Protein AF-A0A445DBX1-F1 (afdb_monomer)

Foldseek 3Di:
DQQFPWDADPDDDPPPPPDPDPDDDQAAQCVQVDPVDLPCPGRQWHADPPPRQTATGACASNRTEEAGDLPGCNLVSLNHAYYAPEAYAHPQAADHLSVLSNQNYAYDHHEYPEAARHADEHHLSVLSNLNYQEDHPHYDYDDDDDPDPRHHYEYEQVSVVSNLVRNLQHAYDAQARHAHLEEHDLSNLSNLNHAEDEHHQRLYADEDNPSVLVNANHQYDYHEQNARYEDEDDLSVLNNLNHQYDHHENYAYEEEDDLSPLNNLNHAEDAHEHYAYADEDEPVSVLSNVNHAEDHHHQYAYEYFYPDPDDDDPDDDDFGERQLLSVQNYQEDHPYQYAYATEYEPLSQLSNQNHQYDAPAYNYQYAYDDDPPVPPRDGRLNHAEDACHNRQDQEDDPCVLSNLNHAEYHHDNYAYAEDDPSVLQNLNHQYDAHEQYAHEEEDDLSVLSNLQHQEDAHENYAHEEEDRLCVLVSAAHHAYDHHYQYAYEEEDHLNNDANRNHAYDAHYNYAYEEADHLSCLNNLNHAEDHHENYAYAEEDPLSCLSRQRHAYDAHHQYAYEEEDDHDPNRANQRYQYDAPANYAYAYEDDPRNLVSPPCLLDDDLVVLPDDPPQPPPDPDRDRVQQDWDWDDDLNDIDTDGGDPDSSQAREDAHALYAYEEADDLCNLSSLSHAYDHPELYAYEEADHLSVLNNQNHQYDHHDNYAYEEEDHLSVLSHARHPYAAHEQYQYADEQNCHHCSVVDALRRHHNHPHYAYPRDPHHDDDDDDDDDDDDDDDDDDDDDDPVVVVVVVVVCCCVVVVVVVQVVLQPDAAEDEDELSLDAEEDPLVNLSSQNYAYDYHAQNQRYDEEDDLSVLSNLNHQYYHHHNRAHEEADHLSPLQNQNHAEDAHEQYAYADEDEQVSNLSNQNHAYDAHANYQYEYDYPDPPDPLLRGHLYQEDHHANYQYEEADDPSVLSNLNHAEDHHEAYQYADEDDPSVQQNLNHAYDAHYHQNHQYEHDPPPLPPPDQRSGQHQADAHDNYAYLEDRPCVLRRLNHAYDHHEAYNYAEDDPSVLQNLNHAYDAHHYQHHEEEDDPSVVNNVNHNYYHPHNYHYDDDDDPCVVVVVVVDDD

pLDDT: mean 79.72, std 18.02, range [25.7, 98.0]

Structure (mmCIF, N/CA/C/O backbone):
data_AF-A0A445DBX1-F1
#
_entry.id   AF-A0A445DBX1-F1
#
loop_
_atom_site.group_PDB
_atom_site.id
_atom_site.type_symbol
_atom_site.label_atom_id
_atom_site.label_alt_id
_atom_site.label_comp_id
_atom_site.label_asym_id
_atom_site.label_entity_id
_atom_site.label_seq_id
_atom_site.pdbx_PDB_ins_code
_atom_site.Cartn_x
_atom_site.Cartn_y
_atom_site.Cartn_z
_atom_site.occupancy
_atom_site.B_iso_or_equiv
_atom_site.auth_seq_id
_atom_site.auth_comp_id
_atom_site.auth_asym_id
_atom_site.auth_atom_id
_atom_site.pdbx_PDB_model_num
ATOM 1 N N . MET A 1 1 ? -32.720 -32.924 37.235 1.00 33.47 1 MET A N 1
ATOM 2 C CA . MET A 1 1 ? -31.983 -33.712 36.215 1.00 33.47 1 MET A CA 1
ATOM 3 C C . MET A 1 1 ? -32.407 -33.440 34.764 1.00 33.47 1 MET A C 1
ATOM 5 O O . MET A 1 1 ? -31.651 -33.809 33.881 1.00 33.47 1 MET A O 1
ATOM 9 N N . SER A 1 2 ? -33.531 -32.758 34.488 1.00 41.75 2 SER A N 1
ATOM 10 C CA . SER A 1 2 ? -33.935 -32.323 33.131 1.00 41.75 2 SER A CA 1
ATOM 11 C C . SER A 1 2 ? -33.960 -30.793 32.962 1.00 41.75 2 SER A C 1
ATOM 13 O O . SER A 1 2 ? -34.752 -30.270 32.183 1.00 41.75 2 SER A O 1
ATOM 15 N N . LEU A 1 3 ? -33.152 -30.058 33.735 1.00 47.12 3 LEU A N 1
ATOM 16 C CA . LEU A 1 3 ? -33.132 -28.587 33.687 1.00 47.12 3 LEU A CA 1
ATOM 17 C C . LEU A 1 3 ? -32.533 -28.055 32.376 1.00 47.12 3 LEU A C 1
ATOM 19 O O . LEU A 1 3 ? -32.775 -26.912 32.017 1.00 47.12 3 LEU A O 1
ATOM 23 N N . MET A 1 4 ? -31.801 -28.890 31.641 1.00 47.66 4 MET A N 1
ATOM 24 C CA . MET A 1 4 ? -31.214 -28.596 30.338 1.00 47.66 4 MET A CA 1
ATOM 25 C C . MET A 1 4 ? -30.615 -29.918 29.820 1.00 47.66 4 MET A C 1
ATOM 27 O O . MET A 1 4 ? -29.887 -30.573 30.565 1.00 47.66 4 MET A O 1
ATOM 31 N N . GLN A 1 5 ? -30.904 -30.364 28.592 1.00 45.59 5 GLN A N 1
ATOM 32 C CA . GLN A 1 5 ? -30.206 -31.514 27.981 1.00 45.59 5 GLN A CA 1
ATOM 33 C C . GLN A 1 5 ? -28.769 -31.12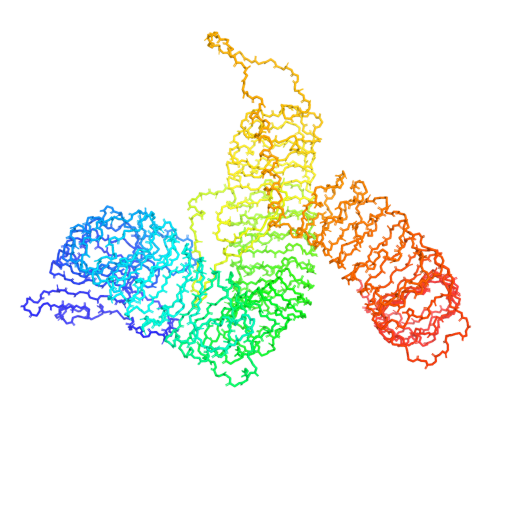5 27.567 1.00 45.59 5 GLN A C 1
ATOM 35 O O . GLN A 1 5 ? -28.387 -31.265 26.409 1.00 45.59 5 GLN A O 1
ATOM 40 N N . LEU A 1 6 ? -27.972 -30.584 28.490 1.00 48.78 6 LEU A N 1
ATOM 41 C CA . LEU A 1 6 ? -26.615 -30.120 28.208 1.00 48.78 6 LEU A CA 1
ATOM 42 C C . LEU A 1 6 ? -25.620 -31.253 28.472 1.00 48.78 6 LEU A C 1
ATOM 44 O O . LEU A 1 6 ? -25.678 -31.932 29.499 1.00 48.78 6 LEU A O 1
ATOM 48 N N . ARG A 1 7 ? -24.730 -31.496 27.507 1.00 49.50 7 ARG A N 1
ATOM 49 C CA . ARG A 1 7 ? -23.639 -32.475 27.620 1.00 49.50 7 ARG A CA 1
ATOM 50 C C . ARG A 1 7 ? -22.379 -31.759 28.110 1.00 49.50 7 ARG A C 1
ATOM 52 O O . ARG A 1 7 ? -22.194 -30.581 27.828 1.00 49.50 7 ARG A O 1
ATOM 59 N N . TYR A 1 8 ? -21.493 -32.477 28.799 1.00 47.84 8 TYR A N 1
ATOM 60 C CA . TYR A 1 8 ? -20.139 -31.983 29.064 1.00 47.84 8 TYR A CA 1
ATOM 61 C C . TYR A 1 8 ? -19.283 -32.082 27.800 1.00 47.84 8 TYR A C 1
ATOM 63 O O . TYR A 1 8 ? -19.244 -33.134 27.152 1.00 47.84 8 TYR A O 1
ATOM 71 N N . LEU A 1 9 ? -18.547 -31.018 27.481 1.00 41.56 9 LEU A N 1
ATOM 72 C CA . LEU A 1 9 ? -17.467 -31.073 26.500 1.00 41.56 9 LEU A CA 1
ATOM 73 C C . LEU A 1 9 ? -16.303 -31.898 27.068 1.00 41.56 9 LEU A C 1
ATOM 75 O O . LEU A 1 9 ? -15.655 -31.511 28.035 1.00 41.56 9 LEU A O 1
ATOM 79 N N . LYS A 1 10 ? -16.000 -33.035 26.438 1.00 38.88 10 LYS A N 1
ATOM 80 C CA . LYS A 1 10 ? -14.716 -33.725 26.601 1.00 38.88 10 LYS A CA 1
ATOM 81 C C . LYS A 1 10 ? -13.782 -33.165 25.517 1.00 38.88 10 LYS A C 1
ATOM 83 O O . LYS A 1 10 ? -13.808 -33.666 24.399 1.00 38.88 10 LYS A O 1
ATOM 88 N N . LYS A 1 11 ? -13.035 -32.091 25.798 1.00 38.22 11 LYS A N 1
ATOM 89 C CA . LYS A 1 11 ? -12.023 -31.534 24.873 1.00 38.22 11 LYS A CA 1
ATOM 90 C C . LYS A 1 11 ? -10.624 -31.549 25.499 1.00 38.22 11 LYS A C 1
ATOM 92 O O . LYS A 1 11 ? -10.479 -31.413 26.711 1.00 38.22 11 LYS A O 1
ATOM 97 N N . ASP A 1 12 ? -9.645 -31.807 24.636 1.00 33.34 12 ASP A N 1
ATOM 98 C CA . ASP A 1 12 ? -8.253 -32.175 24.905 1.00 33.34 12 ASP A CA 1
ATOM 99 C C . ASP A 1 12 ? -7.429 -31.156 25.711 1.00 33.34 12 ASP A C 1
ATOM 101 O O . ASP A 1 12 ? -7.715 -29.962 25.761 1.00 33.34 12 ASP A O 1
ATOM 105 N N . LYS A 1 13 ? -6.358 -31.672 26.325 1.00 31.50 13 LYS A N 1
ATOM 106 C CA . LYS A 1 13 ? -5.437 -31.041 27.289 1.00 31.50 13 LYS A CA 1
ATOM 107 C C . LYS A 1 13 ? -4.630 -29.819 26.798 1.00 31.50 13 LYS A C 1
ATOM 109 O O . LYS A 1 13 ? -3.770 -29.353 27.539 1.00 31.50 13 LYS A O 1
ATOM 114 N N . ASP A 1 14 ? -4.889 -29.261 25.619 1.00 31.50 14 ASP A N 1
ATOM 115 C CA . ASP A 1 14 ? -3.991 -28.266 25.004 1.00 31.50 14 ASP A CA 1
ATOM 116 C C . ASP A 1 14 ? -4.297 -26.789 25.338 1.00 31.50 14 ASP A C 1
ATOM 118 O O . ASP A 1 14 ? -3.571 -25.898 24.900 1.00 31.50 14 ASP A O 1
ATOM 122 N N . ASN A 1 15 ? -5.293 -26.497 26.185 1.00 32.97 15 ASN A N 1
ATOM 123 C CA . ASN A 1 15 ? -5.684 -25.118 26.538 1.00 32.97 15 ASN A CA 1
ATOM 124 C C . ASN A 1 15 ? -5.073 -24.551 27.840 1.00 32.97 15 ASN A C 1
ATOM 126 O O . ASN A 1 15 ? -5.499 -23.502 28.319 1.00 32.97 15 ASN A O 1
ATOM 130 N N . GLU A 1 16 ? -4.028 -25.165 28.407 1.00 30.66 16 GLU A N 1
ATOM 131 C CA . GLU A 1 16 ? -3.372 -24.654 29.631 1.00 30.66 16 GLU A CA 1
ATOM 132 C C . GLU A 1 16 ? -2.572 -23.335 29.458 1.00 30.66 16 GLU A C 1
ATOM 134 O O . GLU A 1 16 ? -1.945 -22.862 30.408 1.00 30.66 16 GLU A O 1
ATOM 139 N N . LYS A 1 17 ? -2.595 -22.686 28.284 1.00 31.48 17 LYS A N 1
ATOM 140 C CA . LYS A 1 17 ? -1.764 -21.501 27.980 1.00 31.48 17 LYS A CA 1
ATOM 141 C C . LYS A 1 17 ? -2.436 -20.123 28.093 1.00 31.48 17 LYS A C 1
ATOM 143 O O . LYS A 1 17 ? -1.842 -19.143 27.658 1.00 31.48 17 LYS A O 1
ATOM 148 N N . MET A 1 18 ? -3.594 -19.984 28.741 1.00 31.55 18 MET A N 1
ATOM 149 C CA . MET A 1 18 ? -4.164 -18.661 29.069 1.00 31.55 18 MET A CA 1
ATOM 150 C C . MET A 1 18 ? -4.197 -18.415 30.583 1.00 31.55 18 MET A C 1
ATOM 152 O O . MET A 1 18 ? -5.245 -18.477 31.219 1.00 31.55 18 MET A O 1
ATOM 156 N N . LYS A 1 19 ? -3.023 -18.157 31.179 1.00 29.98 19 LYS A N 1
ATOM 157 C CA . LYS A 1 19 ? -2.844 -17.977 32.636 1.00 29.98 19 LYS A CA 1
ATOM 158 C C . LYS A 1 19 ? -2.609 -16.536 33.111 1.00 29.98 19 LYS A C 1
ATOM 160 O O . LYS A 1 19 ? -2.280 -16.333 34.275 1.00 29.98 19 LYS A O 1
ATOM 165 N N . HIS A 1 20 ? -2.821 -15.525 32.271 1.00 29.98 20 HIS A N 1
ATOM 166 C CA . HIS A 1 20 ? -2.589 -14.127 32.649 1.00 29.98 20 HIS A CA 1
ATOM 167 C C . HIS A 1 20 ? -3.792 -13.250 32.309 1.00 29.98 20 HIS A C 1
ATOM 169 O O . HIS A 1 20 ? -3.802 -12.680 31.231 1.00 29.98 20 HIS A O 1
ATOM 175 N N . GLN A 1 21 ? -4.802 -13.180 33.197 1.00 29.38 21 GLN A N 1
ATOM 176 C CA . GLN A 1 21 ? -5.802 -12.083 33.269 1.00 29.38 21 GLN A CA 1
ATOM 177 C C . GLN A 1 21 ? -6.864 -12.262 34.388 1.00 29.38 21 GLN A C 1
ATOM 179 O O . GLN A 1 21 ? -8.023 -11.911 34.213 1.00 29.38 21 GLN A O 1
ATOM 184 N N . GLY A 1 22 ? -6.515 -12.828 35.552 1.00 30.91 22 GLY A N 1
ATOM 185 C CA . GLY A 1 22 ? -7.427 -12.835 36.716 1.00 30.91 22 GLY A CA 1
ATOM 186 C C . GLY A 1 22 ? -8.794 -13.520 36.512 1.00 30.91 22 GLY A C 1
ATOM 187 O O . GLY A 1 22 ? -9.758 -13.150 37.175 1.00 30.91 22 GLY A O 1
ATOM 188 N N . ARG A 1 23 ? -8.898 -14.491 35.593 1.00 40.16 23 ARG A N 1
ATOM 189 C CA . ARG A 1 23 ? -10.156 -15.183 35.263 1.00 40.16 23 ARG A CA 1
ATOM 190 C C . ARG A 1 23 ? -10.586 -16.162 36.363 1.00 40.16 23 ARG A C 1
ATOM 192 O O . ARG A 1 23 ? -9.748 -16.867 36.927 1.00 40.16 23 ARG A O 1
ATOM 199 N N . GLN A 1 24 ? -11.896 -16.220 36.623 1.00 46.66 24 GLN A N 1
ATOM 200 C CA . GLN A 1 24 ? -12.538 -17.307 37.371 1.00 46.66 24 GLN A CA 1
ATOM 201 C C . GLN A 1 24 ? -12.177 -18.657 36.731 1.00 46.66 24 GLN A C 1
ATOM 203 O O . GLN A 1 24 ? -12.069 -18.770 35.513 1.00 46.66 24 GLN A O 1
ATOM 208 N N . CYS A 1 25 ? -11.953 -19.684 37.550 1.00 49.09 25 CYS A N 1
ATOM 209 C CA . CYS A 1 25 ? -11.677 -21.030 37.054 1.00 49.09 25 CYS A CA 1
ATOM 210 C C . CYS A 1 25 ? -12.914 -21.586 36.329 1.00 49.09 25 CYS A C 1
ATOM 212 O O . CYS A 1 25 ? -13.970 -21.692 36.945 1.00 49.09 25 CYS A O 1
ATOM 214 N N . ASN A 1 26 ? -12.778 -21.999 35.067 1.00 65.62 26 ASN A N 1
ATOM 215 C CA . ASN A 1 26 ? -13.840 -22.712 34.351 1.00 65.62 26 ASN A CA 1
ATOM 216 C C . ASN A 1 26 ? -13.989 -24.118 34.948 1.00 65.62 26 ASN A C 1
ATOM 218 O O . ASN A 1 26 ? -13.058 -24.924 34.861 1.00 65.62 26 ASN A O 1
ATOM 222 N N . TYR A 1 27 ? -15.142 -24.429 35.542 1.00 75.50 27 TYR A N 1
ATOM 223 C CA . TYR A 1 27 ? -15.449 -25.770 36.040 1.00 75.50 27 TYR A CA 1
ATOM 224 C C . TYR A 1 27 ? -16.955 -26.059 35.975 1.00 75.50 27 TYR A C 1
ATOM 226 O O . TYR A 1 27 ? -17.774 -25.152 36.105 1.00 75.50 27 TYR A O 1
ATOM 234 N N . PRO A 1 28 ? -17.346 -27.327 35.807 1.00 78.81 28 PRO A N 1
ATOM 235 C CA . PRO A 1 28 ? -18.748 -27.706 35.703 1.00 78.81 28 PRO A CA 1
ATOM 236 C C . PRO A 1 28 ? -19.473 -27.688 37.061 1.00 78.81 28 PRO A C 1
ATOM 238 O O . PRO A 1 28 ? -19.501 -28.698 37.769 1.00 78.81 28 PRO A O 1
ATOM 241 N N . LYS A 1 29 ? -20.122 -26.564 37.401 1.00 83.50 29 LYS A N 1
ATOM 242 C CA . LYS A 1 29 ? -20.910 -26.384 38.646 1.00 83.50 29 LYS A CA 1
ATOM 243 C C . LYS A 1 29 ? -22.002 -27.446 38.836 1.00 83.50 29 LYS A C 1
ATOM 245 O O . LYS A 1 29 ? -22.247 -27.914 39.946 1.00 83.50 29 LYS A O 1
ATOM 250 N N . THR A 1 30 ? -22.601 -27.910 37.739 1.00 82.19 30 THR A N 1
ATOM 251 C CA . THR A 1 30 ? -23.659 -28.936 37.738 1.00 82.19 30 THR A CA 1
ATOM 252 C C . THR A 1 30 ? -23.209 -30.309 38.255 1.00 82.19 30 THR A C 1
ATOM 254 O O . THR A 1 30 ? -24.064 -31.146 38.539 1.00 82.19 30 THR A O 1
ATOM 257 N N . LEU A 1 31 ? -21.902 -30.561 38.434 1.00 82.31 31 LEU A N 1
ATOM 258 C CA . LEU A 1 31 ? -21.411 -31.799 39.060 1.00 82.31 31 LEU A CA 1
ATOM 259 C C . LEU A 1 31 ? -21.833 -31.941 40.529 1.00 82.31 31 LEU A C 1
ATOM 261 O O . LEU A 1 31 ? -21.939 -33.064 41.020 1.00 82.31 31 LEU A O 1
ATOM 265 N N . SER A 1 32 ? -22.080 -30.830 41.227 1.00 82.62 32 SER A N 1
ATOM 266 C CA . SER A 1 32 ? -22.549 -30.844 42.619 1.00 82.62 32 SER A CA 1
ATOM 267 C C . SER A 1 32 ? -24.040 -31.200 42.750 1.00 82.62 32 SER A C 1
ATOM 269 O O . SER A 1 32 ? -24.515 -31.488 43.850 1.00 82.62 32 SER A O 1
ATOM 271 N N . TRP A 1 33 ? -24.790 -31.222 41.639 1.00 86.38 33 TRP A N 1
ATOM 272 C CA . TRP A 1 33 ? -26.246 -31.360 41.644 1.00 86.38 33 TRP A CA 1
ATOM 273 C C . TRP A 1 33 ? -26.656 -32.825 41.810 1.00 86.38 33 TRP A C 1
ATOM 275 O O . TRP A 1 33 ? -26.862 -33.565 40.844 1.00 86.38 33 TRP A O 1
ATOM 285 N N . ASN A 1 34 ? -26.783 -33.255 43.062 1.00 78.75 34 ASN A N 1
ATOM 286 C CA . ASN A 1 34 ? -27.197 -34.604 43.424 1.00 78.75 34 ASN A CA 1
ATOM 287 C C . ASN A 1 34 ? -28.660 -34.612 43.888 1.00 78.75 34 ASN A C 1
ATOM 289 O O . ASN A 1 34 ? -29.040 -33.870 44.783 1.00 78.75 34 ASN A O 1
ATOM 293 N N . LEU A 1 35 ? -29.476 -35.513 43.332 1.00 78.38 35 LEU A N 1
ATOM 294 C CA . LEU A 1 35 ? -30.881 -35.705 43.732 1.00 78.38 35 LEU A CA 1
ATOM 295 C C . LEU A 1 35 ? -31.061 -36.076 45.216 1.00 78.38 35 LEU A C 1
ATOM 297 O O . LEU A 1 35 ? -32.167 -35.989 45.738 1.00 78.38 35 LEU A O 1
ATOM 301 N N . SER A 1 36 ? -29.991 -36.532 45.866 1.00 82.88 36 SER A N 1
ATOM 302 C CA . SER A 1 36 ? -29.975 -36.956 47.270 1.00 82.88 36 SER A CA 1
ATOM 303 C C . SER A 1 36 ? -29.671 -35.809 48.241 1.00 82.88 36 SER A C 1
ATOM 305 O O . SER A 1 36 ? -29.704 -36.024 49.450 1.00 82.88 36 SER A O 1
ATOM 307 N N . THR A 1 37 ? -29.315 -34.626 47.734 1.00 84.56 37 THR A N 1
ATOM 308 C CA . THR A 1 37 ? -28.958 -33.448 48.531 1.00 84.56 37 THR A CA 1
ATOM 309 C C . THR A 1 37 ? -29.946 -32.317 48.283 1.00 84.56 37 THR A C 1
ATOM 311 O O . THR A 1 37 ? -30.559 -32.234 47.219 1.00 84.56 37 THR A O 1
ATOM 314 N N . ASP A 1 38 ? -30.111 -31.450 49.282 1.00 87.00 38 ASP A N 1
ATOM 315 C CA . ASP A 1 38 ? -30.900 -30.229 49.137 1.00 87.00 38 ASP A CA 1
ATOM 316 C C . ASP A 1 38 ? -30.333 -29.375 47.990 1.00 87.00 38 ASP A C 1
ATOM 318 O O . ASP A 1 38 ? -29.126 -29.122 47.936 1.00 87.00 38 ASP A O 1
ATOM 322 N N . CYS A 1 39 ? -31.201 -28.948 47.069 1.00 87.06 39 CYS A N 1
ATOM 323 C CA . CYS A 1 39 ? -30.808 -28.144 45.916 1.00 87.06 39 CYS A CA 1
ATOM 324 C C . CYS A 1 39 ? -30.260 -26.769 46.301 1.00 87.06 39 CYS A C 1
ATOM 326 O O . CYS A 1 39 ? -29.479 -26.204 45.547 1.00 87.06 39 CYS A O 1
ATOM 328 N N . CYS A 1 40 ? -30.588 -26.263 47.490 1.00 89.12 40 CYS A N 1
ATOM 329 C CA . CYS A 1 40 ? -30.039 -25.008 47.998 1.00 89.12 40 CYS A CA 1
ATOM 330 C C . CYS A 1 40 ? -28.564 -25.121 48.422 1.00 89.12 40 CYS A C 1
ATOM 332 O O . CYS A 1 40 ? -27.931 -24.115 48.722 1.00 89.12 40 CYS A O 1
ATOM 334 N N . LEU A 1 41 ? -28.010 -26.340 48.442 1.00 88.88 41 LEU A N 1
ATOM 335 C CA . LEU A 1 41 ? -26.587 -26.611 48.661 1.00 88.88 41 LEU A CA 1
ATOM 336 C C . LEU A 1 41 ? -25.829 -26.877 47.352 1.00 88.88 41 LEU A C 1
ATOM 338 O O . LEU A 1 41 ? -24.654 -27.238 47.391 1.00 88.88 41 LEU A O 1
ATOM 342 N N . TRP A 1 42 ? -26.500 -26.792 46.203 1.00 91.75 42 TRP A N 1
ATOM 343 C CA . TRP A 1 42 ? -25.880 -27.027 44.906 1.00 91.75 42 TRP A CA 1
ATOM 344 C C . TRP A 1 42 ? -25.068 -25.810 44.454 1.00 91.75 42 TRP A C 1
ATOM 346 O O . TRP A 1 42 ? -25.513 -24.670 44.585 1.00 91.75 42 TRP A O 1
ATOM 356 N N . ASP A 1 43 ? -23.903 -26.048 43.850 1.00 88.50 43 ASP A N 1
ATOM 357 C CA . ASP A 1 43 ? -23.081 -24.970 43.300 1.00 88.50 43 ASP A CA 1
ATOM 358 C C . ASP A 1 43 ? -23.860 -24.214 42.220 1.00 88.50 43 ASP A C 1
ATOM 360 O O . ASP A 1 43 ? -24.463 -24.812 41.320 1.00 88.50 43 ASP A O 1
ATOM 364 N N . GLY A 1 44 ? -23.824 -22.885 42.307 1.00 89.12 44 GLY A N 1
ATOM 365 C CA . GLY A 1 44 ? -24.543 -22.000 41.396 1.00 89.12 44 GLY A CA 1
ATOM 366 C C . GLY A 1 44 ? -26.043 -21.882 41.674 1.00 89.12 44 GLY A C 1
ATOM 367 O O . GLY A 1 44 ? -26.722 -21.234 40.887 1.00 89.12 44 GLY A O 1
ATOM 368 N N . ILE A 1 45 ? -26.576 -22.476 42.747 1.00 93.38 45 ILE A N 1
ATOM 369 C CA . ILE A 1 45 ? -27.967 -22.287 43.178 1.00 93.38 45 ILE A CA 1
ATOM 370 C C . ILE A 1 45 ? -28.002 -21.463 44.460 1.00 93.38 45 ILE A C 1
ATOM 372 O O . ILE A 1 45 ? -27.299 -21.753 45.422 1.00 93.38 45 ILE A O 1
ATOM 376 N N . GLU A 1 46 ? -28.878 -20.467 44.488 1.00 95.00 46 GLU A N 1
ATOM 377 C CA . GLU A 1 46 ? -29.199 -19.709 45.692 1.00 95.00 46 GLU A CA 1
ATOM 378 C C . GLU A 1 46 ? -30.716 -19.712 45.900 1.00 95.00 46 GLU A C 1
ATOM 380 O O . GLU A 1 46 ? -31.506 -19.476 44.975 1.00 95.00 46 GLU A O 1
ATOM 385 N N . CYS A 1 47 ? -31.113 -20.010 47.135 1.00 95.44 47 CYS A N 1
ATOM 386 C CA . CYS A 1 47 ? -32.500 -20.085 47.565 1.00 95.44 47 CYS A CA 1
ATOM 387 C C . CYS A 1 47 ? -32.835 -18.963 48.544 1.00 95.44 47 CYS A C 1
ATOM 389 O O . CYS A 1 47 ? -31.992 -18.517 49.315 1.00 95.44 47 CYS A O 1
ATOM 391 N N . ASP A 1 48 ? -34.099 -18.560 48.554 1.00 93.94 48 ASP A N 1
ATOM 392 C CA . ASP A 1 48 ? -34.649 -17.668 49.565 1.00 93.94 48 ASP A CA 1
ATOM 393 C C . ASP A 1 48 ? -34.615 -18.339 50.949 1.00 93.94 48 ASP A C 1
ATOM 395 O O . ASP A 1 48 ? -35.150 -19.434 51.130 1.00 93.94 48 ASP A O 1
ATOM 399 N N . GLU A 1 49 ? -34.001 -17.671 51.930 1.00 89.88 49 GLU A N 1
ATOM 400 C CA . GLU A 1 49 ? -33.747 -18.228 53.269 1.00 89.88 49 GLU A CA 1
ATOM 401 C C . GLU A 1 49 ? -35.026 -18.599 54.043 1.00 89.88 49 GLU A C 1
ATOM 403 O O . GLU A 1 49 ? -34.981 -19.435 54.946 1.00 89.88 49 GLU A O 1
ATOM 408 N N . LEU A 1 50 ? -36.170 -17.985 53.713 1.00 92.56 50 LEU A N 1
ATOM 409 C CA . LEU A 1 50 ? -37.437 -18.175 54.426 1.00 92.56 50 LEU A CA 1
ATOM 410 C C . LEU A 1 50 ? -38.339 -19.216 53.757 1.00 92.56 50 LEU A C 1
ATOM 412 O O . LEU A 1 50 ? -39.009 -19.989 54.440 1.00 92.56 50 LEU A O 1
ATOM 416 N N . THR A 1 51 ? -38.399 -19.206 52.427 1.00 93.75 51 THR A N 1
ATOM 417 C CA . THR A 1 51 ? -39.317 -20.040 51.637 1.00 93.75 51 THR A CA 1
ATOM 418 C C . THR A 1 51 ? -38.650 -21.274 51.041 1.00 93.75 51 THR A C 1
ATOM 420 O O . THR A 1 51 ? -39.350 -22.211 50.663 1.00 93.75 51 THR A O 1
ATOM 423 N N . GLY A 1 52 ? -37.317 -21.290 50.942 1.00 89.94 52 GLY A N 1
ATOM 424 C CA . GLY A 1 52 ? -36.554 -22.350 50.281 1.00 89.94 52 GLY A CA 1
ATOM 425 C C . GLY A 1 52 ? -36.714 -22.375 48.757 1.00 89.94 52 GLY A C 1
ATOM 426 O O . GLY A 1 52 ? -36.251 -23.307 48.105 1.00 89.94 52 GLY A O 1
ATOM 427 N N . HIS A 1 53 ? -37.381 -21.383 48.157 1.00 93.56 53 HIS A N 1
ATOM 428 C CA . HIS A 1 53 ? -37.511 -21.290 46.705 1.00 93.56 53 HIS A CA 1
ATOM 429 C C . HIS A 1 53 ? -36.196 -20.853 46.059 1.00 93.56 53 HIS A C 1
ATOM 431 O O . HIS A 1 53 ? -35.539 -19.942 46.550 1.00 93.56 53 HIS A O 1
ATOM 437 N N . VAL A 1 54 ? -35.853 -21.437 44.909 1.00 94.38 54 VAL A N 1
ATOM 438 C CA . VAL A 1 54 ? -34.696 -21.006 44.110 1.00 94.38 54 VAL A CA 1
ATOM 439 C C . VAL A 1 54 ? -34.937 -19.597 43.562 1.00 94.38 54 VAL A C 1
ATOM 441 O O . VAL A 1 54 ? -35.909 -19.368 42.836 1.00 94.38 54 VAL A O 1
ATOM 444 N N . ILE A 1 55 ? -34.039 -18.669 43.888 1.00 96.31 55 ILE A N 1
ATOM 445 C CA . ILE A 1 55 ? -34.102 -17.259 43.477 1.00 96.31 55 ILE A CA 1
ATOM 446 C C . ILE A 1 55 ? -32.953 -16.856 42.554 1.00 96.31 55 ILE A C 1
ATOM 448 O O . ILE A 1 55 ? -33.094 -15.884 41.815 1.00 96.31 55 ILE A O 1
ATOM 452 N N . SER A 1 56 ? -31.846 -17.593 42.527 1.00 96.62 56 SER A N 1
ATOM 453 C CA . SER A 1 56 ? -30.731 -17.297 41.630 1.00 96.62 56 SER A CA 1
ATOM 454 C C . SER A 1 56 ? -30.076 -18.578 41.120 1.00 96.62 56 SER A C 1
ATOM 456 O O . SER A 1 56 ? -29.922 -19.557 41.854 1.00 96.62 56 SER A O 1
ATOM 458 N N . ILE A 1 57 ? -29.761 -18.573 39.824 1.00 95.25 57 ILE A N 1
ATOM 459 C CA . ILE A 1 57 ? -29.031 -19.628 39.124 1.00 95.25 57 ILE A CA 1
ATOM 460 C C . ILE A 1 57 ? -27.835 -18.978 38.429 1.00 95.25 57 ILE A C 1
ATOM 462 O O . ILE A 1 57 ? -28.011 -18.238 37.462 1.00 95.25 57 ILE A O 1
ATOM 466 N N . ASP A 1 58 ? -26.631 -19.289 38.896 1.00 92.62 58 ASP A N 1
ATOM 467 C CA . ASP A 1 58 ? -25.363 -18.900 38.285 1.00 92.62 58 ASP A CA 1
ATOM 468 C C . ASP A 1 58 ? -24.636 -20.124 37.716 1.00 92.62 58 ASP A C 1
ATOM 470 O O . ASP A 1 58 ? -23.872 -20.817 38.394 1.00 92.62 58 ASP A O 1
ATOM 474 N N . LEU A 1 59 ? -24.817 -20.339 36.418 1.00 90.06 59 LEU A N 1
ATOM 475 C CA . LEU A 1 59 ? -24.101 -21.335 35.630 1.00 90.06 59 LEU A CA 1
ATOM 476 C C . LEU A 1 59 ? -23.047 -20.702 34.718 1.00 90.06 59 LEU A C 1
ATOM 478 O O . LEU A 1 59 ? -22.629 -21.335 33.749 1.00 90.06 59 LEU A O 1
ATOM 482 N N . SER A 1 60 ? -22.574 -19.490 35.016 1.00 87.31 60 SER A N 1
ATOM 483 C CA . SER A 1 60 ? -21.480 -18.873 34.260 1.00 87.31 60 SER A CA 1
ATOM 484 C C . SER A 1 60 ? -20.229 -19.766 34.218 1.00 87.31 60 SER A C 1
ATOM 486 O O . SER A 1 60 ? -19.958 -20.498 35.183 1.00 87.31 60 SER A O 1
ATOM 488 N N . SER A 1 61 ? -19.506 -19.753 33.091 1.00 84.75 61 SER A N 1
ATOM 489 C CA . SER A 1 61 ? -18.241 -20.483 32.861 1.00 84.75 61 SER A CA 1
ATOM 490 C C . SER A 1 61 ? -18.284 -21.973 33.248 1.00 84.75 61 SER A C 1
ATOM 492 O O . SER A 1 61 ? -17.284 -22.560 33.674 1.00 84.75 61 SER A O 1
ATOM 494 N N . SER A 1 62 ? -19.454 -22.607 33.100 1.00 82.94 62 SER A N 1
ATOM 495 C CA . SER A 1 62 ? -19.722 -23.973 33.576 1.00 82.94 62 SER A CA 1
ATOM 496 C C . SER A 1 62 ? -19.457 -25.070 32.541 1.00 82.94 62 SER A C 1
ATOM 498 O O . SER A 1 62 ? -19.802 -26.230 32.775 1.00 82.94 62 SER A O 1
ATOM 500 N N . GLN A 1 63 ? -18.830 -24.727 31.408 1.00 79.75 63 GLN A N 1
ATOM 501 C CA . GLN A 1 63 ? -18.490 -25.655 30.316 1.00 79.75 63 GLN A CA 1
ATOM 502 C C . GLN A 1 63 ? -19.715 -26.397 29.747 1.00 79.75 63 GLN A C 1
ATOM 504 O O . GLN A 1 63 ? -19.618 -27.554 29.323 1.00 79.75 63 GLN A O 1
ATOM 509 N N . LEU A 1 64 ? -20.883 -25.752 29.772 1.00 79.69 64 LEU A N 1
ATOM 510 C CA . LEU A 1 64 ? -22.116 -26.329 29.256 1.00 79.69 64 LEU A CA 1
ATOM 511 C C . LEU A 1 64 ? -22.108 -26.343 27.721 1.00 79.69 64 LEU A C 1
ATOM 513 O O . LEU A 1 64 ? -21.709 -25.352 27.111 1.00 79.69 64 LEU A O 1
ATOM 517 N N . TYR A 1 65 ? -22.567 -27.454 27.126 1.00 81.88 65 TYR A N 1
ATOM 518 C CA . TYR A 1 65 ? -22.698 -27.622 25.675 1.00 81.88 65 TYR A CA 1
ATOM 519 C C . TYR A 1 65 ? -24.087 -28.112 25.237 1.00 81.88 65 TYR A C 1
ATOM 521 O O . TYR A 1 65 ? -24.575 -29.128 25.751 1.00 81.88 65 TYR A O 1
ATOM 529 N N . GLY A 1 66 ? -24.695 -27.447 24.247 1.00 79.06 66 GLY A N 1
ATOM 530 C CA . GLY A 1 66 ? -25.959 -27.848 23.600 1.00 79.06 66 GLY A CA 1
ATOM 531 C C . GLY A 1 66 ? -27.037 -26.756 23.601 1.00 79.06 66 GLY A C 1
ATOM 532 O O . GLY A 1 66 ? -26.757 -25.606 23.884 1.00 79.06 66 GLY A O 1
ATOM 533 N N . SER A 1 67 ? -28.293 -27.081 23.293 1.00 79.44 67 SER A N 1
ATOM 534 C CA . SER A 1 67 ? -29.371 -26.077 23.219 1.00 79.44 67 SER A CA 1
ATOM 535 C C . SER A 1 67 ? -30.150 -25.916 24.527 1.00 79.44 67 SER A C 1
ATOM 537 O O . SER A 1 67 ? -30.385 -26.894 25.243 1.00 79.44 67 SER A O 1
ATOM 539 N N . MET A 1 68 ? -30.666 -24.712 24.788 1.00 81.31 68 MET A N 1
ATOM 540 C CA . MET A 1 68 ? -31.669 -24.505 25.837 1.00 81.31 68 MET A CA 1
ATOM 541 C C . MET A 1 68 ? -33.024 -25.086 25.395 1.00 81.31 68 MET A C 1
ATOM 543 O O . MET A 1 68 ? -33.671 -24.555 24.497 1.00 81.31 68 MET A O 1
ATOM 547 N N . ASP A 1 69 ? -33.455 -26.187 26.017 1.00 81.25 69 ASP A N 1
ATOM 548 C CA . ASP A 1 69 ? -34.729 -26.850 25.702 1.00 81.25 69 ASP A CA 1
ATOM 549 C C . ASP A 1 69 ? -35.928 -25.956 26.091 1.00 81.25 69 ASP A C 1
ATOM 551 O O . ASP A 1 69 ? -36.088 -25.672 27.282 1.00 81.25 69 ASP A O 1
ATOM 555 N N . PRO A 1 70 ? -36.806 -25.547 25.149 1.00 83.38 70 PRO A N 1
ATOM 556 C CA . PRO A 1 70 ? -38.007 -24.760 25.446 1.00 83.38 70 PRO A CA 1
ATOM 557 C C . PRO A 1 70 ? -38.980 -25.434 26.425 1.00 83.38 70 PRO A C 1
ATOM 559 O O . PRO A 1 70 ? -39.784 -24.755 27.058 1.00 83.38 70 PRO A O 1
ATOM 562 N N . ASN A 1 71 ? -38.930 -26.760 26.567 1.00 83.56 71 ASN A N 1
ATOM 563 C CA . ASN A 1 71 ? -39.757 -27.518 27.508 1.00 83.56 71 ASN A CA 1
ATOM 564 C C . ASN A 1 71 ? -39.051 -27.797 28.842 1.00 83.56 71 ASN A C 1
ATOM 566 O O . ASN A 1 71 ? -39.565 -28.560 29.662 1.00 83.56 71 ASN A O 1
ATOM 570 N N . SER A 1 72 ? -37.895 -27.174 29.077 1.00 83.88 72 SER A N 1
ATOM 571 C CA . SER A 1 72 ? -37.158 -27.306 30.328 1.00 83.88 72 SER A CA 1
ATOM 572 C C . SER A 1 72 ? -37.994 -26.898 31.546 1.00 83.88 72 SER A C 1
ATOM 574 O O . SER A 1 72 ? -38.747 -25.920 31.532 1.00 83.88 72 SER A O 1
ATOM 576 N N . THR A 1 73 ? -37.773 -27.606 32.657 1.00 85.12 73 THR A N 1
ATOM 577 C CA . THR A 1 73 ? -38.309 -27.249 33.977 1.00 85.12 73 THR A CA 1
ATOM 578 C C . THR A 1 73 ? -37.733 -25.937 34.523 1.00 85.12 73 THR A C 1
ATOM 580 O O . THR A 1 73 ? -38.264 -25.424 35.502 1.00 85.12 73 THR A O 1
ATOM 583 N N . LEU A 1 74 ? -36.690 -25.368 33.899 1.00 88.31 74 LEU A N 1
ATOM 584 C CA . LEU A 1 74 ? -36.146 -24.043 34.232 1.00 88.31 74 LEU A CA 1
ATOM 585 C C . LEU A 1 74 ? -37.249 -22.983 34.225 1.00 88.31 74 LEU A C 1
ATOM 587 O O . LEU A 1 74 ? -37.387 -22.223 35.177 1.00 88.31 74 LEU A O 1
ATOM 591 N N . PHE A 1 75 ? -38.096 -22.999 33.193 1.00 89.88 75 PHE A N 1
ATOM 592 C CA . PHE A 1 75 ? -39.187 -22.036 33.027 1.00 89.88 75 PHE A CA 1
ATOM 593 C C . PHE A 1 75 ? -40.342 -22.240 34.023 1.00 89.88 75 PHE A C 1
ATOM 595 O O . PHE A 1 75 ? -41.292 -21.467 34.029 1.00 89.88 75 PHE A O 1
ATOM 602 N N . SER A 1 76 ? -40.279 -23.272 34.878 1.00 89.25 76 SER A N 1
ATOM 603 C CA . SER A 1 76 ? -41.226 -23.478 35.986 1.00 89.25 76 SER A CA 1
ATOM 604 C C . SER A 1 76 ? -40.782 -22.797 37.288 1.00 89.25 76 SER A C 1
ATOM 606 O O . SER A 1 76 ? -41.558 -22.742 38.241 1.00 89.25 76 SER A O 1
ATOM 608 N N . LEU A 1 77 ? -39.556 -22.262 37.348 1.00 91.19 77 LEU A N 1
ATOM 609 C CA . LEU A 1 77 ? -39.019 -21.554 38.513 1.00 91.19 77 LEU A CA 1
ATOM 610 C C . LEU A 1 77 ? -39.507 -20.098 38.541 1.00 91.19 77 LEU A C 1
ATOM 612 O O . LEU A 1 77 ? -38.746 -19.155 38.362 1.00 91.19 77 LEU A O 1
ATOM 616 N N . VAL A 1 78 ? -40.804 -19.905 38.777 1.00 90.25 78 VAL A N 1
ATOM 617 C CA . VAL A 1 78 ? -41.466 -18.586 38.705 1.00 90.25 78 VAL A CA 1
ATOM 618 C C . VAL A 1 78 ? -40.972 -17.560 39.738 1.00 90.25 78 VAL A C 1
ATOM 620 O O . VAL A 1 78 ? -41.238 -16.370 39.585 1.00 90.25 78 VAL A O 1
ATOM 623 N N . HIS A 1 79 ? -40.255 -18.002 40.776 1.00 94.69 79 HIS A N 1
ATOM 624 C CA . HIS A 1 79 ? -39.645 -17.147 41.803 1.00 94.69 79 HIS A CA 1
ATOM 625 C C . HIS A 1 79 ? -38.210 -16.711 41.469 1.00 94.69 79 HIS A C 1
ATOM 627 O O . HIS A 1 79 ? -37.615 -15.960 42.241 1.00 94.69 79 HIS A O 1
ATOM 633 N N . LEU A 1 80 ? -37.662 -17.161 40.334 1.00 96.38 80 LEU A N 1
ATOM 634 C CA . LEU A 1 80 ? -36.294 -16.865 39.933 1.00 96.38 80 LEU A CA 1
ATOM 635 C C . LEU A 1 80 ? -36.108 -15.363 39.672 1.00 96.38 80 LEU A C 1
ATOM 637 O O . LEU A 1 80 ? -36.850 -14.753 38.904 1.00 96.38 80 LEU A O 1
ATOM 641 N N . GLN A 1 81 ? -35.092 -14.784 40.306 1.00 97.12 81 GLN A N 1
ATOM 642 C CA . GLN A 1 81 ? -34.717 -13.372 40.226 1.00 97.12 81 GLN A CA 1
ATOM 643 C C . GLN A 1 81 ? -33.419 -13.159 39.439 1.00 97.12 81 GLN A C 1
ATOM 645 O O . GLN A 1 81 ? -33.249 -12.104 38.833 1.00 97.12 81 GLN A O 1
ATOM 650 N N . SER A 1 82 ? -32.513 -14.136 39.403 1.00 97.62 82 SER A N 1
ATOM 651 C CA . SER A 1 82 ? -31.260 -14.044 38.648 1.00 97.62 82 SER A CA 1
ATOM 652 C C . SER A 1 82 ? -31.000 -15.313 37.846 1.00 97.62 82 SER A C 1
ATOM 654 O O . SER A 1 82 ? -31.133 -16.420 38.368 1.00 97.62 82 SER A O 1
ATOM 656 N N . LEU A 1 83 ? -30.632 -15.147 36.578 1.00 95.94 83 LEU A N 1
ATOM 657 C CA . LEU A 1 83 ? -30.206 -16.224 35.694 1.00 95.94 83 LEU A CA 1
ATOM 658 C C . LEU A 1 83 ? -28.945 -15.794 34.941 1.00 95.94 83 LEU A C 1
ATOM 660 O O . LEU A 1 83 ? -29.011 -14.945 34.047 1.00 95.94 83 LEU A O 1
ATOM 664 N N . ASP A 1 84 ? -27.815 -16.405 35.288 1.00 92.44 84 ASP A N 1
ATOM 665 C CA . ASP A 1 84 ? -26.539 -16.232 34.602 1.00 92.44 84 ASP A CA 1
ATOM 666 C C . ASP A 1 84 ? -26.129 -17.533 33.906 1.00 92.44 84 ASP A C 1
ATOM 668 O O . ASP A 1 84 ? -25.906 -18.568 34.535 1.00 92.44 84 ASP A O 1
ATOM 672 N N . LEU A 1 85 ? -26.059 -17.475 32.582 1.00 90.56 85 LEU A N 1
ATOM 673 C CA . LEU A 1 85 ? -25.643 -18.561 31.700 1.00 90.56 85 LEU A CA 1
ATOM 674 C C . LEU A 1 85 ? -24.393 -18.188 30.901 1.00 90.56 85 LEU A C 1
ATOM 676 O O . LEU A 1 85 ? -24.059 -18.872 29.932 1.00 90.56 85 LEU A O 1
ATOM 680 N N . SER A 1 86 ? -23.720 -17.100 31.270 1.00 87.62 86 SER A N 1
ATOM 681 C CA . SER A 1 86 ? -22.641 -16.536 30.472 1.00 87.62 86 SER A CA 1
ATOM 682 C C . SER A 1 86 ? -21.437 -17.464 30.327 1.00 87.62 86 SER A C 1
ATOM 684 O O . SER A 1 86 ? -21.231 -18.387 31.111 1.00 87.62 86 SER A O 1
ATOM 686 N N . ASP A 1 87 ? -20.632 -17.244 29.290 1.00 82.44 87 ASP A N 1
ATOM 687 C CA . ASP A 1 87 ? -19.394 -18.004 29.065 1.00 82.44 87 ASP A CA 1
ATOM 688 C C . ASP A 1 87 ? -19.605 -19.539 28.936 1.00 82.44 87 ASP A C 1
ATOM 690 O O . ASP A 1 87 ? -18.789 -20.351 29.368 1.00 82.44 87 ASP A O 1
ATOM 694 N N . ASN A 1 88 ? -20.727 -19.953 28.329 1.00 80.75 88 ASN A N 1
ATOM 695 C CA . ASN A 1 88 ? -21.024 -21.344 27.949 1.00 80.75 88 ASN A CA 1
ATOM 696 C C . ASN A 1 88 ? -21.325 -21.482 26.448 1.00 80.75 88 ASN A C 1
ATOM 698 O O . ASN A 1 88 ? -21.754 -20.512 25.824 1.00 80.75 88 ASN A O 1
ATOM 702 N N . ASP A 1 89 ? -21.173 -22.694 25.900 1.00 81.31 89 ASP A N 1
ATOM 703 C CA . ASP A 1 89 ? -21.369 -23.020 24.480 1.00 81.31 89 ASP A CA 1
ATOM 704 C C . ASP A 1 89 ? -22.768 -23.596 24.199 1.00 81.31 89 ASP A C 1
ATOM 706 O O . ASP A 1 89 ? -23.016 -24.800 24.220 1.00 81.31 89 ASP A O 1
ATOM 710 N N . PHE A 1 90 ? -23.717 -22.724 23.882 1.00 82.94 90 PHE A N 1
ATOM 711 C CA . PHE A 1 90 ? -25.070 -23.105 23.498 1.00 82.94 90 PHE A CA 1
ATOM 712 C C . PHE A 1 90 ? -25.254 -23.535 22.028 1.00 82.94 90 PHE A C 1
ATOM 714 O O . PHE A 1 90 ? -26.391 -23.576 21.542 1.00 82.94 90 PHE A O 1
ATOM 721 N N . ASN A 1 91 ? -24.164 -23.880 21.323 1.00 79.00 91 ASN A N 1
ATOM 722 C CA . ASN A 1 91 ? -24.152 -24.455 19.973 1.00 79.00 91 ASN A CA 1
ATOM 723 C C . ASN A 1 91 ? -25.054 -23.703 18.973 1.00 79.00 91 ASN A C 1
ATOM 725 O O . ASN A 1 91 ? -25.874 -24.309 18.276 1.00 79.00 91 ASN A O 1
ATOM 729 N N . HIS A 1 92 ? -24.942 -22.373 18.959 1.00 80.81 92 HIS A N 1
ATOM 730 C CA . HIS A 1 92 ? -25.737 -21.461 18.132 1.00 80.81 92 HIS A CA 1
ATOM 731 C C . HIS A 1 92 ? -27.253 -21.692 18.253 1.00 80.81 92 HIS A C 1
ATOM 733 O O . HIS A 1 92 ? -27.975 -21.611 17.261 1.00 80.81 92 HIS A O 1
ATOM 739 N N . SER A 1 93 ? -27.766 -22.020 19.439 1.00 85.19 93 SER A N 1
ATOM 740 C CA . SER A 1 93 ? -29.209 -22.222 19.635 1.00 85.19 93 SER A CA 1
ATOM 741 C C . SER A 1 93 ? -29.973 -20.901 19.770 1.00 85.19 93 SER A C 1
ATOM 743 O O . SER A 1 93 ? -29.386 -19.843 19.973 1.00 85.19 93 SER A O 1
ATOM 745 N N . GLN A 1 94 ? -31.300 -20.945 19.638 1.00 88.56 94 GLN A N 1
ATOM 746 C CA . GLN A 1 94 ? -32.156 -19.775 19.859 1.00 88.56 94 GLN A CA 1
ATOM 747 C C . GLN A 1 94 ? -32.524 -19.635 21.337 1.00 88.56 94 GLN A C 1
ATOM 749 O O . GLN A 1 94 ? -32.723 -20.633 22.031 1.00 88.56 94 GLN A O 1
ATOM 754 N N . ILE A 1 95 ? -32.691 -18.394 21.800 1.00 91.50 95 ILE A N 1
ATOM 755 C CA . ILE A 1 95 ? -33.239 -18.108 23.131 1.00 91.50 95 ILE A CA 1
ATOM 756 C C . ILE A 1 95 ? -34.741 -18.464 23.129 1.00 91.50 95 ILE A C 1
ATOM 758 O O . ILE A 1 95 ? -35.498 -17.885 22.345 1.00 91.50 95 ILE A O 1
ATOM 762 N N . PRO A 1 96 ? -35.222 -19.384 23.988 1.00 92.75 96 PRO A N 1
ATOM 763 C CA . PRO A 1 96 ? -36.628 -19.782 23.991 1.00 92.75 96 PRO A CA 1
ATOM 764 C C . PRO A 1 96 ? -37.573 -18.659 24.431 1.00 92.75 96 PRO A C 1
ATOM 766 O O . PRO A 1 96 ? -37.334 -17.982 25.430 1.00 92.75 96 PRO A O 1
ATOM 769 N N . ALA A 1 97 ? -38.726 -18.533 23.765 1.00 94.00 97 ALA A N 1
ATOM 770 C CA . ALA A 1 97 ? -39.757 -17.544 24.110 1.00 94.00 97 ALA A CA 1
ATOM 771 C C . ALA A 1 97 ? -40.286 -17.663 25.554 1.00 94.00 97 ALA A C 1
ATOM 773 O O . ALA A 1 97 ? -40.690 -16.665 26.148 1.00 94.00 97 ALA A O 1
ATOM 774 N N . ARG A 1 98 ? -40.227 -18.864 26.145 1.00 93.81 98 ARG A N 1
ATOM 775 C CA . ARG A 1 98 ? -40.609 -19.108 27.546 1.00 93.81 98 ARG A CA 1
ATOM 776 C C . ARG A 1 98 ? -39.707 -18.426 28.568 1.00 93.81 98 ARG A C 1
ATOM 778 O O . ARG A 1 98 ? -40.054 -18.404 29.741 1.00 93.81 98 ARG A O 1
ATOM 785 N N . ILE A 1 99 ? -38.598 -17.805 28.154 1.00 92.81 99 ILE A N 1
ATOM 786 C CA . ILE A 1 99 ? -37.832 -16.922 29.041 1.00 92.81 99 ILE A CA 1
ATOM 787 C C . ILE A 1 99 ? -38.727 -15.829 29.654 1.00 92.81 99 ILE A C 1
ATOM 789 O O . ILE A 1 99 ? -38.515 -15.447 30.799 1.00 92.81 99 ILE A O 1
ATOM 793 N N . GLY A 1 100 ? -39.776 -15.395 28.939 1.00 92.44 100 GLY A N 1
ATOM 794 C CA . GLY A 1 100 ? -40.769 -14.446 29.448 1.00 92.44 100 GLY A CA 1
ATOM 795 C C . GLY A 1 100 ? -41.703 -14.990 30.536 1.00 92.44 100 GLY A C 1
ATOM 796 O O . GLY A 1 100 ? -42.386 -14.192 31.172 1.00 92.44 100 GLY A O 1
ATOM 797 N N . ASP A 1 101 ? -41.729 -16.306 30.786 1.00 93.88 101 ASP A N 1
ATOM 798 C CA . ASP A 1 101 ? -42.521 -16.918 31.867 1.00 93.88 101 ASP A CA 1
ATOM 799 C C . ASP A 1 101 ? -41.894 -16.625 33.253 1.00 93.88 101 ASP A C 1
ATOM 801 O O . ASP A 1 101 ? -42.578 -16.655 34.281 1.00 93.88 101 ASP A O 1
ATOM 805 N N . LEU A 1 102 ? -40.600 -16.273 33.296 1.00 94.19 102 LEU A N 1
ATOM 806 C CA . LEU A 1 102 ? -39.837 -15.952 34.510 1.00 94.19 102 LEU A CA 1
ATOM 807 C C . LEU A 1 102 ? -40.114 -14.519 35.006 1.00 94.19 102 LEU A C 1
ATOM 809 O O . LEU A 1 102 ? -39.216 -13.696 35.139 1.00 94.19 102 LEU A O 1
ATOM 813 N N . SER A 1 103 ? -41.375 -14.197 35.291 1.00 91.00 103 SER A N 1
ATOM 814 C CA . SER A 1 103 ? -41.844 -12.827 35.591 1.00 91.00 103 SER A CA 1
ATOM 815 C C . SER A 1 103 ? -41.144 -12.089 36.756 1.00 91.00 103 SER A C 1
ATOM 817 O O . SER A 1 103 ? -41.207 -10.858 36.829 1.00 91.00 103 SER A O 1
ATOM 819 N N . GLN A 1 104 ? -40.478 -12.801 37.674 1.00 94.75 104 GLN A N 1
ATOM 820 C CA . GLN A 1 104 ? -39.734 -12.213 38.803 1.00 94.75 104 GLN A CA 1
ATOM 821 C C . GLN A 1 104 ? -38.267 -11.891 38.484 1.00 94.75 104 GLN A C 1
ATOM 823 O O . GLN A 1 104 ? -37.565 -11.347 39.340 1.00 94.75 104 GLN A O 1
ATOM 828 N N . LEU A 1 105 ? -37.810 -12.186 37.263 1.00 96.81 105 LEU A N 1
ATOM 829 C CA . LEU A 1 105 ? -36.416 -12.026 36.876 1.00 96.81 105 LEU A CA 1
ATOM 830 C C . LEU A 1 105 ? -35.990 -10.551 36.911 1.00 96.81 105 LEU A C 1
ATOM 832 O O . LEU A 1 105 ? -36.628 -9.672 36.327 1.00 96.81 105 LEU A O 1
ATOM 836 N N . ARG A 1 106 ? -34.878 -10.302 37.600 1.00 96.75 106 ARG A N 1
ATOM 837 C CA . ARG A 1 106 ? -34.195 -9.012 37.754 1.00 96.75 106 ARG A CA 1
ATOM 838 C C . ARG A 1 106 ? -32.888 -8.971 36.974 1.00 96.75 106 ARG A C 1
ATOM 840 O O . ARG A 1 106 ? -32.539 -7.919 36.448 1.00 96.75 106 ARG A O 1
ATOM 847 N N . HIS A 1 107 ? -32.185 -10.093 36.866 1.00 97.31 107 HIS A N 1
ATOM 848 C CA . HIS A 1 107 ? -30.911 -10.181 36.158 1.00 97.31 107 HIS A CA 1
ATOM 849 C C . HIS A 1 107 ? -30.937 -11.340 35.165 1.00 97.31 107 HIS A C 1
ATOM 851 O O . HIS A 1 107 ? -31.176 -12.483 35.548 1.00 97.31 107 HIS A O 1
ATOM 857 N N . LEU A 1 108 ? -30.689 -11.031 33.893 1.00 96.50 108 LEU A N 1
ATOM 858 C CA . LEU A 1 108 ? -30.518 -12.018 32.833 1.00 96.50 108 LEU A CA 1
ATOM 859 C C . LEU A 1 108 ? -29.184 -11.775 32.134 1.00 96.50 108 LEU A C 1
ATOM 861 O O . LEU A 1 108 ? -28.985 -10.719 31.528 1.00 96.50 108 LEU A O 1
ATOM 865 N N . ASN A 1 109 ? -28.294 -12.758 32.208 1.00 92.69 109 ASN A N 1
ATOM 866 C CA . ASN A 1 109 ? -27.004 -12.737 31.537 1.00 92.69 109 ASN A CA 1
ATOM 867 C C . ASN A 1 109 ? -26.841 -14.004 30.695 1.00 92.69 109 ASN A C 1
ATOM 869 O O . ASN A 1 109 ? -26.769 -15.110 31.223 1.00 92.69 109 ASN A O 1
ATOM 873 N N . VAL A 1 110 ? -26.785 -13.836 29.378 1.00 90.75 110 VAL A N 1
ATOM 874 C CA . VAL A 1 110 ? -26.505 -14.920 28.417 1.00 90.75 110 VAL A CA 1
ATOM 875 C C . VAL A 1 110 ? -25.290 -14.583 27.551 1.00 90.75 110 VAL A C 1
ATOM 877 O O . VAL A 1 110 ? -25.140 -15.109 26.452 1.00 90.75 110 VAL A O 1
ATOM 880 N N . SER A 1 111 ? -24.443 -13.670 28.034 1.00 84.75 111 SER A N 1
ATOM 881 C CA . SER A 1 111 ? -23.300 -13.159 27.281 1.00 84.75 111 SER A CA 1
ATOM 882 C C . SER A 1 111 ? -22.183 -14.188 27.105 1.00 84.75 111 SER A C 1
ATOM 884 O O . SER A 1 111 ? -22.033 -15.115 27.898 1.00 84.75 111 SER A O 1
ATOM 886 N N . HIS A 1 112 ? -21.352 -14.025 26.081 1.00 77.06 112 HIS A N 1
ATOM 887 C CA . HIS A 1 112 ? -20.201 -14.900 25.858 1.00 77.06 112 HIS A CA 1
ATOM 888 C C . HIS A 1 112 ? -18.971 -14.080 25.451 1.00 77.06 112 HIS A C 1
ATOM 890 O O . HIS A 1 112 ? -19.096 -13.102 24.719 1.00 77.06 112 HIS A O 1
ATOM 896 N N . PHE A 1 113 ? -17.789 -14.456 25.955 1.00 58.19 113 PHE A N 1
ATOM 897 C CA . PHE A 1 113 ? -16.519 -13.774 25.655 1.00 58.19 113 PHE A CA 1
ATOM 898 C C . PHE A 1 113 ? -15.783 -14.366 24.432 1.00 58.19 113 PHE A C 1
ATOM 900 O O . PHE A 1 113 ? -14.789 -13.790 23.998 1.00 58.19 113 PHE A O 1
ATOM 907 N N . GLY A 1 114 ? -16.253 -15.498 23.892 1.00 58.72 114 GLY A N 1
ATOM 908 C CA . GLY A 1 114 ? -15.781 -16.166 22.666 1.00 58.72 114 GLY A CA 1
ATOM 909 C C . GLY A 1 114 ? -16.759 -16.042 21.480 1.00 58.72 114 GLY A C 1
ATOM 910 O O . GLY A 1 114 ? -17.487 -15.064 21.406 1.00 58.72 114 GLY A O 1
ATOM 911 N N . GLU A 1 115 ? -16.838 -17.042 20.593 1.00 57.19 115 GLU A N 1
ATOM 912 C CA . GLU A 1 115 ? -17.830 -17.108 19.494 1.00 57.19 115 GLU A CA 1
ATOM 913 C C . GLU A 1 115 ? -19.296 -17.050 19.968 1.00 57.19 115 GLU A C 1
ATOM 915 O O . GLU A 1 115 ? -19.630 -17.526 21.050 1.00 57.19 115 GLU A O 1
ATOM 920 N N . THR A 1 116 ? -20.200 -16.504 19.142 1.00 59.28 116 THR A N 1
ATOM 921 C CA . THR A 1 116 ? -21.638 -16.382 19.451 1.00 59.28 116 THR A CA 1
ATOM 922 C C . THR A 1 116 ? -22.256 -17.739 19.773 1.00 59.28 116 THR A C 1
ATOM 924 O O . THR A 1 116 ? -22.378 -18.587 18.892 1.00 59.28 116 THR A O 1
ATOM 927 N N . THR A 1 117 ? -22.715 -17.951 21.002 1.00 71.94 117 THR A N 1
ATOM 928 C CA . THR A 1 117 ? -23.260 -19.258 21.402 1.00 71.94 117 THR A CA 1
ATOM 929 C C . THR A 1 117 ? -24.781 -19.343 21.280 1.00 71.94 117 THR A C 1
ATOM 931 O O . THR A 1 117 ? -25.327 -20.438 21.129 1.00 71.94 117 THR A O 1
ATOM 934 N N . PHE A 1 118 ? -25.452 -18.189 21.224 1.00 83.31 118 PHE A N 1
ATOM 935 C CA . PHE A 1 118 ? -26.851 -18.043 20.826 1.00 83.31 118 PHE A CA 1
ATOM 936 C C . PHE A 1 118 ? -26.965 -17.341 19.462 1.00 83.31 118 PHE A C 1
ATOM 938 O O . PHE A 1 118 ? -26.189 -16.436 19.160 1.00 83.31 118 PHE A O 1
ATOM 945 N N . SER A 1 119 ? -27.940 -17.755 18.650 1.00 84.31 119 SER A N 1
ATOM 946 C CA . SER A 1 119 ? -28.207 -17.250 17.295 1.00 84.31 119 SER A CA 1
ATOM 947 C C . SER A 1 119 ? -29.684 -16.905 17.086 1.00 84.31 119 SER A C 1
ATOM 949 O O . SER A 1 119 ? -30.556 -17.346 17.840 1.00 84.31 119 SER A O 1
ATOM 951 N N . GLY A 1 120 ? -29.990 -16.167 16.016 1.00 86.00 120 GLY A N 1
ATOM 952 C CA . GLY A 1 120 ? -31.367 -15.903 15.593 1.00 86.00 120 GLY A CA 1
ATOM 953 C C . GLY A 1 120 ? -32.054 -14.781 16.373 1.00 86.00 120 GLY A C 1
ATOM 954 O O . GLY A 1 120 ? -31.411 -13.961 17.015 1.00 86.00 120 GLY A O 1
ATOM 955 N N . GLU A 1 121 ? -33.381 -14.698 16.277 1.00 90.69 121 GLU A N 1
ATOM 956 C CA . GLU A 1 121 ? -34.143 -13.584 16.851 1.00 90.69 121 GLU A CA 1
ATOM 957 C C . GLU A 1 121 ? -34.308 -13.717 18.376 1.00 90.69 121 GLU A C 1
ATOM 959 O O . GLU A 1 121 ? -34.784 -14.738 18.875 1.00 90.69 121 GLU A O 1
ATOM 964 N N . VAL A 1 122 ? -33.984 -12.654 19.119 1.00 93.94 122 VAL A N 1
ATOM 965 C CA . VAL A 1 122 ? -34.315 -12.528 20.544 1.00 93.94 122 VAL A CA 1
ATOM 966 C C . VAL A 1 122 ? -35.843 -12.482 20.690 1.00 93.94 122 VAL A C 1
ATOM 968 O O . VAL A 1 122 ? -36.484 -11.588 20.125 1.00 93.94 122 VAL A O 1
ATOM 971 N N . PRO A 1 123 ? -36.456 -13.397 21.464 1.00 95.12 123 PRO A N 1
ATOM 972 C CA . PRO A 1 123 ? -37.907 -13.510 21.537 1.00 95.12 123 PRO A CA 1
ATOM 973 C C . PRO A 1 123 ? -38.551 -12.248 22.117 1.00 95.12 123 PRO A C 1
ATOM 975 O O . PRO A 1 123 ? -38.113 -11.714 23.138 1.00 95.12 123 PRO A O 1
ATOM 978 N N . THR A 1 124 ? -39.666 -11.809 21.524 1.00 94.69 124 THR A N 1
ATOM 979 C CA . THR A 1 124 ? -40.419 -10.620 21.971 1.00 94.69 124 THR A CA 1
ATOM 980 C C . THR A 1 124 ? -40.859 -10.707 23.435 1.00 94.69 124 THR A C 1
ATOM 982 O O . THR A 1 124 ? -40.985 -9.686 24.111 1.00 94.69 124 THR A O 1
ATOM 985 N N . GLN A 1 125 ? -41.061 -11.927 23.939 1.00 95.75 125 GLN A N 1
ATOM 986 C CA . GLN A 1 125 ? -41.468 -12.244 25.310 1.00 95.75 125 GLN A CA 1
ATOM 987 C C . GLN A 1 125 ? -40.447 -11.794 26.362 1.00 95.75 125 GLN A C 1
ATOM 989 O O . GLN A 1 125 ? -40.811 -11.669 27.526 1.00 95.75 125 GLN A O 1
ATOM 994 N N . ILE A 1 126 ? -39.206 -11.472 25.980 1.00 94.75 126 ILE A N 1
ATOM 995 C CA . ILE A 1 126 ? -38.243 -10.849 26.898 1.00 94.75 126 ILE A CA 1
ATOM 996 C C . ILE A 1 126 ? -38.772 -9.520 27.469 1.00 94.75 126 ILE A C 1
ATOM 998 O O . ILE A 1 126 ? -38.456 -9.155 28.596 1.00 94.75 126 ILE A O 1
ATOM 1002 N N . SER A 1 127 ? -39.653 -8.833 26.731 1.00 93.38 127 SER A N 1
ATOM 1003 C CA . SER A 1 127 ? -40.334 -7.613 27.186 1.00 93.38 127 SER A CA 1
ATOM 1004 C C . SER A 1 127 ? -41.415 -7.849 28.253 1.00 93.38 127 SER A C 1
ATOM 1006 O O . SER A 1 127 ? -41.938 -6.881 28.803 1.00 93.38 127 SER A O 1
ATOM 1008 N N . HIS A 1 128 ? -41.758 -9.105 28.568 1.00 93.81 128 HIS A N 1
ATOM 1009 C CA . HIS A 1 128 ? -42.649 -9.449 29.684 1.00 93.81 128 HIS A CA 1
ATOM 1010 C C . HIS A 1 128 ? -41.929 -9.421 31.042 1.00 93.81 128 HIS A C 1
ATOM 1012 O O . HIS A 1 128 ? -42.581 -9.448 32.085 1.00 93.81 128 HIS A O 1
ATOM 1018 N N . LEU A 1 129 ? -40.593 -9.348 31.048 1.00 93.88 129 LEU A N 1
ATOM 1019 C CA . LEU A 1 129 ? -39.770 -9.284 32.254 1.00 93.88 129 LEU A CA 1
ATOM 1020 C C . LEU A 1 129 ? -39.777 -7.861 32.838 1.00 93.88 129 LEU A C 1
ATOM 1022 O O . LEU A 1 129 ? -38.794 -7.123 32.781 1.00 93.88 129 LEU A O 1
ATOM 1026 N N . THR A 1 130 ? -40.909 -7.439 33.399 1.00 92.94 130 THR A N 1
ATOM 1027 C CA . THR A 1 130 ? -41.115 -6.054 33.869 1.00 92.94 130 THR A CA 1
ATOM 1028 C C . THR A 1 130 ? -40.269 -5.681 35.092 1.00 92.94 130 THR A C 1
ATOM 1030 O O . THR A 1 130 ? -40.077 -4.500 35.372 1.00 92.94 130 THR A O 1
ATOM 1033 N N . ASN A 1 131 ? -39.755 -6.671 35.831 1.00 94.56 131 ASN A N 1
ATOM 1034 C CA . ASN A 1 131 ? -38.909 -6.477 37.018 1.00 94.56 131 ASN A CA 1
ATOM 1035 C C . ASN A 1 131 ? -37.406 -6.394 36.702 1.00 94.56 131 ASN A C 1
ATOM 1037 O O . ASN A 1 131 ? -36.594 -6.290 37.624 1.00 94.56 131 ASN A O 1
ATOM 1041 N N . LEU A 1 132 ? -37.038 -6.444 35.420 1.00 96.31 132 LEU A N 1
ATOM 1042 C CA . LEU A 1 132 ? -35.651 -6.525 34.986 1.00 96.31 132 LEU A CA 1
ATOM 1043 C C . LEU A 1 132 ? -34.860 -5.262 35.363 1.00 96.31 132 LEU A C 1
ATOM 1045 O O . LEU A 1 132 ? -35.258 -4.138 35.056 1.00 96.31 132 LEU A O 1
ATOM 1049 N N . LEU A 1 133 ? -33.716 -5.474 36.011 1.00 97.00 133 LEU A N 1
ATOM 1050 C CA . LEU A 1 133 ? -32.712 -4.472 36.369 1.00 97.00 133 LEU A CA 1
ATOM 1051 C C . LEU A 1 133 ? -31.466 -4.595 35.483 1.00 97.00 133 LEU A C 1
ATOM 1053 O O . LEU A 1 133 ? -30.838 -3.590 35.173 1.00 97.00 133 LEU A O 1
ATOM 1057 N N . SER A 1 134 ? -31.115 -5.802 35.034 1.00 97.19 134 SER A N 1
ATOM 1058 C CA . SER A 1 134 ? -29.962 -6.039 34.161 1.00 97.19 134 SER A CA 1
ATOM 1059 C C . SER A 1 134 ? -30.300 -7.002 33.035 1.00 97.19 134 SER A C 1
ATOM 1061 O O . SER A 1 134 ? -30.759 -8.117 33.290 1.00 97.19 134 SER A O 1
ATOM 1063 N N . LEU A 1 135 ? -29.999 -6.584 31.807 1.00 96.56 135 LEU A N 1
ATOM 1064 C CA . LEU A 1 135 ? -30.019 -7.421 30.617 1.00 96.56 135 LEU A CA 1
ATOM 1065 C C . LEU A 1 135 ? -28.654 -7.379 29.926 1.00 96.56 135 LEU A C 1
ATOM 1067 O O . LEU A 1 135 ? -28.245 -6.329 29.423 1.00 96.56 135 LEU A O 1
ATOM 1071 N N . ASP A 1 136 ? -27.977 -8.523 29.880 1.00 92.50 136 ASP A N 1
ATOM 1072 C CA . ASP A 1 136 ? -26.706 -8.691 29.180 1.00 92.50 136 ASP A CA 1
ATOM 1073 C C . ASP A 1 136 ? -26.821 -9.792 28.120 1.00 92.50 136 ASP A C 1
ATOM 1075 O O . ASP A 1 136 ? -26.871 -10.986 28.430 1.00 92.50 136 ASP A O 1
ATOM 1079 N N . LEU A 1 137 ? -26.898 -9.359 26.861 1.00 91.44 137 LEU A N 1
ATOM 1080 C CA . LEU A 1 137 ? -26.924 -10.217 25.675 1.00 91.44 137 LEU A CA 1
ATOM 1081 C C . LEU A 1 137 ? -25.633 -10.079 24.859 1.00 91.44 137 LEU A C 1
ATOM 1083 O O . LEU A 1 137 ? -25.627 -10.437 23.685 1.00 91.44 137 LEU A O 1
ATOM 1087 N N . ARG A 1 138 ? -24.565 -9.502 25.435 1.00 85.50 138 ARG A N 1
ATOM 1088 C CA . ARG A 1 138 ? -23.324 -9.257 24.692 1.00 85.50 138 ARG A CA 1
ATOM 1089 C C . ARG A 1 138 ? -22.812 -10.557 24.094 1.00 85.50 138 ARG A C 1
ATOM 1091 O O . ARG A 1 138 ? -22.544 -11.508 24.825 1.00 85.50 138 ARG A O 1
ATOM 1098 N N . SER A 1 139 ? -22.596 -10.556 22.792 1.00 72.06 139 SER A N 1
ATOM 1099 C CA . SER A 1 139 ? -21.787 -11.585 22.168 1.00 72.06 139 SER A CA 1
ATOM 1100 C C . SER A 1 139 ? -20.402 -11.030 21.903 1.00 72.06 139 SER A C 1
ATOM 1102 O O . SER A 1 139 ? -20.240 -9.832 21.694 1.00 72.06 139 SER A O 1
ATOM 1104 N N . TYR A 1 140 ? -19.395 -11.886 21.925 1.00 59.03 140 TYR A N 1
ATOM 1105 C CA . TYR A 1 140 ? -18.140 -11.599 21.256 1.00 59.03 140 TYR A CA 1
ATOM 1106 C C . TYR A 1 140 ? -18.122 -12.411 19.957 1.00 59.03 140 TYR A C 1
ATOM 1108 O O . TYR A 1 140 ? -18.910 -13.347 19.779 1.00 59.03 140 TYR A O 1
ATOM 1116 N N . ILE A 1 141 ? -17.294 -12.007 19.008 1.00 53.81 141 ILE A N 1
ATOM 1117 C CA . ILE A 1 141 ? -17.030 -12.783 17.803 1.00 53.81 141 ILE A CA 1
ATOM 1118 C C . ILE A 1 141 ? -15.527 -13.024 17.844 1.00 53.81 141 ILE A C 1
ATOM 1120 O O . ILE A 1 141 ? -14.744 -12.087 17.731 1.00 53.81 141 ILE A O 1
ATOM 1124 N N . VAL A 1 142 ? -15.124 -14.266 18.121 1.00 41.16 142 VAL A N 1
ATOM 1125 C CA . VAL A 1 142 ? -13.743 -14.698 17.892 1.00 41.16 142 VAL A CA 1
ATOM 1126 C C . VAL A 1 142 ? -13.736 -15.311 16.509 1.00 41.16 142 VAL A C 1
ATOM 1128 O O . VAL A 1 142 ? -14.400 -16.312 16.272 1.00 41.16 142 VAL A O 1
ATOM 1131 N N . GLU A 1 143 ? -13.024 -14.685 15.589 1.00 43.59 143 GLU A N 1
ATOM 1132 C CA . GLU A 1 143 ? -12.878 -15.170 14.226 1.00 43.59 143 GLU A CA 1
ATOM 1133 C C . GLU A 1 143 ? -12.123 -16.501 14.210 1.00 43.59 143 GLU A C 1
ATOM 1135 O O . GLU A 1 143 ? -10.893 -16.542 14.272 1.00 43.59 143 GLU A O 1
ATOM 1140 N N . SER A 1 144 ? -12.852 -17.617 14.130 1.00 31.05 144 SER A N 1
ATOM 1141 C CA . SER A 1 144 ? -12.264 -18.912 13.800 1.00 31.05 144 SER A CA 1
ATOM 1142 C C . SER A 1 144 ? -12.777 -19.446 12.453 1.00 31.05 144 SER A C 1
ATOM 1144 O O . SER A 1 144 ? -13.928 -19.820 12.261 1.00 31.05 144 SER A O 1
ATOM 1146 N N . LEU A 1 145 ? -11.861 -19.378 11.482 1.00 33.31 145 LEU A N 1
ATOM 1147 C CA . LEU A 1 145 ? -11.483 -20.310 10.407 1.00 33.31 145 LEU A CA 1
ATOM 1148 C C . LEU A 1 145 ? -12.478 -21.134 9.571 1.00 33.31 145 LEU A C 1
ATOM 1150 O O . LEU A 1 145 ? -12.012 -21.662 8.562 1.00 33.31 145 LEU A O 1
ATOM 1154 N N . ASP A 1 146 ? -13.780 -21.218 9.837 1.00 30.11 146 ASP A N 1
ATOM 1155 C CA . ASP A 1 146 ? -14.658 -22.072 9.022 1.00 30.11 146 ASP A CA 1
ATOM 1156 C C . ASP A 1 146 ? -15.859 -21.335 8.415 1.00 30.11 146 ASP A C 1
ATOM 1158 O O . ASP A 1 146 ? -16.601 -20.614 9.070 1.00 30.11 146 ASP A O 1
ATOM 1162 N N . ASN A 1 147 ? -16.036 -21.550 7.107 1.00 34.56 147 ASN A N 1
ATOM 1163 C CA . ASN A 1 147 ? -17.058 -21.010 6.200 1.00 34.56 147 ASN A CA 1
ATOM 1164 C C . ASN A 1 147 ? -18.511 -21.426 6.547 1.00 34.56 147 ASN A C 1
ATOM 1166 O O . ASN A 1 147 ? -19.267 -21.835 5.661 1.00 34.56 147 ASN A O 1
ATOM 1170 N N . LEU A 1 148 ? -18.923 -21.375 7.812 1.00 36.09 148 LEU A N 1
ATOM 1171 C CA . LEU A 1 148 ? -20.278 -21.719 8.232 1.00 36.09 148 LEU A CA 1
ATOM 1172 C C . LEU A 1 148 ? -21.109 -20.453 8.457 1.00 36.09 148 LEU A C 1
ATOM 1174 O O . LEU A 1 148 ? -20.761 -19.583 9.244 1.00 36.09 148 LEU A O 1
ATOM 1178 N N . LEU A 1 149 ? -22.233 -20.391 7.738 1.00 41.12 149 LEU A N 1
ATOM 1179 C CA . LEU A 1 149 ? -23.335 -19.434 7.858 1.00 41.12 149 LEU A CA 1
ATOM 1180 C C . LEU A 1 149 ? -23.935 -19.459 9.278 1.00 41.12 149 LEU A C 1
ATOM 1182 O O . LEU A 1 149 ? -25.001 -20.040 9.497 1.00 41.12 149 LEU A O 1
ATOM 1186 N N . ILE A 1 150 ? -23.252 -18.880 10.260 1.00 50.12 150 ILE A N 1
ATOM 1187 C CA . ILE A 1 150 ? -23.796 -18.720 11.608 1.00 50.12 150 ILE A CA 1
ATOM 1188 C C . ILE A 1 150 ? -24.654 -17.450 11.601 1.00 50.12 150 ILE A C 1
ATOM 1190 O O . ILE A 1 150 ? -24.150 -16.347 11.425 1.00 50.12 150 ILE A O 1
ATOM 1194 N N . ASN A 1 151 ? -25.972 -17.595 11.765 1.00 58.12 151 ASN A N 1
ATOM 1195 C CA . ASN A 1 151 ? -26.863 -16.445 11.939 1.00 58.12 151 ASN A CA 1
ATOM 1196 C C . ASN A 1 151 ? -26.527 -15.747 13.270 1.00 58.12 151 ASN A C 1
ATOM 1198 O O . ASN A 1 151 ? -26.626 -16.371 14.319 1.00 58.12 151 ASN A O 1
ATOM 1202 N N . HIS A 1 152 ? -26.177 -14.465 13.272 1.00 72.62 152 HIS A N 1
ATOM 1203 C CA . HIS A 1 152 ? -25.946 -13.732 14.524 1.00 72.62 152 HIS A CA 1
ATOM 1204 C C . HIS A 1 152 ? -27.241 -13.541 15.339 1.00 72.62 152 HIS A C 1
ATOM 1206 O O . HIS A 1 152 ? -28.352 -13.761 14.841 1.00 72.62 152 HIS A O 1
ATOM 1212 N N . LEU A 1 153 ? -27.107 -13.169 16.617 1.00 86.69 153 LEU A N 1
ATOM 1213 C CA . LEU A 1 153 ? -28.246 -12.843 17.478 1.00 86.69 153 LEU A CA 1
ATOM 1214 C C . LEU A 1 153 ? -28.848 -11.496 17.045 1.00 86.69 153 LEU A C 1
ATOM 1216 O O . LEU A 1 153 ? -28.141 -10.494 16.961 1.00 86.69 153 LEU A O 1
ATOM 1220 N N . GLN A 1 154 ? -30.154 -11.468 16.784 1.00 89.75 154 GLN A N 1
ATOM 1221 C CA . GLN A 1 154 ? -30.869 -10.314 16.235 1.00 89.75 154 GLN A CA 1
ATOM 1222 C C . GLN A 1 154 ? -31.930 -9.807 17.212 1.00 89.75 154 GLN A C 1
ATOM 1224 O O . GLN A 1 154 ? -32.778 -10.575 17.667 1.00 89.75 154 GLN A O 1
ATOM 1229 N N . LEU A 1 155 ? -31.953 -8.504 17.493 1.00 93.19 155 LEU A N 1
ATOM 1230 C CA . LEU A 1 155 ? -32.980 -7.876 18.325 1.00 93.19 155 LEU A CA 1
ATOM 1231 C C . LEU A 1 155 ? -33.799 -6.884 17.499 1.00 93.19 155 LEU A C 1
ATOM 1233 O O . LEU A 1 155 ? -33.346 -5.786 17.181 1.00 93.19 155 LEU A O 1
ATOM 1237 N N . LYS A 1 156 ? -35.063 -7.224 17.219 1.00 94.19 156 LYS A N 1
ATOM 1238 C CA . LYS A 1 156 ? -35.976 -6.292 16.546 1.00 94.19 156 LYS A CA 1
ATOM 1239 C C . LYS A 1 156 ? -36.153 -5.013 17.360 1.00 94.19 156 LYS A C 1
ATOM 1241 O O . LYS A 1 156 ? -36.454 -5.055 18.555 1.00 94.19 156 LYS A O 1
ATOM 1246 N N . VAL A 1 157 ? -36.117 -3.867 16.681 1.00 93.12 157 VAL A N 1
ATOM 1247 C CA . VAL A 1 157 ? -36.353 -2.559 17.316 1.00 93.12 157 VAL A CA 1
ATOM 1248 C C . VAL A 1 157 ? -37.728 -2.465 17.995 1.00 93.12 157 VAL A C 1
ATOM 1250 O O . VAL A 1 157 ? -37.873 -1.777 19.004 1.00 93.12 157 VAL A O 1
ATOM 1253 N N . SER A 1 158 ? -38.747 -3.176 17.496 1.00 94.38 158 SER A N 1
ATOM 1254 C CA . SER A 1 158 ? -40.058 -3.269 18.157 1.00 94.38 158 SER A CA 1
ATOM 1255 C C . SER A 1 158 ? -39.958 -3.939 19.527 1.00 94.38 158 SER A C 1
ATOM 1257 O O . SER A 1 158 ? -40.542 -3.443 20.485 1.00 94.38 158 SER A O 1
ATOM 1259 N N . THR A 1 159 ? -39.169 -5.012 19.638 1.00 95.31 159 THR A N 1
ATOM 1260 C CA . THR A 1 159 ? -38.906 -5.709 20.902 1.00 95.31 159 THR A CA 1
ATOM 1261 C C . THR A 1 159 ? -38.155 -4.808 21.872 1.00 95.31 159 THR A C 1
ATOM 1263 O O . THR A 1 159 ? -38.541 -4.708 23.034 1.00 95.31 159 THR A O 1
ATOM 1266 N N . LEU A 1 160 ? -37.133 -4.093 21.389 1.00 95.06 160 LEU A N 1
ATOM 1267 C CA . LEU A 1 160 ? -36.398 -3.114 22.192 1.00 95.06 160 LEU A CA 1
ATOM 1268 C C . LEU A 1 160 ? -37.328 -2.006 22.717 1.00 95.06 160 LEU A C 1
ATOM 1270 O O . LEU A 1 160 ? -37.282 -1.680 23.900 1.00 95.06 160 LEU A O 1
ATOM 1274 N N . LYS A 1 161 ? -38.220 -1.465 21.875 1.00 94.69 161 LYS A N 1
ATOM 1275 C CA . LYS A 1 161 ? -39.227 -0.473 22.294 1.00 94.69 161 LYS A CA 1
ATOM 1276 C C . LYS A 1 161 ? -40.147 -1.019 23.386 1.00 94.69 161 LYS A C 1
ATOM 1278 O O . LYS A 1 161 ? -40.357 -0.329 24.381 1.00 94.69 161 LYS A O 1
ATOM 1283 N N . SER A 1 162 ? -40.662 -2.238 23.229 1.00 94.62 162 SER A N 1
ATOM 1284 C CA . SER A 1 162 ? -41.507 -2.881 24.243 1.00 94.62 162 SER A CA 1
ATOM 1285 C C . SER A 1 162 ? -40.756 -3.115 25.555 1.00 94.62 162 SER A C 1
ATOM 1287 O O . SER A 1 162 ? -41.303 -2.845 26.619 1.00 94.62 162 SER A O 1
ATOM 1289 N N . LEU A 1 163 ? -39.491 -3.543 25.499 1.00 94.31 163 LEU A N 1
ATOM 1290 C CA . LEU A 1 163 ? -38.649 -3.706 26.687 1.00 94.31 163 LEU A CA 1
ATOM 1291 C C . LEU A 1 163 ? -38.450 -2.371 27.422 1.00 94.31 163 LEU A C 1
ATOM 1293 O O . LEU A 1 163 ? -38.647 -2.299 28.630 1.00 94.31 163 LEU A O 1
ATOM 1297 N N . ILE A 1 164 ? -38.126 -1.302 26.688 1.00 93.56 164 ILE A N 1
ATOM 1298 C CA . ILE A 1 164 ? -37.949 0.049 27.243 1.00 93.56 164 ILE A CA 1
ATOM 1299 C C . ILE A 1 164 ? -39.239 0.557 27.908 1.00 93.56 164 ILE A C 1
ATOM 1301 O O . ILE A 1 164 ? -39.185 1.216 28.943 1.00 93.56 164 ILE A O 1
ATOM 1305 N N . GLN A 1 165 ? -40.400 0.270 27.314 1.00 92.69 165 GLN A N 1
ATOM 1306 C CA . GLN A 1 165 ? -41.700 0.680 27.852 1.00 92.69 165 GLN A CA 1
ATOM 1307 C C . GLN A 1 165 ? -42.089 -0.096 29.115 1.00 92.69 165 GLN A C 1
ATOM 1309 O O . GLN A 1 165 ? -42.660 0.489 30.034 1.00 92.69 165 GLN A O 1
ATOM 1314 N N . ASN A 1 166 ? -41.781 -1.391 29.164 1.00 92.44 166 ASN A N 1
ATOM 1315 C CA . ASN A 1 166 ? -42.256 -2.286 30.215 1.00 92.44 166 ASN A CA 1
ATOM 1316 C C . ASN A 1 166 ? -41.301 -2.386 31.416 1.00 92.44 166 ASN A C 1
ATOM 1318 O O . ASN A 1 166 ? -41.763 -2.560 32.543 1.00 92.44 166 ASN A O 1
ATOM 1322 N N . SER A 1 167 ? -39.990 -2.258 31.200 1.00 91.94 167 SER A N 1
ATOM 1323 C CA . SER A 1 167 ? -38.949 -2.460 32.220 1.00 91.94 167 SER A CA 1
ATOM 1324 C C . SER A 1 167 ? -38.264 -1.136 32.576 1.00 91.94 167 SER A C 1
ATOM 1326 O O . SER A 1 167 ? -37.060 -0.965 32.411 1.00 91.94 167 SER A O 1
ATOM 1328 N N . THR A 1 168 ? -39.029 -0.162 33.076 1.00 89.38 168 THR A N 1
ATOM 1329 C CA . THR A 1 168 ? -38.553 1.222 33.302 1.00 89.38 168 THR A CA 1
ATOM 1330 C C . THR A 1 168 ? -37.469 1.368 34.376 1.00 89.38 168 THR A C 1
ATOM 1332 O O . THR A 1 168 ? -36.792 2.393 34.440 1.00 89.38 168 THR A O 1
ATOM 1335 N N . ARG A 1 169 ? -37.282 0.338 35.211 1.00 93.44 169 ARG A N 1
ATOM 1336 C CA . ARG A 1 169 ? -36.281 0.283 36.289 1.00 93.44 169 ARG A CA 1
ATOM 1337 C C . ARG A 1 169 ? -34.925 -0.267 35.845 1.00 93.44 169 ARG A C 1
ATOM 1339 O O . ARG A 1 169 ? -34.070 -0.482 36.697 1.00 93.44 169 ARG A O 1
ATOM 1346 N N . LEU A 1 170 ? -34.739 -0.515 34.551 1.00 96.44 170 LEU A N 1
ATOM 1347 C CA . LEU A 1 170 ? -33.519 -1.113 34.027 1.00 96.44 170 LEU A CA 1
ATOM 1348 C C . LEU A 1 170 ? -32.287 -0.256 34.369 1.00 96.44 170 LEU A C 1
ATOM 1350 O O . LEU A 1 170 ? -32.238 0.940 34.082 1.00 96.44 170 LEU A O 1
ATOM 1354 N N . GLU A 1 171 ? -31.290 -0.887 34.979 1.00 96.62 171 GLU A N 1
ATOM 1355 C CA . GLU A 1 171 ? -30.012 -0.295 35.380 1.00 96.62 171 GLU A CA 1
ATOM 1356 C C . GLU A 1 171 ? -28.900 -0.645 34.384 1.00 96.62 171 GLU A C 1
ATOM 1358 O O . GLU A 1 171 ? -27.986 0.147 34.160 1.00 96.62 171 GLU A O 1
ATOM 1363 N N . GLN A 1 172 ? -28.960 -1.821 33.757 1.00 95.88 172 GLN A N 1
ATOM 1364 C CA . GLN A 1 172 ? -27.959 -2.261 32.787 1.00 95.88 172 GLN A CA 1
ATOM 1365 C C . GLN A 1 172 ? -28.629 -2.820 31.535 1.00 95.88 172 GLN A C 1
ATOM 1367 O O . GLN A 1 172 ? -29.434 -3.748 31.609 1.00 95.88 172 GLN A O 1
ATOM 1372 N N . LEU A 1 173 ? -28.255 -2.273 30.382 1.00 95.88 173 LEU A N 1
ATOM 1373 C CA . LEU A 1 173 ? -28.645 -2.770 29.068 1.00 95.88 173 LEU A CA 1
ATOM 1374 C C . LEU A 1 173 ? -27.396 -2.894 28.198 1.00 95.88 173 LEU A C 1
ATOM 1376 O O . LEU A 1 173 ? -26.816 -1.887 27.780 1.00 95.88 173 LEU A O 1
ATOM 1380 N N . ARG A 1 174 ? -26.955 -4.132 27.964 1.00 92.38 174 ARG A N 1
ATOM 1381 C CA . ARG A 1 174 ? -25.707 -4.429 27.253 1.00 92.38 174 ARG A CA 1
ATOM 1382 C C . ARG A 1 174 ? -25.984 -5.376 26.093 1.00 92.38 174 ARG A C 1
ATOM 1384 O O . ARG A 1 174 ? -26.336 -6.532 26.303 1.00 92.38 174 ARG A O 1
ATOM 1391 N N . LEU A 1 175 ? -25.821 -4.860 24.881 1.00 92.19 175 LEU A N 1
ATOM 1392 C CA . LEU A 1 175 ? -26.234 -5.493 23.629 1.00 92.19 175 LEU A CA 1
ATOM 1393 C C . LEU A 1 175 ? -25.109 -5.514 22.582 1.00 92.19 175 LEU A C 1
ATOM 1395 O O . LEU A 1 175 ? -25.393 -5.611 21.399 1.00 92.19 175 LEU A O 1
ATOM 1399 N N . ASN A 1 176 ? -23.841 -5.396 22.987 1.00 85.62 176 ASN A N 1
ATOM 1400 C CA . ASN A 1 176 ? -22.724 -5.382 22.034 1.00 85.62 176 ASN A CA 1
ATOM 1401 C C . ASN A 1 176 ? -22.759 -6.607 21.110 1.00 85.62 176 ASN A C 1
ATOM 1403 O O . ASN A 1 176 ? -22.965 -7.721 21.602 1.00 85.62 176 ASN A O 1
ATOM 1407 N N . PHE A 1 177 ? -22.514 -6.383 19.816 1.00 82.25 177 PHE A N 1
ATOM 1408 C CA . PHE A 1 177 ? -22.539 -7.394 18.755 1.00 82.25 177 PHE A CA 1
ATOM 1409 C C . PHE A 1 177 ? -23.896 -8.105 18.589 1.00 82.25 177 PHE A C 1
ATOM 1411 O O . PHE A 1 177 ? -23.958 -9.233 18.101 1.00 82.25 177 PHE A O 1
ATOM 1418 N N . VAL A 1 178 ? -24.995 -7.466 19.008 1.00 87.50 178 VAL A N 1
ATOM 1419 C CA . VAL A 1 178 ? -26.364 -7.906 18.703 1.00 87.50 178 VAL A CA 1
ATOM 1420 C C . VAL A 1 178 ? -26.894 -7.062 17.550 1.00 87.50 178 VAL A C 1
ATOM 1422 O O . VAL A 1 178 ? -27.049 -5.848 17.682 1.00 87.50 178 VAL A O 1
ATOM 1425 N N . THR A 1 179 ? -27.221 -7.701 16.430 1.00 87.94 179 THR A N 1
ATOM 1426 C CA . THR A 1 179 ? -27.727 -7.020 15.234 1.00 87.94 179 THR A CA 1
ATOM 1427 C C . THR A 1 179 ? -29.105 -6.408 15.510 1.00 87.94 179 THR A C 1
ATOM 1429 O O . THR A 1 179 ? -30.073 -7.121 15.799 1.00 87.94 179 THR A O 1
ATOM 1432 N N . ILE A 1 180 ? -29.207 -5.079 15.420 1.00 90.44 180 ILE A N 1
ATOM 1433 C CA . ILE A 1 180 ? -30.471 -4.331 15.531 1.00 90.44 180 ILE A CA 1
ATOM 1434 C C . ILE A 1 180 ? -30.839 -3.688 14.189 1.00 90.44 180 ILE A C 1
ATOM 1436 O O . ILE A 1 180 ? -32.026 -3.644 13.852 1.00 90.44 180 ILE A O 1
ATOM 1440 N N . SER A 1 181 ? -29.841 -3.180 13.454 1.00 88.69 181 SER A N 1
ATOM 1441 C CA . SER A 1 181 ? -29.976 -2.588 12.111 1.00 88.69 181 SER A CA 1
ATOM 1442 C C . SER A 1 181 ? -31.118 -1.563 12.020 1.00 88.69 181 SER A C 1
ATOM 1444 O O . SER A 1 181 ? -31.996 -1.646 11.160 1.00 88.69 181 SER A O 1
ATOM 1446 N N . SER A 1 182 ? -31.170 -0.620 12.968 1.00 90.50 182 SER A N 1
ATOM 1447 C CA . SER A 1 182 ? -32.237 0.387 13.084 1.00 90.50 182 SER A CA 1
ATOM 1448 C C . SER A 1 182 ? -31.725 1.672 13.732 1.00 90.50 182 SER A C 1
ATOM 1450 O O . SER A 1 182 ? -30.760 1.659 14.494 1.00 90.50 182 SER A O 1
ATOM 1452 N N . SER A 1 183 ? -32.454 2.775 13.534 1.00 92.12 183 SER A N 1
ATOM 1453 C CA . SER A 1 183 ? -32.306 3.960 14.377 1.00 92.12 183 SER A CA 1
ATOM 1454 C C . SER A 1 183 ? -32.775 3.712 15.811 1.00 92.12 183 S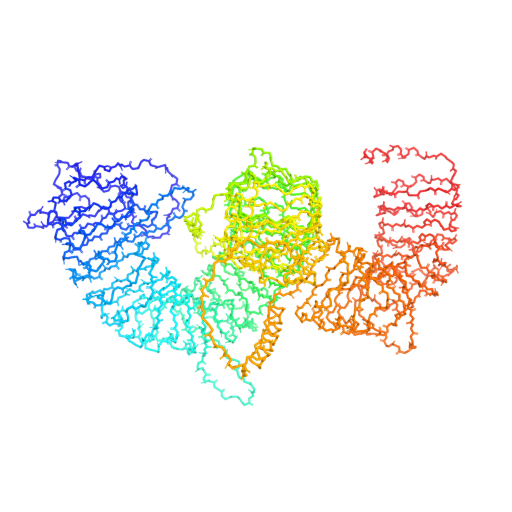ER A C 1
ATOM 1456 O O . SER A 1 183 ? -33.707 2.935 16.066 1.00 92.12 183 SER A O 1
ATOM 1458 N N . LEU A 1 184 ? -32.111 4.376 16.760 1.00 90.81 184 LEU A N 1
ATOM 1459 C CA . LEU A 1 184 ? -32.410 4.249 18.182 1.00 90.81 184 LEU A CA 1
ATOM 1460 C C . LEU A 1 184 ? -33.696 5.001 18.551 1.00 90.81 184 LEU A C 1
ATOM 1462 O O . LEU A 1 184 ? -33.879 6.162 18.178 1.00 90.81 184 LEU A O 1
ATOM 1466 N N . PRO A 1 185 ? -34.591 4.392 19.346 1.00 90.69 185 PRO A N 1
ATOM 1467 C CA . PRO A 1 185 ? -35.796 5.070 19.788 1.00 90.69 185 PRO A CA 1
ATOM 1468 C C . PRO A 1 185 ? -35.477 6.129 20.854 1.00 90.69 185 PRO A C 1
ATOM 1470 O O . PRO A 1 185 ? -34.883 5.823 21.887 1.00 90.69 185 PRO A O 1
ATOM 1473 N N . HIS A 1 186 ? -35.981 7.356 20.675 1.00 88.12 186 HIS A N 1
ATOM 1474 C CA . HIS A 1 186 ? -35.862 8.417 21.687 1.00 88.12 186 HIS A CA 1
ATOM 1475 C C . HIS A 1 186 ? -36.448 8.028 23.053 1.00 88.12 186 HIS A C 1
ATOM 1477 O O . HIS A 1 186 ? -36.025 8.569 24.064 1.00 88.12 186 HIS A O 1
ATOM 1483 N N . THR A 1 187 ? -37.373 7.061 23.114 1.00 89.88 187 THR A N 1
ATOM 1484 C CA . THR A 1 187 ? -37.948 6.556 24.373 1.00 89.88 187 THR A CA 1
ATOM 1485 C C . THR A 1 187 ? -36.930 5.879 25.289 1.00 89.88 187 THR A C 1
ATOM 1487 O O . THR A 1 187 ? -37.249 5.652 26.451 1.00 89.88 187 THR A O 1
ATOM 1490 N N . LEU A 1 188 ? -35.718 5.559 24.813 1.00 91.31 188 LEU A N 1
ATOM 1491 C CA . LEU A 1 188 ? -34.637 5.011 25.644 1.00 91.31 188 LEU A CA 1
ATOM 1492 C C . LEU A 1 188 ? -34.304 5.921 26.841 1.00 91.31 188 LEU A C 1
ATOM 1494 O O . LEU A 1 188 ? -33.892 5.444 27.893 1.00 91.31 188 LEU A O 1
ATOM 1498 N N . THR A 1 189 ? -34.565 7.223 26.711 1.00 90.56 189 THR A N 1
ATOM 1499 C CA . THR A 1 189 ? -34.361 8.227 27.764 1.00 90.56 189 THR A CA 1
ATOM 1500 C C . THR A 1 189 ? -35.343 8.096 28.931 1.00 90.56 189 THR A C 1
ATOM 1502 O O . THR A 1 189 ? -35.137 8.721 29.968 1.00 90.56 189 THR A O 1
ATOM 1505 N N . ASN A 1 190 ? -36.386 7.269 28.801 1.00 90.31 190 ASN A N 1
ATOM 1506 C CA . ASN A 1 190 ? -37.316 6.966 29.890 1.00 90.31 190 ASN A CA 1
ATOM 1507 C C . ASN A 1 190 ? -36.692 6.055 30.961 1.00 90.31 190 ASN A C 1
ATOM 1509 O O . ASN A 1 190 ? -37.226 5.965 32.065 1.00 90.31 190 ASN A O 1
ATOM 1513 N N . LEU A 1 191 ? -35.582 5.376 30.656 1.00 93.12 191 LEU A N 1
ATOM 1514 C CA . LEU A 1 191 ? -34.895 4.476 31.582 1.00 93.12 191 LEU A CA 1
ATOM 1515 C C . LEU A 1 191 ? -33.961 5.259 32.519 1.00 93.12 191 LEU A C 1
ATOM 1517 O O . LEU A 1 191 ? -32.737 5.168 32.441 1.00 93.12 191 LEU A O 1
ATOM 1521 N N . THR A 1 192 ? -34.539 6.051 33.421 1.00 93.44 192 THR A N 1
ATOM 1522 C CA . THR A 1 192 ? -33.794 6.964 34.311 1.00 93.44 192 THR A CA 1
ATOM 1523 C C . THR A 1 192 ? -32.877 6.260 35.315 1.00 93.44 192 THR A C 1
ATOM 1525 O O . THR A 1 192 ? -31.988 6.895 35.879 1.00 93.44 192 THR A O 1
ATOM 1528 N N . SER A 1 193 ? -33.086 4.960 35.545 1.00 95.75 193 SER A N 1
ATOM 1529 C CA . SER A 1 193 ? -32.258 4.122 36.420 1.00 95.75 193 SER A CA 1
ATOM 1530 C C . SER A 1 193 ? -30.972 3.617 35.760 1.00 95.75 193 SER A C 1
ATOM 1532 O O . SER A 1 193 ? -30.138 3.048 36.464 1.00 95.75 193 SER A O 1
ATOM 1534 N N . LEU A 1 194 ? -30.787 3.829 34.449 1.00 96.56 194 LEU A N 1
ATOM 1535 C CA . LEU A 1 194 ? -29.640 3.303 33.711 1.00 96.56 194 LEU A CA 1
ATOM 1536 C C . LEU A 1 194 ? -28.302 3.776 34.284 1.00 96.56 194 LEU A C 1
ATOM 1538 O O . LEU A 1 194 ? -28.039 4.967 34.440 1.00 96.56 194 LEU A O 1
ATOM 1542 N N . GLN A 1 195 ? -27.436 2.795 34.504 1.00 94.94 195 GLN A N 1
ATOM 1543 C CA . GLN A 1 195 ? -26.044 2.927 34.903 1.00 94.94 195 GLN A CA 1
ATOM 1544 C C . GLN A 1 195 ? -25.098 2.476 33.791 1.00 94.94 195 GLN A C 1
ATOM 1546 O O . GLN A 1 195 ? -24.057 3.098 33.591 1.00 94.94 195 GLN A O 1
ATOM 1551 N N . LYS A 1 196 ? -25.433 1.401 33.066 1.00 92.50 196 LYS A N 1
ATOM 1552 C CA . LYS A 1 196 ? -24.603 0.869 31.975 1.00 92.50 196 LYS A CA 1
ATOM 1553 C C . LYS A 1 196 ? -25.426 0.708 30.709 1.00 92.50 196 LYS A C 1
ATOM 1555 O O . LYS A 1 196 ? -26.395 -0.048 30.696 1.00 92.50 196 LYS A O 1
ATOM 1560 N N . LEU A 1 197 ? -25.001 1.382 29.649 1.00 95.38 197 LEU A N 1
ATOM 1561 C CA . LEU A 1 197 ? -25.655 1.355 28.350 1.00 95.38 197 LEU A CA 1
ATOM 1562 C C . LEU A 1 197 ? -24.619 1.065 27.265 1.00 95.38 197 LEU A C 1
ATOM 1564 O O . LEU A 1 197 ? -23.670 1.830 27.104 1.00 95.38 197 LEU A O 1
ATOM 1568 N N . SER A 1 198 ? -24.776 -0.052 26.554 1.00 91.69 198 SER A N 1
ATOM 1569 C CA . SER A 1 198 ? -23.753 -0.534 25.622 1.00 91.69 198 SER A CA 1
ATOM 1570 C C . SER A 1 198 ? -24.376 -1.166 24.375 1.00 91.69 198 SER A C 1
ATOM 1572 O O . SER A 1 198 ? -25.075 -2.171 24.494 1.00 91.69 198 SER A O 1
ATOM 1574 N N . PHE A 1 199 ? -24.104 -0.583 23.208 1.00 92.81 199 PHE A N 1
ATOM 1575 C CA . PHE A 1 199 ? -24.575 -0.982 21.876 1.00 92.81 199 PHE A CA 1
ATOM 1576 C C . PHE A 1 199 ? -23.417 -0.941 20.864 1.00 92.81 199 PHE A C 1
ATOM 1578 O O . PHE A 1 199 ? -23.516 -0.328 19.801 1.00 92.81 199 PHE A O 1
ATOM 1585 N N . ARG A 1 200 ? -22.267 -1.525 21.212 1.00 84.62 200 ARG A N 1
ATOM 1586 C CA . ARG A 1 200 ? -21.134 -1.597 20.279 1.00 84.62 200 ARG A CA 1
ATOM 1587 C C . ARG A 1 200 ? -21.464 -2.539 19.120 1.00 84.62 200 ARG A C 1
ATOM 1589 O O . ARG A 1 200 ? -21.989 -3.615 19.396 1.00 84.62 200 ARG A O 1
ATOM 1596 N N . HIS A 1 201 ? -21.149 -2.160 17.882 1.00 85.19 201 HIS A N 1
ATOM 1597 C CA . HIS A 1 201 ? -21.333 -3.010 16.697 1.00 85.19 201 HIS A CA 1
ATOM 1598 C C . HIS A 1 201 ? -22.742 -3.630 16.613 1.00 85.19 201 HIS A C 1
ATOM 1600 O O . HIS A 1 201 ? -22.928 -4.841 16.684 1.00 85.19 201 HIS A O 1
ATOM 1606 N N . CYS A 1 202 ? -23.771 -2.781 16.573 1.00 85.25 202 CYS A N 1
ATOM 1607 C CA . CYS A 1 202 ? -25.183 -3.193 16.528 1.00 85.25 202 CYS A CA 1
ATOM 1608 C C . CYS A 1 202 ? -25.866 -2.822 15.196 1.00 85.25 202 CYS A C 1
ATOM 1610 O O . CYS A 1 202 ? -27.092 -2.938 15.078 1.00 85.25 202 CYS A O 1
ATOM 1612 N N . GLU A 1 203 ? -25.081 -2.346 14.220 1.00 86.50 203 GLU A N 1
ATOM 1613 C CA . GLU A 1 203 ? -25.533 -1.811 12.927 1.00 86.50 203 GLU A CA 1
ATOM 1614 C C . GLU A 1 203 ? -26.509 -0.623 13.072 1.00 86.50 203 GLU A C 1
ATOM 1616 O O . GLU A 1 203 ? -27.443 -0.443 12.288 1.00 86.50 203 GLU A O 1
ATOM 1621 N N . LEU A 1 204 ? -26.343 0.194 14.116 1.00 87.25 204 LEU A N 1
ATOM 1622 C CA . LEU A 1 204 ? -27.202 1.356 14.349 1.00 87.25 204 LEU A CA 1
ATOM 1623 C C . LEU A 1 204 ? -26.931 2.461 13.318 1.00 87.25 204 LEU A C 1
ATOM 1625 O O . LEU A 1 204 ? -25.796 2.667 12.891 1.00 87.25 204 LEU A O 1
ATOM 1629 N N . TYR A 1 205 ? -27.977 3.206 12.951 1.00 90.44 205 TYR A N 1
ATOM 1630 C CA . TYR A 1 205 ? -27.874 4.328 12.013 1.00 90.44 205 TYR A CA 1
ATOM 1631 C C . TYR A 1 205 ? -28.772 5.513 12.394 1.00 90.44 205 TYR A C 1
ATOM 1633 O O . TYR A 1 205 ? -29.740 5.372 13.144 1.00 90.44 205 TYR A O 1
ATOM 1641 N N . GLY A 1 206 ? -28.494 6.688 11.829 1.00 90.19 206 GLY A N 1
ATOM 1642 C CA . GLY A 1 206 ? -29.271 7.911 12.057 1.00 90.19 206 GLY A CA 1
ATOM 1643 C C . GLY A 1 206 ? -28.825 8.695 13.295 1.00 90.19 206 GLY A C 1
ATOM 1644 O O . GLY A 1 206 ? -27.711 8.524 13.773 1.00 90.19 206 GLY A O 1
ATOM 1645 N N . GLU A 1 207 ? -29.678 9.592 13.794 1.00 93.69 207 GLU A N 1
ATOM 1646 C CA . GLU A 1 207 ? -29.318 10.533 14.867 1.00 93.69 207 GLU A CA 1
ATOM 1647 C C . GLU A 1 207 ? -29.210 9.880 16.255 1.00 93.69 207 GLU A C 1
ATOM 1649 O O . GLU A 1 207 ? -30.121 9.178 16.711 1.00 93.69 207 GLU A O 1
ATOM 1654 N N . PHE A 1 208 ? -28.137 10.203 16.979 1.00 94.06 208 PHE A N 1
ATOM 1655 C CA . PHE A 1 208 ? -27.948 9.797 18.366 1.00 94.06 208 PHE A CA 1
ATOM 1656 C C . PHE A 1 208 ? -28.996 10.445 19.301 1.00 94.06 208 PHE A C 1
ATOM 1658 O O . PHE A 1 208 ? -29.174 11.670 19.295 1.00 94.06 208 PHE A O 1
ATOM 1665 N N . PRO A 1 209 ? -29.677 9.677 20.180 1.00 92.19 209 PRO A N 1
ATOM 1666 C CA . PRO A 1 209 ? -30.672 10.223 21.100 1.00 92.19 209 PRO A CA 1
ATOM 1667 C C . PRO A 1 209 ? -30.044 11.090 22.203 1.00 92.19 209 PRO A C 1
ATOM 1669 O O . PRO A 1 209 ? -29.733 10.628 23.298 1.00 92.19 209 PRO A O 1
ATOM 1672 N N . ILE A 1 210 ? -29.947 12.395 21.954 1.00 90.00 210 ILE A N 1
ATOM 1673 C CA . ILE A 1 210 ? -29.317 13.366 22.862 1.00 90.00 210 ILE A CA 1
ATOM 1674 C C . ILE A 1 210 ? -29.850 13.359 24.307 1.00 90.00 210 ILE A C 1
ATOM 1676 O O . ILE A 1 210 ? -29.124 13.689 25.245 1.00 90.00 210 ILE A O 1
ATOM 1680 N N . GLY A 1 211 ? -31.109 12.962 24.516 1.00 92.12 211 GLY A N 1
ATOM 1681 C CA . GLY A 1 211 ? -31.696 12.871 25.853 1.00 92.12 211 GLY A CA 1
ATOM 1682 C C . GLY A 1 211 ? -30.980 11.867 26.775 1.00 92.12 211 GLY A C 1
ATOM 1683 O O . GLY A 1 211 ? -31.113 11.972 27.990 1.00 92.12 211 GLY A O 1
ATOM 1684 N N . ILE A 1 212 ? -30.170 10.949 26.229 1.00 94.19 212 ILE A N 1
ATOM 1685 C CA . ILE A 1 212 ? -29.315 10.028 26.999 1.00 94.19 212 ILE A CA 1
ATOM 1686 C C . ILE A 1 212 ? -28.323 10.806 27.876 1.00 94.19 212 ILE A C 1
ATOM 1688 O O . ILE A 1 212 ? -28.032 10.390 28.994 1.00 94.19 212 ILE A O 1
ATOM 1692 N N . PHE A 1 213 ? -27.870 11.984 27.433 1.00 92.81 213 PHE A N 1
ATOM 1693 C CA . PHE A 1 213 ? -26.954 12.840 28.196 1.00 92.81 213 PHE A CA 1
ATOM 1694 C C . PHE A 1 213 ? -27.578 13.474 29.451 1.00 92.81 213 PHE A C 1
ATOM 1696 O O . PHE A 1 213 ? -26.899 14.191 30.180 1.00 92.81 213 PHE A O 1
ATOM 1703 N N . TYR A 1 214 ? -28.861 13.219 29.721 1.00 92.06 214 TYR A N 1
ATOM 1704 C CA . TYR A 1 214 ? -29.561 13.671 30.924 1.00 92.06 214 TYR A CA 1
ATOM 1705 C C . TYR A 1 214 ? -29.830 12.536 31.925 1.00 92.06 214 TYR A C 1
ATOM 1707 O O . TYR A 1 214 ? -30.465 12.778 32.950 1.00 92.06 214 TYR A O 1
ATOM 1715 N N . LEU A 1 215 ? -29.365 11.311 31.655 1.00 93.56 215 LEU A N 1
ATOM 1716 C CA . LEU A 1 215 ? -29.547 10.165 32.548 1.00 93.56 215 LEU A CA 1
ATOM 1717 C C . LEU A 1 215 ? -28.535 10.226 33.712 1.00 93.56 215 LEU A C 1
ATOM 1719 O O . LEU A 1 215 ? -27.341 10.031 33.494 1.00 93.56 215 LEU A O 1
ATOM 1723 N N . PRO A 1 216 ? -28.973 10.478 34.958 1.00 88.12 216 PRO A N 1
ATOM 1724 C CA . PRO A 1 216 ? -28.083 10.923 36.039 1.00 88.12 216 PRO A CA 1
ATOM 1725 C C . PRO A 1 216 ? -27.147 9.832 36.582 1.00 88.12 216 PRO A C 1
ATOM 1727 O O . PRO A 1 216 ? -26.109 10.135 37.173 1.00 88.12 216 PRO A O 1
ATOM 1730 N N . ASN A 1 217 ? -27.507 8.562 36.395 1.00 93.62 217 ASN A N 1
ATOM 1731 C CA . ASN A 1 217 ? -26.814 7.430 37.007 1.00 93.62 217 ASN A CA 1
ATOM 1732 C C . ASN A 1 217 ? -25.825 6.737 36.063 1.00 93.62 217 ASN A C 1
ATOM 1734 O O . ASN A 1 217 ? -25.200 5.758 36.469 1.00 93.62 217 ASN A O 1
ATOM 1738 N N . LEU A 1 218 ? -25.665 7.224 34.826 1.00 95.56 218 LEU A N 1
ATOM 1739 C CA . LEU A 1 218 ? -24.779 6.594 33.852 1.00 95.56 218 LEU A CA 1
ATOM 1740 C C . LEU A 1 218 ? -23.320 6.615 34.322 1.00 95.56 218 LEU A C 1
ATOM 1742 O O . LEU A 1 218 ? -22.750 7.663 34.609 1.00 95.56 218 LEU A O 1
ATOM 1746 N N . THR A 1 219 ? -22.726 5.425 34.329 1.00 93.75 219 THR A N 1
ATOM 1747 C CA . THR A 1 219 ? -21.308 5.152 34.603 1.00 93.75 219 THR A CA 1
ATOM 1748 C C . THR A 1 219 ? -20.585 4.635 33.359 1.00 93.75 219 THR A C 1
ATOM 1750 O O . THR A 1 219 ? -19.388 4.853 33.203 1.00 93.75 219 THR A O 1
ATOM 1753 N N . CYS A 1 220 ? -21.308 3.989 32.439 1.00 94.12 220 CYS A N 1
ATOM 1754 C CA . CYS A 1 220 ? -20.767 3.442 31.200 1.00 94.12 220 CYS A CA 1
ATOM 1755 C C . CYS A 1 220 ? -21.718 3.731 30.038 1.00 94.12 220 CYS A C 1
ATOM 1757 O O . CYS A 1 220 ? -22.890 3.342 30.083 1.00 94.12 220 CYS A O 1
ATOM 1759 N N . LEU A 1 221 ? -21.194 4.395 29.008 1.00 94.81 221 LEU A N 1
ATOM 1760 C CA . LEU A 1 221 ? -21.888 4.699 27.765 1.00 94.81 221 LEU A CA 1
ATOM 1761 C C . LEU A 1 221 ? -21.015 4.270 26.581 1.00 94.81 221 LEU A C 1
ATOM 1763 O O . LEU A 1 221 ? -19.968 4.866 26.333 1.00 94.81 221 LEU A O 1
ATOM 1767 N N . SER A 1 222 ? -21.443 3.239 25.852 1.00 91.00 222 SER A N 1
ATOM 1768 C CA . SER A 1 222 ? -20.709 2.705 24.702 1.00 91.00 222 SER A CA 1
ATOM 1769 C C . SER A 1 222 ? -21.624 2.505 23.496 1.00 91.00 222 SER A C 1
ATOM 1771 O O . SER A 1 222 ? -22.585 1.745 23.562 1.00 91.00 222 SER A O 1
ATOM 1773 N N . PHE A 1 223 ? -21.313 3.181 22.394 1.00 93.69 223 PHE A N 1
ATOM 1774 C CA . PHE A 1 223 ? -21.992 3.072 21.095 1.00 93.69 223 PHE A CA 1
ATOM 1775 C C . PHE A 1 223 ? -20.977 2.924 19.949 1.00 93.69 223 PHE A C 1
ATOM 1777 O O . PHE A 1 223 ? -21.281 3.242 18.805 1.00 93.69 223 PHE A O 1
ATOM 1784 N N . ALA A 1 224 ? -19.760 2.470 20.257 1.00 85.00 224 ALA A N 1
ATOM 1785 C CA . ALA A 1 224 ? -18.684 2.365 19.278 1.00 85.00 224 ALA A CA 1
ATOM 1786 C C . ALA A 1 224 ? -19.017 1.409 18.112 1.00 85.00 224 ALA A C 1
ATOM 1788 O O . ALA A 1 224 ? -19.857 0.523 18.276 1.00 85.00 224 ALA A O 1
ATOM 1789 N N . GLU A 1 225 ? -18.345 1.554 16.972 1.00 81.81 225 GLU A N 1
ATOM 1790 C CA . GLU A 1 225 ? -18.480 0.669 15.798 1.00 81.81 225 GLU A CA 1
ATOM 1791 C C . GLU A 1 225 ? -19.909 0.634 15.230 1.00 81.81 225 GLU A C 1
ATOM 1793 O O . GLU A 1 225 ? -20.456 -0.421 14.916 1.00 81.81 225 GLU A O 1
ATOM 1798 N N . ASN A 1 226 ? -20.555 1.795 15.119 1.00 81.56 226 ASN A N 1
ATOM 1799 C CA . ASN A 1 226 ? -21.805 1.944 14.371 1.00 81.56 226 ASN A CA 1
ATOM 1800 C C . ASN A 1 226 ? -21.606 3.030 13.308 1.00 81.56 226 ASN A C 1
ATOM 1802 O O . ASN A 1 226 ? -22.071 4.155 13.454 1.00 81.56 226 ASN A O 1
ATOM 1806 N N . GLN A 1 227 ? -20.916 2.689 12.220 1.00 82.69 227 GLN A N 1
ATOM 1807 C CA . GLN A 1 227 ? -20.426 3.629 11.198 1.00 82.69 227 GLN A CA 1
ATOM 1808 C C . GLN A 1 227 ? -21.473 4.641 10.691 1.00 82.69 227 GLN A C 1
ATOM 1810 O O . GLN A 1 227 ? -21.137 5.787 10.403 1.00 82.69 227 GLN A O 1
ATOM 1815 N N . ASN A 1 228 ? -22.754 4.257 10.637 1.00 83.19 228 ASN A N 1
ATOM 1816 C CA . ASN A 1 228 ? -23.858 5.094 10.148 1.00 83.19 228 ASN A CA 1
ATOM 1817 C C . ASN A 1 228 ? -24.616 5.870 11.247 1.00 83.19 228 ASN A C 1
ATOM 1819 O O . ASN A 1 228 ? -25.613 6.543 10.957 1.00 83.19 228 ASN A O 1
ATOM 1823 N N . LEU A 1 229 ? -24.218 5.750 12.515 1.00 90.88 229 LEU A N 1
ATOM 1824 C CA . LEU A 1 229 ? -24.778 6.510 13.630 1.00 90.88 229 LEU A CA 1
ATOM 1825 C C . LEU A 1 229 ? -24.081 7.872 13.704 1.00 90.88 229 LEU A C 1
ATOM 1827 O O . LEU A 1 229 ? -22.858 7.956 13.777 1.00 90.88 229 LEU A O 1
ATOM 1831 N N . GLN A 1 230 ? -24.864 8.944 13.690 1.00 94.06 230 GLN A N 1
ATOM 1832 C CA . GLN A 1 230 ? -24.374 10.317 13.583 1.00 94.06 230 GLN A CA 1
ATOM 1833 C C . GLN A 1 230 ? -24.961 11.225 14.669 1.00 94.06 230 GLN A C 1
ATOM 1835 O O . GLN A 1 230 ? -25.926 10.876 15.353 1.00 94.06 230 GLN A O 1
ATOM 1840 N N . GLY A 1 231 ? -24.383 12.415 14.816 1.00 92.81 231 GLY A N 1
ATOM 1841 C CA . GLY A 1 231 ? -24.880 13.469 15.697 1.00 92.81 231 GLY A CA 1
ATOM 1842 C C . GLY A 1 231 ? -23.757 14.350 16.243 1.00 92.81 231 GLY A C 1
ATOM 1843 O O . GLY A 1 231 ? -22.582 14.140 15.948 1.00 92.81 231 GLY A O 1
ATOM 1844 N N . GLU A 1 232 ? -24.121 15.317 17.082 1.00 94.12 232 GLU A N 1
ATOM 1845 C CA . GLU A 1 232 ? -23.178 16.218 17.757 1.00 94.12 232 GLU A CA 1
ATOM 1846 C C . GLU A 1 232 ? -23.107 15.936 19.266 1.00 94.12 232 GLU A C 1
ATOM 1848 O O . GLU A 1 232 ? -24.128 15.714 19.936 1.00 94.12 232 GLU A O 1
ATOM 1853 N N . LEU A 1 233 ? -21.908 16.041 19.848 1.00 93.62 233 LEU A N 1
ATOM 1854 C CA . LEU A 1 233 ? -21.738 16.055 21.301 1.00 93.62 233 LEU A CA 1
ATOM 1855 C C . LEU A 1 233 ? -22.179 17.409 21.871 1.00 93.62 233 LEU A C 1
ATOM 1857 O O . LEU A 1 233 ? -21.460 18.403 21.813 1.00 93.62 233 LEU A O 1
ATOM 1861 N N . ARG A 1 234 ? -23.366 17.463 22.482 1.00 92.75 234 ARG A N 1
ATOM 1862 C CA . ARG A 1 234 ? -23.859 18.700 23.110 1.00 92.75 234 ARG A CA 1
ATOM 1863 C C . ARG A 1 234 ? -23.344 18.899 24.527 1.00 92.75 234 ARG A C 1
ATOM 1865 O O . ARG A 1 234 ? -23.029 17.957 25.250 1.00 92.75 234 ARG A O 1
ATOM 1872 N N . ALA A 1 235 ? -23.388 20.156 24.971 1.00 93.75 235 ALA A N 1
ATOM 1873 C CA . ALA A 1 235 ? -22.935 20.572 26.296 1.00 93.75 235 ALA A CA 1
ATOM 1874 C C . ALA A 1 235 ? -23.593 19.810 27.470 1.00 93.75 235 ALA A C 1
ATOM 1876 O O . ALA A 1 235 ? -23.013 19.755 28.556 1.00 93.75 235 ALA A O 1
ATOM 1877 N N . SER A 1 236 ? -24.761 19.195 27.267 1.00 93.50 236 SER A N 1
ATOM 1878 C CA . SER A 1 236 ? -25.446 18.360 28.259 1.00 93.50 236 SER A CA 1
ATOM 1879 C C . SER A 1 236 ? -24.643 17.134 28.700 1.00 93.50 236 SER A C 1
ATOM 1881 O O . SER A 1 236 ? -24.886 16.655 29.800 1.00 93.50 236 SER A O 1
ATOM 1883 N N . ILE A 1 237 ? -23.657 16.663 27.921 1.00 94.62 237 ILE A N 1
ATOM 1884 C CA . ILE A 1 237 ? -22.779 15.545 28.317 1.00 94.62 237 ILE A CA 1
ATOM 1885 C C . ILE A 1 237 ? -22.102 15.781 29.676 1.00 94.62 237 ILE A C 1
ATOM 1887 O O . ILE A 1 237 ? -21.930 14.852 30.458 1.00 94.62 237 ILE A O 1
ATOM 1891 N N . GLY A 1 238 ? -21.800 17.042 30.006 1.00 92.00 238 GLY A N 1
ATOM 1892 C CA . GLY A 1 238 ? -21.210 17.420 31.291 1.00 92.00 238 GLY A CA 1
ATOM 1893 C C . GLY A 1 238 ? -22.118 17.202 32.508 1.00 92.00 238 GLY A C 1
ATOM 1894 O O . GLY A 1 238 ? -21.656 17.398 33.628 1.00 92.00 238 GLY A O 1
ATOM 1895 N N . ASN A 1 239 ? -23.386 16.816 32.316 1.00 91.56 239 ASN A N 1
ATOM 1896 C CA . ASN A 1 239 ? -24.296 16.436 33.399 1.00 91.56 239 ASN A CA 1
ATOM 1897 C C . ASN A 1 239 ? -24.072 14.994 33.883 1.00 91.56 239 ASN A C 1
ATOM 1899 O O . ASN A 1 239 ? -24.527 14.647 34.971 1.00 91.56 239 ASN A O 1
ATOM 1903 N N . LEU A 1 240 ? -23.382 14.152 33.104 1.00 94.06 240 LEU A N 1
ATOM 1904 C CA . LEU A 1 240 ? -23.145 12.742 33.424 1.00 94.06 240 LEU A CA 1
ATOM 1905 C C . LEU A 1 240 ? -21.978 12.562 34.409 1.00 94.06 240 LEU A C 1
ATOM 1907 O O . LEU A 1 240 ? -21.031 11.838 34.135 1.00 94.06 240 LEU A O 1
ATOM 1911 N N . THR A 1 241 ? -21.999 13.224 35.565 1.00 92.06 241 THR A N 1
ATOM 1912 C CA . THR A 1 241 ? -20.834 13.310 36.475 1.00 92.06 241 THR A CA 1
ATOM 1913 C C . THR A 1 241 ? -20.347 11.967 37.040 1.00 92.06 241 THR A C 1
ATOM 1915 O O . THR A 1 241 ? -19.228 11.889 37.544 1.00 92.06 241 THR A O 1
ATOM 1918 N N . ASN A 1 242 ? -21.162 10.911 36.961 1.00 93.06 242 ASN A N 1
ATOM 1919 C CA . ASN A 1 242 ? -20.808 9.547 37.372 1.00 93.06 242 ASN A CA 1
ATOM 1920 C C . ASN A 1 242 ? -20.133 8.728 36.257 1.00 93.06 242 ASN A C 1
ATOM 1922 O O . ASN A 1 242 ? -19.748 7.583 36.493 1.00 93.06 242 ASN A O 1
ATOM 1926 N N . LEU A 1 243 ? -20.006 9.287 35.050 1.00 94.88 243 LEU A N 1
ATOM 1927 C CA . LEU A 1 243 ? -19.505 8.575 33.883 1.00 94.88 243 LEU A CA 1
ATOM 1928 C C . LEU A 1 243 ? -18.016 8.254 34.037 1.00 94.88 243 LEU A C 1
ATOM 1930 O O . LEU A 1 243 ? -17.195 9.156 34.177 1.00 94.88 243 LEU A O 1
ATOM 1934 N N . ALA A 1 244 ? -17.696 6.963 33.973 1.00 90.25 244 ALA A N 1
ATOM 1935 C CA . ALA A 1 244 ? -16.342 6.424 33.995 1.00 90.25 244 ALA A CA 1
ATOM 1936 C C . ALA A 1 244 ? -15.868 5.994 32.598 1.00 90.25 244 ALA A C 1
ATOM 1938 O O . ALA A 1 244 ? -14.684 6.095 32.290 1.00 90.25 244 ALA A O 1
ATOM 1939 N N . LEU A 1 245 ? -16.784 5.559 31.726 1.00 90.31 245 LEU A N 1
ATOM 1940 C CA . LEU A 1 245 ? -16.474 5.151 30.354 1.00 90.31 245 LEU A CA 1
ATOM 1941 C C . LEU A 1 245 ? -17.393 5.855 29.356 1.00 90.31 245 LEU A C 1
ATOM 1943 O O . LEU A 1 245 ? -18.615 5.694 29.421 1.00 90.31 245 LEU A O 1
ATOM 1947 N N . LEU A 1 246 ? -16.784 6.564 28.403 1.00 95.06 246 LEU A N 1
ATOM 1948 C CA . LEU A 1 246 ? -17.433 7.107 27.213 1.00 95.06 246 LEU A CA 1
ATOM 1949 C C . LEU A 1 246 ? -16.731 6.572 25.961 1.00 95.06 246 LEU A C 1
ATOM 1951 O O . LEU A 1 246 ? -15.598 6.954 25.682 1.00 95.06 246 LEU A O 1
ATOM 1955 N N . ALA A 1 247 ? -17.409 5.708 25.207 1.00 90.94 247 ALA A N 1
ATOM 1956 C CA . ALA A 1 247 ? -16.886 5.120 23.976 1.00 90.94 247 ALA A CA 1
ATOM 1957 C C . ALA A 1 247 ? -17.864 5.338 22.817 1.00 90.94 247 ALA A C 1
ATOM 1959 O O . ALA A 1 247 ? -18.879 4.646 22.712 1.00 90.94 247 ALA A O 1
ATOM 1960 N N . LEU A 1 248 ? -17.548 6.300 21.955 1.00 92.88 248 LEU A N 1
ATOM 1961 C CA . LEU A 1 248 ? -18.309 6.654 20.752 1.00 92.88 248 LEU A CA 1
ATOM 1962 C C . LEU A 1 248 ? -17.461 6.502 19.478 1.00 92.88 248 LEU A C 1
ATOM 1964 O O . LEU A 1 248 ? -17.821 7.049 18.440 1.00 92.88 248 LEU A O 1
ATOM 1968 N N . GLY A 1 249 ? -16.324 5.805 19.558 1.00 87.25 249 GLY A N 1
ATOM 1969 C CA . GLY A 1 249 ? -15.413 5.655 18.426 1.00 87.25 249 GLY A CA 1
ATOM 1970 C C . GLY A 1 249 ? -15.996 4.852 17.256 1.00 87.25 249 GLY A C 1
ATOM 1971 O O . GLY A 1 249 ? -16.922 4.075 17.466 1.00 87.25 249 GLY A O 1
ATOM 1972 N N . ASP A 1 250 ? -15.477 5.036 16.044 1.00 83.00 250 ASP A N 1
ATOM 1973 C CA . ASP A 1 250 ? -15.943 4.370 14.810 1.00 83.00 250 ASP A CA 1
ATOM 1974 C C . ASP A 1 250 ? -17.452 4.576 14.557 1.00 83.00 250 ASP A C 1
ATOM 1976 O O . ASP A 1 250 ? -18.289 3.672 14.650 1.00 83.00 250 ASP A O 1
ATOM 1980 N N . ASN A 1 251 ? -17.807 5.843 14.353 1.00 87.62 251 ASN A N 1
ATOM 1981 C CA . ASN A 1 251 ? -19.158 6.339 14.091 1.00 87.62 251 ASN A CA 1
ATOM 1982 C C . ASN A 1 251 ? -19.075 7.558 13.141 1.00 87.62 251 ASN A C 1
ATOM 1984 O O . ASN A 1 251 ? -18.004 7.945 12.681 1.00 87.62 251 ASN A O 1
ATOM 1988 N N . SER A 1 252 ? -20.212 8.207 12.873 1.00 92.25 252 SER A N 1
ATOM 1989 C CA . SER A 1 252 ? -20.318 9.441 12.080 1.00 92.25 252 SER A CA 1
ATOM 1990 C C . SER A 1 252 ? -20.629 10.690 12.932 1.00 92.25 252 SER A C 1
ATOM 1992 O O . SER A 1 252 ? -21.336 11.602 12.486 1.00 92.25 252 SER A O 1
ATOM 1994 N N . PHE A 1 253 ? -20.146 10.765 14.181 1.00 95.06 253 PHE A N 1
ATOM 1995 C CA . PHE A 1 253 ? -20.298 11.986 14.987 1.00 95.06 253 PHE A CA 1
ATOM 1996 C C . PHE A 1 253 ? -19.452 13.130 14.422 1.00 95.06 253 PHE A C 1
ATOM 1998 O O . PHE A 1 253 ? -18.353 12.914 13.923 1.00 95.06 253 PHE A O 1
ATOM 2005 N N . HIS A 1 254 ? -19.960 14.356 14.512 1.00 94.88 254 HIS A N 1
ATOM 2006 C CA . HIS A 1 254 ? -19.323 15.553 13.961 1.00 94.88 254 HIS A CA 1
ATOM 2007 C C . HIS A 1 254 ? -19.466 16.757 14.905 1.00 94.88 254 HIS A C 1
ATOM 2009 O O . HIS A 1 254 ? -20.071 16.666 15.978 1.00 94.88 254 HIS A O 1
ATOM 2015 N N . GLY A 1 255 ? -18.893 17.893 14.504 1.00 94.69 255 GLY A N 1
ATOM 2016 C CA . GLY A 1 255 ? -18.893 19.133 15.281 1.00 94.69 255 GLY A CA 1
ATOM 2017 C C . GLY A 1 255 ? -17.770 19.191 16.319 1.00 94.69 255 GLY A C 1
ATOM 2018 O O . GLY A 1 255 ? -16.835 18.391 16.301 1.00 94.69 255 GLY A O 1
ATOM 2019 N N . GLU A 1 256 ? -17.840 20.166 17.226 1.00 95.00 256 GLU A N 1
ATOM 2020 C CA . GLU A 1 256 ? -16.806 20.380 18.244 1.00 95.00 256 GLU A CA 1
ATOM 2021 C C . GLU A 1 256 ? -17.020 19.523 19.501 1.00 95.00 256 GLU A C 1
ATOM 2023 O O . GLU A 1 256 ? -18.147 19.309 19.951 1.00 95.00 256 GLU A O 1
ATOM 2028 N N . ILE A 1 257 ? -15.924 19.104 20.146 1.00 95.38 257 ILE A N 1
ATOM 2029 C CA . ILE A 1 257 ? -15.983 18.471 21.473 1.00 95.38 257 ILE A CA 1
ATOM 2030 C C . ILE A 1 257 ? -16.303 19.549 22.533 1.00 95.38 257 ILE A C 1
ATOM 2032 O O . ILE A 1 257 ? -15.502 20.466 22.750 1.00 95.38 257 ILE A O 1
ATOM 2036 N N . PRO A 1 258 ? -17.443 19.463 23.248 1.00 94.69 258 PRO A N 1
ATOM 2037 C CA . PRO A 1 258 ? -17.903 20.531 24.127 1.00 94.69 258 PRO A CA 1
ATOM 2038 C C . PRO A 1 258 ? -17.058 20.638 25.402 1.00 94.69 258 PRO A C 1
ATOM 2040 O O . PRO A 1 258 ? -16.765 19.648 26.072 1.00 94.69 258 PRO A O 1
ATOM 2043 N N . GLN A 1 259 ? -16.770 21.870 25.839 1.00 91.88 259 GLN A N 1
ATOM 2044 C CA . GLN A 1 259 ? -15.961 22.120 27.044 1.00 91.88 259 GLN A CA 1
ATOM 2045 C C . GLN A 1 259 ? -16.537 21.518 28.340 1.00 91.88 259 GLN A C 1
ATOM 2047 O O . GLN A 1 259 ? -15.813 21.333 29.320 1.00 91.88 259 GLN A O 1
ATOM 2052 N N . SER A 1 260 ? -17.841 21.243 28.383 1.00 93.62 260 SER A N 1
ATOM 2053 C CA . SER A 1 260 ? -18.495 20.641 29.545 1.00 93.62 260 SER A CA 1
ATOM 2054 C C . SER A 1 260 ? -18.131 19.168 29.751 1.00 93.62 260 SER A C 1
ATOM 2056 O O . SER A 1 260 ? -18.238 18.702 30.882 1.00 93.62 260 SER A O 1
ATOM 2058 N N . LEU A 1 261 ? -17.641 18.465 28.722 1.00 95.19 261 LEU A N 1
ATOM 2059 C CA . LEU A 1 261 ? -17.123 17.095 28.835 1.00 95.19 261 LEU A CA 1
ATOM 2060 C C . LEU A 1 261 ? -15.966 17.013 29.842 1.00 95.19 261 LEU A C 1
ATOM 2062 O O . LEU A 1 261 ? -15.862 16.068 30.615 1.00 95.19 261 LEU A O 1
ATOM 2066 N N . PHE A 1 262 ? -15.154 18.064 29.934 1.00 92.06 262 PHE A N 1
ATOM 2067 C CA . PHE A 1 262 ? -14.019 18.135 30.856 1.00 92.06 262 PHE A CA 1
ATOM 2068 C C . PHE A 1 262 ? -14.415 18.388 32.324 1.00 92.06 262 PHE A C 1
ATOM 2070 O O . PHE A 1 262 ? -13.552 18.660 33.156 1.00 92.06 262 PHE A O 1
ATOM 2077 N N . ARG A 1 263 ? -15.716 18.344 32.655 1.00 90.19 263 ARG A N 1
ATOM 2078 C CA . ARG A 1 263 ? -16.234 18.344 34.038 1.00 90.19 263 ARG A CA 1
ATOM 2079 C C . ARG A 1 263 ? -16.398 16.933 34.611 1.00 90.19 263 ARG A C 1
ATOM 2081 O O . ARG A 1 263 ? -16.708 16.796 35.790 1.00 90.19 263 ARG A O 1
ATOM 2088 N N . LEU A 1 264 ? -16.233 15.899 33.787 1.00 93.19 264 LEU A N 1
ATOM 2089 C CA . LEU A 1 264 ? -16.448 14.505 34.165 1.00 93.19 264 LEU A CA 1
ATOM 2090 C C . LEU A 1 264 ? -15.231 13.950 34.924 1.00 93.19 264 LEU A C 1
ATOM 2092 O O . LEU A 1 264 ? -14.443 13.187 34.382 1.00 93.19 264 LEU A O 1
ATOM 2096 N N . GLU A 1 265 ? -15.044 14.350 36.184 1.00 90.69 265 GLU A N 1
ATOM 2097 C CA . GLU A 1 265 ? -13.833 14.012 36.962 1.00 90.69 265 GLU A CA 1
ATOM 2098 C C . GLU A 1 265 ? -13.616 12.501 37.179 1.00 90.69 265 GLU A C 1
ATOM 2100 O O . GLU A 1 265 ? -12.476 12.080 37.380 1.00 90.69 265 GLU A O 1
ATOM 2105 N N . ASN A 1 266 ? -14.688 11.703 37.109 1.00 91.69 266 ASN A N 1
ATOM 2106 C CA . ASN A 1 266 ? -14.658 10.243 37.244 1.00 91.69 266 ASN A CA 1
ATOM 2107 C C . ASN A 1 266 ? -14.326 9.511 35.935 1.00 91.69 266 ASN A C 1
ATOM 2109 O O . ASN A 1 266 ? -14.244 8.287 35.946 1.00 91.69 266 ASN A O 1
ATOM 2113 N N . LEU A 1 267 ? -14.162 10.229 34.819 1.00 93.38 267 LEU A N 1
ATOM 2114 C CA . LEU A 1 267 ? -13.943 9.618 33.515 1.00 93.38 267 LEU A CA 1
ATOM 2115 C C . LEU A 1 267 ? -12.564 8.952 33.464 1.00 93.38 267 LEU A C 1
ATOM 2117 O O . LEU A 1 267 ? -11.537 9.619 33.583 1.00 93.38 267 LEU A O 1
ATOM 2121 N N . GLU A 1 268 ? -12.566 7.636 33.281 1.00 88.50 268 GLU A N 1
ATOM 2122 C CA . GLU A 1 268 ? -11.377 6.792 33.172 1.00 88.50 268 GLU A CA 1
ATOM 2123 C C . GLU A 1 268 ? -11.006 6.555 31.708 1.00 88.50 268 GLU A C 1
ATOM 2125 O O . GLU A 1 268 ? -9.845 6.705 31.338 1.00 88.50 268 GLU A O 1
ATOM 2130 N N . ASN A 1 269 ? -11.993 6.241 30.865 1.00 87.12 269 ASN A N 1
ATOM 2131 C CA . ASN A 1 269 ? -11.792 5.954 29.448 1.00 87.12 269 ASN A CA 1
ATOM 2132 C C . ASN A 1 269 ? -12.639 6.890 28.580 1.00 87.12 269 ASN A C 1
ATOM 2134 O O . ASN A 1 269 ? -13.872 6.905 28.681 1.00 87.12 269 ASN A O 1
ATOM 2138 N N . LEU A 1 270 ? -11.955 7.645 27.722 1.00 94.50 270 LEU A N 1
ATOM 2139 C CA . LEU A 1 270 ? -12.550 8.482 26.694 1.00 94.50 270 LEU A CA 1
ATOM 2140 C C . LEU A 1 270 ? -12.063 8.021 25.317 1.00 94.50 270 LEU A C 1
ATOM 2142 O O . LEU A 1 270 ? -10.918 8.283 24.956 1.00 94.50 270 LEU A O 1
ATOM 2146 N N . SER A 1 271 ? -12.950 7.395 24.544 1.00 92.00 271 SER A N 1
ATOM 2147 C CA . SER A 1 271 ? -12.704 7.028 23.146 1.00 92.00 271 SER A CA 1
ATOM 2148 C C . SER A 1 271 ? -13.734 7.698 22.243 1.00 92.00 271 SER A C 1
ATOM 2150 O O . SER A 1 271 ? -14.934 7.407 22.300 1.00 92.00 271 SER A O 1
ATOM 2152 N N . LEU A 1 272 ? -13.244 8.630 21.430 1.00 94.50 272 LEU A N 1
ATOM 2153 C CA . LEU A 1 272 ? -13.983 9.368 20.405 1.00 94.50 272 LEU A CA 1
ATOM 2154 C C . LEU A 1 272 ? -13.332 9.195 19.020 1.00 94.50 272 LEU A C 1
ATOM 2156 O O . LEU A 1 272 ? -13.644 9.958 18.104 1.00 94.50 272 LEU A O 1
ATOM 2160 N N . GLY A 1 273 ? -12.405 8.241 18.876 1.00 87.81 273 GLY A N 1
ATOM 2161 C CA . GLY A 1 273 ? -11.636 8.040 17.652 1.00 87.81 273 GLY A CA 1
ATOM 2162 C C . GLY A 1 273 ? -12.491 7.643 16.442 1.00 87.81 273 GLY A C 1
ATOM 2163 O O . GLY A 1 273 ? -13.637 7.241 16.610 1.00 87.81 273 GLY A O 1
ATOM 2164 N N . GLN A 1 274 ? -11.966 7.748 15.221 1.00 86.56 274 GLN A N 1
ATOM 2165 C CA . GLN A 1 274 ? -12.669 7.373 13.978 1.00 86.56 274 GLN A CA 1
ATOM 2166 C C . GLN A 1 274 ? -14.066 8.013 13.876 1.00 86.56 274 GLN A C 1
ATOM 2168 O O . GLN A 1 274 ? -15.091 7.336 13.838 1.00 86.56 274 GLN A O 1
ATOM 2173 N N . ASN A 1 275 ? -14.094 9.343 13.905 1.00 89.00 275 ASN A N 1
ATOM 2174 C CA . ASN A 1 275 ? -15.292 10.168 13.757 1.00 89.00 275 ASN A CA 1
ATOM 2175 C C . ASN A 1 275 ? -14.948 11.413 12.912 1.00 89.00 275 ASN A C 1
ATOM 2177 O O . ASN A 1 275 ? -13.867 11.539 12.339 1.00 89.00 275 ASN A O 1
ATOM 2181 N N . PHE A 1 276 ? -15.870 12.369 12.822 1.00 92.56 276 PHE A N 1
ATOM 2182 C CA . PHE A 1 276 ? -15.690 13.641 12.122 1.00 92.56 276 PHE A CA 1
ATOM 2183 C C . PHE A 1 276 ? -15.637 14.840 13.082 1.00 92.56 276 PHE A C 1
ATOM 2185 O O . PHE A 1 276 ? -16.018 15.947 12.691 1.00 92.56 276 PHE A O 1
ATOM 2192 N N . PHE A 1 277 ? -15.193 14.653 14.333 1.00 95.62 277 PHE A N 1
ATOM 2193 C CA . PHE A 1 277 ? -15.050 15.768 15.272 1.00 95.62 277 PHE A CA 1
ATOM 2194 C C . PHE A 1 277 ? -13.998 16.760 14.781 1.00 95.62 277 PHE A C 1
ATOM 2196 O O . PHE A 1 277 ? -12.935 16.377 14.296 1.00 95.62 277 PHE A O 1
ATOM 2203 N N . GLU A 1 278 ? -14.278 18.046 14.944 1.00 93.88 278 GLU A N 1
ATOM 2204 C CA . GLU A 1 278 ? -13.415 19.135 14.498 1.00 93.88 278 GLU A CA 1
ATOM 2205 C C . GLU A 1 278 ? -13.221 20.193 15.589 1.00 93.88 278 GLU A C 1
ATOM 2207 O O . GLU A 1 278 ? -13.756 20.105 16.696 1.00 93.88 278 GLU A O 1
ATOM 2212 N N . GLY A 1 279 ? -12.404 21.198 15.288 1.00 89.94 279 GLY A N 1
ATOM 2213 C CA . GLY A 1 279 ? -12.167 22.329 16.176 1.00 89.94 279 GLY A CA 1
ATOM 2214 C C . GLY A 1 279 ? -10.843 22.255 16.931 1.00 89.94 279 GLY A C 1
ATOM 2215 O O . GLY A 1 279 ? -9.966 21.420 16.680 1.00 89.94 279 GLY A O 1
ATOM 2216 N N . ARG A 1 280 ? -10.662 23.222 17.833 1.00 87.19 280 ARG A N 1
ATOM 2217 C CA . ARG A 1 280 ? -9.390 23.471 18.515 1.00 87.19 280 ARG A CA 1
ATOM 2218 C C . ARG A 1 280 ? -9.520 23.253 20.018 1.00 87.19 280 ARG A C 1
ATOM 2220 O O . ARG A 1 280 ? -10.240 23.984 20.694 1.00 87.19 280 ARG A O 1
ATOM 2227 N N . LEU A 1 281 ? -8.767 22.296 20.553 1.00 86.44 281 LEU A N 1
ATOM 2228 C CA . LEU A 1 281 ? -8.818 21.901 21.959 1.00 86.44 281 LEU A CA 1
ATOM 2229 C C . LEU A 1 281 ? -7.542 22.302 22.705 1.00 86.44 281 LEU A C 1
ATOM 2231 O O . LEU A 1 281 ? -6.421 22.082 22.247 1.00 86.44 281 LEU A O 1
ATOM 2235 N N . ALA A 1 282 ? -7.716 22.899 23.884 1.00 85.12 282 ALA A N 1
ATOM 2236 C CA . ALA A 1 282 ? -6.599 23.172 24.777 1.00 85.12 282 ALA A CA 1
ATOM 2237 C C . ALA A 1 282 ? -6.251 21.895 25.546 1.00 85.12 282 ALA A C 1
ATOM 2239 O O . ALA A 1 282 ? -7.091 21.350 26.261 1.00 85.12 282 ALA A O 1
ATOM 2240 N N . LEU A 1 283 ? -5.004 21.441 25.443 1.00 79.31 283 LEU A N 1
ATOM 2241 C CA . LEU A 1 283 ? -4.556 20.198 26.069 1.00 79.31 283 LEU A CA 1
ATOM 2242 C C . LEU A 1 283 ? -4.708 20.224 27.601 1.00 79.31 283 LEU A C 1
ATOM 2244 O O . LEU A 1 283 ? -5.052 19.219 28.218 1.00 79.31 283 LEU A O 1
ATOM 2248 N N . ASP A 1 284 ? -4.550 21.400 28.216 1.00 79.81 284 ASP A N 1
ATOM 2249 C CA . ASP A 1 284 ? -4.732 21.598 29.659 1.00 79.81 284 ASP A CA 1
ATOM 2250 C C . ASP A 1 284 ? -6.164 21.281 30.141 1.00 79.81 284 ASP A C 1
ATOM 2252 O O . ASP A 1 284 ? -6.400 21.116 31.337 1.00 79.81 284 ASP A O 1
ATOM 2256 N N . MET A 1 285 ? -7.143 21.169 29.233 1.00 84.62 285 MET A N 1
ATOM 2257 C CA . MET A 1 285 ? -8.505 20.759 29.583 1.00 84.62 285 MET A CA 1
ATOM 2258 C C . MET A 1 285 ? -8.574 19.295 30.027 1.00 84.62 285 MET A C 1
ATOM 2260 O O . MET A 1 285 ? -9.355 18.988 30.926 1.00 84.62 285 MET A O 1
ATOM 2264 N N . PHE A 1 286 ? -7.731 18.415 29.475 1.00 87.44 286 PHE A N 1
ATOM 2265 C CA . PHE A 1 286 ? -7.678 16.999 29.858 1.00 87.44 286 PHE A CA 1
ATOM 2266 C C . PHE A 1 286 ? -7.118 16.801 31.271 1.00 87.44 286 PHE A C 1
ATOM 2268 O O . PHE A 1 286 ? -7.486 15.842 31.938 1.00 87.44 286 PHE A O 1
ATOM 2275 N N . LEU A 1 287 ? -6.339 17.757 31.795 1.00 82.81 287 LEU A N 1
ATOM 2276 C CA . LEU A 1 287 ? -5.850 17.732 33.184 1.00 82.81 287 LEU A CA 1
ATOM 2277 C C . LEU A 1 287 ? -6.976 17.806 34.224 1.00 82.81 287 LEU A C 1
ATOM 2279 O O . LEU A 1 287 ? -6.765 17.487 35.393 1.00 82.81 287 LEU A O 1
ATOM 2283 N N . LYS A 1 288 ? -8.177 18.232 33.818 1.00 85.94 288 LYS A N 1
ATOM 2284 C CA . LYS A 1 288 ? -9.363 18.236 34.683 1.00 85.94 288 LYS A CA 1
ATOM 2285 C C . LYS A 1 288 ? -9.937 16.830 34.888 1.00 85.94 288 LYS A C 1
ATOM 2287 O O . LYS A 1 288 ? -10.634 16.606 35.875 1.00 85.94 288 LYS A O 1
ATOM 2292 N N . LEU A 1 289 ? -9.627 15.889 33.995 1.00 90.06 289 LEU A N 1
ATOM 2293 C CA . LEU A 1 289 ? -10.071 14.497 34.046 1.00 90.06 289 LEU A CA 1
ATOM 2294 C C . LEU A 1 289 ? -9.070 13.668 34.865 1.00 90.06 289 LEU A C 1
ATOM 2296 O O . LEU A 1 289 ? -8.178 13.017 34.332 1.00 90.06 289 LEU A O 1
ATOM 2300 N N . LYS A 1 290 ? -9.184 13.730 36.195 1.00 84.38 290 LYS A N 1
ATOM 2301 C CA . LYS A 1 290 ? -8.174 13.188 37.127 1.00 84.38 290 LYS A CA 1
ATOM 2302 C C . LYS A 1 290 ? -8.012 11.665 37.060 1.00 84.38 290 LYS A C 1
ATOM 2304 O O . LYS A 1 290 ? -6.927 11.159 37.353 1.00 84.38 290 LYS A O 1
ATOM 2309 N N . MET A 1 291 ? -9.086 10.959 36.709 1.00 89.38 291 MET A N 1
ATOM 2310 C CA . MET A 1 291 ? -9.131 9.496 36.634 1.00 89.38 291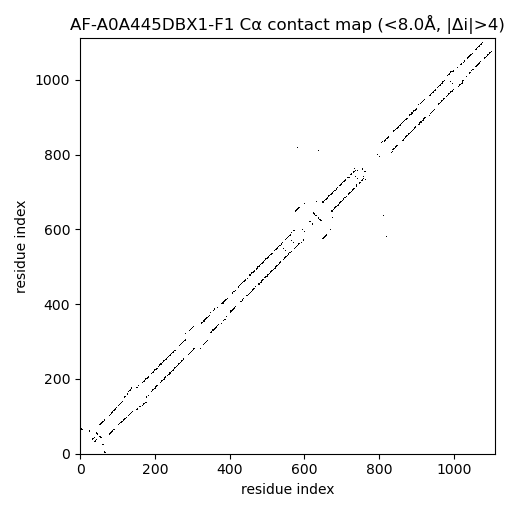 MET A CA 1
ATOM 2311 C C . MET A 1 291 ? -8.753 8.944 35.253 1.00 89.38 291 MET A C 1
ATOM 2313 O O . MET A 1 291 ? -8.667 7.728 35.097 1.00 89.38 291 MET A O 1
ATOM 2317 N N . LEU A 1 292 ? -8.497 9.817 34.271 1.00 90.69 292 LEU A N 1
ATOM 2318 C CA . LEU A 1 292 ? -8.289 9.422 32.881 1.00 90.69 292 LEU A CA 1
ATOM 2319 C C . LEU A 1 292 ? -7.047 8.532 32.737 1.00 90.69 292 LEU A C 1
ATOM 2321 O O . LEU A 1 292 ? -5.936 8.930 33.098 1.00 90.69 292 LEU A O 1
ATOM 2325 N N . ASN A 1 293 ? -7.251 7.336 32.188 1.00 87.56 293 ASN A N 1
ATOM 2326 C CA . ASN A 1 293 ? -6.215 6.351 31.887 1.00 87.56 293 ASN A CA 1
ATOM 2327 C C . ASN A 1 293 ? -6.082 6.091 30.379 1.00 87.56 293 ASN A C 1
ATOM 2329 O O . ASN A 1 293 ? -4.969 5.894 29.896 1.00 87.56 293 ASN A O 1
ATOM 2333 N N . ILE A 1 294 ? -7.182 6.148 29.628 1.00 85.56 294 ILE A N 1
ATOM 2334 C CA . ILE A 1 294 ? -7.206 5.930 28.184 1.00 85.56 294 ILE A CA 1
ATOM 2335 C C . ILE A 1 294 ? -7.829 7.152 27.529 1.00 85.56 294 ILE A C 1
ATOM 2337 O O . ILE A 1 294 ? -8.957 7.540 27.846 1.00 85.56 294 ILE A O 1
ATOM 2341 N N . LEU A 1 295 ? -7.074 7.736 26.604 1.00 91.50 295 LEU A N 1
ATOM 2342 C CA . LEU A 1 295 ? -7.528 8.813 25.744 1.00 91.50 295 LEU A CA 1
ATOM 2343 C C . LEU A 1 295 ? -7.305 8.420 24.289 1.00 91.50 295 LEU A C 1
ATOM 2345 O O . LEU A 1 295 ? -6.164 8.325 23.850 1.00 91.50 295 LEU A O 1
ATOM 2349 N N . ASP A 1 296 ? -8.395 8.243 23.556 1.00 88.69 296 ASP A N 1
ATOM 2350 C CA . ASP A 1 296 ? -8.390 8.007 22.118 1.00 88.69 296 ASP A CA 1
ATOM 2351 C C . ASP A 1 296 ? -9.231 9.083 21.423 1.00 88.69 296 ASP A C 1
ATOM 2353 O O . ASP A 1 296 ? -10.449 9.172 21.600 1.00 88.69 296 ASP A O 1
ATOM 2357 N N . LEU A 1 297 ? -8.546 9.922 20.650 1.00 92.00 297 LEU A N 1
ATOM 2358 C CA . LEU A 1 297 ? -9.128 10.951 19.789 1.00 92.00 297 LEU A CA 1
ATOM 2359 C C . LEU A 1 297 ? -8.723 10.742 18.325 1.00 92.00 297 LEU A C 1
ATOM 2361 O O . LEU A 1 297 ? -8.812 11.680 17.531 1.00 92.00 297 LEU A O 1
ATOM 2365 N N . SER A 1 298 ? -8.232 9.551 17.983 1.00 87.38 298 SER A N 1
ATOM 2366 C CA . SER A 1 298 ? -7.643 9.237 16.681 1.00 87.38 298 SER A CA 1
ATOM 2367 C C . SER A 1 298 ? -8.607 9.467 15.513 1.00 87.38 298 SER A C 1
ATOM 2369 O O . SER A 1 298 ? -9.815 9.511 15.719 1.00 87.38 298 SER A O 1
ATOM 2371 N N . PHE A 1 299 ? -8.120 9.615 14.279 1.00 87.19 299 PHE A N 1
ATOM 2372 C CA . PHE A 1 299 ? -8.968 9.704 13.074 1.00 87.19 299 PHE A CA 1
ATOM 2373 C C . PHE A 1 299 ? -10.123 10.710 13.219 1.00 87.19 299 PHE A C 1
ATOM 2375 O O . PHE A 1 299 ? -11.300 10.357 13.161 1.00 87.19 299 PHE A O 1
ATOM 2382 N N . ASN A 1 300 ? -9.767 11.969 13.455 1.00 88.19 300 ASN A N 1
ATOM 2383 C CA . ASN A 1 300 ? -10.685 13.102 13.547 1.00 88.19 300 ASN A CA 1
ATOM 2384 C C . ASN A 1 300 ? -10.050 14.325 12.849 1.00 88.19 300 ASN A C 1
ATOM 2386 O O . ASN A 1 300 ? -9.026 14.232 12.177 1.00 88.19 300 ASN A O 1
ATOM 2390 N N . LYS A 1 301 ? -10.656 15.508 12.971 1.00 91.19 301 LYS A N 1
ATOM 2391 C CA . LYS A 1 301 ? -10.159 16.778 12.408 1.00 91.19 301 LYS A CA 1
ATOM 2392 C C . LYS A 1 301 ? -9.740 17.759 13.507 1.00 91.19 301 LYS A C 1
ATOM 2394 O O . LYS A 1 301 ? -9.967 18.966 13.396 1.00 91.19 301 LYS A O 1
ATOM 2399 N N . LEU A 1 302 ? -9.170 17.253 14.601 1.00 90.06 302 LEU A N 1
ATOM 2400 C CA . LEU A 1 302 ? -8.850 18.064 15.775 1.00 90.06 302 LEU A CA 1
ATOM 2401 C C . LEU A 1 302 ? -7.491 18.752 15.639 1.00 90.06 302 LEU A C 1
ATOM 2403 O O . LEU A 1 302 ? -6.540 18.216 15.071 1.00 90.06 302 LEU A O 1
ATOM 2407 N N . SER A 1 303 ? -7.392 19.932 16.248 1.00 86.62 303 SER A N 1
ATOM 2408 C CA . SER A 1 303 ? -6.128 20.627 16.498 1.00 86.62 303 SER A CA 1
ATOM 2409 C C . SER A 1 303 ? -5.929 20.820 18.003 1.00 86.62 303 SER A C 1
ATOM 2411 O O . SER A 1 303 ? -6.857 21.206 18.718 1.00 86.62 303 SER A O 1
ATOM 2413 N N . LEU A 1 304 ? -4.718 20.564 18.506 1.00 79.94 304 LEU A N 1
ATOM 2414 C CA . LEU A 1 304 ? -4.378 20.727 19.925 1.00 79.94 304 LEU A CA 1
ATOM 2415 C C . LEU A 1 304 ? -3.403 21.882 20.135 1.00 79.94 304 LEU A C 1
ATOM 2417 O O . LEU A 1 304 ? -2.542 22.153 19.304 1.00 79.94 304 LEU A O 1
ATOM 2421 N N . PHE A 1 305 ? -3.531 22.568 21.270 1.00 75.69 305 PHE A N 1
ATOM 2422 C CA . PHE A 1 305 ? -2.574 23.587 21.704 1.00 75.69 305 PHE A CA 1
ATOM 2423 C C . PHE A 1 305 ? -2.396 23.580 23.226 1.00 75.69 305 PHE A C 1
ATOM 2425 O O . PHE A 1 305 ? -3.294 23.183 23.967 1.00 75.69 305 PHE A O 1
ATOM 2432 N N . SER A 1 306 ? -1.239 24.043 23.701 1.00 66.50 306 SER A N 1
ATOM 2433 C CA . SER A 1 306 ? -0.925 24.198 25.129 1.00 66.50 306 SER A CA 1
ATOM 2434 C C . SER A 1 306 ? -0.963 25.677 25.523 1.00 66.50 306 SER A C 1
ATOM 2436 O O . SER A 1 306 ? -0.436 26.522 24.794 1.00 66.50 306 SER A O 1
ATOM 2438 N N . GLN A 1 307 ? -1.573 26.022 26.662 1.00 59.91 307 GLN A N 1
ATOM 2439 C CA . GLN A 1 307 ? -1.650 27.404 27.148 1.00 59.91 307 GLN A CA 1
ATOM 2440 C C . GLN A 1 307 ? -0.486 27.757 28.090 1.00 59.91 307 GLN A C 1
ATOM 2442 O O . GLN A 1 307 ? -0.712 28.312 29.160 1.00 59.91 307 GLN A O 1
ATOM 2447 N N . ASN A 1 308 ? 0.776 27.500 27.729 1.00 50.59 308 ASN A N 1
ATOM 2448 C CA . ASN A 1 308 ? 1.888 28.050 28.518 1.00 50.59 308 ASN A CA 1
ATOM 2449 C C . ASN A 1 308 ? 2.278 29.454 28.033 1.00 50.59 308 ASN A C 1
ATOM 2451 O O . ASN A 1 308 ? 3.059 29.631 27.099 1.00 50.59 308 ASN A O 1
ATOM 2455 N N . ARG A 1 309 ? 1.746 30.461 28.739 1.00 45.78 309 ARG A N 1
ATOM 2456 C CA . ARG A 1 309 ? 2.453 31.717 29.009 1.00 45.78 309 ARG A CA 1
ATOM 2457 C C . ARG A 1 309 ? 3.411 31.463 30.169 1.00 45.78 309 ARG A C 1
ATOM 2459 O O . ARG A 1 309 ? 3.013 31.634 31.312 1.00 45.78 309 ARG A O 1
ATOM 2466 N N . ASP A 1 310 ? 4.655 31.114 29.878 1.00 35.25 310 ASP A N 1
ATOM 2467 C CA . ASP A 1 310 ? 5.735 31.297 30.844 1.00 35.25 310 ASP A CA 1
ATOM 2468 C C . ASP A 1 310 ? 6.972 31.883 30.145 1.00 35.25 310 ASP A C 1
ATOM 2470 O O . ASP A 1 310 ? 7.611 31.250 29.312 1.00 35.25 310 ASP A O 1
ATOM 2474 N N . VAL A 1 311 ? 7.275 33.118 30.567 1.00 36.06 311 VAL A N 1
ATOM 2475 C CA . VAL A 1 311 ? 8.519 33.902 30.445 1.00 36.06 311 VAL A CA 1
ATOM 2476 C C . VAL A 1 311 ? 8.775 34.719 29.159 1.00 36.06 311 VAL A C 1
ATOM 2478 O O . VAL A 1 311 ? 8.996 34.214 28.066 1.00 36.06 311 VAL A O 1
ATOM 2481 N N . ASN A 1 312 ? 8.828 36.043 29.371 1.00 39.69 312 ASN A N 1
ATOM 2482 C CA . ASN A 1 312 ? 9.431 37.094 28.541 1.00 39.69 312 ASN A CA 1
ATOM 2483 C C . ASN A 1 312 ? 10.603 36.632 27.650 1.00 39.69 312 ASN A C 1
ATOM 2485 O O . ASN A 1 312 ? 11.706 36.479 28.168 1.00 39.69 312 ASN A O 1
ATOM 2489 N N . VAL A 1 313 ? 10.430 36.595 26.322 1.00 32.44 313 VAL A N 1
ATOM 2490 C CA . VAL A 1 313 ? 11.528 36.812 25.359 1.00 32.44 313 VAL A CA 1
ATOM 2491 C C . VAL A 1 313 ? 10.988 37.491 24.093 1.00 32.44 313 VAL A C 1
ATOM 2493 O O . VAL A 1 313 ? 10.072 37.009 23.436 1.00 32.44 313 VAL A O 1
ATOM 2496 N N . THR A 1 314 ? 11.582 38.628 23.747 1.00 33.41 314 THR A N 1
ATOM 2497 C CA . THR A 1 314 ? 11.345 39.473 22.566 1.00 33.41 314 THR A CA 1
ATOM 2498 C C . THR A 1 314 ? 12.039 38.954 21.292 1.00 33.41 314 THR A C 1
ATOM 2500 O O . THR A 1 314 ? 12.588 39.733 20.518 1.00 33.41 314 THR A O 1
ATOM 2503 N N . ILE A 1 315 ? 12.030 37.644 21.032 1.00 36.78 315 ILE A N 1
ATOM 2504 C CA . ILE A 1 315 ? 12.598 37.057 19.805 1.00 36.78 315 ILE A CA 1
ATOM 2505 C C . ILE A 1 315 ? 11.615 35.999 19.278 1.00 36.78 315 ILE A C 1
ATOM 2507 O O . ILE A 1 315 ? 11.150 35.189 20.067 1.00 36.78 315 ILE A O 1
ATOM 2511 N N . LEU A 1 316 ? 11.280 36.104 17.980 1.00 28.84 316 LEU A N 1
ATOM 2512 C CA . LEU A 1 316 ? 10.597 35.177 17.040 1.00 28.84 316 LEU A CA 1
ATOM 2513 C C . LEU A 1 316 ? 10.060 33.830 17.591 1.00 28.84 316 LEU A C 1
ATOM 2515 O O . LEU A 1 316 ? 10.737 33.160 18.360 1.00 28.84 316 LEU A O 1
ATOM 2519 N N . PRO A 1 317 ? 8.862 33.402 17.144 1.00 36.84 317 PRO A N 1
ATOM 2520 C CA . PRO A 1 317 ? 7.828 32.809 17.992 1.00 36.84 317 PRO A CA 1
ATOM 2521 C C . PRO A 1 317 ? 8.303 31.565 18.765 1.00 36.84 317 PRO A C 1
ATOM 2523 O O . PRO A 1 317 ? 8.986 30.715 18.190 1.00 36.84 317 PRO A O 1
ATOM 2526 N N . PRO A 1 318 ? 7.913 31.418 20.048 1.00 41.06 318 PRO A N 1
ATOM 2527 C CA . PRO A 1 318 ? 8.272 30.254 20.841 1.00 41.06 318 PRO A CA 1
ATOM 2528 C C . PRO A 1 318 ? 7.558 29.038 20.256 1.00 41.06 318 PRO A C 1
ATOM 2530 O O . PRO A 1 318 ? 6.335 29.028 20.102 1.00 41.06 318 PRO A O 1
ATOM 2533 N N . ILE A 1 319 ? 8.331 28.022 19.899 1.00 45.94 319 ILE A N 1
ATOM 2534 C CA . ILE A 1 319 ? 7.800 26.782 19.359 1.00 45.94 319 ILE A CA 1
ATOM 2535 C C . ILE A 1 319 ? 6.952 26.107 20.452 1.00 45.94 319 ILE A C 1
ATOM 2537 O O . ILE A 1 319 ? 7.448 25.821 21.540 1.00 45.94 319 ILE A O 1
ATOM 2541 N N . GLN A 1 320 ? 5.653 25.917 20.201 1.00 53.88 320 GLN A N 1
ATOM 2542 C CA . GLN A 1 320 ? 4.734 25.294 21.158 1.00 53.88 320 GLN A CA 1
ATOM 2543 C C . GLN A 1 320 ? 5.030 23.790 21.264 1.00 53.88 320 GLN A C 1
ATOM 2545 O O . GLN A 1 320 ? 4.680 23.016 20.376 1.00 53.88 320 GLN A O 1
ATOM 2550 N N . SER A 1 321 ? 5.665 23.382 22.365 1.00 59.66 321 SER A N 1
ATOM 2551 C CA . SER A 1 321 ? 5.715 21.981 22.797 1.00 59.66 321 SER A CA 1
ATOM 2552 C C . SER A 1 321 ? 4.315 21.534 23.239 1.00 59.66 321 SER A C 1
ATOM 2554 O O . SER A 1 321 ? 3.627 22.245 23.987 1.00 59.66 321 SER A O 1
ATOM 2556 N N . LEU A 1 322 ? 3.863 20.373 22.757 1.00 64.50 322 LEU A N 1
ATOM 2557 C CA . LEU A 1 322 ? 2.583 19.786 23.160 1.00 64.50 322 LEU A CA 1
ATOM 2558 C C . LEU A 1 322 ? 2.737 19.307 24.615 1.00 64.50 322 LEU A C 1
ATOM 2560 O O . LEU A 1 322 ? 3.503 18.399 24.885 1.00 64.50 322 LEU A O 1
ATOM 2564 N N . GLY A 1 323 ? 2.076 19.927 25.595 1.00 63.84 323 GLY A N 1
ATOM 2565 C CA . GLY A 1 323 ? 2.311 19.676 27.031 1.00 63.84 323 GLY A CA 1
ATOM 2566 C C . GLY A 1 323 ? 1.815 18.329 27.593 1.00 63.84 323 GLY A C 1
ATOM 2567 O O . GLY A 1 323 ? 1.331 18.309 28.724 1.00 63.84 323 GLY A O 1
ATOM 2568 N N . LEU A 1 324 ? 1.890 17.215 26.846 1.00 71.75 324 LEU A N 1
ATOM 2569 C CA . LEU A 1 324 ? 1.334 15.903 27.249 1.00 71.75 324 LEU A CA 1
ATOM 2570 C C . LEU A 1 324 ? 1.998 15.324 28.507 1.00 71.75 324 LEU A C 1
ATOM 2572 O O . LEU A 1 324 ? 1.403 14.488 29.175 1.00 71.75 324 LEU A O 1
ATOM 2576 N N . SER A 1 325 ? 3.191 15.799 28.879 1.00 68.25 325 SER A N 1
ATOM 2577 C CA . SER A 1 325 ? 3.934 15.347 30.065 1.00 68.25 325 SER A CA 1
ATOM 2578 C C . SER A 1 325 ? 3.179 15.526 31.384 1.00 68.25 325 SER A C 1
ATOM 2580 O O . SER A 1 325 ? 3.561 14.939 32.391 1.00 68.25 325 SER A O 1
ATOM 2582 N N . ARG A 1 326 ? 2.112 16.332 31.392 1.00 73.69 326 ARG A N 1
ATOM 2583 C CA . ARG A 1 326 ? 1.252 16.571 32.555 1.00 73.69 326 ARG A CA 1
ATOM 2584 C C . ARG A 1 326 ? 0.169 15.493 32.750 1.00 73.69 326 ARG A C 1
ATOM 2586 O O . ARG A 1 326 ? -0.478 15.482 33.793 1.00 73.69 326 ARG A O 1
ATOM 2593 N N . LEU A 1 327 ? -0.039 14.594 31.782 1.00 77.94 327 LEU A N 1
ATOM 2594 C CA . LEU A 1 327 ? -1.063 13.536 31.811 1.00 77.94 327 LEU A CA 1
ATOM 2595 C C . LEU A 1 327 ? -0.508 12.216 32.384 1.00 77.94 327 LEU A C 1
ATOM 2597 O O . LEU A 1 327 ? -0.605 11.156 31.774 1.00 77.94 327 LEU A O 1
ATOM 2601 N N . GLU A 1 328 ? 0.086 12.279 33.576 1.00 83.06 328 GLU A N 1
ATOM 2602 C CA . GLU A 1 328 ? 0.909 11.207 34.172 1.00 83.06 328 GLU A CA 1
ATOM 2603 C C . GLU A 1 328 ? 0.157 9.885 34.452 1.00 83.06 328 GLU A C 1
ATOM 2605 O O . GLU A 1 328 ? 0.781 8.838 34.641 1.00 83.06 328 GLU A O 1
ATOM 2610 N N . ASN A 1 329 ? -1.180 9.912 34.481 1.00 86.06 329 ASN A N 1
ATOM 2611 C CA . ASN A 1 329 ? -2.014 8.739 34.762 1.00 86.06 329 ASN A CA 1
ATOM 2612 C C . ASN A 1 329 ? -2.335 7.871 33.535 1.00 86.06 329 ASN A C 1
ATOM 2614 O O . ASN A 1 329 ? -2.879 6.781 33.721 1.00 86.06 329 ASN A O 1
ATOM 2618 N N . LEU A 1 330 ? -1.991 8.315 32.322 1.00 88.06 330 LEU A N 1
ATOM 2619 C CA . LEU A 1 330 ? -2.349 7.605 31.098 1.00 88.06 330 LEU A CA 1
ATOM 2620 C C . LEU A 1 330 ? -1.608 6.270 30.949 1.00 88.06 330 LEU A C 1
ATOM 2622 O O . LEU A 1 330 ? -0.387 6.186 31.087 1.00 88.06 330 LEU A O 1
ATOM 2626 N N . THR A 1 331 ? -2.375 5.239 30.609 1.00 89.25 331 THR A N 1
ATOM 2627 C CA . THR A 1 331 ? -1.911 3.929 30.147 1.00 89.25 331 THR A CA 1
ATOM 2628 C C . THR A 1 331 ? -2.007 3.803 28.628 1.00 89.25 331 THR A C 1
ATOM 2630 O O . THR A 1 331 ? -1.204 3.088 28.033 1.00 89.25 331 THR A O 1
ATOM 2633 N N . GLY A 1 332 ? -2.940 4.515 27.990 1.00 88.19 332 GLY A N 1
ATOM 2634 C CA . GLY A 1 332 ? -3.092 4.554 26.537 1.00 88.19 332 GLY A CA 1
ATOM 2635 C C . GLY A 1 332 ? -3.368 5.966 26.035 1.00 88.19 332 GLY A C 1
ATOM 2636 O O . GLY A 1 332 ? -4.233 6.660 26.572 1.00 88.19 332 GLY A O 1
ATOM 2637 N N . LEU A 1 333 ? -2.632 6.380 25.007 1.00 89.19 333 LEU A N 1
ATOM 2638 C CA . LEU A 1 333 ? -2.837 7.650 24.321 1.00 89.19 333 LEU A CA 1
ATOM 2639 C C . LEU A 1 333 ? -2.830 7.438 22.808 1.00 89.19 333 LEU A C 1
ATOM 2641 O O . LEU A 1 333 ? -1.791 7.078 22.257 1.00 89.19 333 LEU A O 1
ATOM 2645 N N . ASP A 1 334 ? -3.961 7.709 22.160 1.00 88.06 334 ASP A N 1
ATOM 2646 C CA . ASP A 1 334 ? -4.085 7.759 20.706 1.00 88.06 334 ASP A CA 1
ATOM 2647 C C . ASP A 1 334 ? -4.536 9.145 20.242 1.00 88.06 334 ASP A C 1
ATOM 2649 O O . ASP A 1 334 ? -5.636 9.611 20.556 1.00 88.06 334 ASP A O 1
ATOM 2653 N N . LEU A 1 335 ? -3.660 9.812 19.500 1.00 88.75 335 LEU A N 1
ATOM 2654 C CA . LEU A 1 335 ? -3.901 11.109 18.879 1.00 88.75 335 LEU A CA 1
ATOM 2655 C C . LEU A 1 335 ? -3.647 11.074 17.365 1.00 88.75 335 LEU A C 1
ATOM 2657 O O . LEU A 1 335 ? -3.548 12.134 16.740 1.00 88.75 335 LEU A O 1
ATOM 2661 N N . SER A 1 336 ? -3.503 9.884 16.780 1.00 84.75 336 SER A N 1
ATOM 2662 C CA . SER A 1 336 ? -3.190 9.698 15.362 1.00 84.75 336 SER A CA 1
ATOM 2663 C C . SER A 1 336 ? -4.272 10.239 14.428 1.00 84.75 336 SER A C 1
ATOM 2665 O O . SER A 1 336 ? -5.400 10.501 14.843 1.00 84.75 336 SER A O 1
ATOM 2667 N N . TYR A 1 337 ? -3.935 10.451 13.156 1.00 84.69 337 TYR A N 1
ATOM 2668 C CA . TYR A 1 337 ? -4.858 10.896 12.103 1.00 84.69 337 TYR A CA 1
ATOM 2669 C C . TYR A 1 337 ? -5.713 12.109 12.502 1.00 84.69 337 TYR A C 1
ATOM 2671 O O . TYR A 1 337 ? -6.939 12.096 12.416 1.00 84.69 337 TYR A O 1
ATOM 2679 N N . ASN A 1 338 ? -5.052 13.164 12.969 1.00 84.44 338 ASN A N 1
ATOM 2680 C CA . ASN A 1 338 ? -5.658 14.457 13.275 1.00 84.44 338 ASN A CA 1
ATOM 2681 C C . ASN A 1 338 ? -4.919 15.573 12.522 1.00 84.44 338 ASN A C 1
ATOM 2683 O O . ASN A 1 338 ? -4.145 15.312 11.610 1.00 84.44 338 ASN A O 1
ATOM 2687 N N . ILE A 1 339 ? -5.159 16.837 12.877 1.00 85.00 339 ILE A N 1
ATOM 2688 C CA . ILE A 1 339 ? -4.488 18.005 12.286 1.00 85.00 339 ILE A CA 1
ATOM 2689 C C . ILE A 1 339 ? -3.571 18.643 13.341 1.00 85.00 339 ILE A C 1
ATOM 2691 O O . ILE A 1 339 ? -3.537 19.863 13.526 1.00 85.00 339 ILE A O 1
ATOM 2695 N N . LEU A 1 340 ? -2.866 17.810 14.115 1.00 82.69 340 LEU A N 1
ATOM 2696 C CA . LEU A 1 340 ? -2.003 18.288 15.193 1.00 82.69 340 LEU A CA 1
ATOM 2697 C C . LEU A 1 340 ? -0.722 18.898 14.626 1.00 82.69 340 LEU A C 1
ATOM 2699 O O . LEU A 1 340 ? -0.073 18.312 13.767 1.00 82.69 340 LEU A O 1
ATOM 2703 N N . GLU A 1 341 ? -0.333 20.061 15.141 1.00 80.88 341 GLU A N 1
ATOM 2704 C CA . GLU A 1 341 ? 0.900 20.761 14.777 1.00 80.88 341 GLU A CA 1
ATOM 2705 C C . GLU A 1 341 ? 1.732 21.004 16.038 1.00 80.88 341 GLU A C 1
ATOM 2707 O O . GLU A 1 341 ? 1.187 21.237 17.119 1.00 80.88 341 GLU A O 1
ATOM 2712 N N . GLY A 1 342 ? 3.058 20.972 15.909 1.00 76.44 342 GLY A N 1
ATOM 2713 C CA . GLY A 1 342 ? 3.964 21.300 17.009 1.00 76.44 342 GLY A CA 1
ATOM 2714 C C . GLY A 1 342 ? 5.117 20.320 17.158 1.00 76.44 342 GLY A C 1
ATOM 2715 O O . GLY A 1 342 ? 5.357 19.463 16.306 1.00 76.44 342 GLY A O 1
ATOM 2716 N N . GLN A 1 343 ? 5.859 20.478 18.251 1.00 75.25 343 GLN A N 1
ATOM 2717 C CA . GLN A 1 343 ? 7.019 19.642 18.545 1.00 75.25 343 GLN A CA 1
ATOM 2718 C C . GLN A 1 343 ? 6.763 18.748 19.751 1.00 75.25 343 GLN A C 1
ATOM 2720 O O . GLN A 1 343 ? 6.121 19.166 20.718 1.00 75.25 343 GLN A O 1
ATOM 2725 N N . ILE A 1 344 ? 7.290 17.527 19.684 1.00 75.25 344 ILE A N 1
ATOM 2726 C CA . ILE A 1 344 ? 7.288 16.576 20.794 1.00 75.25 344 ILE A CA 1
ATOM 2727 C C . ILE A 1 344 ? 8.732 16.387 21.243 1.00 75.25 344 ILE A C 1
ATOM 2729 O O . ILE A 1 344 ? 9.586 15.965 20.462 1.00 75.25 344 ILE A O 1
ATOM 2733 N N . GLU A 1 345 ? 9.006 16.715 22.501 1.00 74.12 345 GLU A N 1
ATOM 2734 C CA . GLU A 1 345 ? 10.308 16.493 23.125 1.00 74.12 345 GLU A CA 1
ATOM 2735 C C . GLU A 1 345 ? 10.338 15.116 23.802 1.00 74.12 345 GLU A C 1
ATOM 2737 O O . GLU A 1 345 ? 9.383 14.713 24.466 1.00 74.12 345 GLU A O 1
ATOM 2742 N N . LEU A 1 346 ? 11.439 14.374 23.635 1.00 69.44 346 LEU A N 1
ATOM 2743 C CA . LEU A 1 346 ? 11.571 12.997 24.133 1.00 69.44 346 LEU A CA 1
ATOM 2744 C C . LEU A 1 346 ? 11.422 12.869 25.663 1.00 69.44 346 LEU A C 1
ATOM 2746 O O . LEU A 1 346 ? 10.945 11.851 26.166 1.00 69.44 346 LEU A O 1
ATOM 2750 N N . ASP A 1 347 ? 11.840 13.885 26.415 1.00 68.00 347 ASP A N 1
ATOM 2751 C CA . ASP A 1 347 ? 11.758 13.906 27.876 1.00 68.00 347 ASP A CA 1
ATOM 2752 C C . ASP A 1 347 ? 10.314 13.903 28.393 1.00 68.00 347 ASP A C 1
ATOM 2754 O O . ASP A 1 347 ? 10.079 13.446 29.513 1.00 68.00 347 ASP A O 1
ATOM 2758 N N . MET A 1 348 ? 9.334 14.282 27.568 1.00 74.12 348 MET A N 1
ATOM 2759 C CA . MET A 1 348 ? 7.917 14.088 27.870 1.00 74.12 348 MET A CA 1
ATOM 2760 C C . MET A 1 348 ? 7.605 12.641 28.255 1.00 74.12 348 MET A C 1
ATOM 2762 O O . MET A 1 348 ? 6.890 12.414 29.232 1.00 74.12 348 MET A O 1
ATOM 2766 N N . LEU A 1 349 ? 8.121 11.662 27.504 1.00 74.44 349 LEU A N 1
ATOM 2767 C CA . LEU A 1 349 ? 7.773 10.254 27.707 1.00 74.44 349 LEU A CA 1
ATOM 2768 C C . LEU A 1 349 ? 8.240 9.744 29.074 1.00 74.44 349 LEU A C 1
ATOM 2770 O O . LEU A 1 349 ? 7.607 8.864 29.648 1.00 74.44 349 LEU A O 1
ATOM 2774 N N . SER A 1 350 ? 9.286 10.349 29.650 1.00 75.06 350 SER A N 1
ATOM 2775 C CA . SER A 1 350 ? 9.770 10.003 30.995 1.00 75.06 350 SER A CA 1
ATOM 2776 C C . SER A 1 350 ? 8.762 10.295 32.111 1.00 75.06 350 SER A C 1
ATOM 2778 O O . SER A 1 350 ? 8.833 9.705 33.191 1.00 75.06 350 SER A O 1
ATOM 2780 N N . LYS A 1 351 ? 7.812 11.202 31.853 1.00 78.38 351 LYS A N 1
ATOM 2781 C CA . LYS A 1 351 ? 6.756 11.591 32.794 1.00 78.38 351 LYS A CA 1
ATOM 2782 C C . LYS A 1 351 ? 5.541 10.665 32.718 1.00 78.38 351 LYS A C 1
ATOM 2784 O O . LYS A 1 351 ? 4.817 10.533 33.699 1.00 78.38 351 LYS A O 1
ATOM 2789 N N . LEU A 1 352 ? 5.339 9.976 31.594 1.00 82.94 352 LEU A N 1
ATOM 2790 C CA . LEU A 1 352 ? 4.197 9.088 31.352 1.00 82.94 352 LEU A CA 1
ATOM 2791 C C . LEU A 1 352 ? 4.484 7.658 31.837 1.00 82.94 352 LEU A C 1
ATOM 2793 O O . LEU A 1 352 ? 4.452 6.697 31.077 1.00 82.94 352 LEU A O 1
ATOM 2797 N N . GLN A 1 353 ? 4.779 7.506 33.129 1.00 84.81 353 GLN A N 1
ATOM 2798 C CA . GLN A 1 353 ? 5.306 6.261 33.710 1.00 84.81 353 GLN A CA 1
ATOM 2799 C C . GLN A 1 353 ? 4.367 5.053 33.678 1.00 84.81 353 GLN A C 1
ATOM 2801 O O . GLN A 1 353 ? 4.812 3.965 34.027 1.00 84.81 353 GLN A O 1
ATOM 2806 N N . LYS A 1 354 ? 3.093 5.215 33.307 1.00 88.38 354 LYS A N 1
ATOM 2807 C CA . LYS A 1 354 ? 2.098 4.132 33.213 1.00 88.38 354 LYS A CA 1
ATOM 2808 C C . LYS A 1 354 ? 1.776 3.728 31.773 1.00 88.38 354 LYS A C 1
ATOM 2810 O O . LYS A 1 354 ? 0.995 2.803 31.574 1.00 88.38 354 LYS A O 1
ATOM 2815 N N . LEU A 1 355 ? 2.380 4.392 30.789 1.00 88.19 355 LEU A N 1
ATOM 2816 C CA . LEU A 1 355 ? 2.035 4.249 29.379 1.00 88.19 355 LEU A CA 1
ATOM 2817 C C . LEU A 1 355 ? 2.399 2.857 28.846 1.00 88.19 355 LEU A C 1
ATOM 2819 O O . LEU A 1 355 ? 3.506 2.374 29.077 1.00 88.19 355 LEU A O 1
ATOM 2823 N N . ILE A 1 356 ? 1.454 2.241 28.141 1.00 88.56 356 ILE A N 1
ATOM 2824 C CA . ILE A 1 356 ? 1.559 0.932 27.479 1.00 88.56 356 ILE A CA 1
ATOM 2825 C C . ILE A 1 356 ? 1.393 1.112 25.966 1.00 88.56 356 ILE A C 1
ATOM 2827 O O . ILE A 1 356 ? 2.127 0.508 25.186 1.00 88.56 356 ILE A O 1
ATOM 2831 N N . PHE A 1 357 ? 0.452 1.968 25.566 1.00 86.38 357 PHE A N 1
ATOM 2832 C CA . PHE A 1 357 ? 0.135 2.278 24.177 1.00 86.38 357 PHE A CA 1
ATOM 2833 C C . PHE A 1 357 ? 0.339 3.771 23.914 1.00 86.38 357 PHE A C 1
ATOM 2835 O O . PHE A 1 357 ? -0.199 4.613 24.642 1.00 86.38 357 PHE A O 1
ATOM 2842 N N . LEU A 1 358 ? 1.094 4.091 22.864 1.00 89.06 358 LEU A N 1
ATOM 2843 C CA . LEU A 1 358 ? 1.262 5.450 22.373 1.00 89.06 358 LEU A CA 1
ATOM 2844 C C . LEU A 1 358 ? 1.155 5.480 20.853 1.00 89.06 358 LEU A C 1
ATOM 2846 O O . LEU A 1 358 ? 2.034 4.953 20.173 1.00 89.06 358 LEU A O 1
ATOM 2850 N N . SER A 1 359 ? 0.149 6.183 20.343 1.00 87.88 359 SER A N 1
ATOM 2851 C CA . SER A 1 359 ? 0.095 6.588 18.945 1.00 87.88 359 SER A CA 1
ATOM 2852 C C . SER A 1 359 ? -0.057 8.100 18.826 1.00 87.88 359 SER A C 1
ATOM 2854 O O . SER A 1 359 ? -0.990 8.718 19.342 1.00 87.88 359 SER A O 1
ATOM 2856 N N . LEU A 1 360 ? 0.931 8.711 18.177 1.00 84.88 360 LEU A N 1
ATOM 2857 C CA . LEU A 1 360 ? 0.953 10.137 17.837 1.00 84.88 360 LEU A CA 1
ATOM 2858 C C . LEU A 1 360 ? 1.025 10.340 16.320 1.00 84.88 360 LEU A C 1
ATOM 2860 O O . LEU A 1 360 ? 0.939 11.477 15.844 1.00 84.88 360 LEU A O 1
ATOM 2864 N N . GLY A 1 361 ? 1.241 9.249 15.585 1.00 74.00 361 GLY A N 1
ATOM 2865 C CA . GLY A 1 361 ? 1.632 9.270 14.192 1.00 74.00 361 GLY A CA 1
ATOM 2866 C C . GLY A 1 361 ? 0.486 9.419 13.199 1.00 74.00 361 GLY A C 1
ATOM 2867 O O . GLY A 1 361 ? -0.678 9.407 13.573 1.00 74.00 361 GLY A O 1
ATOM 2868 N N . THR A 1 362 ? 0.860 9.576 11.929 1.00 73.12 362 THR A N 1
ATOM 2869 C CA . THR A 1 362 ? 0.016 9.618 10.717 1.00 73.12 362 THR A CA 1
ATOM 2870 C C . THR A 1 362 ? -1.038 10.734 10.679 1.00 73.12 362 THR A C 1
ATOM 2872 O O . THR A 1 362 ? -1.710 11.030 11.657 1.00 73.12 362 THR A O 1
ATOM 2875 N N . GLY A 1 363 ? -1.163 11.448 9.557 1.00 69.69 363 GLY A N 1
ATOM 2876 C CA . GLY A 1 363 ? -2.102 12.579 9.388 1.00 69.69 363 GLY A CA 1
ATOM 2877 C C . GLY A 1 363 ? -1.754 13.866 10.162 1.00 69.69 363 GLY A C 1
ATOM 2878 O O . GLY A 1 363 ? -2.068 14.961 9.700 1.00 69.69 363 GLY A O 1
ATOM 2879 N N . ASN A 1 364 ? -1.031 13.757 11.278 1.00 79.56 364 ASN A N 1
ATOM 2880 C CA . ASN A 1 364 ? -0.510 14.879 12.056 1.00 79.56 364 ASN A CA 1
ATOM 2881 C C . ASN A 1 364 ? 0.736 15.516 11.413 1.00 79.56 364 ASN A C 1
ATOM 2883 O O . ASN A 1 364 ? 1.475 14.883 10.666 1.00 79.56 364 ASN A O 1
ATOM 2887 N N . LYS A 1 365 ? 1.027 16.773 11.765 1.00 76.62 365 LYS A N 1
ATOM 2888 C CA . LYS A 1 365 ? 2.241 17.520 11.383 1.00 76.62 365 LYS A CA 1
ATOM 2889 C C . LYS A 1 365 ? 3.145 17.757 12.595 1.00 76.62 365 LYS A C 1
ATOM 2891 O O . LYS A 1 365 ? 3.573 18.882 12.880 1.00 76.62 365 LYS A O 1
ATOM 2896 N N . LEU A 1 366 ? 3.385 16.698 13.357 1.00 80.25 366 LEU A N 1
ATOM 2897 C CA . LEU A 1 366 ? 4.229 16.749 14.544 1.00 80.25 366 LEU A CA 1
ATOM 2898 C C . LEU A 1 366 ? 5.690 16.527 14.149 1.00 80.25 366 LEU A C 1
ATOM 2900 O O . LEU A 1 366 ? 5.992 15.724 13.271 1.00 80.25 366 LEU A O 1
ATOM 2904 N N . SER A 1 367 ? 6.613 17.229 14.806 1.00 76.88 367 SER A N 1
ATOM 2905 C CA . SER A 1 367 ? 8.046 16.958 14.656 1.00 76.88 367 SER A CA 1
ATOM 2906 C C . SER A 1 367 ? 8.647 16.507 15.976 1.00 76.88 367 SER A C 1
ATOM 2908 O O . SER A 1 367 ? 8.546 17.211 16.985 1.00 76.88 367 SER A O 1
ATOM 2910 N N . PHE A 1 368 ? 9.309 15.361 15.962 1.00 75.44 368 PHE A N 1
ATOM 2911 C CA . PHE A 1 368 ? 9.950 14.817 17.149 1.00 75.44 368 PHE A CA 1
ATOM 2912 C C . PHE A 1 368 ? 11.372 15.377 17.321 1.00 75.44 368 PHE A C 1
ATOM 2914 O O . PHE A 1 368 ? 12.185 15.330 16.395 1.00 75.44 368 PHE A O 1
ATOM 2921 N N . LEU A 1 369 ? 11.693 15.897 18.507 1.00 70.31 369 LEU A N 1
ATOM 2922 C CA . LEU A 1 369 ? 13.019 16.418 18.838 1.00 70.31 369 LEU A CA 1
ATOM 2923 C C . LEU A 1 369 ? 13.759 15.472 19.793 1.00 70.31 369 LEU A C 1
ATOM 2925 O O . LEU A 1 369 ? 13.405 15.334 20.967 1.00 70.31 369 LEU A O 1
ATOM 2929 N N . GLU A 1 370 ? 14.858 14.878 19.317 1.00 61.22 370 GLU A N 1
ATOM 2930 C CA . GLU A 1 370 ? 15.875 14.293 20.199 1.00 61.22 370 GLU A CA 1
ATOM 2931 C C . GLU A 1 370 ? 16.583 15.440 20.946 1.00 61.22 370 GLU A C 1
ATOM 2933 O O . GLU A 1 370 ? 17.442 16.135 20.402 1.00 61.22 370 GLU A O 1
ATOM 2938 N N . GLY A 1 371 ? 16.181 15.689 22.195 1.00 57.19 371 GLY A N 1
ATOM 2939 C CA . GLY A 1 371 ? 16.796 16.707 23.051 1.00 57.19 371 GLY A CA 1
ATOM 2940 C C . GLY A 1 371 ? 18.299 16.476 23.283 1.00 57.19 371 GLY A C 1
ATOM 2941 O O . GLY A 1 371 ? 18.816 15.372 23.148 1.00 57.19 371 GLY A O 1
ATOM 2942 N N . LYS A 1 372 ? 19.033 17.516 23.699 1.00 49.28 372 LYS A N 1
ATOM 2943 C CA . LYS A 1 372 ? 20.510 17.488 23.836 1.00 49.28 372 LYS A CA 1
ATOM 2944 C C . LYS A 1 372 ? 21.073 16.462 24.847 1.00 49.28 372 LYS A C 1
ATOM 2946 O O . LYS A 1 372 ? 22.278 16.243 24.838 1.00 49.28 372 LYS A O 1
ATOM 2951 N N . ASN A 1 373 ? 20.235 15.846 25.691 1.00 49.88 373 ASN A N 1
ATOM 2952 C CA . ASN A 1 373 ? 20.612 14.918 26.774 1.00 49.88 373 ASN A CA 1
ATOM 2953 C C . ASN A 1 373 ? 19.803 13.595 26.744 1.00 49.88 373 ASN A C 1
ATOM 2955 O O . ASN A 1 373 ? 19.373 13.100 27.784 1.00 49.88 373 ASN A O 1
ATOM 2959 N N . THR A 1 374 ? 19.566 13.011 25.566 1.00 52.84 374 THR A N 1
ATOM 2960 C CA . THR A 1 374 ? 18.756 11.781 25.401 1.00 52.84 374 THR A CA 1
ATOM 2961 C C . THR A 1 374 ? 19.343 10.518 26.047 1.00 52.84 374 THR A C 1
ATOM 2963 O O . THR A 1 374 ? 18.614 9.554 26.258 1.00 52.84 374 THR A O 1
ATOM 2966 N N . SER A 1 375 ? 20.628 10.504 26.414 1.00 53.69 375 SER A N 1
ATOM 2967 C CA . SER A 1 375 ? 21.282 9.329 27.010 1.00 53.69 375 SER A CA 1
ATOM 2968 C C . SER A 1 375 ? 20.891 9.044 28.468 1.00 53.69 375 SER A C 1
ATOM 2970 O O . SER A 1 375 ? 21.146 7.944 28.945 1.00 53.69 375 SER A O 1
ATOM 2972 N N . ASN A 1 376 ? 20.292 10.012 29.178 1.00 54.03 376 ASN A N 1
ATOM 2973 C CA . ASN A 1 376 ? 19.986 9.912 30.617 1.00 54.03 376 ASN A CA 1
ATOM 2974 C C . ASN A 1 376 ? 18.478 9.951 30.936 1.00 54.03 376 ASN A C 1
ATOM 2976 O O . ASN A 1 376 ? 18.103 10.066 32.103 1.00 54.03 376 ASN A O 1
ATOM 2980 N N . VAL A 1 377 ? 17.610 9.898 29.924 1.00 63.44 377 VAL A N 1
ATOM 2981 C CA . VAL A 1 377 ? 16.154 9.952 30.110 1.00 63.44 377 VAL A CA 1
ATOM 2982 C C . VAL A 1 377 ? 15.616 8.532 30.297 1.00 63.44 377 VAL A C 1
ATOM 2984 O O . VAL A 1 377 ? 15.663 7.720 29.376 1.00 63.44 377 VAL A O 1
ATOM 2987 N N . THR A 1 378 ? 15.101 8.225 31.489 1.00 69.81 378 THR A N 1
ATOM 2988 C CA . THR A 1 378 ? 14.442 6.942 31.776 1.00 69.81 378 THR A CA 1
ATOM 2989 C C . THR A 1 378 ? 13.056 6.928 31.134 1.00 69.81 378 THR A C 1
ATOM 2991 O O . THR A 1 378 ? 12.184 7.695 31.538 1.00 69.81 378 THR A O 1
ATOM 2994 N N . ILE A 1 379 ? 12.853 6.068 30.136 1.00 75.56 379 ILE A N 1
ATOM 2995 C CA . ILE A 1 379 ? 11.572 5.902 29.430 1.00 75.56 379 ILE A CA 1
ATOM 2996 C C . ILE A 1 379 ? 10.835 4.670 29.984 1.00 75.56 379 ILE A C 1
ATOM 2998 O O . ILE A 1 379 ? 11.508 3.707 30.365 1.00 75.56 379 ILE A O 1
ATOM 3002 N N . PRO A 1 380 ? 9.488 4.675 30.060 1.00 78.50 380 PRO A N 1
ATOM 3003 C CA . PRO A 1 380 ? 8.718 3.543 30.574 1.00 78.50 380 PRO A CA 1
ATOM 3004 C C . PRO A 1 380 ? 8.985 2.282 29.745 1.00 78.50 380 PRO A C 1
ATOM 3006 O O . PRO A 1 380 ? 8.703 2.241 28.550 1.00 78.50 380 PRO A O 1
ATOM 3009 N N . SER A 1 381 ? 9.543 1.241 30.365 1.00 81.69 381 SER A N 1
ATOM 3010 C CA . SER A 1 381 ? 9.960 0.022 29.656 1.00 81.69 381 SER A CA 1
ATOM 3011 C C . SER A 1 381 ? 8.802 -0.892 29.246 1.00 81.69 381 SER A C 1
ATOM 3013 O O . SER A 1 381 ? 9.020 -1.792 28.435 1.00 81.69 381 SER A O 1
ATOM 3015 N N . GLN A 1 382 ? 7.608 -0.662 29.803 1.00 87.06 382 GLN A N 1
ATOM 3016 C CA . GLN A 1 382 ? 6.390 -1.447 29.564 1.00 87.06 382 GLN A CA 1
ATOM 3017 C C . GLN A 1 382 ? 5.593 -1.016 28.317 1.00 87.06 382 GLN A C 1
ATOM 3019 O O . GLN A 1 382 ? 4.475 -1.480 28.112 1.00 87.06 382 GLN A O 1
ATOM 3024 N N . ILE A 1 383 ? 6.112 -0.070 27.523 1.00 89.31 383 ILE A N 1
ATOM 3025 C CA . ILE A 1 383 ? 5.470 0.320 26.263 1.00 89.31 383 ILE A CA 1
ATOM 3026 C C . ILE A 1 383 ? 5.500 -0.888 25.324 1.00 89.31 383 ILE A C 1
ATOM 3028 O O . ILE A 1 383 ? 6.575 -1.401 25.006 1.00 89.31 383 ILE A O 1
ATOM 3032 N N . GLN A 1 384 ? 4.315 -1.309 24.888 1.00 91.06 384 GLN A N 1
ATOM 3033 C CA . GLN A 1 384 ? 4.104 -2.437 23.982 1.00 91.06 384 GLN A CA 1
ATOM 3034 C C . GLN A 1 384 ? 3.895 -1.953 22.549 1.00 91.06 384 GLN A C 1
ATOM 3036 O O . GLN A 1 384 ? 4.519 -2.481 21.632 1.00 91.06 384 GLN A O 1
ATOM 3041 N N . THR A 1 385 ? 3.112 -0.889 22.370 1.00 88.75 385 THR A N 1
ATOM 3042 C CA . THR A 1 385 ? 2.812 -0.316 21.054 1.00 88.75 385 THR A CA 1
ATOM 3043 C C . THR A 1 385 ? 3.302 1.120 20.984 1.00 88.75 385 THR A C 1
ATOM 3045 O O . THR A 1 385 ? 2.941 1.952 21.824 1.00 88.75 385 THR A O 1
ATOM 3048 N N . LEU A 1 386 ? 4.125 1.401 19.976 1.00 90.25 386 LEU A N 1
ATOM 3049 C CA . LEU A 1 386 ? 4.664 2.723 19.702 1.00 90.25 386 LEU A CA 1
ATOM 3050 C C . LEU A 1 386 ? 4.479 3.069 18.224 1.00 90.25 386 LEU A C 1
ATOM 3052 O O . LEU A 1 386 ? 5.143 2.498 17.359 1.00 90.25 386 LEU A O 1
ATOM 3056 N N . ASP A 1 387 ? 3.625 4.049 17.960 1.00 88.88 387 ASP A N 1
ATOM 3057 C CA . ASP A 1 387 ? 3.409 4.611 16.633 1.00 88.88 387 ASP A CA 1
ATOM 3058 C C . ASP A 1 387 ? 3.864 6.074 16.582 1.00 88.88 387 ASP A C 1
ATOM 3060 O O . ASP A 1 387 ? 3.290 6.974 17.209 1.00 88.88 387 ASP A O 1
ATOM 3064 N N . LEU A 1 388 ? 4.950 6.280 15.835 1.00 88.62 388 LEU A N 1
ATOM 3065 C CA . LEU A 1 388 ? 5.575 7.570 15.543 1.00 88.62 388 LEU A CA 1
ATOM 3066 C C . LEU A 1 388 ? 5.644 7.809 14.028 1.00 88.62 388 LEU A C 1
ATOM 3068 O O . LEU A 1 388 ? 6.581 8.436 13.516 1.00 88.62 388 LEU A O 1
ATOM 3072 N N . SER A 1 389 ? 4.674 7.281 13.293 1.00 87.38 389 SER A N 1
ATOM 3073 C CA . SER A 1 389 ? 4.561 7.469 11.850 1.00 87.38 389 SER A CA 1
ATOM 3074 C C . SER A 1 389 ? 4.317 8.946 11.511 1.00 87.38 389 SER A C 1
ATOM 3076 O O . SER A 1 389 ? 3.755 9.682 12.316 1.00 87.38 389 SER A O 1
ATOM 3078 N N . SER A 1 390 ? 4.761 9.454 10.359 1.00 85.94 390 SER A N 1
ATOM 3079 C CA . SER A 1 390 ? 4.606 10.881 9.982 1.00 85.94 390 SER A CA 1
ATOM 3080 C C . SER A 1 390 ? 5.129 11.912 11.014 1.00 85.94 390 SER A C 1
ATOM 3082 O O . SER A 1 390 ? 4.694 13.062 11.023 1.00 85.94 390 SER A O 1
ATOM 3084 N N . CYS A 1 391 ? 6.075 11.546 11.890 1.00 83.44 391 CYS A N 1
ATOM 3085 C CA . CYS A 1 391 ? 6.604 12.429 12.948 1.00 83.44 391 CYS A CA 1
ATOM 3086 C C . CYS A 1 391 ? 7.880 13.198 12.545 1.00 83.44 391 CYS A C 1
ATOM 3088 O O . CYS A 1 391 ? 8.606 13.723 13.402 1.00 83.44 391 CYS A O 1
ATOM 3090 N N . ASN A 1 392 ? 8.183 13.243 11.242 1.00 81.81 392 ASN A N 1
ATOM 3091 C CA . ASN A 1 392 ? 9.365 13.881 10.657 1.00 81.81 392 ASN A CA 1
ATOM 3092 C C . ASN A 1 392 ? 10.705 13.378 11.249 1.00 81.81 392 ASN A C 1
ATOM 3094 O O . ASN A 1 392 ? 11.659 14.138 11.443 1.00 81.81 392 ASN A O 1
ATOM 3098 N N . LEU A 1 393 ? 10.790 12.083 11.568 1.00 84.75 393 LEU A N 1
ATOM 3099 C CA . LEU A 1 393 ? 11.990 11.453 12.117 1.00 84.75 393 LEU A CA 1
ATOM 3100 C C . LEU A 1 393 ? 13.064 11.287 11.040 1.00 84.75 393 LEU A C 1
ATOM 3102 O O . LEU A 1 393 ? 12.872 10.585 10.054 1.00 84.75 393 LEU A O 1
ATOM 3106 N N . VAL A 1 394 ? 14.247 11.869 11.247 1.00 85.50 394 VAL A N 1
ATOM 3107 C CA . VAL A 1 394 ? 15.399 11.710 10.329 1.00 85.50 394 VAL A CA 1
ATOM 3108 C C . VAL A 1 394 ? 16.313 10.548 10.746 1.00 85.50 394 VAL A C 1
ATOM 3110 O O . VAL A 1 394 ? 17.073 9.997 9.943 1.00 85.50 394 VAL A O 1
ATOM 3113 N N . ARG A 1 395 ? 16.278 10.170 12.026 1.00 85.81 395 ARG A N 1
ATOM 3114 C CA . ARG A 1 395 ? 17.100 9.108 12.619 1.00 85.81 395 ARG A CA 1
ATOM 3115 C C . ARG A 1 395 ? 16.207 8.108 13.334 1.00 85.81 395 ARG A C 1
ATOM 3117 O O . ARG A 1 395 ? 15.153 8.475 13.840 1.00 85.81 395 ARG A O 1
ATOM 3124 N N . PHE A 1 396 ? 16.659 6.857 13.379 1.00 89.06 396 PHE A N 1
ATOM 3125 C CA . PHE A 1 396 ? 15.990 5.826 14.160 1.00 89.06 396 PHE A CA 1
ATOM 3126 C C . PHE A 1 396 ? 16.099 6.185 15.653 1.00 89.06 396 PHE A C 1
ATOM 3128 O O . PHE A 1 396 ? 17.228 6.361 16.124 1.00 89.06 396 PHE A O 1
ATOM 3135 N N . PRO A 1 397 ? 14.990 6.306 16.404 1.00 86.06 397 PRO A N 1
ATOM 3136 C CA . PRO A 1 397 ? 15.054 6.753 17.791 1.00 86.06 397 PRO A CA 1
ATOM 3137 C C . PRO A 1 397 ? 15.776 5.743 18.693 1.00 86.06 397 PRO A C 1
ATOM 3139 O O . PRO A 1 397 ? 15.338 4.605 18.863 1.00 86.06 397 PRO A O 1
ATOM 3142 N N . ASN A 1 398 ? 16.888 6.156 19.308 1.00 81.75 398 ASN A N 1
ATOM 3143 C CA . ASN A 1 398 ? 17.744 5.234 20.071 1.00 81.75 398 ASN A CA 1
ATOM 3144 C C . ASN A 1 398 ? 17.094 4.725 21.363 1.00 81.75 398 ASN A C 1
ATOM 3146 O O . ASN A 1 398 ? 17.411 3.634 21.835 1.00 81.75 398 ASN A O 1
ATOM 3150 N N . PHE A 1 399 ? 16.170 5.492 21.942 1.00 82.06 399 PHE A N 1
ATOM 3151 C CA . PHE A 1 399 ? 15.517 5.118 23.194 1.00 82.06 399 PHE A CA 1
ATOM 3152 C C . PHE A 1 399 ? 14.706 3.820 23.085 1.00 82.06 399 PHE A C 1
ATOM 3154 O O . PHE A 1 399 ? 14.577 3.106 24.079 1.00 82.06 399 PHE A O 1
ATOM 3161 N N . ILE A 1 400 ? 14.231 3.490 21.877 1.00 88.00 400 ILE A N 1
ATOM 3162 C CA . ILE A 1 400 ? 13.474 2.271 21.567 1.00 88.00 400 ILE A CA 1
ATOM 3163 C C . ILE A 1 400 ? 14.263 1.023 21.980 1.00 88.00 400 ILE A C 1
ATOM 3165 O O . ILE A 1 400 ? 13.670 0.031 22.402 1.00 88.00 400 ILE A O 1
ATOM 3169 N N . GLN A 1 401 ? 15.600 1.075 21.964 1.00 87.56 401 GLN A N 1
ATOM 3170 C CA . GLN A 1 401 ? 16.456 -0.013 22.438 1.00 87.56 401 GLN A CA 1
ATOM 3171 C C . GLN A 1 401 ? 16.079 -0.487 23.855 1.00 87.56 401 GLN A C 1
ATOM 3173 O O . GLN A 1 401 ? 16.123 -1.689 24.125 1.00 87.56 401 GLN A O 1
ATOM 3178 N N . HIS A 1 402 ? 15.643 0.423 24.729 1.00 85.56 402 HIS A N 1
ATOM 3179 C CA . HIS A 1 402 ? 15.335 0.150 26.136 1.00 85.56 402 HIS A CA 1
ATOM 3180 C C . HIS A 1 402 ? 13.905 -0.362 26.383 1.00 85.56 402 HIS A C 1
ATOM 3182 O O . HIS A 1 402 ? 13.610 -0.799 27.493 1.00 85.56 402 HIS A O 1
ATOM 3188 N N . LEU A 1 403 ? 13.027 -0.351 25.373 1.00 88.81 403 LEU A N 1
ATOM 3189 C CA . LEU A 1 403 ? 11.646 -0.832 25.492 1.00 88.81 403 LEU A CA 1
ATOM 3190 C C . LEU A 1 403 ? 11.620 -2.361 25.397 1.00 88.81 403 LEU A C 1
ATOM 3192 O O . LEU A 1 403 ? 11.742 -2.924 24.308 1.00 88.81 403 LEU A O 1
ATOM 3196 N N . GLN A 1 404 ? 11.576 -3.047 26.538 1.00 85.94 404 GLN A N 1
ATOM 3197 C CA . GLN A 1 404 ? 11.714 -4.508 26.592 1.00 85.94 404 GLN A CA 1
ATOM 3198 C C . GLN A 1 404 ? 10.431 -5.241 26.196 1.00 85.94 404 GLN A C 1
ATOM 3200 O O . GLN A 1 404 ? 10.518 -6.333 25.645 1.00 85.94 404 GLN A O 1
ATOM 3205 N N . GLU A 1 405 ? 9.272 -4.632 26.446 1.00 90.00 405 GLU A N 1
ATOM 3206 C CA . GLU A 1 405 ? 7.961 -5.220 26.149 1.00 90.00 405 GLU A CA 1
ATOM 3207 C C . GLU A 1 405 ? 7.424 -4.831 24.764 1.00 90.00 405 GLU A C 1
ATOM 3209 O O . GLU A 1 405 ? 6.306 -5.199 24.426 1.00 90.00 405 GLU A O 1
ATOM 3214 N N . LEU A 1 406 ? 8.215 -4.116 23.953 1.00 92.50 406 LEU A N 1
ATOM 3215 C CA . LEU A 1 406 ? 7.784 -3.612 22.651 1.00 92.50 406 LEU A CA 1
ATOM 3216 C C . LEU A 1 406 ? 7.405 -4.764 21.710 1.00 92.50 406 LEU A C 1
ATOM 3218 O O . LEU A 1 406 ? 8.255 -5.586 21.347 1.00 92.50 406 LEU A O 1
ATOM 3222 N N . THR A 1 407 ? 6.141 -4.781 21.302 1.00 91.88 407 THR A N 1
ATOM 3223 C CA . THR A 1 407 ? 5.565 -5.701 20.320 1.00 91.88 407 THR A CA 1
ATOM 3224 C C . THR A 1 407 ? 5.373 -5.014 18.978 1.00 91.88 407 THR A C 1
ATOM 3226 O O . THR A 1 407 ? 5.661 -5.622 17.950 1.00 91.88 407 THR A O 1
ATOM 3229 N N . ASP A 1 408 ? 4.980 -3.740 18.975 1.00 89.69 408 ASP A N 1
ATOM 3230 C CA . ASP A 1 408 ? 4.517 -3.063 17.765 1.00 89.69 408 ASP A CA 1
ATOM 3231 C C . ASP A 1 408 ? 5.202 -1.723 17.581 1.00 89.69 408 ASP A C 1
ATOM 3233 O O . ASP A 1 408 ? 5.148 -0.847 18.450 1.00 89.69 408 ASP A O 1
ATOM 3237 N N . LEU A 1 409 ? 5.867 -1.586 16.438 1.00 93.56 409 LEU A N 1
ATOM 3238 C CA . LEU A 1 409 ? 6.624 -0.402 16.092 1.00 93.56 409 LEU A CA 1
ATOM 3239 C C . LEU A 1 409 ? 6.229 0.097 14.704 1.00 93.56 409 LEU A C 1
ATOM 3241 O O . LEU A 1 409 ? 6.578 -0.522 13.696 1.00 93.56 409 LEU A O 1
ATOM 3245 N N . PHE A 1 410 ? 5.572 1.254 14.684 1.00 91.62 410 PHE A N 1
ATOM 3246 C CA . PHE A 1 410 ? 5.196 1.965 13.467 1.00 91.62 410 PHE A CA 1
ATOM 3247 C C . PHE A 1 410 ? 6.019 3.247 13.347 1.00 91.62 410 PHE A C 1
ATOM 3249 O O . PHE A 1 410 ? 6.038 4.101 14.239 1.00 91.62 410 PHE A O 1
ATOM 3256 N N . LEU A 1 411 ? 6.768 3.338 12.255 1.00 92.31 411 LEU A N 1
ATOM 3257 C CA . LEU A 1 411 ? 7.675 4.429 11.914 1.00 92.31 411 LEU A CA 1
ATOM 3258 C C . LEU A 1 411 ? 7.491 4.854 10.451 1.00 92.31 411 LEU A C 1
ATOM 3260 O O . LEU A 1 411 ? 8.421 5.437 9.884 1.00 92.31 411 LEU A O 1
ATOM 3264 N N . SER A 1 412 ? 6.338 4.570 9.836 1.00 89.75 412 SER A N 1
ATOM 3265 C CA . SER A 1 412 ? 6.097 4.890 8.428 1.00 89.75 412 SER A CA 1
ATOM 3266 C C . SER A 1 412 ? 6.130 6.403 8.177 1.00 89.75 412 SER A C 1
ATOM 3268 O O . SER A 1 412 ? 6.041 7.210 9.108 1.00 89.75 412 SER A O 1
ATOM 3270 N N . ASP A 1 413 ? 6.291 6.817 6.921 1.00 86.25 413 ASP A N 1
ATOM 3271 C CA . ASP A 1 413 ? 6.191 8.228 6.509 1.00 86.25 413 ASP A CA 1
ATOM 3272 C C . ASP A 1 413 ? 7.191 9.146 7.237 1.00 86.25 413 ASP A C 1
ATOM 3274 O O . ASP A 1 413 ? 6.889 10.264 7.662 1.00 86.25 413 ASP A O 1
ATOM 3278 N N . ASN A 1 414 ? 8.414 8.659 7.423 1.00 86.50 414 ASN A N 1
ATOM 3279 C CA . ASN A 1 414 ? 9.500 9.388 8.066 1.00 86.50 414 ASN A CA 1
ATOM 3280 C C . ASN A 1 414 ? 10.689 9.555 7.101 1.00 86.50 414 ASN A C 1
ATOM 3282 O O . ASN A 1 414 ? 10.656 9.198 5.935 1.00 86.50 414 ASN A O 1
ATOM 3286 N N . SER A 1 415 ? 11.788 10.148 7.562 1.00 89.38 415 SER A N 1
ATOM 3287 C CA . SER A 1 415 ? 13.020 10.357 6.782 1.00 89.38 415 SER A CA 1
ATOM 3288 C C . SER A 1 415 ? 14.190 9.500 7.289 1.00 89.38 415 SER A C 1
ATOM 3290 O O . SER A 1 415 ? 15.360 9.885 7.170 1.00 89.38 415 SER A O 1
ATOM 3292 N N . ILE A 1 416 ? 13.894 8.336 7.879 1.00 90.62 416 ILE A N 1
ATOM 3293 C CA . ILE A 1 416 ? 14.887 7.423 8.461 1.00 90.62 416 ILE A CA 1
ATOM 3294 C C . ILE A 1 416 ? 15.695 6.755 7.343 1.00 90.62 416 ILE A C 1
ATOM 3296 O O . ILE A 1 416 ? 15.132 6.250 6.378 1.00 90.62 416 ILE A O 1
ATOM 3300 N N . LYS A 1 417 ? 17.029 6.729 7.482 1.00 90.88 417 LYS A N 1
ATOM 3301 C CA . LYS A 1 417 ? 17.947 6.165 6.468 1.00 90.88 417 LYS A CA 1
ATOM 3302 C C . LYS A 1 417 ? 18.514 4.786 6.788 1.00 90.88 417 LYS A C 1
ATOM 3304 O O . LYS A 1 417 ? 18.934 4.076 5.883 1.00 90.88 417 LYS A O 1
ATOM 3309 N N . THR A 1 418 ? 18.608 4.424 8.062 1.00 90.88 418 THR A N 1
ATOM 3310 C CA . THR A 1 418 ? 19.310 3.207 8.497 1.00 90.88 418 THR A CA 1
ATOM 3311 C C . THR A 1 418 ? 18.615 2.589 9.697 1.00 90.88 418 THR A C 1
ATOM 3313 O O . THR A 1 418 ? 18.264 3.315 10.629 1.00 90.88 418 THR A O 1
ATOM 3316 N N . ILE A 1 419 ? 18.509 1.261 9.708 1.00 93.50 419 ILE A N 1
ATOM 3317 C CA . ILE A 1 419 ? 17.997 0.486 10.842 1.00 93.50 419 ILE A CA 1
ATOM 3318 C C . ILE A 1 419 ? 19.179 0.040 11.721 1.00 93.50 419 ILE A C 1
ATOM 3320 O O . ILE A 1 419 ? 20.138 -0.540 11.202 1.00 93.50 419 ILE A O 1
ATOM 3324 N N . PRO A 1 420 ? 19.158 0.298 13.039 1.00 93.56 420 PRO A N 1
ATOM 3325 C CA . PRO A 1 420 ? 20.235 -0.112 13.928 1.00 93.56 420 PRO A CA 1
ATOM 3326 C C . PRO A 1 420 ? 20.225 -1.627 14.187 1.00 93.56 420 PRO A C 1
ATOM 3328 O O . PRO A 1 420 ? 19.175 -2.247 14.339 1.00 93.56 420 PRO A O 1
ATOM 3331 N N . SER A 1 421 ? 21.412 -2.232 14.308 1.00 91.81 421 SER A N 1
ATOM 3332 C CA . SER A 1 421 ? 21.563 -3.692 14.428 1.00 91.81 421 SER A CA 1
ATOM 3333 C C . SER A 1 421 ? 20.954 -4.296 15.695 1.00 91.81 421 SER A C 1
ATOM 3335 O O . SER A 1 421 ? 20.593 -5.470 15.693 1.00 91.81 421 SER A O 1
ATOM 3337 N N . TRP A 1 422 ? 20.816 -3.514 16.771 1.00 92.88 422 TRP A N 1
ATOM 3338 C CA . TRP A 1 422 ? 20.188 -3.975 18.010 1.00 92.88 422 TRP A CA 1
ATOM 3339 C C . TRP A 1 422 ? 18.695 -4.279 17.837 1.00 92.88 422 TRP A C 1
ATOM 3341 O O . TRP A 1 422 ? 18.158 -5.059 18.624 1.00 92.88 422 TRP A O 1
ATOM 3351 N N . LEU A 1 423 ? 18.026 -3.709 16.823 1.00 94.81 423 LEU A N 1
ATOM 3352 C CA . LEU A 1 423 ? 16.598 -3.938 16.583 1.00 94.81 423 LEU A CA 1
ATOM 3353 C C . LEU A 1 423 ? 16.321 -5.417 16.306 1.00 94.81 423 LEU A C 1
ATOM 3355 O O . LEU A 1 423 ? 15.352 -5.970 16.816 1.00 94.81 423 LEU A O 1
ATOM 3359 N N . TRP A 1 424 ? 17.235 -6.080 15.598 1.00 92.56 424 TRP A N 1
ATOM 3360 C CA . TRP A 1 424 ? 17.143 -7.499 15.253 1.00 92.56 424 TRP A CA 1
ATOM 3361 C C . TRP A 1 424 ? 17.152 -8.435 16.469 1.00 92.56 424 TRP A C 1
ATOM 3363 O O . TRP A 1 424 ? 16.856 -9.615 16.332 1.00 92.56 424 TRP A O 1
ATOM 3373 N N . ASN A 1 425 ? 17.465 -7.930 17.666 1.00 91.25 425 ASN A N 1
ATOM 3374 C CA . ASN A 1 425 ? 17.427 -8.705 18.905 1.00 91.25 425 ASN A CA 1
ATOM 3375 C C . ASN A 1 425 ? 16.120 -8.523 19.697 1.00 91.25 425 ASN A C 1
ATOM 3377 O O . ASN A 1 425 ? 15.967 -9.143 20.749 1.00 91.25 425 ASN A O 1
ATOM 3381 N N . LYS A 1 426 ? 15.172 -7.698 19.229 1.00 92.00 426 LYS A N 1
ATOM 3382 C CA . LYS A 1 426 ? 13.856 -7.537 19.866 1.00 92.00 426 LYS A CA 1
ATOM 3383 C C . LYS A 1 426 ? 12.888 -8.635 19.434 1.00 92.00 426 LYS A C 1
ATOM 3385 O O . LYS A 1 426 ? 11.959 -8.404 18.673 1.00 92.00 426 LYS A O 1
ATOM 3390 N N . THR A 1 427 ? 13.097 -9.844 19.945 1.00 89.88 427 THR A N 1
ATOM 3391 C CA . THR A 1 427 ? 12.307 -11.041 19.596 1.00 89.88 427 THR A CA 1
ATOM 3392 C C . THR A 1 427 ? 10.822 -10.964 19.979 1.00 89.88 427 THR A C 1
ATOM 3394 O O . THR A 1 427 ? 10.040 -11.803 19.533 1.00 89.88 427 THR A O 1
ATOM 3397 N N . THR A 1 428 ? 10.430 -9.976 20.788 1.00 90.50 428 THR A N 1
ATOM 3398 C CA . THR A 1 428 ? 9.038 -9.653 21.131 1.00 90.50 428 THR A CA 1
ATOM 3399 C C . THR A 1 428 ? 8.286 -8.950 20.001 1.00 90.50 428 THR A C 1
ATOM 3401 O O . THR A 1 428 ? 7.059 -8.955 20.035 1.00 90.50 428 THR A O 1
ATOM 3404 N N . LEU A 1 429 ? 8.991 -8.375 19.013 1.00 92.69 429 LEU A N 1
ATOM 3405 C CA . LEU A 1 429 ? 8.370 -7.647 17.906 1.00 92.69 429 LEU A CA 1
ATOM 3406 C C . LEU A 1 429 ? 7.470 -8.560 17.072 1.00 92.69 429 LEU A C 1
ATOM 3408 O O . LEU A 1 429 ? 7.915 -9.576 16.532 1.00 92.69 429 LEU A O 1
ATOM 3412 N N . GLN A 1 430 ? 6.218 -8.139 16.952 1.00 92.00 430 GLN A N 1
ATOM 3413 C CA . GLN A 1 430 ? 5.183 -8.699 16.095 1.00 92.00 430 GLN A CA 1
ATOM 3414 C C . GLN A 1 430 ? 4.946 -7.798 14.883 1.00 92.00 430 GLN A C 1
ATOM 3416 O O . GLN A 1 430 ? 4.775 -8.310 13.779 1.00 92.00 430 GLN A O 1
ATOM 3421 N N . THR A 1 431 ? 5.037 -6.481 15.057 1.00 90.44 431 THR A N 1
ATOM 3422 C CA . THR A 1 431 ? 4.831 -5.520 13.972 1.00 90.44 431 THR A CA 1
ATOM 3423 C C . THR A 1 431 ? 6.044 -4.624 13.796 1.00 90.44 431 THR A C 1
ATOM 3425 O O . THR A 1 431 ? 6.520 -4.006 14.753 1.00 90.44 431 THR A O 1
ATOM 3428 N N . LEU A 1 432 ? 6.537 -4.547 12.561 1.00 94.56 432 LEU A N 1
ATOM 3429 C CA . LEU A 1 432 ? 7.543 -3.576 12.155 1.00 94.56 432 LEU A CA 1
ATOM 3430 C C . LEU A 1 432 ? 7.131 -2.919 10.840 1.00 94.56 432 LEU A C 1
ATOM 3432 O O . LEU A 1 432 ? 7.211 -3.548 9.784 1.00 94.56 432 LEU A O 1
ATOM 3436 N N . ASP A 1 433 ? 6.762 -1.646 10.922 1.00 92.44 433 ASP A N 1
ATOM 3437 C CA . ASP A 1 433 ? 6.474 -0.806 9.765 1.00 92.44 433 ASP A CA 1
ATOM 3438 C C . ASP A 1 433 ? 7.440 0.384 9.728 1.00 92.44 433 ASP A C 1
ATOM 3440 O O . ASP A 1 433 ? 7.493 1.197 10.650 1.00 92.44 433 ASP A O 1
ATOM 3444 N N . ILE A 1 434 ? 8.249 0.463 8.672 1.00 94.94 434 ILE A N 1
ATOM 3445 C CA . ILE A 1 434 ? 9.131 1.605 8.377 1.00 94.94 434 ILE A CA 1
ATOM 3446 C C . ILE A 1 434 ? 8.946 2.012 6.906 1.00 94.94 434 ILE A C 1
ATOM 3448 O O . ILE A 1 434 ? 9.895 2.384 6.206 1.00 94.94 434 ILE A O 1
ATOM 3452 N N . SER A 1 435 ? 7.725 1.860 6.402 1.00 90.25 435 SER A N 1
ATOM 3453 C CA . SER A 1 435 ? 7.382 2.134 5.011 1.00 90.25 435 SER A CA 1
ATOM 3454 C C . SER A 1 435 ? 7.452 3.627 4.702 1.00 90.25 435 SER A C 1
ATOM 3456 O O . SER A 1 435 ? 7.471 4.467 5.605 1.00 90.25 435 SER A O 1
ATOM 3458 N N . ASN A 1 436 ? 7.534 3.970 3.418 1.00 86.44 436 ASN A N 1
ATOM 3459 C CA . ASN A 1 436 ? 7.613 5.352 2.940 1.00 86.44 436 ASN A CA 1
ATOM 3460 C C . ASN A 1 436 ? 8.666 6.180 3.701 1.00 86.44 436 ASN A C 1
ATOM 3462 O O . ASN A 1 436 ? 8.375 7.175 4.365 1.00 86.44 436 ASN A O 1
ATOM 3466 N N . SER A 1 437 ? 9.906 5.697 3.671 1.00 86.62 437 SER A N 1
ATOM 3467 C CA . SER A 1 437 ? 11.045 6.319 4.344 1.00 86.62 437 SER A CA 1
ATOM 3468 C C . SER A 1 437 ? 12.226 6.489 3.380 1.00 86.62 437 SER A C 1
ATOM 3470 O O . SER A 1 437 ? 12.088 6.441 2.159 1.00 86.62 437 SER A O 1
ATOM 3472 N N . LEU A 1 438 ? 13.430 6.743 3.902 1.00 86.62 438 LEU A N 1
ATOM 3473 C CA . LEU A 1 438 ? 14.649 6.904 3.103 1.00 86.62 438 LEU A CA 1
ATOM 3474 C C . LEU A 1 438 ? 15.660 5.779 3.365 1.00 86.62 438 LEU A C 1
ATOM 3476 O O . LEU A 1 438 ? 16.868 6.011 3.231 1.00 86.62 438 LEU A O 1
ATOM 3480 N N . LEU A 1 439 ? 15.198 4.585 3.761 1.00 91.12 439 LEU A N 1
ATOM 3481 C CA . LEU A 1 439 ? 16.069 3.471 4.139 1.00 91.12 439 LEU A CA 1
ATOM 3482 C C . LEU A 1 439 ? 16.973 3.067 2.976 1.00 91.12 439 LEU A C 1
ATOM 3484 O O . LEU A 1 439 ? 16.498 2.843 1.869 1.00 91.12 439 LEU A O 1
ATOM 3488 N N . ILE A 1 440 ? 18.275 2.959 3.234 1.00 87.19 440 ILE A N 1
ATOM 3489 C CA . ILE A 1 440 ? 19.297 2.542 2.264 1.00 87.19 440 ILE A CA 1
ATOM 3490 C C . ILE A 1 440 ? 20.012 1.271 2.734 1.00 87.19 440 ILE A C 1
ATOM 3492 O O . ILE A 1 440 ? 20.025 0.954 3.923 1.00 87.19 440 ILE A O 1
ATOM 3496 N N . GLY A 1 441 ? 20.691 0.597 1.806 1.00 87.56 441 GLY A N 1
ATOM 3497 C CA . GLY A 1 441 ? 21.449 -0.625 2.086 1.00 87.56 441 GLY A CA 1
ATOM 3498 C C . GLY A 1 441 ? 20.613 -1.889 1.904 1.00 87.56 441 GLY A C 1
ATOM 3499 O O . GLY A 1 441 ? 19.527 -1.845 1.332 1.00 87.56 441 GLY A O 1
ATOM 3500 N N . GLU A 1 442 ? 21.152 -3.023 2.342 1.00 94.81 442 GLU A N 1
ATOM 3501 C CA . GLU A 1 442 ? 20.498 -4.327 2.207 1.00 94.81 442 GLU A CA 1
ATOM 3502 C C . GLU A 1 442 ? 19.599 -4.652 3.403 1.00 94.81 442 GLU A C 1
ATOM 3504 O O . GLU A 1 442 ? 19.866 -4.231 4.534 1.00 94.81 442 GLU A O 1
ATOM 3509 N N . ILE A 1 443 ? 18.564 -5.466 3.174 1.00 94.94 443 ILE A N 1
ATOM 3510 C CA . ILE A 1 443 ? 17.783 -6.058 4.264 1.00 94.94 443 ILE A CA 1
ATOM 3511 C C . ILE A 1 443 ? 18.688 -7.046 5.007 1.00 94.94 443 ILE A C 1
ATOM 3513 O O . ILE A 1 443 ? 19.074 -8.087 4.474 1.00 94.94 443 ILE A O 1
ATOM 3517 N N . SER A 1 444 ? 19.041 -6.720 6.252 1.00 94.00 444 SER A N 1
ATOM 3518 C CA . SER A 1 444 ? 19.956 -7.543 7.045 1.00 94.00 444 SER A CA 1
ATOM 3519 C C . SER A 1 444 ? 19.394 -8.956 7.254 1.00 94.00 444 SER A C 1
ATOM 3521 O O . SER A 1 444 ? 18.282 -9.086 7.768 1.00 94.00 444 SER A O 1
ATOM 3523 N N . PRO A 1 445 ? 20.171 -10.027 6.993 1.00 91.81 445 PRO A N 1
ATOM 3524 C CA . PRO A 1 445 ? 19.772 -11.390 7.344 1.00 91.81 445 PRO A CA 1
ATOM 3525 C C . PRO A 1 445 ? 19.508 -11.588 8.843 1.00 91.81 445 PRO A C 1
ATOM 3527 O O . PRO A 1 445 ? 18.858 -12.548 9.229 1.00 91.81 445 PRO A O 1
ATOM 3530 N N . SER A 1 446 ? 19.959 -10.685 9.716 1.00 94.19 446 SER A N 1
ATOM 3531 C CA . SER A 1 446 ? 19.624 -10.738 11.143 1.00 94.19 446 SER A CA 1
ATOM 3532 C C . SER A 1 446 ? 18.131 -10.532 11.421 1.00 94.19 446 SER A C 1
ATOM 3534 O O . SER A 1 446 ? 17.674 -10.900 12.500 1.00 94.19 446 SER A O 1
ATOM 3536 N N . ILE A 1 447 ? 17.347 -10.031 10.456 1.00 93.06 447 ILE A N 1
ATOM 3537 C CA . ILE A 1 447 ? 15.882 -9.960 10.560 1.00 93.06 447 ILE A CA 1
ATOM 3538 C C . ILE A 1 447 ? 15.255 -11.326 10.876 1.00 93.06 447 ILE A C 1
ATOM 3540 O O . ILE A 1 447 ? 14.224 -11.394 11.538 1.00 93.06 447 ILE A O 1
ATOM 3544 N N . CYS A 1 448 ? 15.929 -12.423 10.505 1.00 88.69 448 CYS A N 1
ATOM 3545 C CA . CYS A 1 448 ? 15.515 -13.793 10.805 1.00 88.69 448 CYS A CA 1
ATOM 3546 C C . CYS A 1 448 ? 15.406 -14.103 12.312 1.00 88.69 448 CYS A C 1
ATOM 3548 O O . CYS A 1 448 ? 14.804 -15.109 12.687 1.00 88.69 448 CYS A O 1
ATOM 3550 N N . ASN A 1 449 ? 15.991 -13.271 13.178 1.00 91.75 449 ASN A N 1
ATOM 3551 C CA . ASN A 1 449 ? 15.888 -13.408 14.629 1.00 91.75 449 ASN A CA 1
ATOM 3552 C C . ASN A 1 449 ? 14.504 -13.000 15.163 1.00 91.75 449 ASN A C 1
ATOM 3554 O O . ASN A 1 449 ? 14.120 -13.425 16.253 1.00 91.75 449 ASN A O 1
ATOM 3558 N N . LEU A 1 450 ? 13.741 -12.206 14.406 1.00 91.38 450 LEU A N 1
ATOM 3559 C CA . LEU A 1 450 ? 12.434 -11.684 14.803 1.00 91.38 450 LEU A CA 1
ATOM 3560 C C . LEU A 1 450 ? 11.315 -12.706 14.528 1.00 91.38 450 LEU A C 1
ATOM 3562 O O . LEU A 1 450 ? 10.404 -12.474 13.742 1.00 91.38 450 LEU A O 1
ATOM 3566 N N . GLN A 1 451 ? 11.398 -13.873 15.170 1.00 85.56 451 GLN A N 1
ATOM 3567 C CA . GLN A 1 451 ? 10.516 -15.023 14.911 1.00 85.56 451 GLN A CA 1
ATOM 3568 C C . GLN A 1 451 ? 9.045 -14.812 15.300 1.00 85.56 451 GLN A C 1
ATOM 3570 O O . GLN A 1 451 ? 8.211 -15.647 14.956 1.00 85.56 451 GLN A O 1
ATOM 3575 N N . SER A 1 452 ? 8.736 -13.739 16.029 1.00 88.62 452 SER A N 1
ATOM 3576 C CA . SER A 1 452 ? 7.369 -13.371 16.410 1.00 88.62 452 SER A CA 1
ATOM 3577 C C . SER A 1 452 ? 6.705 -12.436 15.396 1.00 88.62 452 SER A C 1
ATOM 3579 O O . SER A 1 452 ? 5.530 -12.134 15.574 1.00 88.62 452 SER A O 1
ATOM 3581 N N . LEU A 1 453 ? 7.418 -11.996 14.344 1.00 90.56 453 LEU A N 1
ATOM 3582 C CA . LEU A 1 453 ? 6.879 -11.059 13.359 1.00 90.56 453 LEU A CA 1
ATOM 3583 C C . LEU A 1 453 ? 5.639 -11.623 12.671 1.00 90.56 453 LEU A C 1
ATOM 3585 O O . LEU A 1 453 ? 5.666 -12.727 12.120 1.00 90.56 453 LEU A O 1
ATOM 3589 N N . VAL A 1 454 ? 4.594 -10.808 12.682 1.00 88.88 454 VAL A N 1
ATOM 3590 C CA . VAL A 1 454 ? 3.305 -10.985 12.020 1.00 88.88 454 VAL A CA 1
ATOM 3591 C C . VAL A 1 454 ? 3.196 -10.051 10.817 1.00 88.88 454 VAL A C 1
ATOM 3593 O O . VAL A 1 454 ? 2.781 -10.502 9.749 1.00 88.88 454 VAL A O 1
ATOM 3596 N N . LEU A 1 455 ? 3.644 -8.799 10.950 1.00 89.44 455 LEU A N 1
ATOM 3597 C CA . LEU A 1 455 ? 3.717 -7.830 9.856 1.00 89.44 455 LEU A CA 1
ATOM 3598 C C . LEU A 1 455 ? 5.130 -7.278 9.711 1.00 89.44 455 LEU A C 1
ATOM 3600 O O . LEU A 1 455 ? 5.737 -6.803 10.674 1.00 89.44 455 LEU A O 1
ATOM 3604 N N . LEU A 1 456 ? 5.625 -7.316 8.476 1.00 93.81 456 LEU A N 1
ATOM 3605 C CA . LEU A 1 456 ? 6.831 -6.620 8.059 1.00 93.81 456 LEU A CA 1
ATOM 3606 C C . LEU A 1 456 ? 6.513 -5.751 6.846 1.00 93.81 456 LEU A C 1
ATOM 3608 O O . LEU A 1 456 ? 6.298 -6.285 5.757 1.00 93.81 456 LEU A O 1
ATOM 3612 N N . ALA A 1 457 ? 6.556 -4.435 7.040 1.00 93.06 457 ALA A N 1
ATOM 3613 C CA . ALA A 1 457 ? 6.392 -3.459 5.974 1.00 93.06 457 ALA A CA 1
ATOM 3614 C C . ALA A 1 457 ? 7.636 -2.564 5.879 1.00 93.06 457 ALA A C 1
ATOM 3616 O O . ALA A 1 457 ? 8.028 -1.871 6.822 1.00 93.06 457 ALA A O 1
ATOM 3617 N N . LEU A 1 458 ? 8.315 -2.654 4.736 1.00 95.75 458 LEU A N 1
ATOM 3618 C CA . LEU A 1 458 ? 9.503 -1.868 4.388 1.00 95.75 458 LEU A CA 1
ATOM 3619 C C . LEU A 1 458 ? 9.342 -1.210 3.009 1.00 95.75 458 LEU A C 1
ATOM 3621 O O . LEU A 1 458 ? 10.339 -0.895 2.346 1.00 95.75 458 LEU A O 1
ATOM 3625 N N . SER A 1 459 ? 8.104 -1.039 2.547 1.00 91.00 459 SER A N 1
ATOM 3626 C CA . SER A 1 459 ? 7.813 -0.539 1.207 1.00 91.00 459 SER A CA 1
ATOM 3627 C C . SER A 1 459 ? 8.193 0.924 1.021 1.00 91.00 459 SER A C 1
ATOM 3629 O O . SER A 1 459 ? 8.440 1.651 1.987 1.00 91.00 459 SER A O 1
ATOM 3631 N N . SER A 1 460 ? 8.298 1.359 -0.235 1.00 87.56 460 SER A N 1
ATOM 3632 C CA . SER A 1 460 ? 8.580 2.753 -0.605 1.00 87.56 460 SER A CA 1
ATOM 3633 C C . SER A 1 460 ? 9.856 3.282 0.062 1.00 87.56 460 SER A C 1
ATOM 3635 O O . SER A 1 460 ? 9.857 4.271 0.794 1.00 87.56 460 SER A O 1
ATOM 3637 N N . ASN A 1 461 ? 10.965 2.576 -0.155 1.00 87.88 461 ASN A N 1
ATOM 3638 C CA . ASN A 1 461 ? 12.277 2.878 0.415 1.00 87.88 461 ASN A CA 1
ATOM 3639 C C . ASN A 1 461 ? 13.381 2.748 -0.662 1.00 87.88 461 ASN A C 1
ATOM 3641 O O . ASN A 1 461 ? 13.128 2.558 -1.850 1.00 87.88 461 ASN A O 1
ATOM 3645 N N . ASN A 1 462 ? 14.653 2.896 -0.276 1.00 85.50 462 ASN A N 1
ATOM 3646 C CA . ASN A 1 462 ? 15.813 2.768 -1.169 1.00 85.50 462 ASN A CA 1
ATOM 3647 C C . ASN A 1 462 ? 16.625 1.482 -0.910 1.00 85.50 462 ASN A C 1
ATOM 3649 O O . ASN A 1 462 ? 17.842 1.472 -1.139 1.00 85.50 462 ASN A O 1
ATOM 3653 N N . LEU A 1 463 ? 15.982 0.414 -0.427 1.00 92.19 463 LEU A N 1
ATOM 3654 C CA . LEU A 1 463 ? 16.651 -0.843 -0.090 1.00 92.19 463 LEU A CA 1
ATOM 3655 C C . LEU A 1 463 ? 17.152 -1.557 -1.352 1.00 92.19 463 LEU A C 1
ATOM 3657 O O . LEU A 1 463 ? 16.493 -1.552 -2.389 1.00 92.19 463 LEU A O 1
ATOM 3661 N N . VAL A 1 464 ? 18.330 -2.169 -1.257 1.00 90.81 464 VAL A N 1
ATOM 3662 C CA . VAL A 1 464 ? 19.009 -2.915 -2.331 1.00 90.81 464 VAL A CA 1
ATOM 3663 C C . VAL A 1 464 ? 19.309 -4.350 -1.883 1.00 90.81 464 VAL A C 1
ATOM 3665 O O . VAL A 1 464 ? 19.012 -4.736 -0.755 1.00 90.81 464 VAL A O 1
ATOM 3668 N N . GLY A 1 465 ? 19.926 -5.150 -2.752 1.00 91.62 465 GLY A N 1
ATOM 3669 C CA . GLY A 1 465 ? 20.314 -6.525 -2.432 1.00 91.62 465 GLY A CA 1
ATOM 3670 C C . GLY A 1 465 ? 19.161 -7.518 -2.570 1.00 91.62 465 GLY A C 1
ATOM 3671 O O . GLY A 1 465 ? 18.134 -7.221 -3.180 1.00 91.62 465 GLY A O 1
ATOM 3672 N N . MET A 1 466 ? 19.370 -8.729 -2.057 1.00 94.94 466 MET A N 1
ATOM 3673 C CA . MET A 1 466 ? 18.420 -9.838 -2.182 1.00 94.94 466 MET A CA 1
ATOM 3674 C C . MET A 1 466 ? 17.465 -9.908 -0.989 1.00 94.94 466 MET A C 1
ATOM 3676 O O . MET A 1 466 ? 17.832 -9.566 0.133 1.00 94.94 466 MET A O 1
ATOM 3680 N N . ILE A 1 467 ? 16.264 -10.445 -1.213 1.00 95.75 467 ILE A N 1
ATOM 3681 C CA . ILE A 1 467 ? 15.313 -10.754 -0.139 1.00 95.75 467 ILE A CA 1
ATOM 3682 C C . ILE A 1 467 ? 15.874 -11.912 0.716 1.00 95.75 467 ILE A C 1
ATOM 3684 O O . ILE A 1 467 ? 16.136 -12.993 0.172 1.00 95.75 467 ILE A O 1
ATOM 3688 N N . PRO A 1 468 ? 16.046 -11.750 2.045 1.00 93.50 468 PRO A N 1
ATOM 3689 C CA . PRO A 1 468 ? 16.545 -12.817 2.908 1.00 93.50 468 PRO A CA 1
ATOM 3690 C C . PRO A 1 468 ? 15.660 -14.066 2.863 1.00 93.50 468 PRO A C 1
ATOM 3692 O O . PRO A 1 468 ? 14.453 -14.016 3.101 1.00 93.50 468 PRO A O 1
ATOM 3695 N N . SER A 1 469 ? 16.274 -15.225 2.614 1.00 88.56 469 SER A N 1
ATOM 3696 C CA . SER A 1 469 ? 15.538 -16.482 2.419 1.00 88.56 469 SER A CA 1
ATOM 3697 C C . SER A 1 469 ? 14.711 -16.921 3.634 1.00 88.56 469 SER A C 1
ATOM 3699 O O . SER A 1 469 ? 13.734 -17.648 3.483 1.00 88.56 469 SER A O 1
ATOM 3701 N N . CYS A 1 470 ? 15.046 -16.472 4.842 1.00 87.50 470 CYS A N 1
ATOM 3702 C CA . CYS A 1 470 ? 14.289 -16.821 6.041 1.00 87.50 470 CYS A CA 1
ATOM 3703 C C . CYS A 1 470 ? 12.892 -16.197 6.106 1.00 87.50 470 CYS A C 1
ATOM 3705 O O . CYS A 1 470 ? 12.055 -16.733 6.825 1.00 87.50 470 CYS A O 1
ATOM 3707 N N . LEU A 1 471 ? 12.612 -15.130 5.348 1.00 89.31 471 LEU A N 1
ATOM 3708 C CA . LEU A 1 471 ? 11.280 -14.520 5.320 1.00 89.31 471 LEU A CA 1
ATOM 3709 C C . LEU A 1 471 ? 10.233 -15.504 4.770 1.00 89.31 471 LEU A C 1
ATOM 3711 O O . LEU A 1 471 ? 9.109 -15.548 5.254 1.00 89.31 471 LEU A O 1
ATOM 3715 N N . GLY A 1 472 ? 10.630 -16.402 3.856 1.00 77.69 472 GLY A N 1
ATOM 3716 C CA . GLY A 1 472 ? 9.794 -17.537 3.436 1.00 77.69 472 GLY A CA 1
ATOM 3717 C C . GLY A 1 472 ? 9.659 -18.647 4.495 1.00 77.69 472 GLY A C 1
ATOM 3718 O O . GLY A 1 472 ? 8.721 -19.445 4.448 1.00 77.69 472 GLY A O 1
ATOM 3719 N N . SER A 1 473 ? 10.570 -18.691 5.473 1.00 74.94 473 SER A N 1
ATOM 3720 C CA . SER A 1 473 ? 10.619 -19.685 6.555 1.00 74.94 473 SER A CA 1
ATOM 3721 C C . SER A 1 473 ? 9.846 -19.272 7.817 1.00 74.94 473 SER A C 1
ATOM 3723 O O . SER A 1 473 ? 9.666 -20.120 8.696 1.00 74.94 473 SER A O 1
ATOM 3725 N N . PHE A 1 474 ? 9.349 -18.029 7.917 1.00 76.38 474 PHE A N 1
ATOM 3726 C CA . PHE A 1 474 ? 8.522 -17.505 9.028 1.00 76.38 474 PHE A CA 1
ATOM 3727 C C . PHE A 1 474 ? 7.091 -18.072 9.033 1.00 76.38 474 PHE A C 1
ATOM 3729 O O . PHE A 1 474 ? 6.094 -17.384 9.210 1.00 76.38 474 PHE A O 1
ATOM 3736 N N . SER A 1 475 ? 6.987 -19.380 8.834 1.00 65.62 475 SER A N 1
ATOM 3737 C CA . SER A 1 475 ? 5.743 -20.067 8.504 1.00 65.62 475 SER A CA 1
ATOM 3738 C C . SER A 1 475 ? 4.628 -19.969 9.531 1.00 65.62 475 SER A C 1
ATOM 3740 O O . SER A 1 475 ? 3.486 -20.160 9.157 1.00 65.62 475 SER A O 1
ATOM 3742 N N . ARG A 1 476 ? 4.911 -19.705 10.806 1.00 72.12 476 ARG A N 1
ATOM 3743 C CA . ARG A 1 476 ? 3.867 -19.740 11.842 1.00 72.12 476 ARG A CA 1
ATOM 3744 C C . ARG A 1 476 ? 3.339 -18.371 12.243 1.00 72.12 476 ARG A C 1
ATOM 3746 O O . ARG A 1 476 ? 2.256 -18.321 12.814 1.00 72.12 476 ARG A O 1
ATOM 3753 N N . SER A 1 477 ? 4.087 -17.304 11.977 1.00 84.12 477 SER A N 1
ATOM 3754 C CA . SER A 1 477 ? 3.786 -15.970 12.501 1.00 84.12 477 SER A CA 1
ATOM 3755 C C . SER A 1 477 ? 3.513 -14.955 11.399 1.00 84.12 477 SER A C 1
ATOM 3757 O O . SER A 1 477 ? 2.520 -14.248 11.505 1.00 84.12 477 SER A O 1
ATOM 3759 N N . LEU A 1 478 ? 4.341 -14.908 10.346 1.00 88.81 478 LEU A N 1
ATOM 3760 C CA . LEU A 1 478 ? 4.298 -13.832 9.358 1.00 88.81 478 LEU A CA 1
ATOM 3761 C C . LEU A 1 478 ? 3.065 -13.975 8.465 1.00 88.81 478 LEU A C 1
ATOM 3763 O O . LEU A 1 478 ? 2.881 -15.000 7.809 1.00 88.81 478 LEU A O 1
ATOM 3767 N N . GLN A 1 479 ? 2.239 -12.935 8.457 1.00 88.06 479 GLN A N 1
ATOM 3768 C CA . GLN A 1 479 ? 0.987 -12.843 7.711 1.00 88.06 479 GLN A CA 1
ATOM 3769 C C . GLN A 1 479 ? 1.085 -11.802 6.596 1.00 88.06 479 GLN A C 1
ATOM 3771 O O . GLN A 1 479 ? 0.612 -12.059 5.491 1.00 88.06 479 GLN A O 1
ATOM 3776 N N . VAL A 1 480 ? 1.750 -10.675 6.860 1.00 87.31 480 VAL A N 1
ATOM 3777 C CA . VAL A 1 480 ? 1.935 -9.580 5.901 1.00 87.31 480 VAL A CA 1
ATOM 3778 C C . VAL A 1 480 ? 3.420 -9.380 5.628 1.00 87.31 480 VAL A C 1
ATOM 3780 O O . VAL A 1 480 ? 4.212 -9.170 6.551 1.00 87.31 480 VAL A O 1
ATOM 3783 N N . LEU A 1 481 ? 3.786 -9.443 4.350 1.00 93.12 481 LEU A N 1
ATOM 3784 C CA . LEU A 1 481 ? 5.122 -9.136 3.863 1.00 93.12 481 LEU A CA 1
ATOM 3785 C C . LEU A 1 481 ? 5.034 -8.113 2.730 1.00 93.12 481 LEU A C 1
ATOM 3787 O O . LEU A 1 481 ? 4.741 -8.477 1.592 1.00 93.12 481 LEU A O 1
ATOM 3791 N N . ASP A 1 482 ? 5.333 -6.858 3.051 1.00 91.50 482 ASP A N 1
ATOM 3792 C CA . ASP A 1 482 ? 5.349 -5.755 2.094 1.00 91.50 482 ASP A CA 1
ATOM 3793 C C . ASP A 1 482 ? 6.772 -5.203 1.923 1.00 91.50 482 ASP A C 1
ATOM 3795 O O . ASP A 1 482 ? 7.352 -4.596 2.828 1.00 91.50 482 ASP A O 1
ATOM 3799 N N . LEU A 1 483 ? 7.351 -5.445 0.746 1.00 95.75 483 LEU A N 1
ATOM 3800 C CA . LEU A 1 483 ? 8.656 -4.929 0.326 1.00 95.75 483 LEU A CA 1
ATOM 3801 C C . LEU A 1 483 ? 8.550 -4.127 -0.983 1.00 95.75 483 LEU A C 1
ATOM 3803 O O . LEU A 1 483 ? 9.552 -3.975 -1.697 1.00 95.75 483 LEU A O 1
ATOM 3807 N N . ALA A 1 484 ? 7.353 -3.642 -1.320 1.00 90.75 484 ALA A N 1
ATOM 3808 C CA . ALA A 1 484 ? 7.080 -2.931 -2.562 1.00 90.75 484 ALA A CA 1
ATOM 3809 C C . ALA A 1 484 ? 7.944 -1.672 -2.740 1.00 90.75 484 ALA A C 1
ATOM 3811 O O . ALA A 1 484 ? 8.491 -1.130 -1.779 1.00 90.75 484 ALA A O 1
ATOM 3812 N N . ALA A 1 485 ? 8.064 -1.179 -3.974 1.00 86.62 485 ALA A N 1
ATOM 3813 C CA . ALA A 1 485 ? 8.687 0.111 -4.290 1.00 86.62 485 ALA A CA 1
ATOM 3814 C C . ALA A 1 485 ? 10.089 0.289 -3.664 1.00 86.62 485 ALA A C 1
ATOM 3816 O O . ALA A 1 485 ? 10.362 1.225 -2.910 1.00 86.62 485 ALA A O 1
ATOM 3817 N N . ASN A 1 486 ? 10.991 -0.642 -3.974 1.00 87.38 486 ASN A N 1
ATOM 3818 C CA . ASN A 1 486 ? 12.389 -0.636 -3.540 1.00 87.38 486 ASN A CA 1
ATOM 3819 C C . ASN A 1 486 ? 13.324 -0.924 -4.738 1.00 87.38 486 ASN A C 1
ATOM 3821 O O . ASN A 1 486 ? 12.936 -0.868 -5.904 1.00 87.38 486 ASN A O 1
ATOM 3825 N N . LYS A 1 487 ? 14.612 -1.185 -4.483 1.00 88.81 487 LYS A N 1
ATOM 3826 C CA . LYS A 1 487 ? 15.623 -1.531 -5.503 1.00 88.81 487 LYS A CA 1
ATOM 3827 C C . LYS A 1 487 ? 16.148 -2.958 -5.307 1.00 88.81 487 LYS A C 1
ATOM 3829 O O . LYS A 1 487 ? 17.315 -3.226 -5.610 1.00 88.81 487 LYS A O 1
ATOM 3834 N N . LEU A 1 488 ? 15.312 -3.855 -4.780 1.00 93.69 488 LEU A N 1
ATOM 3835 C CA . LEU A 1 488 ? 15.677 -5.242 -4.492 1.00 93.69 488 LEU A CA 1
ATOM 3836 C C . LEU A 1 488 ? 15.916 -6.020 -5.789 1.00 93.69 488 LEU A C 1
ATOM 3838 O O . LEU A 1 488 ? 15.232 -5.803 -6.787 1.00 93.69 488 LEU A O 1
ATOM 3842 N N . ILE A 1 489 ? 16.891 -6.926 -5.766 1.00 93.44 489 ILE A N 1
ATOM 3843 C CA . ILE A 1 489 ? 17.322 -7.743 -6.910 1.00 93.44 489 ILE A CA 1
ATOM 3844 C C . ILE A 1 489 ? 17.278 -9.237 -6.572 1.00 93.44 489 ILE A C 1
ATOM 3846 O O . ILE A 1 489 ? 17.231 -9.634 -5.408 1.00 93.44 489 ILE A O 1
ATOM 3850 N N . GLY A 1 490 ? 17.383 -10.085 -7.596 1.00 92.94 490 GLY A N 1
ATOM 3851 C CA . GLY A 1 490 ? 17.446 -11.537 -7.432 1.00 92.94 490 GLY A CA 1
ATOM 3852 C C . GLY A 1 490 ? 16.072 -12.201 -7.453 1.00 92.94 490 GLY A C 1
ATOM 3853 O O . GLY A 1 490 ? 15.077 -11.603 -7.857 1.00 92.94 490 GLY A O 1
ATOM 3854 N N . ASN A 1 491 ? 16.038 -13.465 -7.034 1.00 92.44 491 ASN A N 1
ATOM 3855 C CA . ASN A 1 491 ? 14.832 -14.289 -7.063 1.00 92.44 491 ASN A CA 1
ATOM 3856 C C . ASN A 1 491 ? 14.067 -14.194 -5.734 1.00 92.44 491 ASN A C 1
ATOM 3858 O O . ASN A 1 491 ? 14.673 -14.056 -4.669 1.00 92.44 491 ASN A O 1
ATOM 3862 N N . ILE A 1 492 ? 12.748 -14.404 -5.778 1.00 93.00 492 ILE A N 1
ATOM 3863 C CA . ILE A 1 492 ? 11.939 -14.605 -4.566 1.00 93.00 492 ILE A CA 1
ATOM 3864 C C . ILE A 1 492 ? 12.421 -15.874 -3.821 1.00 93.00 492 ILE A C 1
ATOM 3866 O O . ILE A 1 492 ? 12.689 -16.900 -4.471 1.00 93.00 492 ILE A O 1
ATOM 3870 N N . PRO A 1 493 ? 12.516 -15.845 -2.472 1.00 90.06 493 PRO A N 1
ATOM 3871 C CA . PRO A 1 493 ? 12.889 -16.998 -1.653 1.00 90.06 493 PRO A CA 1
ATOM 3872 C C . PRO A 1 493 ? 12.127 -18.284 -1.997 1.00 90.06 493 PRO A C 1
ATOM 3874 O O . PRO A 1 493 ? 10.918 -18.282 -2.168 1.00 90.06 493 PRO A O 1
ATOM 3877 N N . GLN A 1 494 ? 12.818 -19.425 -2.052 1.00 87.31 494 GLN A N 1
ATOM 3878 C CA . GLN A 1 494 ? 12.197 -20.724 -2.386 1.00 87.31 494 GLN A CA 1
ATOM 3879 C C . GLN A 1 494 ? 11.703 -21.509 -1.155 1.00 87.31 494 GLN A C 1
ATOM 3881 O O . GLN A 1 494 ? 11.218 -22.634 -1.271 1.00 87.31 494 GLN A O 1
ATOM 3886 N N . THR A 1 495 ? 11.829 -20.929 0.033 1.00 85.00 495 THR A N 1
ATOM 3887 C CA . THR A 1 495 ? 11.770 -21.579 1.352 1.00 85.00 495 THR A CA 1
ATOM 3888 C C . THR A 1 495 ? 10.372 -21.666 1.974 1.00 85.00 495 THR A C 1
ATOM 3890 O O . THR A 1 495 ? 10.262 -22.079 3.124 1.00 85.00 495 THR A O 1
ATOM 3893 N N . TYR A 1 496 ? 9.299 -21.340 1.244 1.00 89.12 496 TYR A N 1
ATOM 3894 C CA . TYR A 1 496 ? 7.923 -21.400 1.759 1.00 89.12 496 TYR A CA 1
ATOM 3895 C C . TYR A 1 496 ? 7.521 -22.824 2.182 1.00 89.12 496 TYR A C 1
ATOM 3897 O O . TYR A 1 496 ? 7.249 -23.697 1.350 1.00 89.12 496 TYR A O 1
ATOM 3905 N N . VAL A 1 497 ? 7.491 -23.079 3.492 1.00 85.94 497 VAL A N 1
ATOM 3906 C CA . VAL A 1 497 ? 7.156 -24.395 4.067 1.00 85.94 497 VAL A CA 1
ATOM 3907 C C . VAL A 1 497 ? 5.645 -24.588 4.248 1.00 85.94 497 VAL A C 1
ATOM 3909 O O . VAL A 1 497 ? 4.872 -23.637 4.232 1.00 85.94 497 VAL A O 1
ATOM 3912 N N . ARG A 1 498 ? 5.196 -25.838 4.418 1.00 83.88 498 ARG A N 1
ATOM 3913 C CA . ARG A 1 498 ? 3.776 -26.159 4.663 1.00 83.88 498 ARG A CA 1
ATOM 3914 C C . ARG A 1 498 ? 3.274 -25.559 5.975 1.00 83.88 498 ARG A C 1
ATOM 3916 O O . ARG A 1 498 ? 3.959 -25.654 6.988 1.00 83.88 498 ARG A O 1
ATOM 3923 N N . GLY A 1 499 ? 2.043 -25.050 5.945 1.00 78.69 499 GLY A N 1
ATOM 3924 C CA . GLY A 1 499 ? 1.421 -24.387 7.092 1.00 78.69 499 GLY A CA 1
ATOM 3925 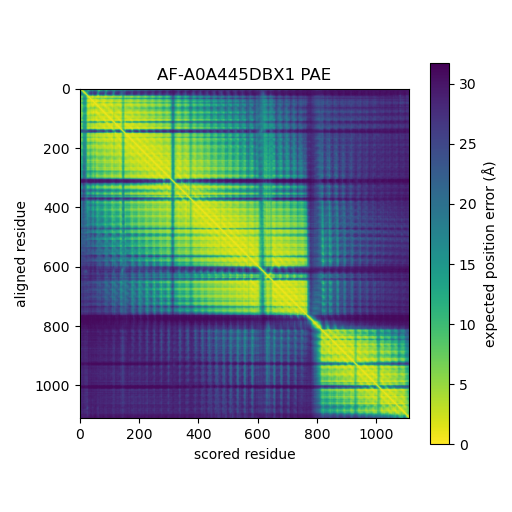C C . GLY A 1 499 ? 1.874 -22.939 7.256 1.00 78.69 499 GLY A C 1
ATOM 3926 O O . GLY A 1 499 ? 1.855 -22.454 8.376 1.00 78.69 499 GLY A O 1
ATOM 3927 N N . ASN A 1 500 ? 2.321 -22.300 6.167 1.00 85.56 500 ASN A N 1
ATOM 3928 C CA . ASN A 1 500 ? 2.711 -20.896 6.161 1.00 85.56 500 ASN A CA 1
ATOM 3929 C C . ASN A 1 500 ? 1.479 -19.984 6.353 1.00 85.56 500 ASN A C 1
ATOM 3931 O O . ASN A 1 500 ? 0.496 -20.143 5.622 1.00 85.56 500 ASN A O 1
ATOM 3935 N N . SER A 1 501 ? 1.555 -19.069 7.325 1.00 87.31 501 SER A N 1
ATOM 3936 C CA . SER A 1 501 ? 0.506 -18.111 7.705 1.00 87.31 501 SER A CA 1
ATOM 3937 C C . SER A 1 501 ? 0.399 -16.877 6.798 1.00 87.31 501 SER A C 1
ATOM 3939 O O . SER A 1 501 ? -0.476 -16.054 7.041 1.00 87.31 501 SER A O 1
ATOM 3941 N N . LEU A 1 502 ? 1.250 -16.733 5.773 1.00 90.00 502 LEU A N 1
ATOM 3942 C CA . LEU A 1 502 ? 1.231 -15.588 4.859 1.00 90.00 502 LEU A CA 1
ATOM 3943 C C . LEU A 1 502 ? -0.125 -15.450 4.171 1.00 90.00 502 LEU A C 1
ATOM 3945 O O . LEU A 1 502 ? -0.636 -16.405 3.578 1.00 90.00 502 LEU A O 1
ATOM 3949 N N . GLN A 1 503 ? -0.638 -14.227 4.227 1.00 87.69 503 GLN A N 1
ATOM 3950 C CA . GLN A 1 503 ? -1.907 -13.793 3.662 1.00 87.69 503 GLN A CA 1
ATOM 3951 C C . GLN A 1 503 ? -1.699 -12.713 2.593 1.00 87.69 503 GLN A C 1
ATOM 3953 O O . GLN A 1 503 ? -2.369 -12.727 1.563 1.00 87.69 503 GLN A O 1
ATOM 3958 N N . PHE A 1 504 ? -0.712 -11.837 2.790 1.00 87.31 504 PHE A N 1
ATOM 3959 C CA . PHE A 1 504 ? -0.389 -10.739 1.885 1.00 87.31 504 PHE A CA 1
ATOM 3960 C C . PHE A 1 504 ? 1.101 -10.748 1.542 1.00 87.31 504 PHE A C 1
ATOM 3962 O O . PHE A 1 504 ? 1.956 -10.774 2.434 1.00 87.31 504 PHE A O 1
ATOM 3969 N N . ILE A 1 505 ? 1.409 -10.742 0.245 1.00 92.56 505 ILE A N 1
ATOM 3970 C CA . ILE A 1 505 ? 2.768 -10.588 -0.276 1.00 92.56 505 ILE A CA 1
ATOM 3971 C C . ILE A 1 505 ? 2.750 -9.503 -1.348 1.00 92.56 505 ILE A C 1
ATOM 3973 O O . ILE A 1 505 ? 2.146 -9.704 -2.404 1.00 92.56 505 ILE A O 1
ATOM 3977 N N . ASP A 1 506 ? 3.485 -8.422 -1.104 1.00 90.56 506 ASP A N 1
ATOM 3978 C CA . ASP A 1 506 ? 3.743 -7.384 -2.097 1.00 90.56 506 ASP A CA 1
ATOM 3979 C C . ASP A 1 506 ? 5.251 -7.208 -2.315 1.00 90.56 506 ASP A C 1
ATOM 3981 O O . ASP A 1 506 ? 6.022 -6.843 -1.422 1.00 90.56 506 ASP A O 1
ATOM 3985 N N . PHE A 1 507 ? 5.675 -7.527 -3.534 1.00 95.44 507 PHE A N 1
ATOM 3986 C CA . PHE A 1 507 ? 7.031 -7.334 -4.040 1.00 95.44 507 PHE A CA 1
ATOM 3987 C C . PHE A 1 507 ? 7.066 -6.406 -5.257 1.00 95.44 507 PHE A C 1
ATOM 3989 O O . PHE A 1 507 ? 8.050 -6.393 -6.007 1.00 95.44 507 PHE A O 1
ATOM 3996 N N . SER A 1 508 ? 5.993 -5.658 -5.483 1.00 90.12 508 SER A N 1
ATOM 3997 C CA . SER A 1 508 ? 5.830 -4.799 -6.641 1.00 90.12 508 SER A CA 1
ATOM 3998 C C . SER A 1 508 ? 6.906 -3.717 -6.734 1.00 90.12 508 SER A C 1
ATOM 4000 O O . SER A 1 508 ? 7.551 -3.361 -5.745 1.00 90.12 508 SER A O 1
ATOM 4002 N N . SER A 1 509 ? 7.127 -3.191 -7.939 1.00 88.44 509 SER A N 1
ATOM 4003 C CA . SER A 1 509 ? 8.004 -2.038 -8.185 1.00 88.44 509 SER A CA 1
ATOM 4004 C C . SER A 1 509 ? 9.418 -2.243 -7.626 1.00 88.44 509 SER A C 1
ATOM 4006 O O . SER A 1 509 ? 9.925 -1.450 -6.833 1.00 88.44 509 SER A O 1
ATOM 4008 N N . ASN A 1 510 ? 10.053 -3.343 -8.028 1.00 89.94 510 ASN A N 1
ATOM 4009 C CA . ASN A 1 510 ? 11.421 -3.708 -7.659 1.00 89.94 510 ASN A CA 1
ATOM 4010 C C . ASN A 1 510 ? 12.224 -4.112 -8.916 1.00 89.94 510 ASN A C 1
ATOM 4012 O O . ASN A 1 510 ? 11.835 -3.833 -10.047 1.00 89.94 510 ASN A O 1
ATOM 4016 N N . LYS A 1 511 ? 13.401 -4.729 -8.740 1.00 91.56 511 LYS A N 1
ATOM 4017 C CA . LYS A 1 511 ? 14.239 -5.276 -9.825 1.00 91.56 511 LYS A CA 1
ATOM 4018 C C . LYS A 1 511 ? 14.387 -6.798 -9.711 1.00 91.56 511 LYS A C 1
ATOM 4020 O O . LYS A 1 511 ? 15.446 -7.353 -10.024 1.00 91.56 511 LYS A O 1
ATOM 4025 N N . LEU A 1 512 ? 13.356 -7.473 -9.205 1.00 94.50 512 LEU A N 1
ATOM 4026 C CA . LEU A 1 512 ? 13.357 -8.922 -9.012 1.00 94.50 512 LEU A CA 1
ATOM 4027 C C . LEU A 1 512 ? 13.230 -9.634 -10.358 1.00 94.50 512 LEU A C 1
ATOM 4029 O O . LEU A 1 512 ? 12.573 -9.139 -11.269 1.00 94.50 512 LEU A O 1
ATOM 4033 N N . TYR A 1 513 ? 13.858 -10.798 -10.483 1.00 93.62 513 TYR A N 1
ATOM 4034 C CA . TYR A 1 513 ? 13.860 -11.582 -11.716 1.00 93.62 513 TYR A CA 1
ATOM 4035 C C . TYR A 1 513 ? 13.758 -13.086 -11.437 1.00 93.62 513 TYR A C 1
ATOM 4037 O O . TYR A 1 513 ? 13.686 -13.540 -10.292 1.00 93.62 513 TYR A O 1
ATOM 4045 N N . GLY A 1 514 ? 13.734 -13.884 -12.505 1.00 90.88 514 GLY A N 1
ATOM 4046 C CA . GLY A 1 514 ? 13.643 -15.340 -12.427 1.00 90.88 514 GLY A CA 1
ATOM 4047 C C . GLY A 1 514 ? 12.198 -15.839 -12.398 1.00 90.88 514 GLY A C 1
ATOM 4048 O O . GLY A 1 514 ? 11.321 -15.267 -13.041 1.00 90.88 514 GLY A O 1
ATOM 4049 N N . GLN A 1 515 ? 11.954 -16.944 -11.688 1.00 91.50 515 GLN A N 1
ATOM 4050 C CA . GLN A 1 515 ? 10.653 -17.620 -11.653 1.00 91.50 515 GLN A CA 1
ATOM 4051 C C . GLN A 1 515 ? 9.977 -17.500 -10.286 1.00 91.50 515 GLN A C 1
ATOM 4053 O O . GLN A 1 515 ? 10.631 -17.601 -9.245 1.00 91.50 515 GLN A O 1
ATOM 4058 N N . LEU A 1 516 ? 8.644 -17.392 -10.294 1.00 94.25 516 LEU A N 1
ATOM 4059 C CA . LEU A 1 516 ? 7.835 -17.503 -9.081 1.00 94.25 516 LEU A CA 1
ATOM 4060 C C . LEU A 1 516 ? 8.036 -18.881 -8.409 1.00 94.25 516 LEU A C 1
ATOM 4062 O O . LEU A 1 516 ? 7.904 -19.914 -9.079 1.00 94.25 516 LEU A O 1
ATOM 4066 N N . PRO A 1 517 ? 8.321 -18.925 -7.093 1.00 93.31 517 PRO A N 1
ATOM 4067 C CA . PRO A 1 517 ? 8.515 -20.164 -6.351 1.00 93.31 517 PRO A CA 1
ATOM 4068 C C . PRO A 1 517 ? 7.257 -21.025 -6.367 1.00 93.31 517 PRO A C 1
ATOM 4070 O O . PRO A 1 517 ? 6.225 -20.645 -5.816 1.00 93.31 517 PRO A O 1
ATOM 4073 N N . ARG A 1 518 ? 7.356 -22.255 -6.884 1.00 92.69 518 ARG A N 1
ATOM 4074 C CA . ARG A 1 518 ? 6.246 -23.226 -6.799 1.00 92.69 518 ARG A CA 1
ATOM 4075 C C . ARG A 1 518 ? 5.863 -23.555 -5.358 1.00 92.69 518 ARG A C 1
ATOM 4077 O O . ARG A 1 518 ? 4.761 -24.034 -5.122 1.00 92.69 518 ARG A O 1
ATOM 4084 N N . THR A 1 519 ? 6.761 -23.327 -4.401 1.00 91.62 519 THR A N 1
ATOM 4085 C CA . THR A 1 519 ? 6.511 -23.528 -2.972 1.00 91.62 519 THR A CA 1
ATOM 4086 C C . THR A 1 519 ? 5.493 -22.544 -2.391 1.00 91.62 519 THR A C 1
ATOM 4088 O O . THR A 1 519 ? 4.946 -22.845 -1.335 1.00 91.62 519 THR A O 1
ATOM 4091 N N . LEU A 1 520 ? 5.128 -21.462 -3.094 1.00 93.25 520 LEU A N 1
ATOM 4092 C CA . LEU A 1 520 ? 4.042 -20.552 -2.692 1.00 93.25 520 LEU A CA 1
ATOM 4093 C C . LEU A 1 520 ? 2.688 -21.258 -2.511 1.00 93.25 520 LEU A C 1
ATOM 4095 O O . LEU A 1 520 ? 1.880 -20.823 -1.700 1.00 93.25 520 LEU A O 1
ATOM 4099 N N . VAL A 1 521 ? 2.454 -22.407 -3.165 1.00 92.19 521 VAL A N 1
ATOM 4100 C CA . VAL A 1 521 ? 1.245 -23.234 -2.932 1.00 92.19 521 VAL A CA 1
ATOM 4101 C C . VAL A 1 521 ? 1.110 -23.740 -1.489 1.00 92.19 521 VAL A C 1
ATOM 4103 O O . VAL A 1 521 ? 0.060 -24.256 -1.101 1.00 92.19 521 VAL A O 1
ATOM 4106 N N . ASN A 1 522 ? 2.180 -23.651 -0.696 1.00 91.06 522 ASN A N 1
ATOM 4107 C CA . ASN A 1 522 ? 2.171 -24.002 0.717 1.00 91.06 522 ASN A CA 1
ATOM 4108 C C . ASN A 1 522 ? 1.564 -22.899 1.608 1.00 91.06 522 ASN A C 1
ATOM 4110 O O . ASN A 1 522 ? 1.168 -23.212 2.734 1.00 91.06 522 ASN A O 1
ATOM 4114 N N . CYS A 1 523 ? 1.451 -21.662 1.113 1.00 91.44 523 CYS A N 1
ATOM 4115 C CA . CYS A 1 523 ? 0.819 -20.525 1.788 1.00 91.44 523 CYS A CA 1
ATOM 4116 C C . CYS A 1 523 ? -0.702 -20.581 1.592 1.00 91.44 523 CYS A C 1
ATOM 4118 O O . CYS A 1 523 ? -1.279 -19.828 0.819 1.00 91.44 523 CYS A O 1
ATOM 4120 N N . ARG A 1 524 ? -1.371 -21.537 2.250 1.00 88.69 524 ARG A N 1
ATOM 4121 C CA . ARG A 1 524 ? -2.814 -21.798 2.063 1.00 88.69 524 ARG A CA 1
ATOM 4122 C C . ARG A 1 524 ? -3.720 -20.627 2.463 1.00 88.69 524 ARG A C 1
ATOM 4124 O O . ARG A 1 524 ? -4.868 -20.626 2.029 1.00 88.69 524 ARG A O 1
ATOM 4131 N N . MET A 1 525 ? -3.207 -19.687 3.254 1.00 86.81 525 MET A N 1
ATOM 4132 C CA . MET A 1 525 ? -3.916 -18.482 3.685 1.00 86.81 525 MET A CA 1
ATOM 4133 C C . MET A 1 525 ? -3.700 -17.283 2.752 1.00 86.81 525 MET A C 1
ATOM 4135 O O . MET A 1 525 ? -4.281 -16.240 3.003 1.00 86.81 525 MET A O 1
ATOM 4139 N N . LEU A 1 526 ? -2.896 -17.422 1.689 1.00 90.38 526 LEU A N 1
ATOM 4140 C CA . LEU A 1 526 ? -2.547 -16.315 0.800 1.00 90.38 526 LEU A CA 1
ATOM 4141 C C . LEU A 1 526 ? -3.783 -15.784 0.066 1.00 90.38 526 LEU A C 1
ATOM 4143 O O . LEU A 1 526 ? -4.432 -16.533 -0.670 1.00 90.38 526 LEU A O 1
ATOM 4147 N N . GLU A 1 527 ? -4.051 -14.496 0.248 1.00 87.25 527 GLU A N 1
ATOM 4148 C CA . GLU A 1 527 ? -5.162 -13.747 -0.338 1.00 87.25 527 GLU A CA 1
ATOM 4149 C C . GLU A 1 527 ? -4.685 -12.817 -1.453 1.00 87.25 527 GLU A C 1
ATOM 4151 O O . GLU A 1 527 ? -5.327 -12.740 -2.503 1.00 87.25 527 GLU A O 1
ATOM 4156 N N . VAL A 1 528 ? -3.528 -12.177 -1.263 1.00 86.44 528 VAL A N 1
ATOM 4157 C CA . VAL A 1 528 ? -2.953 -11.216 -2.209 1.00 86.44 528 VAL A CA 1
ATOM 4158 C C . VAL A 1 528 ? -1.525 -11.608 -2.563 1.00 86.44 528 VAL A C 1
ATOM 4160 O O . VAL A 1 528 ? -0.683 -11.821 -1.687 1.00 86.44 528 VAL A O 1
ATOM 4163 N N . LEU A 1 529 ? -1.256 -11.684 -3.867 1.00 93.50 529 LEU A N 1
ATOM 4164 C CA . LEU A 1 529 ? 0.091 -11.767 -4.418 1.00 93.50 529 LEU A CA 1
ATOM 4165 C C . LEU A 1 529 ? 0.282 -10.669 -5.463 1.00 93.50 529 LEU A C 1
ATOM 4167 O O . LEU A 1 529 ? -0.274 -10.759 -6.564 1.00 93.50 529 LEU A O 1
ATOM 4171 N N . ASP A 1 530 ? 1.120 -9.691 -5.134 1.00 91.44 530 ASP A N 1
ATOM 4172 C CA . ASP A 1 530 ? 1.515 -8.629 -6.049 1.00 91.44 530 ASP A CA 1
ATOM 4173 C C . ASP A 1 530 ? 3.015 -8.684 -6.355 1.00 91.44 530 ASP A C 1
ATOM 4175 O O . ASP A 1 530 ? 3.872 -8.648 -5.471 1.00 91.44 530 ASP A O 1
ATOM 4179 N N . VAL A 1 531 ? 3.335 -8.820 -7.640 1.00 95.38 531 VAL A N 1
ATOM 4180 C CA . VAL A 1 531 ? 4.708 -8.825 -8.156 1.00 95.38 531 VAL A CA 1
ATOM 4181 C C . VAL A 1 531 ? 4.865 -7.889 -9.355 1.00 95.38 531 VAL A C 1
ATOM 4183 O O . VAL A 1 531 ? 5.804 -8.053 -10.143 1.00 95.38 531 VAL A O 1
ATOM 4186 N N . ARG A 1 532 ? 3.956 -6.918 -9.526 1.00 89.19 532 ARG A N 1
ATOM 4187 C CA . ARG A 1 532 ? 3.973 -6.016 -10.688 1.00 89.19 532 ARG A CA 1
ATOM 4188 C C . ARG A 1 532 ? 5.264 -5.203 -10.794 1.00 89.19 532 ARG A C 1
ATOM 4190 O O . ARG A 1 532 ? 5.965 -5.032 -9.799 1.00 89.19 532 ARG A O 1
ATOM 4197 N N . HIS A 1 533 ? 5.564 -4.669 -11.975 1.00 86.75 533 HIS A N 1
ATOM 4198 C CA . HIS A 1 533 ? 6.719 -3.792 -12.210 1.00 86.75 533 HIS A CA 1
ATOM 4199 C C . HIS A 1 533 ? 8.045 -4.437 -11.758 1.00 86.75 533 HIS A C 1
ATOM 4201 O O . HIS A 1 533 ? 8.738 -3.936 -10.870 1.00 86.75 533 HIS A O 1
ATOM 4207 N N . ASN A 1 534 ? 8.368 -5.591 -12.344 1.00 92.19 534 ASN A N 1
ATOM 4208 C CA . ASN A 1 534 ? 9.588 -6.362 -12.079 1.00 92.19 534 ASN A CA 1
ATOM 4209 C C . ASN A 1 534 ? 10.121 -6.990 -13.391 1.00 92.19 534 ASN A C 1
ATOM 4211 O O . ASN A 1 534 ? 9.717 -6.625 -14.492 1.00 92.19 534 ASN A O 1
ATOM 4215 N N . HIS A 1 535 ? 11.073 -7.921 -13.294 1.00 92.56 535 HIS A N 1
ATOM 4216 C CA . HIS A 1 535 ? 11.693 -8.631 -14.420 1.00 92.56 535 HIS A CA 1
ATOM 4217 C C . HIS A 1 535 ? 11.454 -10.153 -14.353 1.00 92.56 535 HIS A C 1
ATOM 4219 O O . HIS A 1 535 ? 12.339 -10.953 -14.675 1.00 92.56 535 HIS A O 1
ATOM 4225 N N . PHE A 1 536 ? 10.283 -10.597 -13.878 1.00 94.88 536 PHE A N 1
ATOM 4226 C CA . PHE A 1 536 ? 9.958 -12.026 -13.834 1.00 94.88 536 PHE A CA 1
ATOM 4227 C C . PHE A 1 536 ? 9.756 -12.580 -15.241 1.00 94.88 536 PHE A C 1
ATOM 4229 O O . PHE A 1 536 ? 8.877 -12.133 -15.967 1.00 94.88 536 PHE A O 1
ATOM 4236 N N . ASN A 1 537 ? 10.538 -13.599 -15.592 1.00 91.31 537 ASN A N 1
ATOM 4237 C CA . ASN A 1 537 ? 10.526 -14.234 -16.905 1.00 91.31 537 ASN A CA 1
ATOM 4238 C C . ASN A 1 537 ? 10.097 -15.697 -16.748 1.00 91.31 537 ASN A C 1
ATOM 4240 O O . ASN A 1 537 ? 10.883 -16.567 -16.352 1.00 91.31 537 ASN A O 1
ATOM 4244 N N . ASN A 1 538 ? 8.800 -15.952 -16.929 1.00 89.81 538 ASN A N 1
ATOM 4245 C CA . ASN A 1 538 ? 8.190 -17.248 -16.640 1.00 89.81 538 ASN A CA 1
ATOM 4246 C C . ASN A 1 538 ? 6.890 -17.467 -17.435 1.00 89.81 538 ASN A C 1
ATOM 4248 O O . ASN A 1 538 ? 6.293 -16.537 -17.966 1.00 89.81 538 ASN A O 1
ATOM 4252 N N . SER A 1 539 ? 6.398 -18.705 -17.458 1.00 93.38 539 SER A N 1
ATOM 4253 C CA . SER A 1 539 ? 5.034 -19.014 -17.907 1.00 93.38 539 SER A CA 1
ATOM 4254 C C . SER A 1 539 ? 3.980 -18.661 -16.851 1.00 93.38 539 SER A C 1
ATOM 4256 O O . SER A 1 539 ? 4.305 -18.581 -15.663 1.00 93.38 539 SER A O 1
ATOM 4258 N N . PHE A 1 540 ? 2.709 -18.554 -17.258 1.00 93.44 540 PHE A N 1
ATOM 4259 C CA . PHE A 1 540 ? 1.586 -18.301 -16.347 1.00 93.44 540 PHE A CA 1
ATOM 4260 C C . PHE A 1 540 ? 1.552 -19.305 -15.167 1.00 93.44 540 PHE A C 1
ATOM 4262 O O . PHE A 1 540 ? 1.511 -20.523 -15.391 1.00 93.44 540 PHE A O 1
ATOM 4269 N N . PRO A 1 541 ? 1.546 -18.838 -13.902 1.00 93.69 541 PRO A N 1
ATOM 4270 C CA . PRO A 1 541 ? 1.629 -19.687 -12.712 1.00 93.69 541 PRO A CA 1
ATOM 4271 C C . PRO A 1 541 ? 0.281 -20.343 -12.352 1.00 93.69 541 PRO A C 1
ATOM 4273 O O . PRO A 1 541 ? -0.262 -20.136 -11.269 1.00 93.69 541 PRO A O 1
ATOM 4276 N N . PHE A 1 542 ? -0.250 -21.202 -13.228 1.00 91.25 542 PHE A N 1
ATOM 4277 C CA . PHE A 1 542 ? -1.563 -21.854 -13.055 1.00 91.25 542 PHE A CA 1
ATOM 4278 C C . PHE A 1 542 ? -1.723 -22.613 -11.725 1.00 91.25 542 PHE A C 1
ATOM 4280 O O . PHE A 1 542 ? -2.831 -22.791 -11.228 1.00 91.25 542 PHE A O 1
ATOM 4287 N N . TRP A 1 543 ? -0.621 -23.073 -11.128 1.00 92.25 543 TRP A N 1
ATOM 4288 C CA . TRP A 1 543 ? -0.612 -23.785 -9.850 1.00 92.25 543 TRP A CA 1
ATOM 4289 C C . TRP A 1 543 ? -1.053 -22.912 -8.662 1.00 92.25 543 TRP A C 1
ATOM 4291 O O . TRP A 1 543 ? -1.481 -23.472 -7.648 1.00 92.25 543 TRP A O 1
ATOM 4301 N N . LEU A 1 544 ? -1.029 -21.577 -8.788 1.00 93.56 544 LEU A N 1
ATOM 4302 C CA . LEU A 1 544 ? -1.626 -20.658 -7.810 1.00 93.56 544 LEU A CA 1
ATOM 4303 C C . LEU A 1 544 ? -3.128 -20.905 -7.638 1.00 93.56 544 LEU A C 1
ATOM 4305 O O . LEU A 1 544 ? -3.638 -20.762 -6.534 1.00 93.56 544 LEU A O 1
ATOM 4309 N N . GLY A 1 545 ? -3.811 -21.421 -8.666 1.00 89.81 545 GLY A N 1
ATOM 4310 C CA . GLY A 1 545 ? -5.220 -21.817 -8.589 1.00 89.81 545 GLY A CA 1
ATOM 4311 C C . GLY A 1 545 ? -5.514 -22.972 -7.621 1.00 89.81 545 GLY A C 1
ATOM 4312 O O . GLY A 1 545 ? -6.660 -23.387 -7.504 1.00 89.81 545 GLY A O 1
ATOM 4313 N N . SER A 1 546 ? -4.509 -23.533 -6.935 1.00 90.44 546 SER A N 1
ATOM 4314 C CA . SER A 1 546 ? -4.720 -24.459 -5.806 1.00 90.44 546 SER A CA 1
ATOM 4315 C C . SER A 1 546 ? -4.910 -23.769 -4.450 1.00 90.44 546 SER A C 1
ATOM 4317 O O . SER A 1 546 ? -5.278 -24.442 -3.480 1.00 90.44 546 SER A O 1
ATOM 4319 N N . LEU A 1 547 ? -4.634 -22.465 -4.365 1.00 91.62 547 LEU A N 1
ATOM 4320 C CA . LEU A 1 547 ? -4.757 -21.685 -3.141 1.00 91.62 547 LEU A CA 1
ATOM 4321 C C . LEU A 1 547 ? -6.237 -21.359 -2.876 1.00 91.62 547 LEU A C 1
ATOM 4323 O O . LEU A 1 547 ? -6.903 -20.808 -3.752 1.00 91.62 547 LEU A O 1
ATOM 4327 N N . PRO A 1 548 ? -6.781 -21.730 -1.700 1.00 87.69 548 PRO A N 1
ATOM 4328 C CA . PRO A 1 548 ? -8.216 -21.643 -1.441 1.00 87.69 548 PRO A CA 1
ATOM 4329 C C . PRO A 1 548 ? -8.705 -20.222 -1.145 1.00 87.69 548 PRO A C 1
ATOM 4331 O O . PRO A 1 548 ? -9.884 -19.962 -1.363 1.00 87.69 548 PRO A O 1
ATOM 4334 N N . LYS A 1 549 ? -7.819 -19.343 -0.659 1.00 86.50 549 LYS A N 1
ATOM 4335 C CA . LYS A 1 549 ? -8.133 -17.974 -0.234 1.00 86.50 549 LYS A CA 1
ATOM 4336 C C . LYS A 1 549 ? -7.677 -16.876 -1.207 1.00 86.50 549 LYS A C 1
ATOM 4338 O O . LYS A 1 549 ? -7.921 -15.707 -0.958 1.00 86.50 549 LYS A O 1
ATOM 4343 N N . LEU A 1 550 ? -7.015 -17.230 -2.312 1.00 89.88 550 LEU A N 1
ATOM 4344 C CA . LEU A 1 550 ? -6.392 -16.247 -3.203 1.00 89.88 550 LEU A CA 1
ATOM 4345 C C . LEU A 1 550 ? -7.452 -15.404 -3.929 1.00 89.88 550 LEU A C 1
ATOM 4347 O O . LEU A 1 550 ? -8.191 -15.936 -4.763 1.00 89.88 550 LEU A O 1
ATOM 4351 N N . LYS A 1 551 ? -7.486 -14.106 -3.615 1.00 86.25 551 LYS A N 1
ATOM 4352 C CA . LYS A 1 551 ? -8.412 -13.090 -4.135 1.00 86.25 551 LYS A CA 1
ATOM 4353 C C . LYS A 1 551 ? -7.771 -12.236 -5.230 1.00 86.25 551 LYS A C 1
ATOM 4355 O O . LYS A 1 551 ? -8.430 -11.946 -6.228 1.00 86.25 551 LYS A O 1
ATOM 4360 N N . VAL A 1 552 ? -6.495 -11.874 -5.075 1.00 87.38 552 VAL A N 1
ATOM 4361 C CA . VAL A 1 552 ? -5.795 -10.935 -5.965 1.00 87.38 552 VAL A CA 1
ATOM 4362 C C . VAL A 1 552 ? -4.495 -11.536 -6.481 1.00 87.38 552 VAL A C 1
ATOM 4364 O O . VAL A 1 552 ? -3.657 -12.007 -5.709 1.00 87.38 552 VAL A O 1
ATOM 4367 N N . VAL A 1 553 ? -4.321 -11.491 -7.802 1.00 92.69 553 VAL A N 1
ATOM 4368 C CA . VAL A 1 553 ? -3.060 -11.821 -8.472 1.00 92.69 553 VAL A CA 1
ATOM 4369 C C . VAL A 1 553 ? -2.705 -10.705 -9.444 1.00 92.69 553 VAL A C 1
ATOM 4371 O O . VAL A 1 553 ? -3.399 -10.510 -10.441 1.00 92.69 553 VAL A O 1
ATOM 4374 N N . SER A 1 554 ? -1.597 -10.019 -9.172 1.00 91.81 554 SER A N 1
ATOM 4375 C CA . SER A 1 554 ? -1.066 -8.950 -10.019 1.00 91.81 554 SER A CA 1
ATOM 4376 C C . SER A 1 554 ? 0.325 -9.327 -10.532 1.00 91.81 554 SER A C 1
ATOM 4378 O O . SER A 1 554 ? 1.287 -9.430 -9.768 1.00 91.81 554 SER A O 1
ATOM 4380 N N . LEU A 1 555 ? 0.416 -9.590 -11.839 1.00 94.88 555 LEU A N 1
ATOM 4381 C CA . LEU A 1 555 ? 1.648 -9.946 -12.560 1.00 94.88 555 LEU A CA 1
ATOM 4382 C C . LEU A 1 555 ? 2.073 -8.862 -13.561 1.00 94.88 555 LEU A C 1
ATOM 4384 O O . LEU A 1 555 ? 2.945 -9.105 -14.398 1.00 94.88 555 LEU A O 1
ATOM 4388 N N . ARG A 1 556 ? 1.436 -7.692 -13.511 1.00 88.81 556 ARG A N 1
ATOM 4389 C CA . ARG A 1 556 ? 1.585 -6.616 -14.489 1.00 88.81 556 ARG A CA 1
ATOM 4390 C C . ARG A 1 556 ? 3.035 -6.175 -14.709 1.00 88.81 556 ARG A C 1
ATOM 4392 O O . ARG A 1 556 ? 3.816 -6.176 -13.765 1.00 88.81 556 ARG A O 1
ATOM 4399 N N . ASP A 1 557 ? 3.370 -5.736 -15.922 1.00 87.56 557 ASP A N 1
ATOM 4400 C CA . ASP A 1 557 ? 4.674 -5.136 -16.271 1.00 87.56 557 ASP A CA 1
ATOM 4401 C C . ASP A 1 557 ? 5.849 -6.015 -15.817 1.00 87.56 557 ASP A C 1
ATOM 4403 O O . ASP A 1 557 ? 6.570 -5.730 -14.856 1.00 87.56 557 ASP A O 1
ATOM 4407 N N . ASN A 1 558 ? 5.954 -7.160 -16.483 1.00 92.19 558 ASN A N 1
ATOM 4408 C CA . ASN A 1 558 ? 6.970 -8.181 -16.270 1.00 92.19 558 ASN A CA 1
ATOM 4409 C C . ASN A 1 558 ? 7.338 -8.827 -17.622 1.00 92.19 558 ASN A C 1
ATOM 4411 O O . ASN A 1 558 ? 6.928 -8.381 -18.691 1.00 92.19 558 ASN A O 1
ATOM 4415 N N . GLU A 1 559 ? 8.135 -9.895 -17.593 1.00 93.94 559 GLU A N 1
ATOM 4416 C CA . GLU A 1 559 ? 8.531 -10.669 -18.774 1.00 93.94 559 GLU A CA 1
ATOM 4417 C C . GLU A 1 559 ? 7.793 -12.022 -18.848 1.00 93.94 559 GLU A C 1
ATOM 4419 O O . GLU A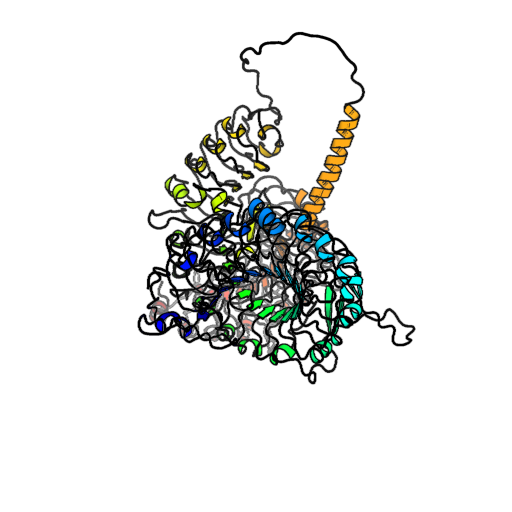 1 559 ? 8.324 -12.998 -19.390 1.00 93.94 559 GLU A O 1
ATOM 4424 N N . PHE A 1 560 ? 6.580 -12.134 -18.286 1.00 95.12 560 PHE A N 1
ATOM 4425 C CA . PHE A 1 560 ? 5.824 -13.383 -18.383 1.00 95.12 560 PHE A CA 1
ATOM 4426 C C . PHE A 1 560 ? 5.424 -13.662 -19.832 1.00 95.12 560 PHE A C 1
ATOM 4428 O O . PHE A 1 560 ? 5.107 -12.753 -20.593 1.00 95.12 560 PHE A O 1
ATOM 4435 N N . HIS A 1 561 ? 5.425 -14.931 -20.231 1.00 93.94 561 HIS A N 1
ATOM 4436 C CA . HIS A 1 561 ? 5.206 -15.308 -21.624 1.00 93.94 561 HIS A CA 1
ATOM 4437 C C . HIS A 1 561 ? 4.476 -16.648 -21.781 1.00 93.94 561 HIS A C 1
ATOM 4439 O O . HIS A 1 561 ? 4.256 -17.405 -20.834 1.00 93.94 561 HIS A O 1
ATOM 4445 N N . GLY A 1 562 ? 4.135 -16.987 -23.026 1.00 92.31 562 GLY A N 1
ATOM 4446 C CA . GLY A 1 562 ? 3.497 -18.257 -23.374 1.00 92.31 562 GLY A CA 1
ATOM 4447 C C . GLY A 1 562 ? 1.991 -18.272 -23.111 1.00 92.31 562 GLY A C 1
ATOM 4448 O O . GLY A 1 562 ? 1.355 -17.230 -22.963 1.00 92.31 562 GLY A O 1
ATOM 4449 N N . ALA A 1 563 ? 1.399 -19.467 -23.106 1.00 90.50 563 ALA A N 1
ATOM 4450 C CA . ALA A 1 563 ? -0.048 -19.614 -23.000 1.00 90.50 563 ALA A CA 1
ATOM 4451 C C . ALA A 1 563 ? -0.540 -19.505 -21.548 1.00 90.50 563 ALA A C 1
ATOM 4453 O O . ALA A 1 563 ? -0.007 -20.160 -20.648 1.00 90.50 563 ALA A O 1
ATOM 4454 N N . ILE A 1 564 ? -1.621 -18.751 -21.340 1.00 91.00 564 ILE A N 1
ATOM 4455 C CA . ILE A 1 564 ? -2.430 -18.834 -20.121 1.00 91.00 564 ILE A CA 1
ATOM 4456 C C . ILE A 1 564 ? -3.156 -20.179 -20.169 1.00 91.00 564 ILE A C 1
ATOM 4458 O O . ILE A 1 564 ? -3.906 -20.454 -21.105 1.00 91.00 564 ILE A O 1
ATOM 4462 N N . MET A 1 565 ? -2.895 -21.034 -19.185 1.00 84.12 565 MET A N 1
ATOM 4463 C CA . MET A 1 565 ? -3.486 -22.366 -19.084 1.00 84.12 565 MET A CA 1
ATOM 4464 C C . MET A 1 565 ? -4.297 -22.481 -17.808 1.00 84.12 565 MET A C 1
ATOM 4466 O O . MET A 1 565 ? -3.891 -21.970 -16.764 1.00 84.12 565 MET A O 1
ATOM 4470 N N . CYS A 1 566 ? -5.380 -23.250 -17.871 1.00 80.06 566 CYS A N 1
ATOM 4471 C CA . CYS A 1 566 ? -6.094 -23.643 -16.675 1.00 80.06 566 CYS A CA 1
ATOM 4472 C C . CYS A 1 566 ? -6.455 -25.136 -16.664 1.00 80.06 566 CYS A C 1
ATOM 4474 O O . CYS A 1 566 ? -7.483 -25.551 -17.202 1.00 80.06 566 CYS A O 1
ATOM 4476 N N . PRO A 1 567 ? -5.608 -25.983 -16.060 1.00 80.31 567 PRO A N 1
ATOM 4477 C CA . PRO A 1 567 ? -5.936 -27.388 -15.879 1.00 80.31 567 PRO A CA 1
ATOM 4478 C C . PRO A 1 567 ? -7.080 -27.536 -14.866 1.00 80.31 567 PRO A C 1
ATOM 4480 O O . PRO 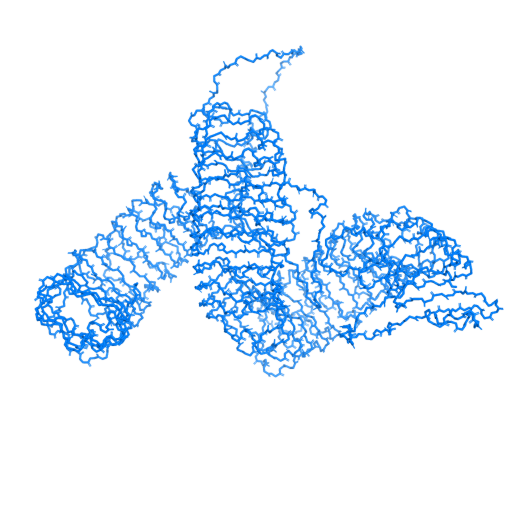A 1 567 ? -7.030 -26.926 -13.804 1.00 80.31 567 PRO A O 1
ATOM 4483 N N . LEU A 1 568 ? -8.041 -28.435 -15.120 1.00 70.94 568 LEU A N 1
ATOM 4484 C CA . LEU A 1 568 ? -9.228 -28.683 -14.268 1.00 70.94 568 LEU A CA 1
ATOM 4485 C C . LEU A 1 568 ? -8.931 -28.917 -12.769 1.00 70.94 568 LEU A C 1
ATOM 4487 O O . LEU A 1 568 ? -9.815 -28.777 -11.929 1.00 70.94 568 LEU A O 1
ATOM 4491 N N . LYS A 1 569 ? -7.695 -29.291 -12.422 1.00 76.88 569 LYS A N 1
ATOM 4492 C CA . LYS A 1 569 ? -7.230 -29.490 -11.040 1.00 76.88 569 LYS A CA 1
ATOM 4493 C C . LYS A 1 569 ? -6.946 -28.178 -10.288 1.00 76.88 569 LYS A C 1
ATOM 4495 O O . LYS A 1 569 ? -6.928 -28.185 -9.061 1.00 76.88 569 LYS A O 1
ATOM 4500 N N . TYR A 1 570 ? -6.690 -27.085 -10.999 1.00 82.19 570 TYR A N 1
ATOM 4501 C CA . TYR A 1 570 ? -6.227 -25.810 -10.457 1.00 82.19 570 TYR A CA 1
ATOM 4502 C C . TYR A 1 570 ? -7.224 -24.712 -10.826 1.00 82.19 570 TYR A C 1
ATOM 4504 O O . TYR A 1 570 ? -7.021 -23.968 -11.776 1.00 82.19 570 TYR A O 1
ATOM 4512 N N . THR A 1 571 ? -8.337 -24.657 -10.096 1.00 81.88 571 THR A N 1
ATOM 4513 C CA . THR A 1 571 ? -9.410 -23.682 -10.329 1.00 81.88 571 THR A CA 1
ATOM 4514 C C . THR A 1 571 ? -9.359 -22.621 -9.245 1.00 81.88 571 THR A C 1
ATOM 4516 O O . THR A 1 571 ? -9.573 -22.972 -8.088 1.00 81.88 571 THR A O 1
ATOM 4519 N N . PHE A 1 572 ? -9.120 -21.364 -9.610 1.00 88.81 572 PHE A N 1
ATOM 4520 C CA . PHE A 1 572 ? -9.091 -20.229 -8.691 1.00 88.81 572 PHE A CA 1
ATOM 4521 C C . PHE A 1 572 ? -10.466 -20.049 -8.014 1.00 88.81 572 PHE A C 1
ATOM 4523 O O . PHE A 1 572 ? -11.417 -19.611 -8.665 1.00 88.81 572 PHE A O 1
ATOM 4530 N N . PRO A 1 573 ? -10.626 -20.434 -6.735 1.00 85.62 573 PRO A N 1
ATOM 4531 C CA . PRO A 1 573 ? -11.952 -20.568 -6.141 1.00 85.62 573 PRO A CA 1
ATOM 4532 C C . PRO A 1 573 ? -12.531 -19.237 -5.646 1.00 85.62 573 PRO A C 1
ATOM 4534 O O . PRO A 1 573 ? -13.750 -19.091 -5.664 1.00 85.62 573 PRO A O 1
ATOM 4537 N N . GLN A 1 574 ? -11.673 -18.304 -5.218 1.00 85.25 574 GLN A N 1
ATOM 4538 C CA . GLN A 1 574 ? -12.043 -17.015 -4.619 1.00 85.25 574 GLN A CA 1
ATOM 4539 C C . GLN A 1 574 ? -11.435 -15.802 -5.344 1.00 85.25 574 GLN A C 1
ATOM 4541 O O . GLN A 1 574 ? -11.536 -14.685 -4.852 1.00 85.25 574 GLN A O 1
ATOM 4546 N N . LEU A 1 575 ? -10.828 -15.997 -6.518 1.00 87.62 575 LEU A N 1
ATOM 4547 C CA . LEU A 1 575 ? -10.175 -14.918 -7.259 1.00 87.62 575 LEU A CA 1
ATOM 4548 C C . LEU A 1 575 ? -11.189 -13.859 -7.708 1.00 87.62 575 LEU A C 1
ATOM 4550 O O . LEU A 1 575 ? -12.215 -14.174 -8.315 1.00 87.62 575 LEU A O 1
ATOM 4554 N N . GLN A 1 576 ? -10.878 -12.606 -7.415 1.00 85.31 576 GLN A N 1
ATOM 4555 C CA . GLN A 1 576 ? -11.683 -11.426 -7.720 1.00 85.31 576 GLN A CA 1
ATOM 4556 C C . GLN A 1 576 ? -10.951 -10.507 -8.695 1.00 85.31 576 GLN A C 1
ATOM 4558 O O . GLN A 1 576 ? -11.571 -9.973 -9.611 1.00 85.31 576 GLN A O 1
ATOM 4563 N N . ILE A 1 577 ? -9.631 -10.383 -8.549 1.00 86.94 577 ILE A N 1
ATOM 4564 C CA . ILE A 1 577 ? -8.809 -9.496 -9.368 1.00 86.94 577 ILE A CA 1
ATOM 4565 C C . ILE A 1 577 ? -7.675 -10.298 -9.988 1.00 86.94 577 ILE A C 1
ATOM 4567 O O . ILE A 1 577 ? -6.904 -10.965 -9.291 1.00 86.94 577 ILE A O 1
ATOM 4571 N N . ILE A 1 578 ? -7.572 -10.212 -11.310 1.00 91.81 578 ILE A N 1
ATOM 4572 C CA . ILE A 1 578 ? -6.433 -10.729 -12.056 1.00 91.81 578 ILE A CA 1
ATOM 4573 C C . ILE A 1 578 ? -5.922 -9.662 -13.025 1.00 91.81 578 ILE A C 1
ATOM 4575 O O . ILE A 1 578 ? -6.610 -9.290 -13.975 1.00 91.81 578 ILE A O 1
ATOM 4579 N N . ASP A 1 579 ? -4.706 -9.181 -12.768 1.00 91.56 579 ASP A N 1
ATOM 4580 C CA . ASP A 1 579 ? -3.998 -8.234 -13.631 1.00 91.56 579 ASP A CA 1
ATOM 4581 C C . ASP A 1 579 ? -2.775 -8.930 -14.239 1.00 91.56 579 ASP A C 1
ATOM 4583 O O . ASP A 1 579 ? -1.784 -9.217 -13.560 1.00 91.56 579 ASP A O 1
ATOM 4587 N N . LEU A 1 580 ? -2.874 -9.256 -15.527 1.00 94.38 580 LEU A N 1
ATOM 4588 C CA . LEU A 1 580 ? -1.810 -9.862 -16.331 1.00 94.38 580 LEU A CA 1
ATOM 4589 C C . LEU A 1 580 ? -1.266 -8.883 -17.378 1.00 94.38 580 LEU A C 1
ATOM 4591 O O . LEU A 1 580 ? -0.592 -9.310 -18.320 1.00 94.38 580 LEU A O 1
ATOM 4595 N N . SER A 1 581 ? -1.591 -7.596 -17.258 1.00 90.25 581 SER A N 1
ATOM 4596 C CA . SER A 1 581 ? -1.315 -6.607 -18.294 1.00 90.25 581 SER A CA 1
ATOM 4597 C C . SER A 1 581 ? 0.181 -6.358 -18.512 1.00 90.25 581 SER A C 1
ATOM 4599 O O . SER A 1 581 ? 1.007 -6.659 -17.651 1.00 90.25 581 SER A O 1
ATOM 4601 N N . GLN A 1 582 ? 0.554 -5.815 -19.673 1.00 87.75 582 GLN A N 1
ATOM 4602 C CA . GLN A 1 582 ? 1.944 -5.458 -20.008 1.00 87.75 582 GLN A CA 1
ATOM 4603 C C . GLN A 1 582 ? 2.910 -6.648 -19.841 1.00 87.75 582 GLN A C 1
ATOM 4605 O O . GLN A 1 582 ? 3.854 -6.617 -19.052 1.00 87.75 582 GLN A O 1
ATOM 4610 N N . ASN A 1 583 ? 2.626 -7.738 -20.551 1.00 91.19 583 ASN A N 1
ATOM 4611 C CA . ASN A 1 583 ? 3.428 -8.961 -20.555 1.00 91.19 583 ASN A CA 1
ATOM 4612 C C . ASN A 1 583 ? 3.492 -9.548 -21.981 1.00 91.19 583 ASN A C 1
ATOM 4614 O O . ASN A 1 583 ? 2.983 -8.993 -22.952 1.00 91.19 583 ASN A O 1
ATOM 4618 N N . GLY A 1 584 ? 4.142 -10.699 -22.136 1.00 90.00 584 GLY A N 1
ATOM 4619 C CA . GLY A 1 584 ? 4.276 -11.432 -23.395 1.00 90.00 584 GLY A CA 1
ATOM 4620 C C . GLY A 1 584 ? 3.337 -12.634 -23.544 1.00 90.00 584 GLY A C 1
ATOM 4621 O O . GLY A 1 584 ? 3.704 -13.588 -24.241 1.00 90.00 584 GLY A O 1
ATOM 4622 N N . PHE A 1 585 ? 2.171 -12.668 -22.882 1.00 95.62 585 PHE A N 1
ATOM 4623 C CA . PHE A 1 585 ? 1.264 -13.820 -22.972 1.00 95.62 585 PHE A CA 1
ATOM 4624 C C . PHE A 1 585 ? 0.700 -13.978 -24.387 1.00 95.62 585 PHE A C 1
ATOM 4626 O O . PHE A 1 585 ? 0.137 -13.049 -24.955 1.00 95.62 585 PHE A O 1
ATOM 4633 N N . SER A 1 586 ? 0.820 -15.180 -24.950 1.00 92.38 586 SER A N 1
ATOM 4634 C CA . SER A 1 586 ? 0.478 -15.497 -26.342 1.00 92.38 586 SER A CA 1
ATOM 4635 C C . SER A 1 586 ? -0.480 -16.684 -26.427 1.00 92.38 586 SER A C 1
ATOM 4637 O O . SER A 1 586 ? -0.143 -17.774 -26.890 1.00 92.38 586 SER A O 1
ATOM 4639 N N . THR A 1 587 ? -1.699 -16.488 -25.924 1.00 92.00 587 THR A N 1
ATOM 4640 C CA . THR A 1 587 ? -2.733 -17.533 -25.859 1.00 92.00 587 THR A CA 1
ATOM 4641 C C . THR A 1 587 ? -3.910 -17.253 -26.792 1.00 92.00 587 THR A C 1
ATOM 4643 O O . THR A 1 587 ? -4.056 -16.147 -27.307 1.00 92.00 587 THR A O 1
ATOM 4646 N N . LYS A 1 588 ? -4.776 -18.255 -26.972 1.00 93.25 588 LYS A N 1
ATOM 4647 C CA . LYS A 1 588 ? -6.167 -18.045 -27.388 1.00 93.25 588 LYS A CA 1
ATOM 4648 C C . LYS A 1 588 ? -7.047 -18.225 -26.160 1.00 93.25 588 LYS A C 1
ATOM 4650 O O . LYS A 1 588 ? -6.943 -19.263 -25.507 1.00 93.25 588 LYS A O 1
ATOM 4655 N N . LEU A 1 589 ? -7.876 -17.238 -25.822 1.00 91.88 589 LEU A N 1
ATOM 4656 C CA . LEU A 1 589 ? -8.798 -17.386 -24.695 1.00 91.88 589 LEU A CA 1
ATOM 4657 C C . LEU A 1 589 ? -9.824 -18.470 -25.035 1.00 91.88 589 LEU A C 1
ATOM 4659 O O . LEU A 1 589 ? -10.524 -18.372 -26.036 1.00 91.88 589 LEU A O 1
ATOM 4663 N N . THR A 1 590 ? -9.899 -19.519 -24.220 1.00 91.19 590 THR A N 1
ATOM 4664 C CA . THR A 1 590 ? -10.888 -20.592 -24.369 1.00 91.19 590 THR A CA 1
ATOM 4665 C C . THR A 1 590 ? -11.900 -20.543 -23.235 1.00 91.19 590 THR A C 1
ATOM 4667 O O . THR A 1 590 ? -11.655 -19.939 -22.186 1.00 91.19 590 THR A O 1
ATOM 4670 N N . SER A 1 591 ? -13.042 -21.209 -23.411 1.00 89.31 591 SER A N 1
ATOM 4671 C CA . SER A 1 591 ? -14.060 -21.280 -22.363 1.00 89.31 591 SER A CA 1
ATOM 4672 C C . SER A 1 591 ? -13.541 -21.933 -21.080 1.00 89.31 591 SER A C 1
ATOM 4674 O O . SER A 1 591 ? -13.947 -21.533 -19.992 1.00 89.31 591 SER A O 1
ATOM 4676 N N . GLU A 1 592 ? -12.613 -22.887 -21.184 1.00 87.50 592 GLU A N 1
ATOM 4677 C CA . GLU A 1 592 ? -11.991 -23.538 -20.028 1.00 87.50 592 GLU A CA 1
ATOM 4678 C C . GLU A 1 592 ? -11.179 -22.558 -19.174 1.00 87.50 592 GLU A C 1
ATOM 4680 O O . GLU A 1 592 ? -11.207 -22.668 -17.951 1.00 87.50 592 GLU A O 1
ATOM 4685 N N . ILE A 1 593 ? -10.493 -21.586 -19.791 1.00 89.25 593 ILE A N 1
ATOM 4686 C CA . ILE A 1 593 ? -9.728 -20.561 -19.061 1.00 89.25 593 ILE A CA 1
ATOM 4687 C C . ILE A 1 593 ? -10.681 -19.679 -18.251 1.00 89.25 593 ILE A C 1
ATOM 4689 O O . ILE A 1 593 ? -10.462 -19.468 -17.061 1.00 89.25 593 ILE A O 1
ATOM 4693 N N . ILE A 1 594 ? -11.769 -19.215 -18.871 1.00 88.50 594 ILE A N 1
ATOM 4694 C CA . ILE A 1 594 ? -12.756 -18.344 -18.216 1.00 88.50 594 ILE A CA 1
ATOM 4695 C C . ILE A 1 594 ? -13.456 -19.066 -17.059 1.00 88.50 594 ILE A C 1
ATOM 4697 O O . ILE A 1 594 ? -13.648 -18.499 -15.985 1.00 88.50 594 ILE A O 1
ATOM 4701 N N . MET A 1 595 ? -13.766 -20.352 -17.239 1.00 84.81 595 MET A N 1
ATOM 4702 C CA . MET A 1 595 ? -14.407 -21.184 -16.215 1.00 84.81 595 MET A CA 1
ATOM 4703 C C . MET A 1 595 ? -13.534 -21.447 -14.980 1.00 84.81 595 MET A C 1
ATOM 4705 O O . MET A 1 595 ? -14.016 -22.001 -13.987 1.00 84.81 595 MET A O 1
ATOM 4709 N N . CYS A 1 596 ? -12.262 -21.052 -15.002 1.00 85.88 596 CYS A N 1
ATOM 4710 C CA . CYS A 1 596 ? -11.393 -21.187 -13.845 1.00 85.88 596 CYS A CA 1
ATOM 4711 C C . CYS A 1 596 ? -11.547 -20.098 -12.797 1.00 85.88 596 CYS A C 1
ATOM 4713 O O . CYS A 1 596 ? -11.140 -20.332 -11.659 1.00 85.88 596 CYS A O 1
ATOM 4715 N N . PHE A 1 597 ? -12.154 -18.965 -13.141 1.00 86.25 597 PHE A N 1
ATOM 4716 C CA . PHE A 1 597 ? -12.410 -17.861 -12.221 1.00 86.25 597 PHE A CA 1
ATOM 4717 C C . PHE A 1 597 ? -13.775 -18.043 -11.543 1.00 86.25 597 PHE A C 1
ATOM 4719 O O . PHE A 1 597 ? -14.733 -17.318 -11.803 1.00 86.25 597 PHE A O 1
ATOM 4726 N N . LYS A 1 598 ? -13.894 -19.078 -10.701 1.00 80.50 598 LYS A N 1
ATOM 4727 C CA . LYS A 1 598 ? -15.190 -19.587 -10.205 1.00 80.50 598 LYS A CA 1
ATOM 4728 C C . LYS A 1 598 ? -16.034 -18.532 -9.482 1.00 80.50 598 LYS A C 1
ATOM 4730 O O . LYS A 1 598 ? -17.233 -18.437 -9.739 1.00 80.50 598 LYS A O 1
ATOM 4735 N N . SER A 1 599 ? -15.414 -17.748 -8.605 1.00 76.94 599 SER A N 1
ATOM 4736 C CA . SER A 1 599 ? -16.053 -16.668 -7.839 1.00 76.94 599 SER A CA 1
ATOM 4737 C C . SER A 1 599 ? -16.549 -15.516 -8.711 1.00 76.94 599 SER A C 1
ATOM 4739 O O . SER A 1 599 ? -17.527 -14.869 -8.355 1.00 76.94 599 SER A O 1
ATOM 4741 N N . MET A 1 600 ? -15.944 -15.289 -9.880 1.00 83.94 600 MET A N 1
ATOM 4742 C CA . MET A 1 600 ? -16.360 -14.219 -10.794 1.00 83.94 600 MET A CA 1
ATOM 4743 C C . MET A 1 600 ? -17.677 -14.543 -11.532 1.00 83.94 600 MET A C 1
ATOM 4745 O O . MET A 1 600 ? -18.349 -13.638 -12.026 1.00 83.94 600 MET A O 1
ATOM 4749 N N . ILE A 1 601 ? -18.074 -15.825 -11.599 1.00 76.31 601 ILE A N 1
ATOM 4750 C CA . ILE A 1 601 ? -19.301 -16.295 -12.276 1.00 76.31 601 ILE A CA 1
ATOM 4751 C C . ILE A 1 601 ? -20.549 -16.138 -11.385 1.00 76.31 601 ILE A C 1
ATOM 4753 O O . ILE A 1 601 ? -21.641 -15.849 -11.878 1.00 76.31 601 ILE A O 1
ATOM 4757 N N . ILE A 1 602 ? -20.406 -16.337 -10.069 1.00 61.88 602 ILE A N 1
ATOM 4758 C CA . ILE A 1 602 ? -21.506 -16.326 -9.091 1.00 61.88 602 ILE A CA 1
ATOM 4759 C C . ILE A 1 602 ? -21.185 -15.293 -8.007 1.00 61.88 602 ILE A C 1
ATOM 4761 O O . ILE A 1 602 ? -20.577 -15.623 -6.996 1.00 61.88 602 ILE A O 1
ATOM 4765 N N . SER A 1 603 ? -21.621 -14.048 -8.192 1.00 56.16 603 SER A N 1
ATOM 4766 C CA . SER A 1 603 ? -21.506 -13.002 -7.171 1.00 56.16 603 SER A CA 1
ATOM 4767 C C . SER A 1 603 ? -22.884 -12.706 -6.574 1.00 56.16 603 SER A C 1
ATOM 4769 O O . SER A 1 603 ? -23.634 -11.857 -7.067 1.00 56.16 603 SER A O 1
ATOM 4771 N N . ASN A 1 604 ? -23.270 -13.426 -5.521 1.00 49.12 604 ASN A N 1
ATOM 4772 C CA . ASN A 1 604 ? -24.378 -12.972 -4.686 1.00 49.12 604 ASN A CA 1
ATOM 4773 C C . ASN A 1 604 ? -23.898 -11.727 -3.922 1.00 49.12 604 ASN A C 1
ATOM 4775 O O . ASN A 1 604 ? -22.910 -11.814 -3.202 1.00 49.12 604 ASN A O 1
ATOM 4779 N N . LYS A 1 605 ? -24.581 -10.579 -4.043 1.00 44.50 605 LYS A N 1
ATOM 4780 C CA . LYS A 1 605 ? -24.204 -9.352 -3.306 1.00 44.50 605 LYS A CA 1
ATOM 4781 C C . LYS A 1 605 ? -24.157 -9.573 -1.782 1.00 44.50 605 LYS A C 1
ATOM 4783 O O . LYS A 1 605 ? -23.327 -8.984 -1.113 1.00 44.50 605 LYS A O 1
ATOM 4788 N N . ARG A 1 606 ? -24.959 -10.513 -1.254 1.00 39.47 606 ARG A N 1
ATOM 4789 C CA . ARG A 1 606 ? -24.937 -10.936 0.165 1.00 39.47 606 ARG A CA 1
ATOM 4790 C C . ARG A 1 606 ? -23.812 -11.917 0.541 1.00 39.47 606 ARG A C 1
ATOM 4792 O O . ARG A 1 606 ? -23.821 -12.433 1.645 1.00 39.47 606 ARG A O 1
ATOM 4799 N N . GLN A 1 607 ? -22.954 -12.299 -0.404 1.00 37.44 607 GLN A N 1
ATOM 4800 C CA . GLN A 1 607 ? -21.717 -13.055 -0.150 1.00 37.44 607 GLN A CA 1
ATOM 4801 C C . GLN A 1 607 ? -20.472 -12.161 -0.258 1.00 37.44 607 GLN A C 1
ATOM 4803 O O . GLN A 1 607 ? -19.383 -12.628 0.056 1.00 37.44 607 GLN A O 1
ATOM 4808 N N . LEU A 1 608 ? -20.633 -10.917 -0.734 1.00 39.00 608 LEU A N 1
ATOM 4809 C CA . LEU A 1 608 ? -19.613 -9.865 -0.686 1.00 39.00 608 LEU A CA 1
ATOM 4810 C C . LEU A 1 608 ? -19.707 -9.088 0.639 1.00 39.00 608 LEU A C 1
ATOM 4812 O O . LEU A 1 608 ? -18.678 -8.787 1.230 1.00 39.00 608 LEU A O 1
ATOM 4816 N N . ASP A 1 609 ? -20.926 -8.890 1.160 1.00 34.97 609 ASP A N 1
ATOM 4817 C CA . ASP A 1 609 ? -21.169 -8.687 2.594 1.00 34.97 609 ASP A CA 1
ATOM 4818 C C . ASP A 1 609 ? -21.012 -10.039 3.292 1.00 34.97 609 ASP A C 1
ATOM 4820 O O . ASP A 1 609 ? -21.932 -10.842 3.223 1.00 34.97 609 ASP A O 1
ATOM 4824 N N . PHE A 1 610 ? -19.838 -10.340 3.840 1.00 34.03 610 PHE A N 1
ATOM 4825 C CA . PHE A 1 610 ? -19.578 -11.223 4.993 1.00 34.03 610 PHE A CA 1
ATOM 4826 C C . PHE A 1 610 ? -18.116 -11.675 4.944 1.00 34.03 610 PHE A C 1
ATOM 4828 O O . PHE A 1 610 ? -17.800 -12.743 4.414 1.00 34.03 610 PHE A O 1
ATOM 4835 N N . LYS A 1 611 ? -17.248 -10.835 5.512 1.00 31.55 611 LYS A N 1
ATOM 4836 C CA . LYS A 1 611 ? -16.110 -11.171 6.379 1.00 31.55 611 LYS A CA 1
ATOM 4837 C C . LYS A 1 611 ? -15.285 -9.897 6.547 1.00 31.55 611 LYS A C 1
ATOM 4839 O O . LYS A 1 611 ? -14.329 -9.686 5.813 1.00 31.55 611 LYS A O 1
ATOM 4844 N N . ASP A 1 612 ? -15.664 -9.081 7.522 1.00 29.00 612 ASP A N 1
ATOM 4845 C CA . ASP A 1 612 ? -14.659 -8.341 8.277 1.00 29.00 612 ASP A CA 1
ATOM 4846 C C . ASP A 1 612 ? -13.863 -9.429 9.026 1.00 29.00 612 ASP A C 1
ATOM 4848 O O . ASP A 1 612 ? -14.278 -9.865 10.093 1.00 29.00 612 ASP A O 1
ATOM 4852 N N . GLU A 1 613 ? -12.832 -10.010 8.394 1.00 31.27 613 GLU A N 1
ATOM 4853 C CA . GLU A 1 613 ? -11.813 -10.799 9.107 1.00 31.27 613 GLU A CA 1
ATOM 4854 C C . GLU A 1 613 ? -10.836 -9.787 9.736 1.00 31.27 613 GLU A C 1
ATOM 4856 O O . GLU A 1 613 ? -9.762 -9.504 9.207 1.00 31.27 613 GLU A O 1
ATOM 4861 N N . ILE A 1 614 ? -11.239 -9.183 10.854 1.00 30.39 614 ILE A N 1
ATOM 4862 C CA . ILE A 1 614 ? -10.356 -8.433 11.740 1.00 30.39 614 ILE A CA 1
ATOM 4863 C C . ILE A 1 614 ? -9.617 -9.451 12.613 1.00 30.39 614 ILE A C 1
ATOM 4865 O O . ILE A 1 614 ? -10.058 -9.829 13.703 1.00 30.39 614 ILE A O 1
ATOM 4869 N N . TYR A 1 615 ? -8.424 -9.854 12.171 1.00 30.27 615 TYR A N 1
ATOM 4870 C CA . TYR A 1 615 ? -7.552 -10.733 12.945 1.00 30.27 615 TYR A CA 1
ATOM 4871 C C . TYR A 1 615 ? -7.171 -10.087 14.289 1.00 30.27 615 TYR A C 1
ATOM 4873 O O . TYR A 1 615 ? -6.178 -9.370 14.408 1.00 30.27 615 TYR A O 1
ATOM 4881 N N . TYR A 1 616 ? -7.923 -10.402 15.346 1.00 29.34 616 TYR A N 1
ATOM 4882 C CA . TYR A 1 616 ? -7.585 -10.061 16.727 1.00 29.34 616 TYR A CA 1
ATOM 4883 C C . TYR A 1 616 ? -6.529 -11.028 17.270 1.00 29.34 616 TYR A C 1
ATOM 4885 O O . TYR A 1 616 ? -6.788 -11.909 18.092 1.00 29.34 616 TYR A O 1
ATOM 4893 N N . SER A 1 617 ? -5.295 -10.843 16.817 1.00 25.70 617 SER A N 1
ATOM 4894 C CA . SER A 1 617 ? -4.113 -11.314 17.529 1.00 25.70 617 SER A CA 1
ATOM 4895 C C . SER A 1 617 ? -3.704 -10.215 18.504 1.00 25.70 617 SER A C 1
ATOM 4897 O O . SER A 1 617 ? -3.398 -9.111 18.072 1.00 25.70 617 SER A O 1
ATOM 4899 N N . GLY A 1 618 ? -3.759 -10.509 19.809 1.00 30.89 618 GLY A N 1
ATOM 4900 C CA . GLY A 1 618 ? -3.502 -9.587 20.924 1.00 30.89 618 GLY A CA 1
ATOM 4901 C C . GLY A 1 618 ? -2.736 -8.305 20.570 1.00 30.89 618 GLY A C 1
ATOM 4902 O O . GLY A 1 618 ? -1.555 -8.358 20.253 1.00 30.89 618 GLY A O 1
ATOM 4903 N N . ASN A 1 619 ? -3.436 -7.177 20.707 1.00 35.00 619 ASN A N 1
ATOM 4904 C CA . ASN A 1 619 ? -2.969 -5.790 20.604 1.00 35.00 619 ASN A CA 1
ATOM 4905 C C . ASN A 1 619 ? -2.659 -5.211 19.206 1.00 35.00 619 ASN A C 1
ATOM 4907 O O . ASN A 1 619 ? -2.390 -4.014 19.145 1.00 35.00 619 ASN A O 1
ATOM 4911 N N . VAL A 1 620 ? -2.812 -5.949 18.096 1.00 37.62 620 VAL A N 1
ATOM 4912 C CA . VAL A 1 620 ? -2.641 -5.384 16.736 1.00 37.62 620 VAL A CA 1
ATOM 4913 C C . VAL A 1 620 ? -3.881 -5.600 15.878 1.00 37.62 620 VAL A C 1
ATOM 4915 O O . VAL A 1 620 ? -4.292 -6.734 15.649 1.00 37.62 620 VAL A O 1
ATOM 4918 N N . PHE A 1 621 ? -4.456 -4.506 15.373 1.00 44.41 621 PHE A N 1
ATOM 4919 C CA . PHE A 1 621 ? -5.437 -4.536 14.289 1.00 44.41 621 PHE A CA 1
ATOM 4920 C C . PHE A 1 621 ? -4.708 -4.849 12.974 1.00 44.41 621 PHE A C 1
ATOM 4922 O O . PHE A 1 621 ? -4.048 -3.979 12.411 1.00 44.41 621 PHE A O 1
ATOM 4929 N N . LEU A 1 622 ? -4.807 -6.089 12.492 1.00 42.56 622 LEU A N 1
ATOM 4930 C CA . LEU A 1 622 ? -4.314 -6.503 11.177 1.00 42.56 622 LEU A CA 1
ATOM 4931 C C . LEU A 1 622 ? -5.503 -6.822 10.282 1.00 42.56 622 LEU A C 1
ATOM 4933 O O . LEU A 1 622 ? -5.993 -7.945 10.245 1.00 42.56 622 LEU A O 1
ATOM 4937 N N . ASP A 1 623 ? -5.967 -5.799 9.583 1.00 46.75 623 ASP A N 1
ATOM 4938 C CA . ASP A 1 623 ? -6.976 -5.924 8.544 1.00 46.75 623 ASP A CA 1
ATOM 4939 C C . ASP A 1 623 ? -6.233 -5.921 7.198 1.00 46.75 623 ASP A C 1
ATOM 4941 O O . ASP A 1 623 ? -5.636 -4.922 6.800 1.00 46.75 623 ASP A O 1
ATOM 4945 N N . ILE A 1 624 ? -6.157 -7.079 6.537 1.00 48.53 624 ILE A N 1
ATOM 4946 C CA . ILE A 1 624 ? -5.479 -7.201 5.235 1.00 48.53 624 ILE A CA 1
ATOM 4947 C C . ILE A 1 624 ? -6.245 -6.432 4.169 1.00 48.53 624 ILE A C 1
ATOM 4949 O O . ILE A 1 624 ? -5.615 -5.906 3.251 1.00 48.53 624 ILE A O 1
ATOM 4953 N N . ASP A 1 625 ? -7.563 -6.284 4.333 1.00 42.16 625 ASP A N 1
ATOM 4954 C CA . ASP A 1 625 ? -8.355 -5.482 3.425 1.00 42.16 625 ASP A CA 1
ATOM 4955 C C . ASP A 1 625 ? -7.915 -4.017 3.489 1.00 42.16 625 ASP A C 1
ATOM 4957 O O . ASP A 1 625 ? -8.067 -3.367 2.470 1.00 42.16 625 ASP A O 1
ATOM 4961 N N . LEU A 1 626 ? -7.276 -3.505 4.562 1.00 47.69 626 LEU A N 1
ATOM 4962 C CA . LEU A 1 626 ? -6.658 -2.158 4.605 1.00 47.69 626 LEU A CA 1
ATOM 4963 C C . LEU A 1 626 ? -5.508 -1.943 3.610 1.00 47.69 626 LEU A C 1
ATOM 4965 O O . LEU A 1 626 ? -5.178 -0.785 3.336 1.00 47.69 626 LEU A O 1
ATOM 4969 N N . HIS A 1 627 ? -4.872 -3.002 3.102 1.00 56.50 627 HIS A N 1
ATOM 4970 C CA . HIS A 1 627 ? -3.672 -2.837 2.288 1.00 56.50 627 HIS A CA 1
ATOM 4971 C C . HIS A 1 627 ? -4.051 -2.329 0.897 1.00 56.50 627 HIS A C 1
ATOM 4973 O O . HIS A 1 627 ? -4.849 -2.968 0.202 1.00 56.50 627 HIS A O 1
ATOM 4979 N N . PRO A 1 628 ? -3.502 -1.176 0.477 1.00 59.62 628 PRO A N 1
ATOM 4980 C CA . PRO A 1 628 ? -3.790 -0.654 -0.837 1.00 59.62 628 PRO A CA 1
ATOM 4981 C C . PRO A 1 628 ? -3.228 -1.599 -1.895 1.00 59.62 628 PRO A C 1
ATOM 4983 O O . PRO A 1 628 ? -2.168 -2.200 -1.725 1.00 59.62 628 PRO A O 1
ATOM 4986 N N . PHE A 1 629 ? -3.923 -1.704 -3.016 1.00 62.44 629 PHE A N 1
ATOM 4987 C CA . PHE A 1 629 ? -3.395 -2.353 -4.208 1.00 62.44 629 PHE A CA 1
ATOM 4988 C C . PHE A 1 629 ? -3.685 -1.457 -5.407 1.00 62.44 629 PHE A C 1
ATOM 4990 O O . PHE A 1 629 ? -4.651 -0.696 -5.410 1.00 62.44 629 PHE A O 1
ATOM 4997 N N . SER A 1 630 ? -2.864 -1.547 -6.442 1.00 62.22 630 SER A N 1
ATOM 4998 C CA . SER A 1 630 ? -2.973 -0.690 -7.621 1.00 62.22 630 SER A CA 1
ATOM 4999 C C . SER A 1 630 ? -3.233 -1.517 -8.869 1.00 62.22 630 SER A C 1
ATOM 5001 O O . SER A 1 630 ? -2.594 -2.548 -9.092 1.00 62.22 630 SER A O 1
ATOM 5003 N N . MET A 1 631 ? -4.130 -1.047 -9.727 1.00 67.00 631 MET A N 1
ATOM 5004 C CA . MET A 1 631 ? -4.346 -1.640 -11.049 1.00 67.00 631 MET A CA 1
ATOM 5005 C C . MET A 1 631 ? -4.710 -0.571 -12.073 1.00 67.00 631 MET A C 1
ATOM 5007 O O . MET A 1 631 ? -5.092 0.544 -11.722 1.00 67.00 631 MET A O 1
ATOM 5011 N N . SER A 1 632 ? -4.583 -0.900 -13.356 1.00 64.44 632 SER A N 1
ATOM 5012 C CA . SER A 1 632 ? -5.081 -0.022 -14.416 1.00 64.44 632 SER A CA 1
ATOM 5013 C C . SER A 1 632 ? -6.606 0.028 -14.393 1.00 64.44 632 SER A C 1
ATOM 5015 O O . SER A 1 632 ? -7.270 -0.993 -14.536 1.00 64.44 632 SER A O 1
ATOM 5017 N N . ASN A 1 633 ? -7.171 1.221 -14.271 1.00 62.91 633 ASN A N 1
ATOM 5018 C CA . ASN A 1 633 ? -8.598 1.459 -14.396 1.00 62.91 633 ASN A CA 1
ATOM 5019 C C . ASN A 1 633 ? -8.834 2.766 -15.162 1.00 62.91 633 ASN A C 1
ATOM 5021 O O . ASN A 1 633 ? -8.157 3.762 -14.920 1.00 62.91 633 ASN A O 1
ATOM 5025 N N . LYS A 1 634 ? -9.769 2.761 -16.120 1.00 62.22 634 LYS A N 1
ATOM 5026 C CA . LYS A 1 634 ? -10.085 3.922 -16.985 1.00 62.22 634 LYS A CA 1
ATOM 5027 C C . LYS A 1 634 ? -8.855 4.529 -17.688 1.00 62.22 634 LYS A C 1
ATOM 5029 O O . LYS A 1 634 ? -8.760 5.741 -17.863 1.00 62.22 634 LYS A O 1
ATOM 5034 N N . GLY A 1 635 ? -7.890 3.688 -18.069 1.00 52.91 635 GLY A N 1
ATOM 5035 C CA . GLY A 1 635 ? -6.667 4.108 -18.767 1.00 52.91 635 GLY A CA 1
ATOM 5036 C C . GLY A 1 635 ? -5.568 4.718 -17.883 1.00 52.91 635 GLY A C 1
ATOM 5037 O O . GLY A 1 635 ? -4.558 5.175 -18.417 1.00 52.91 635 GLY A O 1
ATOM 5038 N N . VAL A 1 636 ? -5.719 4.712 -16.554 1.00 48.41 636 VAL A N 1
ATOM 5039 C CA . VAL A 1 636 ? -4.711 5.190 -15.589 1.00 48.41 636 VAL A CA 1
ATOM 5040 C C . VAL A 1 636 ? -4.449 4.143 -14.507 1.00 48.41 636 VAL A C 1
ATOM 5042 O O . VAL A 1 636 ? -5.295 3.294 -14.246 1.00 48.41 636 VAL A O 1
ATOM 5045 N N . VAL A 1 637 ? -3.273 4.169 -13.876 1.00 58.75 637 VAL A N 1
ATOM 5046 C CA . VAL A 1 637 ? -3.019 3.334 -12.691 1.00 58.75 637 VAL A CA 1
ATOM 5047 C C . VAL A 1 637 ? -3.733 3.973 -11.509 1.00 58.75 637 VAL A C 1
ATOM 5049 O O . VAL A 1 637 ? -3.458 5.123 -11.179 1.00 58.75 637 VAL A O 1
ATOM 5052 N N . MET A 1 638 ? -4.672 3.245 -10.917 1.00 56.06 638 MET A N 1
ATOM 5053 C CA . MET A 1 638 ? -5.424 3.674 -9.745 1.00 56.06 638 MET A CA 1
ATOM 5054 C C . MET A 1 638 ? -4.926 2.898 -8.533 1.00 56.06 638 MET A C 1
ATOM 5056 O O . MET A 1 638 ? -4.897 1.667 -8.576 1.00 56.06 638 MET A O 1
ATOM 5060 N N . ASP A 1 639 ? -4.571 3.613 -7.467 1.00 59.41 639 ASP A N 1
ATOM 5061 C CA . ASP A 1 639 ? -4.336 3.040 -6.144 1.00 59.41 639 ASP A CA 1
ATOM 5062 C C . ASP A 1 639 ? -5.685 2.912 -5.434 1.00 59.41 639 ASP A C 1
ATOM 5064 O O . ASP A 1 639 ? -6.364 3.906 -5.166 1.00 59.41 639 ASP A O 1
ATOM 5068 N N . TYR A 1 640 ? -6.096 1.683 -5.151 1.00 61.19 640 TYR A N 1
ATOM 5069 C CA . TYR A 1 640 ? -7.313 1.394 -4.413 1.00 61.19 640 TYR A CA 1
ATOM 5070 C C . TYR A 1 640 ? -6.966 1.346 -2.931 1.00 61.19 640 TYR A C 1
ATOM 5072 O O . TYR A 1 640 ? -6.272 0.414 -2.517 1.00 61.19 640 TYR A O 1
ATOM 5080 N N . PRO A 1 641 ? -7.410 2.324 -2.120 1.00 49.47 641 PRO A N 1
ATOM 5081 C CA . PRO A 1 641 ? -7.235 2.244 -0.680 1.00 49.47 641 PRO A CA 1
ATOM 5082 C C . PRO A 1 641 ? -8.014 1.032 -0.161 1.00 49.47 641 PRO A C 1
ATOM 5084 O O . PRO A 1 641 ? -9.077 0.688 -0.682 1.00 49.47 641 PRO A O 1
ATOM 5087 N N . GLY A 1 642 ? -7.479 0.361 0.849 1.00 52.84 642 GLY A N 1
ATOM 5088 C CA . GLY A 1 642 ? -8.121 -0.809 1.424 1.00 52.84 642 GLY A CA 1
ATOM 5089 C C . GLY A 1 642 ? -9.505 -0.579 2.065 1.00 52.84 642 GLY A C 1
ATOM 5090 O O . GLY A 1 642 ? -10.034 0.532 2.075 1.00 52.84 642 GLY A O 1
ATOM 5091 N N . ARG A 1 643 ? -10.103 -1.646 2.614 1.00 52.38 643 ARG A N 1
ATOM 5092 C CA . ARG A 1 643 ? -11.405 -1.789 3.301 1.00 52.38 643 ARG A CA 1
ATOM 5093 C C . ARG A 1 643 ? -12.674 -1.614 2.479 1.00 52.38 643 ARG A C 1
ATOM 5095 O O . ARG A 1 643 ? -13.706 -2.126 2.879 1.00 52.38 643 ARG A O 1
ATOM 5102 N N . GLN A 1 644 ? -12.668 -0.866 1.377 1.00 44.84 644 GLN A N 1
ATOM 5103 C CA . GLN A 1 644 ? -13.924 -0.535 0.670 1.00 44.84 644 GLN A CA 1
ATOM 5104 C C . GLN A 1 644 ? -14.020 -1.144 -0.735 1.00 44.84 644 GLN A C 1
ATOM 5106 O O . GLN A 1 644 ? -15.122 -1.435 -1.212 1.00 44.84 644 GLN A O 1
ATOM 5111 N N . TYR A 1 645 ? -12.879 -1.389 -1.389 1.00 51.41 645 TYR A N 1
ATOM 5112 C CA . TYR A 1 645 ? -12.841 -1.728 -2.816 1.00 51.41 645 TYR A CA 1
ATOM 5113 C C . TYR A 1 645 ? -12.680 -3.223 -3.111 1.00 51.41 645 TYR A C 1
ATOM 5115 O O . TYR A 1 645 ? -13.323 -3.707 -4.043 1.00 51.41 645 TYR A O 1
ATOM 5123 N N . LEU A 1 646 ? -11.924 -3.985 -2.306 1.00 50.59 646 LEU A N 1
ATOM 5124 C CA . LEU A 1 646 ? -11.820 -5.447 -2.479 1.00 50.59 646 LEU A CA 1
ATOM 5125 C C . LEU A 1 646 ? -13.189 -6.141 -2.361 1.00 50.59 646 LEU A C 1
ATOM 5127 O O . LEU A 1 646 ? -13.455 -7.108 -3.067 1.00 50.59 646 LEU A O 1
ATOM 5131 N N . HIS A 1 647 ? -14.108 -5.595 -1.559 1.00 53.78 647 HIS A N 1
ATOM 5132 C CA . HIS A 1 647 ? -15.460 -6.145 -1.390 1.00 53.78 647 HIS A CA 1
ATOM 5133 C C . HIS A 1 647 ? -16.387 -5.921 -2.593 1.00 53.78 647 HIS A C 1
ATOM 5135 O O . HIS A 1 647 ? -17.418 -6.578 -2.700 1.00 53.78 647 HIS A O 1
ATOM 5141 N N . HIS A 1 648 ? -16.054 -5.009 -3.508 1.00 59.38 648 HIS A N 1
ATOM 5142 C CA . HIS A 1 648 ? -16.942 -4.630 -4.614 1.00 59.38 648 HIS A CA 1
ATOM 5143 C C . HIS A 1 648 ? -16.317 -4.831 -5.991 1.00 59.38 648 HIS A C 1
ATOM 5145 O O . HIS A 1 648 ? -17.045 -4.868 -6.983 1.00 59.38 648 HIS A O 1
ATOM 5151 N N . MET A 1 649 ? -14.993 -4.966 -6.071 1.00 73.81 649 MET A N 1
ATOM 5152 C CA . MET A 1 649 ? -14.284 -4.949 -7.338 1.00 73.81 649 MET A CA 1
ATOM 5153 C C . MET A 1 649 ? -13.938 -6.352 -7.829 1.00 73.81 649 MET A C 1
ATOM 5155 O O . MET A 1 649 ? -13.105 -7.055 -7.263 1.00 73.81 649 MET A O 1
ATOM 5159 N N . VAL A 1 650 ? -14.542 -6.727 -8.956 1.00 85.69 650 VAL A N 1
ATOM 5160 C CA . VAL A 1 650 ? -14.135 -7.892 -9.745 1.00 85.69 650 VAL A CA 1
ATOM 5161 C C . VAL A 1 650 ? -13.545 -7.386 -11.052 1.00 85.69 650 VAL A C 1
ATOM 5163 O O . VAL A 1 650 ? -14.228 -6.700 -11.816 1.00 85.69 650 VAL A O 1
ATOM 5166 N N . ALA A 1 651 ? -12.283 -7.709 -11.308 1.00 88.19 651 ALA A N 1
ATOM 5167 C CA . ALA A 1 651 ? -11.521 -7.113 -12.395 1.00 88.19 651 ALA A CA 1
ATOM 5168 C C . ALA A 1 651 ? -10.685 -8.141 -13.159 1.00 88.19 651 ALA A C 1
ATOM 5170 O O . ALA A 1 651 ? -10.009 -8.990 -12.571 1.00 88.19 651 ALA A O 1
ATOM 5171 N N . ILE A 1 652 ? -10.714 -8.022 -14.485 1.00 93.19 652 ILE A N 1
ATOM 5172 C CA . ILE A 1 652 ? -9.841 -8.750 -15.402 1.00 93.19 652 ILE A CA 1
ATOM 5173 C C . ILE A 1 652 ? -9.127 -7.723 -16.280 1.00 93.19 652 ILE A C 1
ATOM 5175 O O . ILE A 1 652 ? -9.767 -7.076 -17.113 1.00 93.19 652 ILE A O 1
ATOM 5179 N N . ASP A 1 653 ? -7.807 -7.622 -16.127 1.00 91.62 653 ASP A N 1
ATOM 5180 C CA . ASP A 1 653 ? -6.947 -6.862 -17.034 1.00 91.62 653 ASP A CA 1
ATOM 5181 C C . ASP A 1 653 ? -5.952 -7.796 -17.735 1.00 91.62 653 ASP A C 1
ATOM 5183 O O . ASP A 1 653 ? -5.086 -8.413 -17.112 1.00 91.62 653 ASP A O 1
ATOM 5187 N N . LEU A 1 654 ? -6.110 -7.924 -19.052 1.00 94.19 654 LEU A N 1
ATOM 5188 C CA . LEU A 1 654 ? -5.235 -8.690 -19.942 1.00 94.19 654 LEU A CA 1
ATOM 5189 C C . LEU A 1 654 ? -4.552 -7.792 -20.984 1.00 94.19 654 LEU A C 1
ATOM 5191 O O . LEU A 1 654 ? -4.021 -8.299 -21.977 1.00 94.19 654 LEU A O 1
ATOM 5195 N N . SER A 1 655 ? -4.593 -6.472 -20.803 1.00 88.50 655 SER A N 1
ATOM 5196 C CA . SER A 1 655 ? -4.149 -5.511 -21.811 1.00 88.50 655 SER A CA 1
ATOM 5197 C C . SER A 1 655 ? -2.649 -5.558 -22.099 1.00 88.50 655 SER A C 1
ATOM 5199 O O . SER A 1 655 ? -1.866 -6.067 -21.296 1.00 88.50 655 SER A O 1
ATOM 5201 N N . CYS A 1 656 ? -2.231 -5.043 -23.256 1.00 87.56 656 CYS A N 1
ATOM 5202 C CA . CYS A 1 656 ? -0.823 -5.007 -23.675 1.00 87.56 656 CYS A CA 1
ATOM 5203 C C . CYS A 1 656 ? -0.164 -6.398 -23.600 1.00 87.56 656 CYS A C 1
ATOM 5205 O O . CYS A 1 656 ? 0.810 -6.611 -22.875 1.00 87.56 656 CYS A O 1
ATOM 5207 N N . ASN A 1 657 ? -0.750 -7.362 -24.310 1.00 88.62 657 ASN A N 1
ATOM 5208 C CA . ASN A 1 657 ? -0.251 -8.729 -24.437 1.00 88.62 657 ASN A CA 1
ATOM 5209 C C . ASN A 1 657 ? -0.325 -9.183 -25.906 1.00 88.62 657 ASN A C 1
ATOM 5211 O O . ASN A 1 657 ? -0.656 -8.424 -26.811 1.00 88.62 657 ASN A O 1
ATOM 5215 N N . LYS A 1 658 ? -0.007 -10.456 -26.163 1.00 91.25 658 LYS A N 1
ATOM 5216 C CA . LYS A 1 658 ? -0.025 -11.078 -27.496 1.00 91.25 658 LYS A CA 1
ATOM 5217 C C . LYS A 1 658 ? -1.175 -12.082 -27.637 1.00 91.25 658 LYS A C 1
ATOM 5219 O O . LYS A 1 658 ? -1.032 -13.110 -28.306 1.00 91.25 658 LYS A O 1
ATOM 5224 N N . ILE A 1 659 ? -2.304 -11.839 -26.971 1.00 94.44 659 ILE A N 1
ATOM 5225 C CA . ILE A 1 659 ? -3.451 -12.756 -26.967 1.00 94.44 659 ILE A CA 1
ATOM 5226 C C . ILE A 1 659 ? -4.188 -12.645 -28.302 1.00 94.44 659 ILE A C 1
ATOM 5228 O O . ILE A 1 659 ? -4.422 -11.549 -28.792 1.00 94.44 659 ILE A O 1
ATOM 5232 N N . SER A 1 660 ? -4.540 -13.781 -28.907 1.00 94.75 660 SER A N 1
ATOM 5233 C CA . SER A 1 660 ? -5.138 -13.843 -30.247 1.00 94.75 660 SER A CA 1
ATOM 5234 C C . SER A 1 660 ? -6.400 -14.706 -30.297 1.00 94.75 660 SER A C 1
ATOM 5236 O O . SER A 1 660 ? -6.706 -15.443 -29.362 1.00 94.75 660 SER A O 1
ATOM 5238 N N . GLY A 1 661 ? -7.112 -14.669 -31.425 1.00 95.50 661 GLY A N 1
ATOM 5239 C CA . GLY A 1 661 ? -8.358 -15.415 -31.619 1.00 95.50 661 GLY A CA 1
ATOM 5240 C C . GLY A 1 661 ? -9.586 -14.641 -31.143 1.00 95.50 661 GLY A C 1
ATOM 5241 O O . GLY A 1 661 ? -9.508 -13.444 -30.889 1.00 95.50 661 GLY A O 1
ATOM 5242 N N . GLU A 1 662 ? -10.733 -15.310 -31.082 1.00 96.94 662 GLU A N 1
ATOM 5243 C CA . GLU A 1 662 ? -12.005 -14.675 -30.719 1.00 96.94 662 GLU A CA 1
ATOM 5244 C C . GLU A 1 662 ? -12.173 -14.541 -29.202 1.00 96.94 662 GLU A C 1
ATOM 5246 O O . GLU A 1 662 ? -11.669 -15.365 -28.436 1.00 96.94 662 GLU A O 1
ATOM 5251 N N . ILE A 1 663 ? -12.908 -13.515 -28.771 1.00 97.50 663 ILE A N 1
ATOM 5252 C CA . ILE A 1 663 ? -13.310 -13.351 -27.371 1.00 97.50 663 ILE A CA 1
ATOM 5253 C C . ILE A 1 663 ? -14.421 -14.376 -27.067 1.00 97.50 663 ILE A C 1
ATOM 5255 O O . ILE A 1 663 ? -15.463 -14.343 -27.722 1.00 97.50 663 ILE A O 1
ATOM 5259 N N . PRO A 1 664 ? -14.258 -15.285 -26.086 1.00 94.75 664 PRO A N 1
ATOM 5260 C CA . PRO A 1 664 ? -15.262 -16.308 -25.808 1.00 94.75 664 PRO A CA 1
ATOM 5261 C C . PRO A 1 664 ? -16.582 -15.733 -25.285 1.00 94.75 664 PRO A C 1
ATOM 5263 O O . PRO A 1 664 ? -16.603 -15.059 -24.256 1.00 94.75 664 PRO A O 1
ATOM 5266 N N . ASP A 1 665 ? -17.703 -16.133 -25.892 1.00 93.75 665 ASP A N 1
ATOM 5267 C CA . ASP A 1 665 ? -19.058 -15.742 -25.461 1.00 93.75 665 ASP A CA 1
ATOM 5268 C C . ASP A 1 665 ? -19.340 -16.022 -23.973 1.00 93.75 665 ASP A C 1
ATOM 5270 O O . ASP A 1 665 ? -20.131 -15.316 -23.341 1.00 93.75 665 ASP A O 1
ATOM 5274 N N . ILE A 1 666 ? -18.687 -17.033 -23.388 1.00 92.75 666 ILE A N 1
ATOM 5275 C CA . ILE A 1 666 ? -18.845 -17.396 -21.974 1.00 92.75 666 ILE A CA 1
ATOM 5276 C C . ILE A 1 666 ? -18.348 -16.307 -21.009 1.00 92.75 666 ILE A C 1
ATOM 5278 O O . ILE A 1 666 ? -18.795 -16.285 -19.871 1.00 92.75 666 ILE A O 1
ATOM 5282 N N . MET A 1 667 ? -17.498 -15.358 -21.428 1.00 93.00 667 MET A N 1
ATOM 5283 C CA . MET A 1 667 ? -17.119 -14.219 -20.570 1.00 93.00 667 MET A CA 1
ATOM 5284 C C . MET A 1 667 ? -18.332 -13.396 -20.117 1.00 93.00 667 MET A C 1
ATOM 5286 O O . MET A 1 667 ? -18.322 -12.850 -19.019 1.00 93.00 667 MET A O 1
ATOM 5290 N N . GLY A 1 668 ? -19.421 -13.387 -20.893 1.00 90.81 668 GLY A N 1
ATOM 5291 C CA . GLY A 1 668 ? -20.685 -12.769 -20.485 1.00 90.81 668 GLY A CA 1
ATOM 5292 C C . GLY A 1 668 ? -21.411 -13.475 -19.329 1.00 90.81 668 GLY A C 1
ATOM 5293 O O . GLY A 1 668 ? -22.493 -13.033 -18.954 1.00 90.81 668 GLY A O 1
ATOM 5294 N N . SER A 1 669 ? -20.880 -14.577 -18.777 1.00 89.56 669 SER A N 1
ATOM 5295 C CA . SER A 1 669 ? -21.393 -15.201 -17.546 1.00 89.56 669 SER A CA 1
ATOM 5296 C C . SER A 1 669 ? -20.733 -14.679 -16.267 1.00 89.56 669 SER A C 1
ATOM 5298 O O . SER A 1 669 ? -21.122 -15.103 -15.181 1.00 89.56 669 SER A O 1
ATOM 5300 N N . LEU A 1 670 ? -19.723 -13.810 -16.368 1.00 89.94 670 LEU A N 1
ATOM 5301 C CA . LEU A 1 670 ? -19.000 -13.241 -15.228 1.00 89.94 670 LEU A CA 1
ATOM 5302 C C . LEU A 1 670 ? -19.799 -12.094 -14.588 1.00 89.94 670 LEU A C 1
ATOM 5304 O O . LEU A 1 670 ? -19.384 -10.943 -14.615 1.00 89.94 670 LEU A O 1
ATOM 5308 N N . ASN A 1 671 ? -20.981 -12.385 -14.041 1.00 83.56 671 ASN A N 1
ATOM 5309 C CA . ASN A 1 671 ? -21.952 -11.364 -13.611 1.00 83.56 671 ASN A CA 1
ATOM 5310 C C . ASN A 1 671 ? -21.429 -10.394 -12.529 1.00 83.56 671 ASN A C 1
ATOM 5312 O O . ASN A 1 671 ? -22.013 -9.327 -12.332 1.00 83.56 671 ASN A O 1
ATOM 5316 N N . GLY A 1 672 ? -20.362 -10.763 -11.813 1.00 80.50 672 GLY A N 1
ATOM 5317 C CA . GLY A 1 672 ? -19.718 -9.899 -10.824 1.00 80.50 672 GLY A CA 1
ATOM 5318 C C . GLY A 1 672 ? -18.774 -8.854 -11.413 1.00 80.50 672 GLY A C 1
ATOM 5319 O O . GLY A 1 672 ? -18.402 -7.940 -10.691 1.00 80.50 672 GLY A O 1
ATOM 5320 N N . LEU A 1 673 ? -18.391 -8.982 -12.689 1.00 88.62 673 LEU A N 1
ATOM 5321 C CA . LEU A 1 673 ? -17.335 -8.193 -13.322 1.00 88.62 673 LEU A CA 1
ATOM 5322 C C . LEU A 1 673 ? -17.665 -6.694 -13.347 1.00 88.62 673 LEU A C 1
ATOM 5324 O O . LEU A 1 673 ? -18.725 -6.293 -13.829 1.00 88.62 673 LEU A O 1
ATOM 5328 N N . VAL A 1 674 ? -16.718 -5.893 -12.858 1.00 86.75 674 VAL A N 1
ATOM 5329 C CA . VAL A 1 674 ? -16.758 -4.424 -12.811 1.00 86.75 674 VAL A CA 1
ATOM 5330 C C . VAL A 1 674 ? -15.803 -3.832 -13.844 1.00 86.75 674 VAL A C 1
ATOM 5332 O O . VAL A 1 674 ? -16.176 -2.915 -14.572 1.00 86.75 674 VAL A O 1
ATOM 5335 N N . VAL A 1 675 ? -14.596 -4.394 -13.962 1.00 88.25 675 VAL A N 1
ATOM 5336 C CA . VAL A 1 675 ? -13.573 -3.939 -14.915 1.00 88.25 675 VAL A CA 1
ATOM 5337 C C . VAL A 1 675 ? -13.202 -5.070 -15.868 1.00 88.25 675 VAL A C 1
ATOM 5339 O O . VAL A 1 675 ? -12.775 -6.143 -15.435 1.00 88.25 675 VAL A O 1
ATOM 5342 N N . LEU A 1 676 ? -13.331 -4.812 -17.169 1.00 94.19 676 LEU A N 1
ATOM 5343 C CA . LEU A 1 676 ? -12.833 -5.678 -18.232 1.00 94.19 676 LEU A CA 1
ATOM 5344 C C . LEU A 1 676 ? -11.954 -4.880 -19.193 1.00 94.19 676 LEU A C 1
ATOM 5346 O O . LEU A 1 676 ? -12.454 -4.091 -19.996 1.00 94.19 676 LEU A O 1
ATOM 5350 N N . ASN A 1 677 ? -10.650 -5.136 -19.143 1.00 91.19 677 ASN A N 1
ATOM 5351 C CA . ASN A 1 677 ? -9.677 -4.531 -20.041 1.00 91.19 677 ASN A CA 1
ATOM 5352 C C . ASN A 1 677 ? -8.971 -5.613 -20.870 1.00 91.19 677 ASN A C 1
ATOM 5354 O O . ASN A 1 677 ? -8.183 -6.408 -20.357 1.00 91.19 677 ASN A O 1
ATOM 5358 N N . LEU A 1 678 ? -9.279 -5.652 -22.167 1.00 95.12 678 LEU A N 1
ATOM 5359 C CA . LEU A 1 678 ? -8.687 -6.553 -23.163 1.00 95.12 678 LEU A CA 1
ATOM 5360 C C . LEU A 1 678 ? -7.922 -5.781 -24.247 1.00 95.12 678 LEU A C 1
ATOM 5362 O O . LEU A 1 678 ? -7.587 -6.342 -25.295 1.00 95.12 678 LEU A O 1
ATOM 5366 N N . SER A 1 679 ? -7.686 -4.491 -24.017 1.00 87.88 679 SER A N 1
ATOM 5367 C CA . SER A 1 679 ? -7.098 -3.594 -25.003 1.00 87.88 679 SER A CA 1
ATOM 5368 C C . SER A 1 679 ? -5.684 -3.999 -25.409 1.00 87.88 679 SER A C 1
ATOM 5370 O O . SER A 1 679 ? -4.988 -4.711 -24.684 1.00 87.88 679 SER A O 1
ATOM 5372 N N . ASN A 1 680 ? -5.252 -3.546 -26.581 1.00 83.56 680 ASN A N 1
ATOM 5373 C CA . ASN A 1 680 ? -3.887 -3.722 -27.067 1.00 83.56 680 ASN A CA 1
ATOM 5374 C C . ASN A 1 680 ? -3.432 -5.193 -27.073 1.00 83.56 680 ASN A C 1
ATOM 5376 O O . ASN A 1 680 ? -2.544 -5.620 -26.330 1.00 83.56 680 ASN A O 1
ATOM 5380 N N . ASN A 1 681 ? -4.140 -5.980 -27.874 1.00 87.25 681 ASN A N 1
ATOM 5381 C CA . ASN A 1 681 ? -3.923 -7.406 -28.087 1.00 87.25 681 ASN A CA 1
ATOM 5382 C C . ASN A 1 681 ? -4.163 -7.730 -29.578 1.00 87.25 681 ASN A C 1
ATOM 5384 O O . ASN A 1 681 ? -4.304 -6.850 -30.424 1.00 87.25 681 ASN A O 1
ATOM 5388 N N . MET A 1 682 ? -4.214 -9.016 -29.927 1.00 92.69 682 MET A N 1
ATOM 5389 C CA . MET A 1 682 ? -4.500 -9.506 -31.280 1.00 92.69 682 MET A CA 1
ATOM 5390 C C . MET A 1 682 ? -5.877 -10.191 -31.376 1.00 92.69 682 MET A C 1
ATOM 5392 O O . MET A 1 682 ? -6.034 -11.155 -32.139 1.00 92.69 682 MET A O 1
ATOM 5396 N N . PHE A 1 683 ? -6.876 -9.759 -30.595 1.00 96.88 683 PHE A N 1
ATOM 5397 C CA . PHE A 1 683 ? -8.218 -10.350 -30.653 1.00 96.88 683 PHE A CA 1
ATOM 5398 C C . PHE A 1 683 ? -8.876 -10.111 -32.018 1.00 96.88 683 PHE A C 1
ATOM 5400 O O . PHE A 1 683 ? -8.782 -9.027 -32.588 1.00 96.88 683 PHE A O 1
ATOM 5407 N N . THR A 1 684 ? -9.556 -11.130 -32.541 1.00 95.62 684 THR A N 1
ATOM 5408 C CA . THR A 1 684 ? -10.294 -11.113 -33.816 1.00 95.62 684 THR A CA 1
ATOM 5409 C C . THR A 1 684 ? -11.759 -11.504 -33.605 1.00 95.62 684 THR A C 1
ATOM 5411 O O . THR A 1 684 ? -12.169 -11.807 -32.489 1.00 95.62 684 THR A O 1
ATOM 5414 N N . GLY A 1 685 ? -12.557 -11.572 -34.674 1.00 96.00 685 GLY A N 1
ATOM 5415 C CA . GLY A 1 685 ? -13.979 -11.926 -34.577 1.00 96.00 685 GLY A CA 1
ATOM 5416 C C . GLY A 1 685 ? -14.829 -10.752 -34.095 1.00 96.00 685 GLY A C 1
ATOM 5417 O O . GLY A 1 685 ? -14.392 -9.607 -34.183 1.00 96.00 685 GLY A O 1
ATOM 5418 N N . SER A 1 686 ? -16.052 -11.016 -33.641 1.00 96.69 686 SER A N 1
ATOM 5419 C CA . SER A 1 686 ? -16.991 -9.982 -33.183 1.00 96.69 686 SER A CA 1
ATOM 5420 C C . SER A 1 686 ? -16.989 -9.794 -31.672 1.00 96.69 686 SER A C 1
ATOM 5422 O O . SER A 1 686 ? -16.683 -10.724 -30.931 1.00 96.69 686 SER A O 1
ATOM 5424 N N . ILE A 1 687 ? -17.415 -8.615 -31.206 1.00 98.00 687 ILE A N 1
ATOM 5425 C CA . ILE A 1 687 ? -17.698 -8.386 -29.783 1.00 98.00 687 ILE A CA 1
ATOM 5426 C C . ILE A 1 687 ? -18.853 -9.316 -29.351 1.00 98.00 687 ILE A C 1
ATOM 5428 O O . ILE A 1 687 ? -19.917 -9.280 -29.979 1.00 98.00 687 ILE A O 1
ATOM 5432 N N . PRO A 1 688 ? -18.694 -10.131 -28.291 1.00 97.06 688 PRO A N 1
ATOM 5433 C CA . PRO A 1 688 ? -19.748 -11.009 -27.794 1.00 97.06 688 PRO A CA 1
ATOM 5434 C C . PRO A 1 688 ? -21.012 -10.254 -27.385 1.00 97.06 688 PRO A C 1
ATOM 5436 O O . PRO A 1 688 ? -20.987 -9.377 -26.521 1.00 97.06 688 PRO A O 1
ATOM 5439 N N . SER A 1 689 ? -22.165 -10.648 -27.929 1.00 95.38 689 SER A N 1
ATOM 5440 C CA . SER A 1 689 ? -23.457 -10.079 -27.505 1.00 95.38 689 SER A CA 1
ATOM 5441 C C . SER A 1 689 ? -23.798 -10.398 -26.041 1.00 95.38 689 SER A C 1
ATOM 5443 O O . SER A 1 689 ? -24.583 -9.689 -25.408 1.00 95.38 689 SER A O 1
ATOM 5445 N N . SER A 1 690 ? -23.187 -11.447 -25.476 1.00 95.00 690 SER A N 1
ATOM 5446 C CA . SER A 1 690 ? -23.352 -11.852 -24.080 1.00 95.00 690 SER A CA 1
ATOM 5447 C C . SER A 1 690 ? -22.830 -10.815 -23.082 1.00 95.00 690 SER A C 1
ATOM 5449 O O . SER A 1 690 ? -23.295 -10.815 -21.944 1.00 95.00 690 SER A O 1
ATOM 5451 N N . PHE A 1 691 ? -21.946 -9.898 -23.493 1.00 95.62 691 PHE A N 1
ATOM 5452 C CA . PHE A 1 691 ? -21.449 -8.811 -22.640 1.00 95.62 691 PHE A CA 1
ATOM 5453 C C . PHE A 1 691 ? -22.567 -7.887 -22.151 1.00 95.62 691 PHE A C 1
ATOM 5455 O O . PHE A 1 691 ? -22.463 -7.344 -21.058 1.00 95.62 691 PHE A O 1
ATOM 5462 N N . GLY A 1 692 ? -23.692 -7.799 -22.871 1.00 91.00 692 GLY A N 1
ATOM 5463 C CA . GLY A 1 692 ? -24.879 -7.065 -22.415 1.00 91.00 692 GLY A CA 1
ATOM 5464 C C . GLY A 1 692 ? -25.513 -7.600 -21.120 1.00 91.00 692 GLY A C 1
ATOM 5465 O O . GLY A 1 692 ? -26.408 -6.962 -20.575 1.00 91.00 692 GLY A O 1
ATOM 5466 N N . LYS A 1 693 ? -25.079 -8.767 -20.617 1.00 90.12 693 LYS A N 1
ATOM 5467 C CA . LYS A 1 693 ? -25.526 -9.347 -19.337 1.00 90.12 693 LYS A CA 1
ATOM 5468 C C . LYS A 1 693 ? -24.723 -8.862 -18.125 1.00 90.12 693 LYS A C 1
ATOM 5470 O O . LYS A 1 693 ? -25.159 -9.090 -16.999 1.00 90.12 693 LYS A O 1
ATOM 5475 N N . LEU A 1 694 ? -23.569 -8.224 -18.332 1.00 90.81 694 LEU A N 1
ATOM 5476 C CA . LEU A 1 694 ? -22.641 -7.816 -17.274 1.00 90.81 694 LEU A CA 1
ATOM 5477 C C . LEU A 1 694 ? -23.133 -6.541 -16.567 1.00 90.81 694 LEU A C 1
ATOM 5479 O O . LEU A 1 694 ? -22.558 -5.471 -16.703 1.00 90.81 694 LEU A O 1
ATOM 5483 N N . SER A 1 695 ? -24.232 -6.632 -15.819 1.00 86.31 695 SER A N 1
ATOM 5484 C CA . SER A 1 695 ? -24.951 -5.461 -15.295 1.00 86.31 695 SER A CA 1
ATOM 5485 C C . SER A 1 695 ? -24.170 -4.592 -14.302 1.00 86.31 695 SER A C 1
ATOM 5487 O O . SER A 1 695 ? -24.612 -3.483 -14.032 1.00 86.31 695 SER A O 1
ATOM 5489 N N . ASN A 1 696 ? -23.070 -5.092 -13.727 1.00 85.44 696 ASN A N 1
ATOM 5490 C CA . ASN A 1 696 ? -22.211 -4.348 -12.795 1.00 85.44 696 ASN A CA 1
ATOM 5491 C C . ASN A 1 696 ? -20.980 -3.727 -13.489 1.00 85.44 696 ASN A C 1
ATOM 5493 O O . ASN A 1 696 ? -20.145 -3.141 -12.807 1.00 85.44 696 ASN A O 1
ATOM 5497 N N . LEU A 1 697 ? -20.847 -3.879 -14.813 1.00 88.94 697 LEU A N 1
ATOM 5498 C CA . LEU A 1 697 ? -19.666 -3.448 -15.554 1.00 88.94 697 LEU A CA 1
ATOM 5499 C C . LEU A 1 697 ? -19.587 -1.918 -15.605 1.00 88.94 697 LEU A C 1
ATOM 5501 O O . LEU A 1 697 ? -20.483 -1.260 -16.134 1.00 88.94 697 LEU A O 1
ATOM 5505 N N . GLU A 1 698 ? -18.491 -1.385 -15.080 1.00 87.00 698 GLU A N 1
ATOM 5506 C CA . GLU A 1 698 ? -18.154 0.038 -15.062 1.00 87.00 698 GLU A CA 1
ATOM 5507 C C . GLU A 1 698 ? -17.180 0.387 -16.191 1.00 87.00 698 GLU A C 1
ATOM 5509 O O . GLU A 1 698 ? -17.297 1.442 -16.816 1.00 87.00 698 GLU A O 1
ATOM 5514 N N . VAL A 1 699 ? -16.235 -0.512 -16.481 1.00 87.00 699 VAL A N 1
ATOM 5515 C CA . VAL A 1 699 ? -15.164 -0.279 -17.453 1.00 87.00 699 VAL A CA 1
ATOM 5516 C C . VAL A 1 699 ? -15.098 -1.411 -18.464 1.00 87.00 699 VAL A C 1
ATOM 5518 O O . VAL A 1 699 ? -14.903 -2.572 -18.101 1.00 87.00 699 VAL A O 1
ATOM 5521 N N . LEU A 1 700 ? -15.219 -1.049 -19.741 1.00 93.56 700 LEU A N 1
ATOM 5522 C CA . LEU A 1 700 ? -15.035 -1.946 -20.876 1.00 93.56 700 LEU A CA 1
ATOM 5523 C C . LEU A 1 700 ? -14.058 -1.334 -21.882 1.00 93.56 700 LEU A C 1
ATOM 5525 O O . LEU A 1 700 ? -14.419 -0.420 -22.626 1.00 93.56 700 LEU A O 1
ATOM 5529 N N . ASP A 1 701 ? -12.843 -1.874 -21.934 1.00 90.31 701 ASP A N 1
ATOM 5530 C CA . ASP A 1 701 ? -11.835 -1.478 -22.919 1.00 90.31 701 ASP A CA 1
ATOM 5531 C C . ASP A 1 701 ? -11.455 -2.655 -23.823 1.00 90.31 701 ASP A C 1
ATOM 5533 O O . ASP A 1 701 ? -10.882 -3.655 -23.385 1.00 90.31 701 ASP A O 1
ATOM 5537 N N . LEU A 1 702 ? -11.807 -2.530 -25.101 1.00 95.19 702 LEU A N 1
ATOM 5538 C CA . LEU A 1 702 ? -11.520 -3.477 -26.178 1.00 95.19 702 LEU A CA 1
ATOM 5539 C C . LEU A 1 702 ? -10.692 -2.822 -27.295 1.00 95.19 702 LEU A C 1
ATOM 5541 O O . LEU A 1 702 ? -10.600 -3.363 -28.401 1.00 95.19 702 LEU A O 1
ATOM 5545 N N . SER A 1 703 ? -10.144 -1.632 -27.046 1.00 85.62 703 SER A N 1
ATOM 5546 C CA . SER A 1 703 ? -9.427 -0.853 -28.053 1.00 85.62 703 SER A CA 1
ATOM 5547 C C . SER A 1 703 ? -8.140 -1.535 -28.520 1.00 85.62 703 SER A C 1
ATOM 5549 O O . SER A 1 703 ? -7.660 -2.473 -27.882 1.00 85.62 703 SER A O 1
ATOM 5551 N N . LEU A 1 704 ? -7.574 -1.081 -29.643 1.00 82.50 704 LEU A N 1
ATOM 5552 C CA . LEU A 1 704 ? -6.279 -1.561 -30.150 1.00 82.50 704 LEU A CA 1
ATOM 5553 C C . LEU A 1 704 ? -6.269 -3.091 -30.336 1.00 82.50 704 LEU A C 1
ATOM 5555 O O . LEU A 1 704 ? -5.462 -3.816 -29.761 1.00 82.50 704 LEU A O 1
ATOM 5559 N N . ASN A 1 705 ? -7.228 -3.594 -31.103 1.00 87.00 705 ASN A N 1
ATOM 5560 C CA . ASN A 1 705 ? -7.365 -5.010 -31.431 1.00 87.00 705 ASN A CA 1
ATOM 5561 C C . ASN A 1 705 ? -7.747 -5.152 -32.914 1.00 87.00 705 ASN A C 1
ATOM 5563 O O . ASN A 1 705 ? -7.756 -4.186 -33.674 1.00 87.00 705 ASN A O 1
ATOM 5567 N N . ASN A 1 706 ? -8.063 -6.367 -33.359 1.00 92.31 706 ASN A N 1
ATOM 5568 C CA . ASN A 1 706 ? -8.513 -6.642 -34.722 1.00 92.31 706 ASN A CA 1
ATOM 5569 C C . ASN A 1 706 ? -9.964 -7.167 -34.747 1.00 92.31 706 ASN A C 1
ATOM 5571 O O . ASN A 1 706 ? -10.313 -8.045 -35.545 1.00 92.31 706 ASN A O 1
ATOM 5575 N N . LEU A 1 707 ? -10.811 -6.660 -33.840 1.00 96.62 707 LEU A N 1
ATOM 5576 C CA . LEU A 1 707 ? -12.232 -7.008 -33.756 1.00 96.62 707 LEU A CA 1
ATOM 5577 C C . LEU A 1 707 ? -12.989 -6.467 -34.970 1.00 96.62 707 LEU A C 1
ATOM 5579 O O . LEU A 1 707 ? -12.642 -5.435 -35.531 1.00 96.62 707 LEU A O 1
ATOM 5583 N N . SER A 1 708 ? -14.042 -7.160 -35.381 1.00 94.88 708 SER A N 1
ATOM 5584 C CA . SER A 1 708 ? -14.796 -6.898 -36.608 1.00 94.88 708 SER A CA 1
ATOM 5585 C C . SER A 1 708 ? -16.297 -7.125 -36.417 1.00 94.88 708 SER A C 1
ATOM 5587 O O . SER A 1 708 ? -16.739 -7.590 -35.370 1.00 94.88 708 SER A O 1
ATOM 5589 N N . GLY A 1 709 ? -17.109 -6.792 -37.420 1.00 94.81 709 GLY A N 1
ATOM 5590 C CA . GLY A 1 709 ? -18.569 -6.864 -37.307 1.00 94.81 709 GLY A CA 1
ATOM 5591 C C . GLY A 1 709 ? -19.157 -5.650 -36.585 1.00 94.81 709 GLY A C 1
ATOM 5592 O O . GLY A 1 709 ? -18.535 -4.591 -36.548 1.00 94.81 709 GLY A O 1
ATOM 5593 N N . ASN A 1 710 ? -20.377 -5.780 -36.062 1.00 94.69 710 ASN A N 1
ATOM 5594 C CA . ASN A 1 710 ? -21.111 -4.661 -35.465 1.00 94.69 710 ASN A CA 1
ATOM 5595 C C . ASN A 1 710 ? -20.903 -4.592 -33.949 1.00 94.69 710 ASN A C 1
ATOM 5597 O O . ASN A 1 710 ? -20.721 -5.622 -33.300 1.00 94.69 710 ASN A O 1
ATOM 5601 N N . ILE A 1 711 ? -21.041 -3.394 -33.371 1.00 95.38 711 ILE A N 1
ATOM 5602 C CA . ILE A 1 711 ? -21.222 -3.238 -31.921 1.00 95.38 711 ILE A CA 1
ATOM 5603 C C . ILE A 1 711 ? -22.597 -3.835 -31.550 1.00 95.38 711 ILE A C 1
ATOM 5605 O O . ILE A 1 711 ? -23.615 -3.362 -32.066 1.00 95.38 711 ILE A O 1
ATOM 5609 N N . PRO A 1 712 ? -22.676 -4.877 -30.697 1.00 94.50 712 PRO A N 1
ATOM 5610 C CA . PRO A 1 712 ? -23.935 -5.558 -30.408 1.00 94.50 712 PRO A CA 1
ATOM 5611 C C . PRO A 1 712 ? -24.950 -4.641 -29.725 1.00 94.50 712 PRO A C 1
ATOM 5613 O O . PRO A 1 712 ? -24.643 -3.995 -28.724 1.00 94.50 712 PRO A O 1
ATOM 5616 N N . GLN A 1 713 ? -26.201 -4.656 -30.195 1.00 91.56 713 GLN A N 1
ATOM 5617 C CA . GLN A 1 713 ? -27.289 -3.883 -29.583 1.00 91.56 713 GLN A CA 1
ATOM 5618 C C . GLN A 1 713 ? -27.534 -4.281 -28.117 1.00 91.56 713 GLN A C 1
ATOM 5620 O O . GLN A 1 713 ? -27.995 -3.473 -27.325 1.00 91.56 713 GLN A O 1
ATOM 5625 N N . GLN A 1 714 ? -27.193 -5.506 -27.720 1.00 93.62 714 GLN A N 1
ATOM 5626 C CA . GLN A 1 714 ? -27.329 -5.992 -26.346 1.00 93.62 714 GLN A CA 1
ATOM 5627 C C . GLN A 1 714 ? -26.506 -5.174 -25.338 1.00 93.62 714 GLN A C 1
ATOM 5629 O O . GLN A 1 714 ? -26.885 -5.111 -24.170 1.00 93.62 714 GLN A O 1
ATOM 5634 N N . LEU A 1 715 ? -25.426 -4.512 -25.772 1.00 92.75 715 LEU A N 1
ATOM 5635 C CA . LEU A 1 715 ? -24.623 -3.643 -24.909 1.00 92.75 715 LEU A CA 1
ATOM 5636 C C . LEU A 1 715 ? -25.399 -2.414 -24.409 1.00 92.75 715 LEU A C 1
ATOM 5638 O O . LEU A 1 715 ? -25.033 -1.857 -23.381 1.00 92.75 715 LEU A O 1
ATOM 5642 N N . THR A 1 716 ? -26.511 -2.027 -25.051 1.00 88.12 716 THR A N 1
ATOM 5643 C CA . THR A 1 716 ? -27.374 -0.943 -24.544 1.00 88.12 716 THR A CA 1
ATOM 5644 C C . THR A 1 716 ? -28.084 -1.304 -23.236 1.00 88.12 716 THR A C 1
ATOM 5646 O O . THR A 1 716 ? -28.725 -0.443 -22.645 1.00 88.12 716 THR A O 1
ATOM 5649 N N . GLY A 1 717 ? -28.039 -2.573 -22.809 1.00 84.88 717 GLY A N 1
ATOM 5650 C CA . GLY A 1 717 ? -28.551 -3.019 -21.511 1.00 84.88 717 GLY A CA 1
ATOM 5651 C C . GLY A 1 717 ? -27.628 -2.702 -20.329 1.00 84.88 717 GLY A C 1
ATOM 5652 O O . GLY A 1 717 ? -28.043 -2.871 -19.182 1.00 84.88 717 GLY A O 1
ATOM 5653 N N . LEU A 1 718 ? -26.396 -2.257 -20.591 1.00 88.94 718 LEU A N 1
ATOM 5654 C CA . LEU A 1 718 ? -25.448 -1.820 -19.570 1.00 88.94 718 LEU A CA 1
ATOM 5655 C C . LEU A 1 718 ? -25.816 -0.402 -19.109 1.00 88.94 718 LEU A C 1
ATOM 5657 O O . LEU A 1 718 ? -25.903 0.511 -19.927 1.00 88.94 718 LEU A O 1
ATOM 5661 N N . ASN A 1 719 ? -26.060 -0.248 -17.803 1.00 84.00 719 ASN A N 1
ATOM 5662 C CA . ASN A 1 719 ? -26.552 0.998 -17.194 1.00 84.00 719 ASN A CA 1
ATOM 5663 C C . ASN A 1 719 ? -25.590 1.603 -16.154 1.00 84.00 719 ASN A C 1
ATOM 5665 O O . ASN A 1 719 ? -25.930 2.603 -15.526 1.00 84.00 719 ASN A O 1
ATOM 5669 N N . PHE A 1 720 ? -24.423 0.985 -15.955 1.00 85.56 720 PHE A N 1
ATOM 5670 C CA . PHE A 1 720 ? -23.392 1.414 -15.005 1.00 85.56 720 PHE A CA 1
ATOM 5671 C C . PHE A 1 720 ? -22.030 1.681 -15.668 1.00 85.56 720 PHE A C 1
ATOM 5673 O O . PHE A 1 720 ? -21.061 1.921 -14.956 1.00 85.56 720 PHE A O 1
ATOM 5680 N N . LEU A 1 721 ? -21.945 1.670 -17.006 1.00 86.94 721 LEU A N 1
ATOM 5681 C CA . LEU A 1 721 ? -20.692 1.950 -17.710 1.00 86.94 721 LEU A CA 1
ATOM 5682 C C . LEU A 1 721 ? -20.288 3.413 -17.501 1.00 86.94 721 LEU A C 1
ATOM 5684 O O . LEU A 1 721 ? -21.045 4.320 -17.850 1.00 86.94 721 LEU A O 1
ATOM 5688 N N . ASP A 1 722 ? -19.079 3.618 -16.989 1.00 81.75 722 ASP A N 1
ATOM 5689 C CA . ASP A 1 722 ? -18.424 4.922 -16.850 1.00 81.75 722 ASP A CA 1
ATOM 5690 C C . ASP A 1 722 ? -17.284 5.095 -17.865 1.00 81.75 722 ASP A C 1
ATOM 5692 O O . ASP A 1 722 ? -16.983 6.207 -18.292 1.00 81.75 722 ASP A O 1
ATOM 5696 N N . PHE A 1 723 ? -16.678 3.991 -18.319 1.00 82.50 723 PHE A N 1
ATOM 5697 C CA . PHE A 1 723 ? -15.649 4.003 -19.356 1.00 82.50 723 PHE A CA 1
ATOM 5698 C C . PHE A 1 723 ? -15.914 2.938 -20.420 1.00 82.50 723 PHE A C 1
ATOM 5700 O O . PHE A 1 723 ? -16.049 1.750 -20.121 1.00 82.50 723 PHE A O 1
ATOM 5707 N N . PHE A 1 724 ? -15.933 3.367 -21.680 1.00 87.25 724 PHE A N 1
ATOM 5708 C CA . PHE A 1 724 ? -16.103 2.496 -22.836 1.00 87.25 724 PHE A CA 1
ATOM 5709 C C . PHE A 1 724 ? -15.136 2.898 -23.948 1.00 87.25 724 PHE A C 1
ATOM 5711 O O . PHE A 1 724 ? -15.120 4.058 -24.369 1.00 87.25 724 PHE A O 1
ATOM 5718 N N . ASN A 1 725 ? -14.355 1.940 -24.448 1.00 82.50 725 ASN A N 1
ATOM 5719 C CA . ASN A 1 725 ? -13.435 2.171 -25.555 1.00 82.50 725 ASN A CA 1
ATOM 5720 C C . ASN A 1 725 ? -13.354 0.951 -26.484 1.00 82.50 725 ASN A C 1
ATOM 5722 O O . ASN A 1 725 ? -13.031 -0.158 -26.067 1.00 82.50 725 ASN A O 1
ATOM 5726 N N . VAL A 1 726 ? -13.646 1.169 -27.765 1.00 92.94 726 VAL A N 1
ATOM 5727 C CA . VAL A 1 726 ? -13.542 0.183 -28.856 1.00 92.94 726 VAL A CA 1
ATOM 5728 C C . VAL A 1 726 ? -12.743 0.739 -30.035 1.00 92.94 726 VAL A C 1
ATOM 5730 O O . VAL A 1 726 ? -12.801 0.209 -31.150 1.00 92.94 726 VAL A O 1
ATOM 5733 N N . SER A 1 727 ? -12.013 1.831 -29.809 1.00 84.00 727 SER A N 1
ATOM 5734 C CA . SER A 1 727 ? -11.219 2.492 -30.835 1.00 84.00 727 SER A CA 1
ATOM 5735 C C . SER A 1 727 ? -10.163 1.558 -31.421 1.00 84.00 727 SER A C 1
ATOM 5737 O O . SER A 1 727 ? -9.754 0.570 -30.810 1.00 84.00 727 SER A O 1
ATOM 5739 N N . PHE A 1 728 ? -9.741 1.861 -32.640 1.00 83.31 728 PHE A N 1
ATOM 5740 C CA . PHE A 1 728 ? -8.686 1.164 -33.349 1.00 83.31 728 PHE A CA 1
ATOM 5741 C C . PHE A 1 728 ? -8.919 -0.346 -33.446 1.00 83.31 728 PHE A C 1
ATOM 5743 O O . PHE A 1 728 ? -8.121 -1.166 -32.998 1.00 83.31 728 PHE A O 1
ATOM 5750 N N . ASN A 1 729 ? -10.058 -0.682 -34.043 1.00 87.00 729 ASN A N 1
ATOM 5751 C CA . ASN A 1 729 ? -10.446 -2.023 -34.448 1.00 87.00 729 ASN A CA 1
ATOM 5752 C C . ASN A 1 729 ? -10.914 -1.989 -35.918 1.00 87.00 729 ASN A C 1
ATOM 5754 O O . ASN A 1 729 ? -10.774 -0.986 -36.621 1.00 87.00 729 ASN A O 1
ATOM 5758 N N . ASN A 1 730 ? -11.490 -3.089 -36.397 1.00 92.19 730 ASN A N 1
ATOM 5759 C CA . ASN A 1 730 ? -12.085 -3.227 -37.724 1.00 92.19 730 ASN A CA 1
ATOM 5760 C C . ASN A 1 730 ? -13.625 -3.346 -37.653 1.00 92.19 730 ASN A C 1
ATOM 5762 O O . ASN A 1 730 ? -14.241 -4.095 -38.419 1.00 92.19 730 ASN A O 1
ATOM 5766 N N . LEU A 1 731 ? -14.250 -2.653 -36.692 1.00 94.50 731 LEU A N 1
ATOM 5767 C CA . LEU A 1 731 ? -15.698 -2.664 -36.481 1.00 94.50 731 LEU A CA 1
ATOM 5768 C C . LEU A 1 731 ? -16.429 -1.871 -37.579 1.00 94.50 731 LEU A C 1
ATOM 5770 O O . LEU A 1 731 ? -15.896 -0.941 -38.189 1.00 94.50 731 LEU A O 1
ATOM 5774 N N . SER A 1 732 ? -17.683 -2.245 -37.817 1.00 93.06 732 SER A N 1
ATOM 5775 C CA . SER A 1 732 ? -18.524 -1.734 -38.901 1.00 93.06 732 SER A CA 1
ATOM 5776 C C . SER A 1 732 ? -19.972 -1.507 -38.459 1.00 93.06 732 SER A C 1
ATOM 5778 O O . SER A 1 732 ? -20.390 -1.978 -37.402 1.00 93.06 732 SER A O 1
ATOM 5780 N N . GLY A 1 733 ? -20.752 -0.801 -39.279 1.00 90.44 733 GLY A N 1
ATOM 5781 C CA . GLY A 1 733 ? -22.182 -0.600 -39.040 1.00 90.44 733 GLY A CA 1
ATOM 5782 C C . GLY A 1 733 ? -22.501 0.525 -38.043 1.00 90.44 733 GLY A C 1
ATOM 5783 O O . GLY A 1 733 ? -21.610 1.285 -37.655 1.00 90.44 733 GLY A O 1
ATOM 5784 N N . PRO A 1 734 ? -23.787 0.682 -37.673 1.00 89.50 734 PRO A N 1
ATOM 5785 C CA . PRO A 1 734 ? -24.230 1.764 -36.803 1.00 89.50 734 PRO A CA 1
ATOM 5786 C C . PRO A 1 734 ? -23.814 1.549 -35.341 1.00 89.50 734 PRO A C 1
ATOM 5788 O O . PRO A 1 734 ? -23.971 0.452 -34.802 1.00 89.50 734 PRO A O 1
ATOM 5791 N N . VAL A 1 735 ? -23.368 2.617 -34.676 1.00 90.31 735 VAL A N 1
ATOM 5792 C CA . VAL A 1 735 ? -23.269 2.670 -33.209 1.00 90.31 735 VAL A CA 1
ATOM 5793 C C . VAL A 1 735 ? -24.687 2.614 -32.621 1.00 90.31 735 VAL A C 1
ATOM 5795 O O . VAL A 1 735 ? -25.543 3.387 -33.056 1.00 90.31 735 VAL A O 1
ATOM 5798 N N . PRO A 1 736 ? -24.977 1.730 -31.648 1.00 87.81 736 PRO A N 1
ATOM 5799 C CA . PRO A 1 736 ? -26.282 1.696 -30.997 1.00 87.81 736 PRO A CA 1
ATOM 5800 C C . PRO A 1 736 ? -26.649 3.051 -30.365 1.00 87.81 736 PRO A C 1
ATOM 5802 O O . PRO A 1 736 ? -25.949 3.548 -29.490 1.00 87.81 736 PRO A O 1
ATOM 5805 N N . GLU A 1 737 ? -27.770 3.638 -30.794 1.00 76.12 737 GLU A N 1
ATOM 5806 C CA . GLU A 1 737 ? -28.182 5.004 -30.412 1.00 76.12 737 GLU A CA 1
ATOM 5807 C C . GLU A 1 737 ? -28.965 5.089 -29.085 1.00 76.12 737 GLU A C 1
ATOM 5809 O O . GLU A 1 737 ? -29.348 6.178 -28.667 1.00 76.12 737 GLU A O 1
ATOM 5814 N N . ASN A 1 738 ? -29.223 3.959 -28.419 1.00 75.88 738 ASN A N 1
ATOM 5815 C CA . ASN A 1 738 ? -29.975 3.898 -27.160 1.00 75.88 738 ASN A CA 1
ATOM 5816 C C . ASN A 1 738 ? -29.053 3.560 -25.973 1.00 75.88 738 ASN A C 1
ATOM 5818 O O . ASN A 1 738 ? -28.066 2.846 -26.136 1.00 75.88 738 ASN A O 1
ATOM 5822 N N . GLY A 1 739 ? -29.430 3.978 -24.761 1.00 77.69 739 GLY A N 1
ATOM 5823 C CA . GLY A 1 739 ? -28.696 3.659 -23.525 1.00 77.69 739 GLY A CA 1
ATOM 5824 C C . GLY A 1 739 ? -27.455 4.534 -23.306 1.00 77.69 739 GLY A C 1
ATOM 5825 O O . GLY A 1 739 ? -27.360 5.627 -23.854 1.00 77.69 739 GLY A O 1
ATOM 5826 N N . GLN A 1 740 ? -26.503 4.068 -22.491 1.00 82.31 740 GLN A N 1
ATOM 5827 C CA . GLN A 1 740 ? -25.287 4.833 -22.160 1.00 82.31 740 GLN A CA 1
ATOM 5828 C C . GLN A 1 740 ? -24.266 4.898 -23.304 1.00 82.31 740 GLN A C 1
ATOM 5830 O O . GLN A 1 740 ? -23.439 5.798 -23.334 1.00 82.31 740 GLN A O 1
ATOM 5835 N N . LEU A 1 741 ? -24.324 3.996 -24.291 1.00 82.81 741 LEU A N 1
ATOM 5836 C CA . LEU A 1 741 ? -23.355 4.005 -25.396 1.00 82.81 741 LEU A CA 1
ATOM 5837 C C . LEU A 1 741 ? -23.371 5.311 -26.195 1.00 82.81 741 LEU A C 1
ATOM 5839 O O . LEU A 1 741 ? -22.349 5.698 -26.759 1.00 82.81 741 LEU A O 1
ATOM 5843 N N . SER A 1 742 ? -24.510 6.009 -26.216 1.00 80.50 742 SER A N 1
ATOM 5844 C CA . SER A 1 742 ? -24.621 7.261 -26.944 1.00 80.50 742 SER A CA 1
ATOM 5845 C C . SER A 1 742 ? -23.933 8.450 -26.268 1.00 80.50 742 SER A C 1
ATOM 5847 O O . SER A 1 742 ? -23.799 9.485 -26.920 1.00 80.50 742 SER A O 1
ATOM 5849 N N . THR A 1 743 ? -23.546 8.330 -24.990 1.00 81.88 743 THR A N 1
ATOM 5850 C CA . THR A 1 743 ? -22.941 9.418 -24.202 1.00 81.88 743 THR A CA 1
ATOM 5851 C C . THR A 1 743 ? -21.417 9.467 -24.294 1.00 81.88 743 THR A C 1
ATOM 5853 O O . THR A 1 743 ? -20.835 10.435 -23.818 1.00 81.88 743 THR A O 1
ATOM 5856 N N . PHE A 1 744 ? -20.770 8.450 -24.873 1.00 81.69 744 PHE A N 1
ATOM 5857 C CA . PHE A 1 744 ? -19.313 8.411 -25.022 1.00 81.69 744 PHE A CA 1
ATOM 5858 C C . PHE A 1 744 ? -18.839 9.219 -26.236 1.00 81.69 744 PHE A C 1
ATOM 5860 O O . PHE A 1 744 ? -19.500 9.258 -27.278 1.00 81.69 744 PHE A O 1
ATOM 5867 N N . ASP A 1 745 ? -17.675 9.851 -26.093 1.00 79.50 745 ASP A N 1
ATOM 5868 C CA . ASP A 1 745 ? -17.089 10.730 -27.104 1.00 79.50 745 ASP A CA 1
ATOM 5869 C C . ASP A 1 745 ? -16.590 9.968 -28.342 1.00 79.50 745 ASP A C 1
ATOM 5871 O O . ASP A 1 745 ? -16.320 8.768 -28.307 1.00 79.50 745 ASP A O 1
ATOM 5875 N N . ASN A 1 746 ? -16.381 10.699 -29.444 1.00 78.19 746 ASN A N 1
ATOM 5876 C CA . ASN A 1 746 ? -15.820 10.177 -30.700 1.00 78.19 746 ASN A CA 1
ATOM 5877 C C . ASN A 1 746 ? -14.530 9.353 -30.493 1.00 78.19 746 ASN A C 1
ATOM 5879 O O . ASN A 1 746 ? -14.329 8.335 -31.153 1.00 78.19 746 ASN A O 1
ATOM 5883 N N . ASN A 1 747 ? -13.685 9.754 -29.540 1.00 75.75 747 ASN A N 1
ATOM 5884 C CA . ASN A 1 747 ? -12.412 9.091 -29.251 1.00 75.75 747 ASN A CA 1
ATOM 5885 C C . ASN A 1 747 ? -12.593 7.612 -28.864 1.00 75.75 747 ASN A C 1
ATOM 5887 O O . ASN A 1 747 ? -11.753 6.788 -29.209 1.00 75.75 747 ASN A O 1
ATOM 5891 N N . SER A 1 748 ? -13.712 7.246 -28.227 1.00 80.81 748 SER A N 1
ATOM 5892 C CA . SER A 1 748 ? -14.032 5.856 -27.867 1.00 80.81 748 SER A CA 1
ATOM 5893 C C . SER A 1 748 ? -14.264 4.943 -29.076 1.00 80.81 748 SER A C 1
ATOM 5895 O O . SER A 1 748 ? -14.273 3.721 -28.930 1.00 80.81 748 SER A O 1
ATOM 5897 N N . PHE A 1 749 ? -14.468 5.512 -30.267 1.00 84.44 749 PHE A N 1
ATOM 5898 C CA . PHE A 1 749 ? -14.844 4.799 -31.491 1.00 84.44 749 PHE A CA 1
ATOM 5899 C C . PHE A 1 749 ? -13.857 5.011 -32.648 1.00 84.44 749 PHE A C 1
ATOM 5901 O O . PHE A 1 749 ? -13.990 4.364 -33.692 1.00 84.44 749 PHE A O 1
ATOM 5908 N N . GLU A 1 750 ? -12.881 5.906 -32.476 1.00 83.62 750 GLU A N 1
ATOM 5909 C CA . GLU A 1 750 ? -11.912 6.309 -33.497 1.00 83.62 750 GLU A CA 1
ATOM 5910 C C . GLU A 1 750 ? -11.172 5.108 -34.110 1.00 83.62 750 GLU A C 1
ATOM 5912 O O . GLU A 1 750 ? -11.086 4.045 -33.512 1.00 83.62 750 GLU A O 1
ATOM 5917 N N . GLY A 1 751 ? -10.664 5.224 -35.339 1.00 78.31 751 GLY A N 1
ATOM 5918 C CA . GLY A 1 751 ? -9.885 4.158 -35.982 1.00 78.31 751 GLY A CA 1
ATOM 5919 C C . GLY A 1 751 ? -10.704 3.007 -36.585 1.00 78.31 751 GLY A C 1
ATOM 5920 O O . GLY A 1 751 ? -10.134 2.191 -37.301 1.00 78.31 751 GLY A O 1
ATOM 5921 N N . ASN A 1 752 ? -12.029 2.969 -36.393 1.00 83.94 752 ASN A N 1
ATOM 5922 C CA . ASN A 1 752 ? -12.933 2.006 -37.037 1.00 83.94 752 ASN A CA 1
ATOM 5923 C C . ASN A 1 752 ? -13.524 2.580 -38.339 1.00 83.94 752 ASN A C 1
ATOM 5925 O O . ASN A 1 752 ? -14.514 3.311 -38.324 1.00 83.94 752 ASN A O 1
ATOM 5929 N N . LYS A 1 753 ? -12.926 2.255 -39.490 1.00 83.75 753 LYS A N 1
ATOM 5930 C CA . LYS A 1 753 ? -13.243 2.891 -40.790 1.00 83.75 753 LYS A CA 1
ATOM 5931 C C . LYS A 1 753 ? -14.708 2.745 -41.240 1.00 83.75 753 LYS A C 1
ATOM 5933 O O . LYS A 1 753 ? -15.255 3.635 -41.906 1.00 83.75 753 LYS A O 1
ATOM 5938 N N . ASP A 1 754 ? -15.334 1.620 -40.910 1.00 88.19 754 ASP A N 1
ATOM 5939 C CA . ASP A 1 754 ? -16.670 1.267 -41.393 1.00 88.19 754 ASP A CA 1
ATOM 5940 C C . ASP A 1 754 ? -17.788 1.518 -40.377 1.00 88.19 754 ASP A C 1
ATOM 5942 O O . ASP A 1 754 ? -18.960 1.313 -40.704 1.00 88.19 754 ASP A O 1
ATOM 5946 N N . LEU A 1 755 ? -17.452 2.030 -39.191 1.00 90.56 755 LEU A N 1
ATOM 5947 C CA . LEU A 1 755 ? -18.421 2.457 -38.188 1.00 90.56 755 LEU A CA 1
ATOM 5948 C C . LEU A 1 755 ? -19.103 3.767 -38.610 1.00 90.56 755 LEU A C 1
ATOM 5950 O O . LEU A 1 755 ? -18.479 4.644 -39.211 1.00 90.56 755 LEU A O 1
ATOM 5954 N N . CYS A 1 756 ? -20.383 3.918 -38.293 1.00 86.19 756 CYS A N 1
ATOM 5955 C CA . CYS A 1 756 ? -21.128 5.158 -38.506 1.00 86.19 756 CYS A CA 1
ATOM 5956 C C . CYS A 1 756 ? -22.065 5.431 -37.323 1.00 86.19 756 CYS A C 1
ATOM 5958 O O . CYS A 1 756 ? -22.447 4.511 -36.608 1.00 86.19 756 CYS A O 1
ATOM 5960 N N . GLY A 1 757 ? -22.438 6.685 -37.080 1.00 84.06 757 GLY A N 1
ATOM 5961 C CA . GLY A 1 757 ? -23.322 7.025 -35.959 1.00 84.06 757 GLY A CA 1
ATOM 5962 C C . GLY A 1 757 ? -23.332 8.514 -35.642 1.00 84.06 757 GLY A C 1
ATOM 5963 O O . GLY A 1 757 ? -22.580 9.283 -36.237 1.00 84.06 757 GLY A O 1
ATOM 5964 N N . ILE A 1 758 ? -24.184 8.929 -34.704 1.00 76.88 758 ILE A N 1
ATOM 5965 C CA . ILE A 1 758 ? -24.323 10.344 -34.318 1.00 76.88 758 ILE A CA 1
ATOM 5966 C C . ILE A 1 758 ? -23.075 10.898 -33.607 1.00 76.88 758 ILE A C 1
ATOM 5968 O O . ILE A 1 758 ? -22.843 12.103 -33.653 1.00 76.88 758 ILE A O 1
ATOM 5972 N N . GLN A 1 759 ? -22.271 10.026 -32.990 1.00 70.50 759 GLN A N 1
ATOM 5973 C CA . GLN A 1 759 ? -21.006 10.349 -32.318 1.00 70.50 759 GLN A CA 1
ATOM 5974 C C . GLN A 1 759 ? -19.836 10.512 -33.302 1.00 70.50 759 GLN A C 1
ATOM 5976 O O . GLN A 1 759 ? -18.782 11.023 -32.930 1.00 70.50 759 GLN A O 1
ATOM 5981 N N . LEU A 1 760 ? -20.002 10.063 -34.550 1.00 74.50 760 LEU A N 1
ATOM 5982 C CA . LEU A 1 760 ? -18.941 9.971 -35.547 1.00 74.50 760 LEU A CA 1
ATOM 5983 C C . LEU A 1 760 ? -19.103 11.012 -36.657 1.00 74.50 760 LEU A C 1
ATOM 5985 O O . LEU A 1 760 ? -20.204 11.435 -37.004 1.00 74.50 760 LEU A O 1
ATOM 5989 N N . LEU A 1 761 ? -17.985 11.355 -37.305 1.00 67.94 761 LEU A N 1
ATOM 5990 C CA . LEU A 1 761 ? -17.990 12.186 -38.518 1.00 67.94 761 LEU A CA 1
ATOM 5991 C C . LEU A 1 761 ? -18.770 11.523 -39.671 1.00 67.94 761 LEU A C 1
ATOM 5993 O O . LEU A 1 761 ? -19.405 12.210 -40.473 1.00 67.94 761 LEU A O 1
ATOM 5997 N N . LYS A 1 762 ? -18.738 10.185 -39.750 1.00 74.62 762 LYS A N 1
ATOM 5998 C CA . LYS A 1 762 ? -19.484 9.382 -40.727 1.00 74.62 762 LYS A CA 1
ATOM 5999 C C . LYS A 1 762 ? -20.895 9.105 -40.197 1.00 74.62 762 LYS A C 1
ATOM 6001 O O . LYS A 1 762 ? -21.083 8.263 -39.321 1.00 74.62 762 LYS A O 1
ATOM 6006 N N . LYS A 1 763 ? -21.899 9.790 -40.752 1.00 77.75 763 LYS A N 1
ATOM 6007 C CA . LYS A 1 763 ? -23.321 9.516 -40.475 1.00 77.75 763 LYS A CA 1
ATOM 6008 C C . LYS A 1 763 ? -23.784 8.287 -41.262 1.00 77.75 763 LYS A C 1
ATOM 6010 O O . LYS A 1 763 ? -23.371 8.113 -42.406 1.00 77.75 763 LYS A O 1
ATOM 6015 N N . CYS A 1 764 ? -24.606 7.430 -40.657 1.00 78.56 764 CYS A N 1
ATOM 6016 C CA . CYS A 1 764 ? -25.153 6.260 -41.349 1.00 78.56 764 CYS A CA 1
ATOM 6017 C C . CYS A 1 764 ? -26.144 6.689 -42.442 1.00 78.56 764 CYS A C 1
ATOM 6019 O O . CYS A 1 764 ? -26.937 7.602 -42.220 1.00 78.56 764 CYS A O 1
ATOM 6021 N N . GLU A 1 765 ? -26.103 6.044 -43.610 1.00 68.62 765 GLU A N 1
ATOM 6022 C CA . GLU A 1 765 ? -27.099 6.263 -44.667 1.00 68.62 765 GLU A CA 1
ATOM 6023 C C . GLU A 1 765 ? -28.454 5.650 -44.264 1.00 68.62 765 GLU A C 1
ATOM 6025 O O . GLU A 1 765 ? -28.506 4.567 -43.675 1.00 68.62 765 GLU A O 1
ATOM 6030 N N . ASP A 1 766 ? -29.549 6.362 -44.555 1.00 48.44 766 ASP A N 1
ATOM 6031 C CA . ASP A 1 766 ? -30.912 6.013 -44.139 1.00 48.44 766 ASP A CA 1
ATOM 6032 C C . ASP A 1 766 ? -31.351 4.631 -44.663 1.00 48.44 766 ASP A C 1
ATOM 6034 O O . ASP A 1 766 ? -31.720 4.467 -45.829 1.00 48.44 766 ASP A O 1
ATOM 6038 N N . HIS A 1 767 ? -31.406 3.637 -43.774 1.00 40.97 767 HIS A N 1
ATOM 6039 C CA . HIS A 1 767 ? -32.237 2.449 -43.967 1.00 40.97 767 HIS A CA 1
ATOM 6040 C C . HIS A 1 767 ? -33.627 2.662 -43.330 1.00 40.97 767 HIS A C 1
ATOM 6042 O O . HIS A 1 767 ? -33.741 3.314 -42.289 1.00 40.97 767 HIS A O 1
ATOM 6048 N N . PRO A 1 768 ? -34.716 2.149 -43.937 1.00 38.75 768 PRO A N 1
ATOM 6049 C CA . PRO A 1 768 ? -36.071 2.599 -43.631 1.00 38.75 768 PRO A CA 1
ATOM 6050 C C . PRO A 1 768 ? -36.532 2.134 -42.241 1.00 38.75 768 PRO A C 1
ATOM 6052 O O . PRO A 1 768 ? -36.587 0.935 -41.964 1.00 38.75 768 PRO A O 1
ATOM 6055 N N . LYS A 1 769 ? -36.919 3.083 -41.380 1.00 35.53 769 LYS A N 1
ATOM 6056 C CA . LYS A 1 769 ? -37.576 2.817 -40.087 1.00 35.53 769 LYS A CA 1
ATOM 6057 C C . LYS A 1 769 ? -38.984 2.211 -40.286 1.00 35.53 769 LYS A C 1
ATOM 6059 O O . LYS A 1 769 ? -39.718 2.687 -41.155 1.00 35.53 769 LYS A O 1
ATOM 6064 N N . PRO A 1 770 ? -39.423 1.234 -39.463 1.00 36.00 770 PRO A N 1
ATOM 6065 C CA . PRO A 1 770 ? -40.831 0.833 -39.375 1.00 36.00 770 PRO A CA 1
ATOM 6066 C C . PRO A 1 770 ? -41.676 1.946 -38.716 1.00 36.00 770 PRO A C 1
ATOM 6068 O O . PRO A 1 770 ? -41.130 2.760 -37.968 1.00 36.00 770 PRO A O 1
ATOM 6071 N N . PRO A 1 771 ? -42.997 2.019 -38.969 1.00 35.97 771 PRO A N 1
ATOM 6072 C CA . PRO A 1 771 ? -43.778 3.221 -38.692 1.00 35.97 771 PRO A CA 1
ATOM 6073 C C . PRO A 1 771 ? -44.078 3.413 -37.198 1.00 35.97 771 PRO A C 1
ATOM 6075 O O . PRO A 1 771 ? -44.631 2.533 -36.540 1.00 35.97 771 PRO A O 1
ATOM 6078 N N . LEU A 1 772 ? -43.775 4.613 -36.696 1.00 35.47 772 LEU A N 1
ATOM 6079 C CA . LEU A 1 772 ? -44.228 5.140 -35.407 1.00 35.47 772 LEU A CA 1
ATOM 6080 C C . LEU A 1 772 ? -45.607 5.806 -35.560 1.00 35.47 772 LEU A C 1
ATOM 6082 O O . LEU A 1 772 ? -45.826 6.604 -36.474 1.00 35.47 772 LEU A O 1
ATOM 6086 N N . GLN A 1 773 ? -46.528 5.485 -34.649 1.00 33.06 773 GLN A N 1
ATOM 6087 C CA . GLN A 1 773 ? -47.816 6.166 -34.492 1.00 33.06 773 GLN A CA 1
ATOM 6088 C C . GLN A 1 773 ? -47.616 7.592 -33.956 1.00 33.06 773 GLN A C 1
ATOM 6090 O O . GLN A 1 773 ? -46.873 7.810 -33.001 1.00 33.06 773 GLN A O 1
ATOM 6095 N N . LYS A 1 774 ? -48.309 8.551 -34.578 1.00 30.30 774 LYS A N 1
ATOM 6096 C CA . LYS A 1 774 ? -48.383 9.961 -34.168 1.00 30.30 774 LYS A CA 1
ATOM 6097 C C . LYS A 1 774 ? -49.330 10.161 -32.979 1.00 30.30 774 LYS A C 1
ATOM 6099 O O . LYS A 1 774 ? -50.375 9.512 -32.936 1.00 30.30 774 LYS A O 1
ATOM 6104 N N . PRO A 1 775 ? -49.075 11.190 -32.161 1.00 34.12 775 PRO A N 1
ATOM 6105 C CA . PRO A 1 775 ? -50.117 12.059 -31.637 1.00 34.12 775 PRO A CA 1
ATOM 6106 C C . PRO A 1 775 ? -50.081 13.436 -32.322 1.00 34.12 775 PRO A C 1
ATOM 6108 O O . PRO A 1 775 ? -49.018 13.964 -32.646 1.00 34.12 775 PRO A O 1
ATOM 6111 N N . ASP A 1 776 ? -51.278 13.968 -32.555 1.00 31.27 776 ASP A N 1
ATOM 6112 C CA . ASP A 1 776 ? -51.584 15.298 -33.082 1.00 31.27 776 ASP A CA 1
ATOM 6113 C C . ASP A 1 776 ? -51.168 16.443 -32.144 1.00 31.27 776 ASP A C 1
ATOM 6115 O O . ASP A 1 776 ? -51.193 16.289 -30.922 1.00 31.27 776 ASP A O 1
ATOM 6119 N N . GLY A 1 777 ? -50.948 17.626 -32.733 1.00 32.81 777 GLY A N 1
ATOM 6120 C CA . GLY A 1 777 ? -51.236 18.907 -32.079 1.00 32.81 777 GLY A CA 1
ATOM 6121 C C . GLY A 1 777 ? -50.136 19.963 -32.171 1.00 32.81 777 GLY A C 1
ATOM 6122 O O . GLY A 1 777 ? -49.262 20.016 -31.313 1.00 32.81 777 GLY A O 1
ATOM 6123 N N . ASP A 1 778 ? -50.237 20.825 -33.184 1.00 30.89 778 ASP A N 1
ATOM 6124 C CA . ASP A 1 778 ? -49.465 22.058 -33.386 1.00 30.89 778 ASP A CA 1
ATOM 6125 C C . ASP A 1 778 ? -49.578 23.057 -32.212 1.00 30.89 778 ASP A C 1
ATOM 6127 O O . ASP A 1 778 ? -50.658 23.217 -31.643 1.00 30.89 778 ASP A O 1
ATOM 6131 N N . GLN A 1 779 ? -48.507 23.813 -31.926 1.00 32.12 779 GLN A N 1
ATOM 6132 C CA . GLN A 1 779 ? -48.395 25.251 -32.263 1.00 32.12 779 GLN A CA 1
ATOM 6133 C C . GLN A 1 779 ? -47.134 25.904 -31.651 1.00 32.12 779 GLN A C 1
ATOM 6135 O O . GLN A 1 779 ? -47.003 26.068 -30.443 1.00 32.12 779 GLN A O 1
ATOM 6140 N N . ASP A 1 780 ? -46.216 26.243 -32.556 1.00 29.70 780 ASP A N 1
ATOM 6141 C CA . ASP A 1 780 ? -45.366 27.435 -32.680 1.00 29.70 780 ASP A CA 1
ATOM 6142 C C . ASP A 1 780 ? -44.823 28.224 -31.464 1.00 29.70 780 ASP A C 1
ATOM 6144 O O . ASP A 1 780 ? -45.524 28.901 -30.720 1.00 29.70 780 ASP A O 1
ATOM 6148 N N . SER A 1 781 ? -43.482 28.242 -31.451 1.00 32.41 781 SER A N 1
ATOM 6149 C CA . SER A 1 781 ? -42.553 29.381 -31.328 1.00 32.41 781 SER A CA 1
ATOM 6150 C C . SER A 1 781 ? -42.635 30.331 -30.123 1.00 32.41 781 SER A C 1
ATOM 6152 O O . SER A 1 781 ? -43.505 31.187 -30.043 1.00 32.41 781 SER A O 1
ATOM 6154 N N . GLU A 1 782 ? -41.550 30.374 -29.344 1.00 29.50 782 GLU A N 1
ATOM 6155 C CA . GLU A 1 782 ? -40.530 31.413 -29.557 1.00 29.50 782 GLU A CA 1
ATOM 6156 C C . GLU A 1 782 ? -39.167 30.990 -28.986 1.00 29.50 782 GLU A C 1
ATOM 6158 O O . GLU A 1 782 ? -38.940 30.831 -27.788 1.00 29.50 782 GLU A O 1
ATOM 6163 N N . SER A 1 783 ? -38.228 30.801 -29.906 1.00 40.53 783 SER A N 1
ATOM 6164 C CA . SER A 1 783 ? -36.812 30.576 -29.670 1.00 40.53 783 SER A CA 1
ATOM 6165 C C . SER A 1 783 ? -36.098 31.912 -29.464 1.00 40.53 783 SER A C 1
ATOM 6167 O O . SER A 1 783 ? -35.824 32.608 -30.441 1.00 40.53 783 SER A O 1
ATOM 6169 N N . ARG A 1 784 ? -35.744 32.252 -28.220 1.00 33.91 784 ARG A N 1
ATOM 6170 C CA . ARG A 1 784 ? -34.660 33.207 -27.900 1.00 33.91 784 ARG A CA 1
ATOM 6171 C C . ARG A 1 784 ? -34.273 33.136 -26.417 1.00 33.91 784 ARG A C 1
ATOM 6173 O O . ARG A 1 784 ? -34.523 34.058 -25.660 1.00 33.91 784 ARG A O 1
ATOM 6180 N N . SER A 1 785 ? -33.673 32.021 -25.992 1.00 41.81 785 SER A N 1
ATOM 6181 C CA . SER A 1 785 ? -32.925 31.969 -24.712 1.00 41.81 785 SER A CA 1
ATOM 6182 C C . SER A 1 785 ? -32.012 30.739 -24.530 1.00 41.81 785 SER A C 1
ATOM 6184 O O . SER A 1 785 ? -31.407 30.589 -23.473 1.00 41.81 785 SER A O 1
ATOM 6186 N N . PHE A 1 786 ? -31.894 29.831 -25.508 1.00 33.91 786 PHE A N 1
ATOM 6187 C CA . PHE A 1 786 ? -31.238 28.528 -25.284 1.00 33.91 786 PHE A CA 1
ATOM 6188 C C . PHE A 1 786 ? -29.745 28.478 -25.665 1.00 33.91 786 PHE A C 1
ATOM 6190 O O . PHE A 1 786 ? -28.999 27.674 -25.115 1.00 33.91 786 PHE A O 1
ATOM 6197 N N . PHE A 1 787 ? -29.282 29.349 -26.570 1.00 33.84 787 PHE A N 1
ATOM 6198 C CA . PHE A 1 787 ? -27.902 29.300 -27.078 1.00 33.84 787 PHE A CA 1
ATOM 6199 C C . PHE A 1 787 ? -26.854 29.885 -26.114 1.00 33.84 787 PHE A C 1
ATOM 6201 O O . PHE A 1 787 ? -25.731 29.395 -26.097 1.00 33.84 787 PHE A O 1
ATOM 6208 N N . GLU A 1 788 ? -27.188 30.876 -25.280 1.00 32.03 788 GLU A N 1
ATOM 6209 C CA . GLU A 1 788 ? -26.214 31.459 -24.333 1.00 32.03 788 GLU A CA 1
ATOM 6210 C C . GLU A 1 788 ? -25.954 30.557 -23.114 1.00 32.03 788 GLU A C 1
ATOM 6212 O O . GLU A 1 788 ? -24.819 30.451 -22.649 1.00 32.03 788 GLU A O 1
ATOM 6217 N N . LEU A 1 789 ? -26.974 29.827 -22.647 1.00 37.53 789 LEU A N 1
ATOM 6218 C CA . LEU A 1 789 ? -26.854 28.889 -21.525 1.00 37.53 789 LEU A CA 1
ATOM 6219 C C . LEU A 1 789 ? -25.979 27.678 -21.874 1.00 37.53 789 LEU A C 1
ATOM 6221 O O . LEU A 1 789 ? -25.209 27.221 -21.037 1.00 37.53 789 LEU A O 1
ATOM 6225 N N . TYR A 1 790 ? -26.033 27.200 -23.120 1.00 35.03 790 TYR A N 1
ATOM 6226 C CA . TYR A 1 790 ? -25.222 26.069 -23.578 1.00 35.03 790 TYR A CA 1
ATOM 6227 C C . TYR A 1 790 ? -23.730 26.423 -23.635 1.00 35.03 790 TYR A C 1
ATOM 6229 O O . TYR A 1 790 ? -22.900 25.632 -23.206 1.00 35.03 790 TYR A O 1
ATOM 6237 N N . TRP A 1 791 ? -23.375 27.640 -24.067 1.00 34.56 791 TRP A N 1
ATOM 6238 C CA . TRP A 1 791 ? -21.983 28.102 -24.037 1.00 34.56 791 TRP A CA 1
ATOM 6239 C C . TRP A 1 791 ? -21.480 28.376 -22.616 1.00 34.56 791 TRP A C 1
ATOM 6241 O O . TRP A 1 791 ? -20.319 28.088 -22.343 1.00 34.56 791 TRP A O 1
ATOM 6251 N N . MET A 1 792 ? -22.325 28.848 -21.687 1.00 31.56 792 MET A N 1
ATOM 6252 C CA . MET A 1 792 ? -21.951 28.939 -20.265 1.00 31.56 792 MET A CA 1
ATOM 6253 C C . MET A 1 792 ? -21.768 27.559 -19.627 1.00 31.56 792 MET A C 1
ATOM 6255 O O . MET A 1 792 ? -20.810 27.374 -18.888 1.00 31.56 792 MET A O 1
ATOM 6259 N N . VAL A 1 793 ? -22.619 26.576 -19.939 1.00 40.25 793 VAL A N 1
ATOM 6260 C CA . VAL A 1 793 ? -22.473 25.189 -19.461 1.00 40.25 793 VAL A CA 1
ATOM 6261 C C . VAL A 1 793 ? -21.250 24.513 -20.082 1.00 40.25 793 VAL A C 1
ATOM 6263 O O . VAL A 1 793 ? -20.520 23.835 -19.370 1.00 40.25 793 VAL A O 1
ATOM 6266 N N . ILE A 1 794 ? -20.957 24.761 -21.363 1.00 38.25 794 ILE A N 1
ATOM 6267 C CA . ILE A 1 794 ? -19.725 24.299 -22.015 1.00 38.25 794 ILE A CA 1
ATOM 6268 C C . ILE A 1 794 ? -18.503 24.976 -21.390 1.00 38.25 794 ILE A C 1
ATOM 6270 O O . ILE A 1 794 ? -17.543 24.285 -21.104 1.00 38.25 794 ILE A O 1
ATOM 6274 N N . LEU A 1 795 ? -18.514 26.284 -21.112 1.00 37.59 795 LEU A N 1
ATOM 6275 C CA . LEU A 1 795 ? -17.375 26.992 -20.503 1.00 37.59 795 LEU A CA 1
ATOM 6276 C C . LEU A 1 795 ? -17.165 26.629 -19.025 1.00 37.59 795 LEU A C 1
ATOM 6278 O O . LEU A 1 795 ? -16.021 26.522 -18.588 1.00 37.59 795 LEU A O 1
ATOM 6282 N N . ILE A 1 796 ? -18.239 26.392 -18.264 1.00 46.75 796 ILE A N 1
ATOM 6283 C CA . ILE A 1 796 ? -18.184 25.874 -16.887 1.00 46.75 796 ILE A CA 1
ATOM 6284 C C . ILE A 1 796 ? -17.771 24.397 -16.889 1.00 46.75 796 ILE A C 1
ATOM 6286 O O . ILE A 1 796 ? -17.022 23.989 -16.012 1.00 46.75 796 ILE A O 1
ATOM 6290 N N . GLY A 1 797 ? -18.188 23.609 -17.882 1.00 39.75 797 GLY A N 1
ATOM 6291 C CA . GLY A 1 797 ? -17.780 22.215 -18.072 1.00 39.75 797 GLY A CA 1
ATOM 6292 C C . GLY A 1 797 ? -16.338 22.070 -18.563 1.00 39.75 797 GLY A C 1
ATOM 6293 O O . GLY A 1 797 ? -15.633 21.180 -18.113 1.00 39.75 797 GLY A O 1
ATOM 6294 N N . TYR A 1 798 ? -15.849 22.986 -19.402 1.00 42.72 798 TYR A N 1
ATOM 6295 C CA . TYR A 1 798 ? -14.453 23.029 -19.841 1.00 42.72 798 TYR A CA 1
ATOM 6296 C C . TYR A 1 798 ? -13.557 23.585 -18.736 1.00 42.72 798 TYR A C 1
ATOM 6298 O O . TYR A 1 798 ? -12.497 23.039 -18.486 1.00 42.72 798 TYR A O 1
ATOM 6306 N N . GLY A 1 799 ? -13.982 24.633 -18.023 1.00 36.41 799 GLY A N 1
ATOM 6307 C CA . GLY A 1 799 ? -13.251 25.175 -16.877 1.00 36.41 799 GLY A CA 1
ATOM 6308 C C . GLY A 1 799 ? -13.260 24.225 -15.681 1.00 36.41 799 GLY A C 1
ATOM 6309 O O . GLY A 1 799 ? -12.220 23.983 -15.088 1.00 36.41 799 GLY A O 1
ATOM 6310 N N . GLY A 1 800 ? -14.409 23.634 -15.361 1.00 43.47 800 GLY A N 1
ATOM 6311 C CA . GLY A 1 800 ? -14.593 22.662 -14.286 1.00 43.47 800 GLY A CA 1
ATOM 6312 C C . GLY A 1 800 ? -14.015 21.289 -14.612 1.00 43.47 800 GLY A C 1
ATOM 6313 O O . GLY A 1 800 ? -13.453 20.672 -13.724 1.00 43.47 800 GLY A O 1
ATOM 6314 N N . GLY A 1 801 ? -14.068 20.840 -15.868 1.00 40.25 801 GLY A N 1
ATOM 6315 C CA . GLY A 1 801 ? -13.445 19.604 -16.351 1.00 40.25 801 GLY A CA 1
ATOM 6316 C C . GLY A 1 801 ? -11.937 19.731 -16.564 1.00 40.25 801 GLY A C 1
ATOM 6317 O O . GLY A 1 801 ? -11.212 18.781 -16.300 1.00 40.25 801 GLY A O 1
ATOM 6318 N N . LEU A 1 802 ? -11.428 20.911 -16.938 1.00 44.84 802 LEU A N 1
ATOM 6319 C CA . LEU A 1 802 ? -9.992 21.203 -16.939 1.00 44.84 802 LEU A CA 1
ATOM 6320 C C . LEU A 1 802 ? -9.477 21.388 -15.510 1.00 44.84 802 LEU A C 1
ATOM 6322 O O . LEU A 1 802 ? -8.399 20.905 -15.215 1.00 44.84 802 LEU A O 1
ATOM 6326 N N . ILE A 1 803 ? -10.229 22.028 -14.606 1.00 42.12 803 ILE A N 1
ATOM 6327 C CA . ILE A 1 803 ? -9.857 22.136 -13.186 1.00 42.12 803 ILE A CA 1
ATOM 6328 C C . ILE A 1 803 ? -9.991 20.786 -12.485 1.00 42.12 803 ILE A C 1
ATOM 6330 O O . ILE A 1 803 ? -9.120 20.476 -11.693 1.00 42.12 803 ILE A O 1
ATOM 6334 N N . ALA A 1 804 ? -10.997 19.960 -12.782 1.00 44.38 804 ALA A N 1
ATOM 6335 C CA . ALA A 1 804 ? -11.124 18.602 -12.252 1.00 44.38 804 ALA A CA 1
ATOM 6336 C C . ALA A 1 804 ? -10.094 17.658 -12.880 1.00 44.38 804 ALA A C 1
ATOM 6338 O O . ALA A 1 804 ? -9.497 16.877 -12.162 1.00 44.38 804 ALA A O 1
ATOM 6339 N N . GLY A 1 805 ? -9.806 17.771 -14.177 1.00 41.34 805 GLY A N 1
ATOM 6340 C CA . GLY A 1 805 ? -8.741 17.028 -14.857 1.00 41.34 805 GLY A CA 1
ATOM 6341 C C . GLY A 1 805 ? -7.341 17.448 -14.401 1.00 41.34 805 GLY A C 1
ATOM 6342 O O . GLY A 1 805 ? -6.488 16.593 -14.190 1.00 41.34 805 GLY A O 1
ATOM 6343 N N . LEU A 1 806 ? -7.113 18.742 -14.148 1.00 41.56 806 LEU A N 1
ATOM 6344 C CA . LEU A 1 806 ? -5.897 19.256 -13.509 1.00 41.56 806 LEU A CA 1
ATOM 6345 C C . LEU A 1 806 ? -5.867 18.929 -12.015 1.00 41.56 806 LEU A C 1
ATOM 6347 O O . LEU A 1 806 ? -4.786 18.711 -11.501 1.00 41.56 806 LEU A O 1
ATOM 6351 N N . ALA A 1 807 ? -6.998 18.867 -11.306 1.00 38.09 807 ALA A N 1
ATOM 6352 C CA . ALA A 1 807 ? -7.065 18.499 -9.888 1.00 38.09 807 ALA A CA 1
ATOM 6353 C C . ALA A 1 807 ? -6.870 16.991 -9.676 1.00 38.09 807 ALA A C 1
ATOM 6355 O O . ALA A 1 807 ? -6.173 16.606 -8.747 1.00 38.09 807 ALA A O 1
ATOM 6356 N N . LEU A 1 808 ? -7.414 16.149 -10.556 1.00 42.91 808 LEU A N 1
ATOM 6357 C CA . LEU A 1 808 ? -7.215 14.697 -10.578 1.00 42.91 808 LEU A CA 1
ATOM 6358 C C . LEU A 1 808 ? -5.809 14.348 -11.086 1.00 42.91 808 LEU A C 1
ATOM 6360 O O . LEU A 1 808 ? -5.128 13.529 -10.477 1.00 42.91 808 LEU A O 1
ATOM 6364 N N . GLY A 1 809 ? -5.320 15.040 -12.122 1.00 38.62 809 GLY A N 1
ATOM 6365 C CA . GLY A 1 809 ? -3.923 14.967 -12.562 1.00 38.62 809 GLY A CA 1
ATOM 6366 C C . GLY A 1 809 ? -2.929 15.501 -11.520 1.00 38.62 809 GLY A C 1
ATOM 6367 O O . GLY A 1 809 ? -1.823 14.979 -11.411 1.00 38.62 809 GLY A O 1
ATOM 6368 N N . ASN A 1 810 ? -3.331 16.489 -10.708 1.00 36.47 810 ASN A N 1
ATOM 6369 C CA . ASN A 1 810 ? -2.586 16.970 -9.536 1.00 36.47 810 ASN A CA 1
ATOM 6370 C C . ASN A 1 810 ? -2.612 15.974 -8.373 1.00 36.47 810 ASN A C 1
ATOM 6372 O O . ASN A 1 810 ? -1.708 16.009 -7.547 1.00 36.47 810 ASN A O 1
ATOM 6376 N N . ALA A 1 811 ? -3.633 15.131 -8.248 1.00 41.97 811 ALA A N 1
ATOM 6377 C CA . ALA A 1 811 ? -3.788 14.301 -7.062 1.00 41.97 811 ALA A CA 1
ATOM 6378 C C . ALA A 1 811 ? -3.093 12.930 -7.167 1.00 41.97 811 ALA A C 1
ATOM 6380 O O . ALA A 1 811 ? -2.735 12.397 -6.121 1.00 41.97 811 ALA A O 1
ATOM 6381 N N . PHE A 1 812 ? -2.859 12.373 -8.371 1.00 47.59 812 PHE A N 1
ATOM 6382 C CA . PHE A 1 812 ? -2.561 10.928 -8.469 1.00 47.59 812 PHE A CA 1
ATOM 6383 C C . PHE A 1 812 ? -1.484 10.465 -9.475 1.00 47.59 812 PHE A C 1
ATOM 6385 O O . PHE A 1 812 ? -1.017 9.337 -9.360 1.00 47.59 812 PHE A O 1
ATOM 6392 N N . ALA A 1 813 ? -1.031 11.274 -10.441 1.00 47.38 813 ALA A N 1
ATOM 6393 C CA . ALA A 1 813 ? -0.047 10.811 -11.436 1.00 47.38 813 ALA A CA 1
ATOM 6394 C C . ALA A 1 813 ? 1.400 11.152 -11.032 1.00 47.38 813 ALA A C 1
ATOM 6396 O O . ALA A 1 813 ? 1.930 12.192 -11.426 1.00 47.38 813 ALA A O 1
ATOM 6397 N N . VAL A 1 814 ? 2.032 10.272 -10.249 1.00 57.03 814 VAL A N 1
ATOM 6398 C CA . VAL A 1 814 ? 3.447 10.390 -9.844 1.00 57.03 814 VAL A CA 1
ATOM 6399 C C . VAL A 1 814 ? 4.358 9.726 -10.883 1.00 57.03 814 VAL A C 1
ATOM 6401 O O . VAL A 1 814 ? 5.274 10.364 -11.395 1.00 57.03 814 VAL A O 1
ATOM 6404 N N . ASP A 1 815 ? 4.038 8.503 -11.314 1.00 62.81 815 ASP A N 1
ATOM 6405 C CA . ASP A 1 815 ? 4.827 7.757 -12.300 1.00 62.81 815 ASP A CA 1
ATOM 6406 C C . ASP A 1 815 ? 3.949 7.206 -13.436 1.00 62.81 815 ASP A C 1
ATOM 6408 O O . ASP A 1 815 ? 2.883 6.639 -13.202 1.00 62.81 815 ASP A O 1
ATOM 6412 N N . LEU A 1 816 ? 4.407 7.350 -14.684 1.00 60.22 816 LEU A N 1
ATOM 6413 C CA . LEU A 1 816 ? 3.688 6.903 -15.880 1.00 60.22 816 LEU A CA 1
ATOM 6414 C C . LEU A 1 816 ? 4.593 6.038 -16.766 1.00 60.22 816 LEU A C 1
ATOM 6416 O O . LEU A 1 816 ? 5.603 6.518 -17.287 1.00 60.22 816 LEU A O 1
ATOM 6420 N N . SER A 1 817 ? 4.227 4.765 -16.953 1.00 70.12 817 SER A N 1
ATOM 6421 C CA . SER A 1 817 ? 4.992 3.796 -17.750 1.00 70.12 817 SER A CA 1
ATOM 6422 C C . SER A 1 817 ? 4.109 3.064 -18.765 1.00 70.12 817 SER A C 1
ATOM 6424 O O . SER A 1 817 ? 3.170 2.359 -18.399 1.00 70.12 817 SER A O 1
ATOM 6426 N N . PHE A 1 818 ? 4.456 3.206 -20.042 1.00 64.44 818 PHE A N 1
ATOM 6427 C CA . PHE A 1 818 ? 3.881 2.489 -21.180 1.00 64.44 818 PHE A CA 1
ATOM 6428 C C . PHE A 1 818 ? 4.982 1.767 -21.950 1.00 64.44 818 PHE A C 1
ATOM 6430 O O . PHE A 1 818 ? 5.166 1.977 -23.144 1.00 64.44 818 PHE A O 1
ATOM 6437 N N . ARG A 1 819 ? 5.802 0.982 -21.260 1.00 67.19 819 ARG A N 1
ATOM 6438 C CA . ARG A 1 819 ? 6.931 0.300 -21.890 1.00 67.19 819 ARG A CA 1
ATOM 6439 C C . ARG A 1 819 ? 6.454 -0.885 -22.733 1.00 67.19 819 ARG A C 1
ATOM 6441 O O . ARG A 1 819 ? 5.612 -1.643 -22.274 1.00 67.19 819 ARG A O 1
ATOM 6448 N N . ASP A 1 820 ? 7.041 -1.072 -23.916 1.00 66.62 820 ASP A N 1
ATOM 6449 C CA . ASP A 1 820 ? 6.851 -2.272 -24.758 1.00 66.62 820 ASP A CA 1
ATOM 6450 C C . ASP A 1 820 ? 5.368 -2.573 -25.052 1.00 66.62 820 ASP A C 1
ATOM 6452 O O . ASP A 1 820 ? 4.915 -3.713 -25.042 1.00 66.62 820 ASP A O 1
ATOM 6456 N N . CYS A 1 821 ? 4.589 -1.510 -25.255 1.00 51.09 821 CYS A N 1
ATOM 6457 C CA . CYS A 1 821 ? 3.143 -1.564 -25.436 1.00 51.09 821 CYS A CA 1
ATOM 6458 C C . CYS A 1 821 ? 2.752 -1.461 -26.919 1.00 51.09 821 CYS A C 1
ATOM 6460 O O . CYS A 1 821 ? 1.611 -1.130 -27.206 1.00 51.09 821 CYS A O 1
ATOM 6462 N N . GLU A 1 822 ? 3.674 -1.665 -27.866 1.00 59.25 822 GLU A N 1
ATOM 6463 C CA . GLU A 1 822 ? 3.427 -1.534 -29.317 1.00 59.25 822 GLU A CA 1
ATOM 6464 C C . GLU A 1 822 ? 2.668 -0.241 -29.712 1.00 59.25 822 GLU A C 1
ATOM 6466 O O . GLU A 1 822 ? 1.965 -0.196 -30.723 1.00 59.25 822 GLU A O 1
ATOM 6471 N N . LEU A 1 823 ? 2.813 0.833 -28.921 1.00 57.16 823 LEU A N 1
ATOM 6472 C CA . LEU A 1 823 ? 2.062 2.069 -29.129 1.00 57.16 823 LEU A CA 1
ATOM 6473 C C . LEU A 1 823 ? 2.420 2.683 -30.485 1.00 57.16 823 LEU A C 1
ATOM 6475 O O . LEU A 1 823 ? 3.594 2.750 -30.862 1.00 57.16 823 LEU A O 1
ATOM 6479 N N . TYR A 1 824 ? 1.404 3.165 -31.197 1.00 60.44 824 TYR A N 1
ATOM 6480 C CA . TYR A 1 824 ? 1.542 3.817 -32.496 1.00 60.44 824 TYR A CA 1
ATOM 6481 C C . TYR A 1 824 ? 0.836 5.177 -32.514 1.00 60.44 824 TYR A C 1
ATOM 6483 O O . TYR A 1 824 ? -0.038 5.451 -31.696 1.00 60.44 824 TYR A O 1
ATOM 6491 N N . GLY A 1 825 ? 1.201 6.027 -33.476 1.00 65.69 825 GLY A N 1
ATOM 6492 C CA . GLY A 1 825 ? 0.660 7.386 -33.603 1.00 65.69 825 GLY A CA 1
ATOM 6493 C C . GLY A 1 825 ? 1.556 8.451 -32.968 1.00 65.69 825 GLY A C 1
ATOM 6494 O O . GLY A 1 825 ? 2.711 8.181 -32.641 1.00 65.69 825 GLY A O 1
ATOM 6495 N N . GLU A 1 826 ? 1.050 9.682 -32.853 1.00 65.56 826 GLU A N 1
ATOM 6496 C CA . GLU A 1 826 ? 1.808 10.798 -32.275 1.00 65.56 826 GLU A CA 1
ATOM 6497 C C . GLU A 1 826 ? 1.861 10.734 -30.746 1.00 65.56 826 GLU A C 1
ATOM 6499 O O . GLU A 1 826 ? 0.895 10.349 -30.085 1.00 65.56 826 GLU A O 1
ATOM 6504 N N . PHE A 1 827 ? 2.990 11.151 -30.168 1.00 69.94 827 PHE A N 1
ATOM 6505 C CA . PHE A 1 827 ? 3.144 11.198 -28.717 1.00 69.94 827 PHE A CA 1
ATOM 6506 C C . PHE A 1 827 ? 2.116 12.152 -28.069 1.00 69.94 827 PHE A C 1
ATOM 6508 O O . PHE A 1 827 ? 2.057 13.328 -28.444 1.00 69.94 827 PHE A O 1
ATOM 6515 N N . PRO A 1 828 ? 1.334 11.706 -27.068 1.00 65.88 828 PRO A N 1
ATOM 6516 C CA . PRO A 1 828 ? 0.252 12.505 -26.498 1.00 65.88 828 PRO A CA 1
ATOM 6517 C C . PRO A 1 828 ? 0.787 13.713 -25.715 1.00 65.88 828 PRO A C 1
ATOM 6519 O O . PRO A 1 828 ? 1.268 13.609 -24.587 1.00 65.88 828 PRO A O 1
ATOM 6522 N N . VAL A 1 829 ? 0.641 14.904 -26.303 1.00 66.75 829 VAL A N 1
ATOM 6523 C CA . VAL A 1 829 ? 1.136 16.177 -25.740 1.00 66.75 829 VAL A CA 1
ATOM 6524 C C . VAL A 1 829 ? 0.443 16.539 -24.413 1.00 66.75 829 VAL A C 1
ATOM 6526 O O . VAL A 1 829 ? 1.004 17.273 -23.601 1.00 66.75 829 VAL A O 1
ATOM 6529 N N . GLY A 1 830 ? -0.750 15.985 -24.159 1.00 61.78 830 GLY A N 1
ATOM 6530 C CA . GLY A 1 830 ? -1.519 16.172 -22.923 1.00 61.78 830 GLY A CA 1
ATOM 6531 C C . GLY A 1 830 ? -0.774 15.760 -21.646 1.00 61.78 830 GLY A C 1
ATOM 6532 O O . GLY A 1 830 ? -0.957 16.391 -20.607 1.00 61.78 830 GLY A O 1
ATOM 6533 N N . ILE A 1 831 ? 0.133 14.777 -21.733 1.00 67.19 831 ILE A N 1
ATOM 6534 C CA . ILE A 1 831 ? 0.934 14.293 -20.592 1.00 67.19 831 ILE A CA 1
ATOM 6535 C C . ILE A 1 831 ? 1.812 15.410 -20.008 1.00 67.19 831 ILE A C 1
ATOM 6537 O O . ILE A 1 831 ? 2.061 15.449 -18.806 1.00 67.19 831 ILE A O 1
ATOM 6541 N N . PHE A 1 832 ? 2.237 16.372 -20.832 1.00 70.81 832 PHE A N 1
ATOM 6542 C CA . PHE A 1 832 ? 3.108 17.470 -20.404 1.00 70.81 832 PHE A CA 1
ATOM 6543 C C . PHE A 1 832 ? 2.399 18.554 -19.577 1.00 70.81 832 PHE A C 1
ATOM 6545 O O . PHE A 1 832 ? 3.031 19.533 -19.185 1.00 70.81 832 PHE A O 1
ATOM 6552 N N . TYR A 1 833 ? 1.102 18.396 -19.302 1.00 67.75 833 TYR A N 1
ATOM 6553 C CA . TYR A 1 833 ? 0.328 19.272 -18.420 1.00 67.75 833 TYR A CA 1
ATOM 6554 C C . TYR A 1 833 ? 0.092 18.669 -17.027 1.00 67.75 833 TYR A C 1
ATOM 6556 O O . TYR A 1 833 ? -0.671 19.240 -16.253 1.00 67.75 833 TYR A O 1
ATOM 6564 N N . LEU A 1 834 ? 0.739 17.544 -16.698 1.00 67.12 834 LEU A N 1
ATOM 6565 C CA . LEU A 1 834 ? 0.665 16.882 -15.392 1.00 67.12 834 LEU A CA 1
ATOM 6566 C C . LEU A 1 834 ? 1.809 17.375 -14.483 1.00 67.12 834 LEU A C 1
ATOM 6568 O O . LEU A 1 834 ? 2.928 16.872 -14.584 1.00 67.12 834 LEU A O 1
ATOM 6572 N N . PRO A 1 835 ? 1.591 18.362 -13.596 1.00 65.56 835 PRO A N 1
ATOM 6573 C CA . PRO A 1 835 ? 2.689 19.043 -12.903 1.00 65.56 835 PRO A CA 1
ATOM 6574 C C . PRO A 1 835 ? 3.357 18.192 -11.810 1.00 65.56 835 PRO A C 1
ATOM 6576 O O . PRO A 1 835 ? 4.474 18.507 -11.402 1.00 65.56 835 PRO A O 1
ATOM 6579 N N . ASN A 1 836 ? 2.714 17.114 -11.349 1.00 69.06 836 ASN A N 1
ATOM 6580 C CA . ASN A 1 836 ? 3.229 16.231 -10.295 1.00 69.06 836 ASN A CA 1
ATOM 6581 C C . ASN A 1 836 ? 3.977 14.994 -10.814 1.00 69.06 836 ASN A C 1
ATOM 6583 O O . ASN A 1 836 ? 4.440 14.191 -10.010 1.00 69.06 836 ASN A O 1
ATOM 6587 N N . LEU A 1 837 ? 4.153 14.867 -12.132 1.00 73.31 837 LEU A N 1
ATOM 6588 C CA . LEU A 1 837 ? 4.828 13.718 -12.724 1.00 73.31 837 LEU A CA 1
ATOM 6589 C C . LEU A 1 837 ? 6.326 13.700 -12.370 1.00 73.31 837 LEU A C 1
ATOM 6591 O O . LEU A 1 837 ? 7.065 14.628 -12.709 1.00 73.31 837 LEU A O 1
ATOM 6595 N N . THR A 1 838 ? 6.777 12.623 -11.729 1.00 80.00 838 THR A N 1
ATOM 6596 C CA . THR A 1 838 ? 8.170 12.372 -11.341 1.00 80.00 838 THR A CA 1
ATOM 6597 C C . THR A 1 838 ? 8.885 11.393 -12.265 1.00 80.00 838 THR A C 1
ATOM 6599 O O . THR A 1 838 ? 10.091 11.548 -12.477 1.00 80.00 838 THR A O 1
ATOM 6602 N N . SER A 1 839 ? 8.181 10.437 -12.877 1.00 80.81 839 SER A N 1
ATOM 6603 C CA . SER A 1 839 ? 8.764 9.501 -13.850 1.00 80.81 839 SER A CA 1
ATOM 6604 C C . SER A 1 839 ? 7.886 9.323 -15.085 1.00 80.81 839 SER A C 1
ATOM 6606 O O . SER A 1 839 ? 6.674 9.144 -14.985 1.00 80.81 839 SER A O 1
ATOM 6608 N N . LEU A 1 840 ? 8.516 9.328 -16.262 1.00 82.44 840 LEU A N 1
ATOM 6609 C CA . LEU A 1 840 ? 7.873 9.097 -17.554 1.00 82.44 840 LEU A CA 1
ATOM 6610 C C . LEU A 1 840 ? 8.667 8.065 -18.366 1.00 82.44 840 LEU A C 1
ATOM 6612 O O . LEU A 1 840 ? 9.814 8.320 -18.743 1.00 82.44 840 LEU A O 1
ATOM 6616 N N . ASN A 1 841 ? 8.055 6.914 -18.659 1.00 80.69 841 ASN A N 1
ATOM 6617 C CA . ASN A 1 841 ? 8.681 5.811 -19.388 1.00 80.69 841 ASN A CA 1
ATOM 6618 C C . ASN A 1 841 ? 7.822 5.337 -20.571 1.00 80.69 841 ASN A C 1
ATOM 6620 O O . ASN A 1 841 ? 6.751 4.774 -20.390 1.00 80.69 841 ASN A O 1
ATOM 6624 N N . PHE A 1 842 ? 8.317 5.524 -21.791 1.00 84.06 842 PHE A N 1
ATOM 6625 C CA . PHE A 1 842 ? 7.675 5.085 -23.038 1.00 84.06 842 PHE A CA 1
ATOM 6626 C C . PHE A 1 842 ? 8.590 4.177 -23.865 1.00 84.06 842 PHE A C 1
ATOM 6628 O O . PHE A 1 842 ? 8.445 4.085 -25.087 1.00 84.06 842 PHE A O 1
ATOM 6635 N N . ALA A 1 843 ? 9.568 3.533 -23.228 1.00 81.12 843 ALA A N 1
ATOM 6636 C CA . ALA A 1 843 ? 10.563 2.745 -23.940 1.00 81.12 843 ALA A CA 1
ATOM 6637 C C . ALA A 1 843 ? 9.954 1.580 -24.746 1.00 81.12 843 ALA A C 1
ATOM 6639 O O . ALA A 1 843 ? 8.952 1.000 -24.338 1.00 81.12 843 ALA A O 1
ATOM 6640 N N . LYS A 1 844 ? 10.614 1.180 -25.836 1.00 77.44 844 LYS A N 1
ATOM 6641 C CA . LYS A 1 844 ? 10.278 0.048 -26.714 1.00 77.44 844 LYS A CA 1
ATOM 6642 C C . LYS A 1 844 ? 8.936 0.179 -27.444 1.00 77.44 844 LYS A C 1
ATOM 6644 O O . LYS A 1 844 ? 8.262 -0.812 -27.692 1.00 77.44 844 LYS A O 1
ATOM 6649 N N . ASN A 1 845 ? 8.543 1.395 -27.813 1.00 71.81 845 ASN A N 1
ATOM 6650 C CA . ASN A 1 845 ? 7.365 1.632 -28.655 1.00 71.81 845 ASN A CA 1
ATOM 6651 C C . ASN A 1 845 ? 7.796 2.158 -30.021 1.00 71.81 845 ASN A C 1
ATOM 6653 O O . ASN A 1 845 ? 7.675 3.344 -30.318 1.00 71.81 845 ASN A O 1
ATOM 6657 N N . GLN A 1 846 ? 8.335 1.271 -30.851 1.00 70.00 846 GLN A N 1
ATOM 6658 C CA . GLN A 1 846 ? 9.003 1.636 -32.106 1.00 70.00 846 GLN A CA 1
ATOM 6659 C C . GLN A 1 846 ? 8.086 2.293 -33.155 1.00 70.00 846 GLN A C 1
ATOM 6661 O O . GLN A 1 846 ? 8.582 2.845 -34.136 1.00 70.00 846 GLN A O 1
ATOM 6666 N N . ILE A 1 847 ? 6.764 2.215 -32.975 1.00 66.44 847 ILE A N 1
ATOM 6667 C CA . ILE A 1 847 ? 5.751 2.688 -33.931 1.00 66.44 847 ILE A CA 1
ATOM 6668 C C . ILE A 1 847 ? 5.249 4.101 -33.573 1.00 66.44 847 ILE A C 1
ATOM 6670 O O . ILE A 1 847 ? 4.500 4.707 -34.345 1.00 66.44 847 ILE A O 1
ATOM 6674 N N . LEU A 1 848 ? 5.673 4.660 -32.433 1.00 69.75 848 LEU A N 1
ATOM 6675 C CA . LEU A 1 848 ? 5.406 6.057 -32.103 1.00 69.75 848 LEU A CA 1
ATOM 6676 C C . LEU A 1 848 ? 6.109 6.970 -33.113 1.00 69.75 848 LEU A C 1
ATOM 6678 O O . LEU A 1 848 ? 7.283 6.800 -33.443 1.00 69.75 848 LEU A O 1
ATOM 6682 N N . GLN A 1 849 ? 5.363 7.943 -33.625 1.00 65.94 849 GLN A N 1
ATOM 6683 C CA . GLN A 1 849 ? 5.835 8.935 -34.583 1.00 65.94 849 GLN A CA 1
ATOM 6684 C C . GLN A 1 849 ? 5.859 10.317 -33.921 1.00 65.94 849 GLN A C 1
ATOM 6686 O O . GLN A 1 849 ? 5.098 10.602 -33.000 1.00 65.94 849 GLN A O 1
ATOM 6691 N N . GLY A 1 850 ? 6.740 11.198 -34.395 1.00 78.50 850 GLY A N 1
ATOM 6692 C CA . GLY A 1 850 ? 6.793 12.595 -33.949 1.00 78.50 850 GLY A CA 1
ATOM 6693 C C . GLY A 1 850 ? 8.107 13.018 -33.290 1.00 78.50 850 GLY A C 1
ATOM 6694 O O . GLY A 1 850 ? 9.055 12.239 -33.141 1.00 78.50 850 GLY A O 1
ATOM 6695 N N . THR A 1 851 ? 8.164 14.303 -32.951 1.00 87.25 851 THR A N 1
ATOM 6696 C CA . THR A 1 851 ? 9.285 14.947 -32.257 1.00 87.25 851 THR A CA 1
ATOM 6697 C C . THR A 1 851 ? 8.965 15.102 -30.771 1.00 87.25 851 THR A C 1
ATOM 6699 O O . THR A 1 851 ? 7.801 15.072 -30.371 1.00 87.25 851 THR A O 1
ATOM 6702 N N . LEU A 1 852 ? 9.986 15.278 -29.927 1.00 88.06 852 LEU A N 1
ATOM 6703 C CA . LEU A 1 852 ? 9.766 15.596 -28.515 1.00 88.06 852 LEU A CA 1
ATOM 6704 C C . LEU A 1 852 ? 9.386 17.088 -28.388 1.00 88.06 852 LEU A C 1
ATOM 6706 O O . LEU A 1 852 ? 10.212 17.946 -28.715 1.00 88.06 852 LEU A O 1
ATOM 6710 N N . PRO A 1 853 ? 8.166 17.442 -27.941 1.00 87.75 853 PRO A N 1
ATOM 6711 C CA . PRO A 1 853 ? 7.715 18.829 -27.964 1.00 87.75 853 PRO A CA 1
ATOM 6712 C C . PRO A 1 853 ? 8.350 19.656 -26.844 1.00 87.75 853 PRO A C 1
ATOM 6714 O O . PRO A 1 853 ? 8.702 19.154 -25.776 1.00 87.75 853 PRO A O 1
ATOM 6717 N N . SER A 1 854 ? 8.434 20.972 -27.052 1.00 87.56 854 SER A N 1
ATOM 6718 C CA . SER A 1 854 ? 8.997 21.907 -26.069 1.00 87.56 854 SER A CA 1
ATOM 6719 C C . SER A 1 854 ? 8.209 21.962 -24.753 1.00 87.56 854 SER A C 1
ATOM 6721 O O . SER A 1 854 ? 8.793 22.298 -23.720 1.00 87.56 854 SER A O 1
ATOM 6723 N N . SER A 1 855 ? 6.931 21.571 -24.759 1.00 85.81 855 SER A N 1
ATOM 6724 C CA . SER A 1 855 ? 6.073 21.486 -23.570 1.00 85.81 855 SER A CA 1
ATOM 6725 C C . SER A 1 855 ? 6.601 20.541 -22.485 1.00 85.81 855 SER A C 1
ATOM 6727 O O . SER A 1 855 ? 6.209 20.699 -21.336 1.00 85.81 855 SER A O 1
ATOM 6729 N N . ILE A 1 856 ? 7.543 19.635 -22.792 1.00 87.06 856 ILE A N 1
ATOM 6730 C CA . ILE A 1 856 ? 8.245 18.801 -21.793 1.00 87.06 856 ILE A CA 1
ATOM 6731 C C . ILE A 1 856 ? 8.833 19.627 -20.634 1.00 87.06 856 ILE A C 1
ATOM 6733 O O . ILE A 1 856 ? 8.908 19.150 -19.506 1.00 87.06 856 ILE A O 1
ATOM 6737 N N . GLY A 1 857 ? 9.201 20.889 -20.889 1.00 84.94 857 GLY A N 1
ATOM 6738 C CA . GLY A 1 857 ? 9.722 21.800 -19.866 1.00 84.94 857 GLY A CA 1
ATOM 6739 C C . GLY A 1 857 ? 8.719 22.186 -18.775 1.00 84.94 857 GLY A C 1
ATOM 6740 O O . GLY A 1 857 ? 9.135 22.730 -17.757 1.00 84.94 857 GLY A O 1
ATOM 6741 N N . ASN A 1 858 ? 7.425 21.912 -18.962 1.00 84.88 858 ASN A N 1
ATOM 6742 C CA . ASN A 1 858 ? 6.394 22.160 -17.953 1.00 84.88 858 ASN A CA 1
ATOM 6743 C C . ASN A 1 858 ? 6.440 21.140 -16.801 1.00 84.88 858 ASN A C 1
ATOM 6745 O O . ASN A 1 858 ? 5.895 21.409 -15.733 1.00 84.88 858 ASN A O 1
ATOM 6749 N N . LEU A 1 859 ? 7.093 19.988 -16.992 1.00 86.50 859 LEU A N 1
ATOM 6750 C CA . LEU A 1 859 ? 7.185 18.916 -15.999 1.00 86.50 859 LEU A CA 1
ATOM 6751 C C . LEU A 1 859 ? 8.304 19.179 -14.979 1.00 86.50 859 LEU A C 1
ATOM 6753 O O . LEU A 1 859 ? 9.276 18.434 -14.890 1.00 86.50 859 LEU A O 1
ATOM 6757 N N . THR A 1 860 ? 8.201 20.258 -14.203 1.00 87.19 860 THR A N 1
ATOM 6758 C CA . THR A 1 860 ? 9.289 20.719 -13.316 1.00 87.19 860 THR A CA 1
ATOM 6759 C C . THR A 1 860 ? 9.662 19.735 -12.200 1.00 87.19 860 THR A C 1
ATOM 6761 O O . THR A 1 860 ? 10.770 19.811 -11.670 1.00 87.19 860 THR A O 1
ATOM 6764 N N . ASN A 1 861 ? 8.770 18.803 -11.852 1.00 85.38 861 ASN A N 1
ATOM 6765 C CA . ASN A 1 861 ? 9.003 17.753 -10.853 1.00 85.38 861 ASN A CA 1
ATOM 6766 C C . ASN A 1 861 ? 9.616 16.466 -11.437 1.00 85.38 861 ASN A C 1
ATOM 6768 O O . ASN A 1 861 ? 9.940 15.550 -10.681 1.00 85.38 861 ASN A O 1
ATOM 6772 N N . LEU A 1 862 ? 9.819 16.396 -12.758 1.00 89.44 862 LEU A N 1
ATOM 6773 C CA . LEU A 1 862 ? 10.289 15.188 -13.427 1.00 89.44 862 LEU A CA 1
ATOM 6774 C C . LEU A 1 862 ? 11.718 14.834 -12.997 1.00 89.44 862 LEU A C 1
ATOM 6776 O O . LEU A 1 862 ? 12.670 15.576 -13.245 1.00 89.44 862 LEU A O 1
ATOM 6780 N N . ALA A 1 863 ? 11.861 13.660 -12.389 1.00 87.88 863 ALA A N 1
ATOM 6781 C CA . ALA A 1 863 ? 13.120 13.076 -11.953 1.00 87.88 863 ALA A CA 1
ATOM 6782 C C . ALA A 1 863 ? 13.652 12.019 -12.936 1.00 87.88 863 ALA A C 1
ATOM 6784 O O . ALA A 1 863 ? 14.863 11.792 -12.997 1.00 87.88 863 ALA A O 1
ATOM 6785 N N . SER A 1 864 ? 12.788 11.374 -13.725 1.00 90.56 864 SER A N 1
ATOM 6786 C CA . SER A 1 864 ? 13.182 10.313 -14.658 1.00 90.56 864 SER A CA 1
ATOM 6787 C C . SER A 1 864 ? 12.433 10.400 -15.990 1.00 90.56 864 SER A C 1
ATOM 6789 O O . SER A 1 864 ? 11.206 10.382 -16.016 1.00 90.56 864 SER A O 1
ATOM 6791 N N . LEU A 1 865 ? 13.172 10.454 -17.103 1.00 93.31 865 LEU A N 1
ATOM 6792 C CA . LEU A 1 865 ? 12.632 10.393 -18.464 1.00 93.31 865 LEU A CA 1
ATOM 6793 C C . LEU A 1 865 ? 13.304 9.268 -19.258 1.00 93.31 865 LEU A C 1
ATOM 6795 O O . LEU A 1 865 ? 14.513 9.311 -19.498 1.00 93.31 865 LEU A O 1
ATOM 6799 N N . VAL A 1 866 ? 12.515 8.280 -19.688 1.00 90.50 866 VAL A N 1
ATOM 6800 C CA . VAL A 1 866 ? 12.989 7.088 -20.405 1.00 90.50 866 VAL A CA 1
ATOM 6801 C C . VAL A 1 866 ? 12.174 6.885 -21.684 1.00 90.50 866 VAL A C 1
ATOM 6803 O O . VAL A 1 866 ? 11.029 6.450 -21.643 1.00 90.50 866 VAL A O 1
ATOM 6806 N N . LEU A 1 867 ? 12.771 7.177 -22.839 1.00 90.38 867 LEU A N 1
ATOM 6807 C CA . LEU A 1 867 ? 12.133 7.084 -24.162 1.00 90.38 867 LEU A CA 1
ATOM 6808 C C . LEU A 1 867 ? 12.907 6.150 -25.105 1.00 90.38 867 LEU A C 1
ATOM 6810 O O . LEU A 1 867 ? 13.013 6.419 -26.293 1.00 90.38 867 LEU A O 1
ATOM 6814 N N . VAL A 1 868 ? 13.545 5.110 -24.570 1.00 90.94 868 VAL A N 1
ATOM 6815 C CA . VAL A 1 868 ? 14.472 4.253 -25.330 1.00 90.94 868 VAL A CA 1
ATOM 6816 C C . VAL A 1 868 ? 13.750 3.455 -26.402 1.00 90.94 868 VAL A C 1
ATOM 6818 O O . VAL A 1 868 ? 12.797 2.778 -26.057 1.00 90.94 868 VAL A O 1
ATOM 6821 N N . ASP A 1 869 ? 14.257 3.402 -27.634 1.00 87.62 869 ASP A N 1
ATOM 6822 C CA . ASP A 1 869 ? 13.683 2.545 -28.691 1.00 87.62 869 ASP A CA 1
ATOM 6823 C C . ASP A 1 869 ? 12.203 2.860 -28.986 1.00 87.62 869 ASP A C 1
ATOM 6825 O O . ASP A 1 869 ? 11.339 1.982 -29.014 1.00 87.62 869 ASP A O 1
ATOM 6829 N N . SER A 1 870 ? 11.899 4.152 -29.144 1.00 81.00 870 SER A N 1
ATOM 6830 C CA . SER A 1 870 ? 10.525 4.670 -29.222 1.00 81.00 870 SER A CA 1
ATOM 6831 C C . SER A 1 870 ? 10.243 5.486 -30.489 1.00 81.00 870 SER A C 1
ATOM 6833 O O . SER A 1 870 ? 9.288 6.252 -30.525 1.00 81.00 870 SER A O 1
ATOM 6835 N N . GLY A 1 871 ? 11.081 5.381 -31.525 1.00 84.25 871 GLY A N 1
ATOM 6836 C CA . GLY A 1 871 ? 10.816 5.990 -32.837 1.00 84.25 871 GLY A CA 1
ATOM 6837 C C . GLY A 1 871 ? 10.910 7.525 -32.919 1.00 84.25 871 GLY A C 1
ATOM 6838 O O . GLY A 1 871 ? 10.670 8.087 -33.990 1.00 84.25 871 GLY A O 1
ATOM 6839 N N . PHE A 1 872 ? 11.302 8.227 -31.848 1.00 88.00 872 PHE A N 1
ATOM 6840 C CA . PHE A 1 872 ? 11.379 9.695 -31.849 1.00 88.00 872 PHE A CA 1
ATOM 6841 C C . PHE A 1 872 ? 12.460 10.227 -32.789 1.00 88.00 872 PHE A C 1
ATOM 6843 O O . PHE A 1 872 ? 13.547 9.660 -32.890 1.00 88.00 872 PHE A O 1
ATOM 6850 N N . HIS A 1 873 ? 12.188 11.361 -33.434 1.00 89.12 873 HIS A N 1
ATOM 6851 C CA . HIS A 1 873 ? 13.102 12.012 -34.378 1.00 89.12 873 HIS A CA 1
ATOM 6852 C C . HIS A 1 873 ? 13.155 13.535 -34.173 1.00 89.12 873 HIS A C 1
ATOM 6854 O O . HIS A 1 873 ? 12.420 14.091 -33.355 1.00 89.12 873 HIS A O 1
ATOM 6860 N N . GLY A 1 874 ? 14.035 14.222 -34.908 1.00 91.25 874 GLY A N 1
ATOM 6861 C CA . GLY A 1 874 ? 14.234 15.673 -34.801 1.00 91.25 874 GLY A CA 1
ATOM 6862 C C . GLY A 1 874 ? 15.176 16.083 -33.663 1.00 91.25 874 GLY A C 1
ATOM 6863 O O . GLY A 1 874 ? 15.889 15.253 -33.101 1.00 91.25 874 GLY A O 1
ATOM 6864 N N . GLU A 1 875 ? 15.214 17.378 -33.337 1.00 92.31 875 GLU A N 1
ATOM 6865 C CA . GLU A 1 875 ? 16.092 17.910 -32.284 1.00 92.31 875 GLU A CA 1
ATOM 6866 C C . GLU A 1 875 ? 15.529 17.689 -30.872 1.00 92.31 875 GLU A C 1
ATOM 6868 O O . GLU A 1 875 ? 14.321 17.768 -30.647 1.00 92.31 875 GLU A O 1
ATOM 6873 N N . ILE A 1 876 ? 16.415 17.486 -29.890 1.00 92.94 876 ILE A N 1
ATOM 6874 C CA . ILE A 1 876 ? 16.028 17.457 -28.472 1.00 92.94 876 ILE A CA 1
ATOM 6875 C C . ILE A 1 876 ? 15.706 18.897 -28.018 1.00 92.94 876 ILE A C 1
ATOM 6877 O O . ILE A 1 876 ? 16.576 19.773 -28.098 1.00 92.94 876 ILE A O 1
ATOM 6881 N N . PRO A 1 877 ? 14.490 19.179 -27.512 1.00 92.44 877 PRO A N 1
ATOM 6882 C CA . PRO A 1 877 ? 14.059 20.530 -27.171 1.00 92.44 877 PRO A CA 1
ATOM 6883 C C . PRO A 1 877 ? 14.868 21.126 -26.011 1.00 92.44 877 PRO A C 1
ATOM 6885 O O . PRO A 1 877 ? 15.081 20.494 -24.978 1.00 92.44 877 PRO A O 1
ATOM 6888 N N . ARG A 1 878 ? 15.255 22.405 -26.135 1.00 89.25 878 ARG A N 1
ATOM 6889 C CA . ARG A 1 878 ? 16.044 23.124 -25.109 1.00 89.25 878 ARG A CA 1
ATOM 6890 C C . ARG A 1 878 ? 15.364 23.200 -23.741 1.00 89.25 878 ARG A C 1
ATOM 6892 O O . ARG A 1 878 ? 16.051 23.300 -22.730 1.00 89.25 878 ARG A O 1
ATOM 6899 N N . SER A 1 879 ? 14.035 23.176 -23.709 1.00 90.88 879 SER A N 1
ATOM 6900 C CA . SER A 1 879 ? 13.240 23.234 -22.481 1.00 90.88 879 SER A CA 1
ATOM 6901 C C . SER A 1 879 ? 13.437 22.012 -21.578 1.00 90.88 879 SER A C 1
ATOM 6903 O O . SER A 1 879 ? 13.378 22.164 -20.362 1.00 90.88 879 SER A O 1
ATOM 6905 N N . LEU A 1 880 ? 13.768 20.842 -22.140 1.00 93.06 880 LEU A N 1
ATOM 6906 C CA . LEU A 1 880 ? 14.100 19.631 -21.378 1.00 93.06 880 LEU A CA 1
ATOM 6907 C C . LEU A 1 880 ? 15.299 19.851 -20.449 1.00 93.06 880 LEU A C 1
ATOM 6909 O O . LEU A 1 880 ? 15.333 19.375 -19.320 1.00 93.06 880 LEU A O 1
ATOM 6913 N N . PHE A 1 881 ? 16.272 20.636 -20.903 1.00 90.44 881 PHE A N 1
ATOM 6914 C CA . PHE A 1 881 ? 17.476 20.937 -20.137 1.00 90.44 881 PHE A CA 1
ATOM 6915 C C . PHE A 1 881 ? 17.247 21.981 -19.028 1.00 90.44 881 PHE A C 1
ATOM 6917 O O . PHE A 1 881 ? 18.177 22.342 -18.311 1.00 90.44 881 PHE A O 1
ATOM 6924 N N . GLY A 1 882 ? 16.015 22.479 -18.876 1.00 88.06 882 GLY A N 1
ATOM 6925 C CA . GLY A 1 882 ? 15.588 23.315 -17.754 1.00 88.06 882 GLY A CA 1
ATOM 6926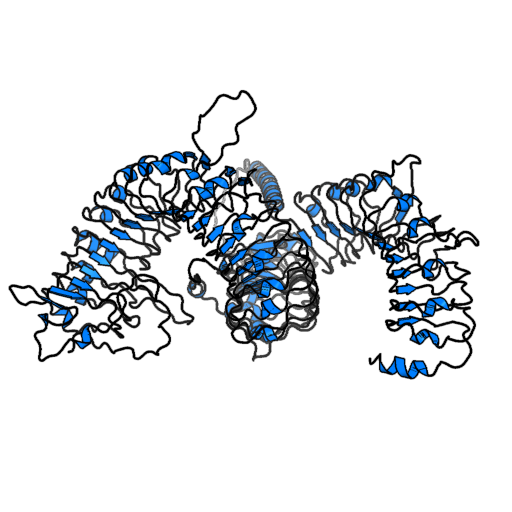 C C . GLY A 1 882 ? 15.052 22.533 -16.549 1.00 88.06 882 GLY A C 1
ATOM 6927 O O . GLY A 1 882 ? 14.738 23.157 -15.540 1.00 88.06 882 GLY A O 1
ATOM 6928 N N . LEU A 1 883 ? 14.937 21.204 -16.637 1.00 91.62 883 LEU A N 1
ATOM 6929 C CA . LEU A 1 883 ? 14.345 20.356 -15.598 1.00 91.62 883 LEU A CA 1
ATOM 6930 C C . LEU A 1 883 ? 15.351 20.054 -14.470 1.00 91.62 883 LEU A C 1
ATOM 6932 O O . LEU A 1 883 ? 16.049 19.045 -14.493 1.00 91.62 883 LEU A O 1
ATOM 6936 N N . GLU A 1 884 ? 15.449 20.937 -13.473 1.00 90.25 884 GLU A N 1
ATOM 6937 C CA . GLU A 1 884 ? 16.505 20.882 -12.439 1.00 90.25 884 GLU A CA 1
ATOM 6938 C C . GLU A 1 884 ? 16.483 19.614 -11.560 1.00 90.25 884 GLU A C 1
ATOM 6940 O O . GLU A 1 884 ? 17.535 19.201 -11.061 1.00 90.25 884 GLU A O 1
ATOM 6945 N N . ASN A 1 885 ? 15.314 18.979 -11.412 1.00 89.88 885 ASN A N 1
ATOM 6946 C CA . ASN A 1 885 ? 15.113 17.758 -10.623 1.00 89.88 885 ASN A CA 1
ATOM 6947 C C . ASN A 1 885 ? 15.482 16.465 -11.373 1.00 89.88 885 ASN A C 1
ATOM 6949 O O . ASN A 1 885 ? 15.474 15.388 -10.775 1.00 89.88 885 ASN A O 1
ATOM 6953 N N . LEU A 1 886 ? 15.819 16.547 -12.666 1.00 94.12 886 LEU A N 1
ATOM 6954 C CA . LEU A 1 886 ? 16.047 15.376 -13.508 1.00 94.12 886 LEU A CA 1
ATOM 6955 C C . LEU A 1 886 ? 17.298 14.603 -13.057 1.00 94.12 886 LEU A C 1
ATOM 6957 O O . LEU A 1 886 ? 18.418 15.110 -13.107 1.00 94.12 886 LEU A O 1
ATOM 6961 N N . VAL A 1 887 ? 17.100 13.352 -12.640 1.00 93.69 887 VAL A N 1
ATOM 6962 C CA . VAL A 1 887 ? 18.142 12.409 -12.203 1.00 93.69 887 VAL A CA 1
ATOM 6963 C C . VAL A 1 887 ? 18.541 11.460 -13.331 1.00 93.69 887 VAL A C 1
ATOM 6965 O O . VAL A 1 887 ? 19.728 11.150 -13.480 1.00 93.69 887 VAL A O 1
ATOM 6968 N N . THR A 1 888 ? 17.566 11.006 -14.123 1.00 93.81 888 THR A N 1
ATOM 6969 C CA . THR A 1 888 ? 17.767 10.065 -15.234 1.00 93.81 888 THR A CA 1
ATOM 6970 C C . THR A 1 888 ? 17.201 10.622 -16.533 1.00 93.81 888 THR A C 1
ATOM 6972 O O . THR A 1 888 ? 16.016 10.940 -16.607 1.00 93.81 888 THR A O 1
ATOM 6975 N N . LEU A 1 889 ? 18.039 10.673 -17.569 1.00 95.94 889 LEU A N 1
ATOM 6976 C CA . LEU A 1 889 ? 17.655 10.979 -18.942 1.00 95.94 889 LEU A CA 1
ATOM 6977 C C . LEU A 1 889 ? 18.160 9.872 -19.866 1.00 95.94 889 LEU A C 1
ATOM 6979 O O . LEU A 1 889 ? 19.360 9.781 -20.129 1.00 95.94 889 LEU A O 1
ATOM 6983 N N . ASN A 1 890 ? 17.244 9.044 -20.362 1.00 95.56 890 ASN A N 1
ATOM 6984 C CA . ASN A 1 890 ? 17.567 7.963 -21.280 1.00 95.56 890 ASN A CA 1
ATOM 6985 C C . ASN A 1 890 ? 16.748 8.074 -22.570 1.00 95.56 890 ASN A C 1
ATOM 6987 O O . ASN A 1 890 ? 15.555 7.771 -22.596 1.00 95.56 890 ASN A O 1
ATOM 6991 N N . LEU A 1 891 ? 17.411 8.509 -23.638 1.00 94.56 891 LEU A N 1
ATOM 6992 C CA . LEU A 1 891 ? 16.839 8.711 -24.970 1.00 94.56 891 LEU A CA 1
ATOM 6993 C C . LEU A 1 891 ? 17.495 7.797 -26.015 1.00 94.56 891 LEU A C 1
ATOM 6995 O O . LEU A 1 891 ? 17.425 8.076 -27.215 1.00 94.56 891 LEU A O 1
ATOM 6999 N N . ALA A 1 892 ? 18.182 6.737 -25.584 1.00 95.19 892 ALA A N 1
ATOM 7000 C CA . ALA A 1 892 ? 18.946 5.893 -26.491 1.00 95.19 892 ALA A CA 1
ATOM 7001 C C . ALA A 1 892 ? 18.085 5.169 -27.537 1.00 95.19 892 ALA A C 1
ATOM 7003 O O . ALA A 1 892 ? 16.899 4.929 -27.337 1.00 95.19 892 ALA A O 1
ATOM 7004 N N . SER A 1 893 ? 18.710 4.762 -28.640 1.00 93.12 893 SER A N 1
ATOM 7005 C CA . SER A 1 893 ? 18.070 4.001 -29.726 1.00 93.12 893 SER A CA 1
ATOM 7006 C C . SER A 1 893 ? 16.867 4.722 -30.336 1.00 93.12 893 SER A C 1
ATOM 7008 O O . SER A 1 893 ? 15.812 4.136 -30.534 1.00 93.12 893 SER A O 1
ATOM 7010 N N . ASN A 1 894 ? 17.022 6.009 -30.633 1.00 91.88 894 ASN A N 1
ATOM 7011 C CA . ASN A 1 894 ? 16.027 6.799 -31.355 1.00 91.88 894 ASN A CA 1
ATOM 7012 C C . ASN A 1 894 ? 16.655 7.408 -32.619 1.00 91.88 894 ASN A C 1
ATOM 7014 O O . ASN A 1 894 ? 17.783 7.106 -33.010 1.00 91.88 894 ASN A O 1
ATOM 7018 N N . PHE A 1 895 ? 15.910 8.280 -33.287 1.00 90.06 895 PHE A N 1
ATOM 7019 C CA . PHE A 1 895 ? 16.349 9.025 -34.460 1.00 90.06 895 PHE A CA 1
ATOM 7020 C C . PHE A 1 895 ? 16.597 10.508 -34.145 1.00 90.06 895 PHE A C 1
ATOM 7022 O O . PHE A 1 895 ? 16.505 11.338 -35.053 1.00 90.06 895 PHE A O 1
ATOM 7029 N N . PHE A 1 896 ? 16.907 10.863 -32.889 1.00 92.88 896 PHE A N 1
ATOM 7030 C CA . PHE A 1 896 ? 17.201 12.252 -32.529 1.00 92.88 896 PHE A CA 1
ATOM 7031 C C . PHE A 1 896 ? 18.433 12.757 -33.281 1.00 92.88 896 PHE A C 1
ATOM 7033 O O . PHE A 1 896 ? 19.444 12.061 -33.386 1.00 92.88 896 PHE A O 1
ATOM 7040 N N . GLU A 1 897 ? 18.359 13.984 -33.782 1.00 91.25 897 GLU A N 1
ATOM 7041 C CA . GLU A 1 897 ? 19.413 14.642 -34.550 1.00 91.25 897 GLU A CA 1
ATOM 7042 C C . GLU A 1 897 ? 19.720 16.045 -34.011 1.00 91.25 897 GLU A C 1
ATOM 7044 O O . GLU A 1 897 ? 19.065 16.544 -33.100 1.00 91.25 897 GLU A O 1
ATOM 7049 N N . GLY A 1 898 ? 20.767 16.677 -34.538 1.00 88.88 898 GLY A N 1
ATOM 7050 C CA . GLY A 1 898 ? 21.144 18.043 -34.174 1.00 88.88 898 GLY A CA 1
ATOM 7051 C C . GLY A 1 898 ? 22.411 18.140 -33.325 1.00 88.88 898 GLY A C 1
ATOM 7052 O O . GLY A 1 898 ? 23.201 17.195 -33.192 1.00 88.88 898 GLY A O 1
ATOM 7053 N N . ARG A 1 899 ? 22.660 19.348 -32.811 1.00 84.25 899 ARG A N 1
ATOM 7054 C CA . ARG A 1 899 ? 23.887 19.679 -32.081 1.00 84.25 899 ARG A CA 1
ATOM 7055 C C . ARG A 1 899 ? 23.590 20.053 -30.631 1.00 84.25 899 ARG A C 1
ATOM 7057 O O . ARG A 1 899 ? 22.869 21.015 -30.383 1.00 84.25 899 ARG A O 1
ATOM 7064 N N . LEU A 1 900 ? 24.202 19.346 -29.688 1.00 85.38 900 LEU A N 1
ATOM 7065 C CA . LEU A 1 900 ? 24.094 19.606 -28.255 1.00 85.38 900 LEU A CA 1
ATOM 7066 C C . LEU A 1 900 ? 25.318 20.387 -27.769 1.00 85.38 900 LEU A C 1
ATOM 7068 O O . LEU A 1 900 ? 26.463 19.987 -27.997 1.00 85.38 900 LEU A O 1
ATOM 7072 N N . ALA A 1 901 ? 25.065 21.508 -27.099 1.00 81.25 901 ALA A N 1
ATOM 7073 C CA . ALA A 1 901 ? 26.102 22.317 -26.479 1.00 81.25 901 ALA A CA 1
ATOM 7074 C C . ALA A 1 901 ? 26.288 21.904 -25.010 1.00 81.25 901 ALA A C 1
ATOM 7076 O O . ALA A 1 901 ? 25.316 21.622 -24.310 1.00 81.25 901 ALA A O 1
ATOM 7077 N N . LEU A 1 902 ? 27.537 21.853 -24.535 1.00 74.81 902 LEU A N 1
ATOM 7078 C CA . LEU A 1 902 ? 27.860 21.392 -23.174 1.00 74.81 902 LEU A CA 1
ATOM 7079 C C . LEU A 1 902 ? 27.159 22.214 -22.075 1.00 74.81 902 LEU A C 1
ATOM 7081 O O . LEU A 1 902 ? 26.768 21.674 -21.043 1.00 74.81 902 LEU A O 1
ATOM 7085 N N . ASP A 1 903 ? 26.974 23.512 -22.298 1.00 76.06 903 ASP A N 1
ATOM 7086 C CA . ASP A 1 903 ? 26.329 24.433 -21.362 1.00 76.06 903 ASP A CA 1
ATOM 7087 C C . ASP A 1 903 ? 24.836 24.142 -21.149 1.00 76.06 903 ASP A C 1
ATOM 7089 O O . ASP A 1 903 ? 24.290 24.500 -20.105 1.00 76.06 903 ASP A O 1
ATOM 7093 N N . MET A 1 904 ? 24.193 23.421 -22.076 1.00 82.12 904 MET A N 1
ATOM 7094 C CA . MET A 1 904 ? 22.796 23.003 -21.934 1.00 82.12 904 MET A CA 1
ATOM 7095 C C . MET A 1 904 ? 22.601 22.129 -20.688 1.00 82.12 904 MET A C 1
ATOM 7097 O O . MET A 1 904 ? 21.587 22.243 -20.016 1.00 82.12 904 MET A O 1
ATOM 7101 N N . PHE A 1 905 ? 23.594 21.328 -20.301 1.00 84.44 905 PHE A N 1
ATOM 7102 C CA . PHE A 1 905 ? 23.482 20.406 -19.167 1.00 84.44 905 PHE A CA 1
ATOM 7103 C C . PHE A 1 905 ? 23.724 21.064 -17.797 1.00 84.44 905 PHE A C 1
ATOM 7105 O O . PHE A 1 905 ? 23.450 20.445 -16.773 1.00 84.44 905 PHE A O 1
ATOM 7112 N N . LEU A 1 906 ? 24.199 22.318 -17.740 1.00 82.25 906 LEU A N 1
ATOM 7113 C CA . LEU A 1 906 ? 24.617 22.976 -16.488 1.00 82.25 906 LEU A CA 1
ATOM 7114 C C . LEU A 1 906 ? 23.481 23.183 -15.476 1.00 82.25 906 LEU A C 1
ATOM 7116 O O . LEU A 1 906 ? 23.733 23.305 -14.278 1.00 82.25 906 LEU A O 1
ATOM 7120 N N . LYS A 1 907 ? 22.229 23.246 -15.941 1.00 82.38 907 LYS A N 1
ATOM 7121 C CA . LYS A 1 907 ? 21.057 23.408 -15.066 1.00 82.38 907 LYS A CA 1
ATOM 7122 C C . LYS A 1 907 ? 20.592 22.094 -14.429 1.00 82.38 907 LYS A C 1
ATOM 7124 O O . LYS A 1 907 ? 19.899 22.131 -13.418 1.00 82.38 907 LYS A O 1
ATOM 7129 N N . LEU A 1 908 ? 21.009 20.944 -14.960 1.00 89.75 908 LEU A N 1
ATOM 7130 C CA . LEU A 1 908 ? 20.566 19.618 -14.522 1.00 89.75 908 LEU A CA 1
ATOM 7131 C C . LEU A 1 908 ? 21.394 19.113 -13.329 1.00 89.75 908 LEU A C 1
ATOM 7133 O O . LEU A 1 908 ? 22.084 18.102 -13.414 1.00 89.75 908 LEU A O 1
ATOM 7137 N N . LYS A 1 909 ? 21.364 19.833 -12.204 1.00 87.00 909 LYS A N 1
ATOM 7138 C CA . LYS A 1 909 ? 22.262 19.601 -11.051 1.00 87.00 909 LYS A CA 1
ATOM 7139 C C . LYS A 1 909 ? 22.102 18.229 -10.388 1.00 87.00 909 LYS A C 1
ATOM 7141 O O . LYS A 1 909 ? 23.011 17.792 -9.686 1.00 87.00 909 LYS A O 1
ATOM 7146 N N . MET A 1 910 ? 20.961 17.568 -10.583 1.00 90.44 910 MET A N 1
ATOM 7147 C CA . MET A 1 910 ? 20.667 16.247 -10.021 1.00 90.44 910 MET A CA 1
ATOM 7148 C C . MET A 1 910 ? 20.969 15.083 -10.976 1.00 90.44 910 MET A C 1
ATOM 7150 O O . MET A 1 910 ? 20.854 13.927 -10.560 1.00 90.44 910 MET A O 1
ATOM 7154 N N . LEU A 1 911 ? 21.384 15.363 -12.218 1.00 94.06 911 LEU A N 1
ATOM 7155 C CA . LEU A 1 911 ? 21.538 14.356 -13.265 1.00 94.06 911 LEU A CA 1
ATOM 7156 C C . LEU A 1 911 ? 22.687 13.396 -12.954 1.00 94.06 911 LEU A C 1
ATOM 7158 O O . LEU A 1 911 ? 23.849 13.795 -12.864 1.00 94.06 911 LEU A O 1
ATOM 7162 N N . LYS A 1 912 ? 22.344 12.112 -12.834 1.00 94.19 912 LYS A N 1
ATOM 7163 C CA . LYS A 1 912 ? 23.281 11.009 -12.587 1.00 94.19 912 LYS A CA 1
ATOM 7164 C C . LYS A 1 912 ? 23.408 10.081 -13.785 1.00 94.19 912 LYS A C 1
ATOM 7166 O O . LYS A 1 912 ? 24.503 9.591 -14.043 1.00 94.19 912 LYS A O 1
ATOM 7171 N N . ASN A 1 913 ? 22.316 9.826 -14.501 1.00 94.56 913 ASN A N 1
ATOM 7172 C CA . ASN A 1 913 ? 22.307 8.916 -15.641 1.00 94.56 913 ASN A CA 1
ATOM 7173 C C . ASN A 1 913 ? 21.944 9.669 -16.922 1.00 94.56 913 ASN A C 1
ATOM 7175 O O . ASN A 1 913 ? 20.820 10.156 -17.045 1.00 94.56 913 ASN A O 1
ATOM 7179 N N . LEU A 1 914 ? 22.896 9.757 -17.851 1.00 95.12 914 LEU A N 1
ATOM 7180 C CA . LEU A 1 914 ? 22.712 10.352 -19.168 1.00 95.12 914 LEU A CA 1
ATOM 7181 C C . LEU A 1 914 ? 23.038 9.318 -20.243 1.00 95.12 914 LEU A C 1
ATOM 7183 O O . LEU A 1 914 ? 24.202 8.990 -20.465 1.00 95.12 914 LEU A O 1
ATOM 7187 N N . GLU A 1 915 ? 22.010 8.839 -20.931 1.00 95.31 915 GLU A N 1
ATOM 7188 C CA . GLU A 1 915 ? 22.127 7.808 -21.957 1.00 95.31 915 GLU A CA 1
ATOM 7189 C C . GLU A 1 915 ? 21.472 8.288 -23.258 1.00 95.31 915 GLU A C 1
ATOM 7191 O O . GLU A 1 915 ? 20.253 8.436 -23.353 1.00 95.31 915 GLU A O 1
ATOM 7196 N N . LEU A 1 916 ? 22.305 8.589 -24.253 1.00 94.56 916 LEU A N 1
ATOM 7197 C CA . LEU A 1 916 ? 21.906 9.132 -25.554 1.00 94.56 916 LEU A CA 1
ATOM 7198 C C . LEU A 1 916 ? 22.408 8.271 -26.721 1.00 94.56 916 LEU A C 1
ATOM 7200 O O . LEU A 1 916 ? 22.309 8.699 -27.873 1.00 94.56 916 LEU A O 1
ATOM 7204 N N . SER A 1 917 ? 22.957 7.086 -26.449 1.00 94.88 917 SER A N 1
ATOM 7205 C CA . SER A 1 917 ? 23.561 6.224 -27.465 1.00 94.88 917 SER A CA 1
ATOM 7206 C C . SER A 1 917 ? 22.579 5.865 -28.588 1.00 94.88 917 SER A C 1
ATOM 7208 O O . SER A 1 917 ? 21.369 5.848 -28.387 1.00 94.88 917 SER A O 1
ATOM 7210 N N . TYR A 1 918 ? 23.087 5.513 -29.769 1.00 94.12 918 TYR A N 1
ATOM 7211 C CA . TYR A 1 918 ? 22.292 5.148 -30.946 1.00 94.12 918 TYR A CA 1
ATOM 7212 C C . TYR A 1 918 ? 21.343 6.281 -31.381 1.00 94.12 918 TYR A C 1
ATOM 7214 O O . TYR A 1 918 ? 20.149 6.063 -31.550 1.00 94.12 918 TYR A O 1
ATOM 7222 N N . ASN A 1 919 ? 21.885 7.490 -31.559 1.00 93.19 919 ASN A N 1
ATOM 7223 C CA . ASN A 1 919 ? 21.188 8.662 -32.104 1.00 93.19 919 ASN A CA 1
ATOM 7224 C C . ASN A 1 919 ? 22.098 9.422 -33.091 1.00 93.19 919 ASN A C 1
ATOM 7226 O O . ASN A 1 919 ? 23.308 9.225 -33.128 1.00 93.19 919 ASN A O 1
ATOM 7230 N N . LYS A 1 920 ? 21.557 10.357 -33.878 1.00 90.19 920 LYS A N 1
ATOM 7231 C CA . LYS A 1 920 ? 22.313 11.194 -34.837 1.00 90.19 920 LYS A CA 1
ATOM 7232 C C . LYS A 1 920 ? 22.788 12.517 -34.217 1.00 90.19 920 LYS A C 1
ATOM 7234 O O . LYS A 1 920 ? 22.691 13.580 -34.831 1.00 90.19 920 LYS A O 1
ATOM 7239 N N . LEU A 1 921 ? 23.295 12.462 -32.989 1.00 89.75 921 LEU A N 1
ATOM 7240 C CA . LEU A 1 921 ? 23.674 13.647 -32.215 1.00 89.75 921 LEU A CA 1
ATOM 7241 C C . LEU A 1 921 ? 25.142 14.028 -32.427 1.00 89.75 921 LEU A C 1
ATOM 7243 O O . LEU A 1 921 ? 26.009 13.164 -32.559 1.00 89.75 921 LEU A O 1
ATOM 7247 N N . SER A 1 922 ? 25.419 15.334 -32.400 1.00 82.69 922 SER A N 1
ATOM 7248 C CA . SER A 1 922 ? 26.779 15.883 -32.335 1.00 82.69 922 SER A CA 1
ATOM 7249 C C . SER A 1 922 ? 26.962 16.751 -31.089 1.00 82.69 922 SER A C 1
ATOM 7251 O O . SER A 1 922 ? 26.045 17.469 -30.695 1.00 82.69 922 SER A O 1
ATOM 7253 N N . LEU A 1 923 ? 28.139 16.700 -30.465 1.00 77.31 923 LEU A N 1
ATOM 7254 C CA . LEU A 1 923 ? 28.486 17.522 -29.303 1.00 77.31 923 LEU A CA 1
ATOM 7255 C C . LEU A 1 923 ? 29.503 18.584 -29.705 1.00 77.31 923 LEU A C 1
ATOM 7257 O O . LEU A 1 923 ? 30.466 18.292 -30.413 1.00 77.31 923 LEU A O 1
ATOM 7261 N N . PHE A 1 924 ? 29.324 19.811 -29.226 1.00 72.06 924 PHE A N 1
ATOM 7262 C CA . PHE A 1 924 ? 30.323 20.863 -29.390 1.00 72.06 924 PHE A CA 1
ATOM 7263 C C . PHE A 1 924 ? 30.396 21.751 -28.144 1.00 72.06 924 PHE A C 1
ATOM 7265 O O . PHE A 1 924 ? 29.437 21.887 -27.386 1.00 72.06 924 PHE A O 1
ATOM 7272 N N . SER A 1 925 ? 31.555 22.374 -27.931 1.00 61.25 925 SER A N 1
ATOM 7273 C CA . SER A 1 925 ? 31.734 23.390 -26.892 1.00 61.25 925 SER A CA 1
ATOM 7274 C C . SER A 1 925 ? 31.769 24.770 -27.542 1.00 61.25 925 SER A C 1
ATOM 7276 O O . SER A 1 925 ? 32.632 25.037 -28.378 1.00 61.25 925 SER A O 1
ATOM 7278 N N . GLN A 1 926 ? 30.815 25.637 -27.196 1.00 53.41 926 GLN A N 1
ATOM 7279 C CA . GLN A 1 926 ? 30.728 27.003 -27.730 1.00 53.41 926 GLN A CA 1
ATOM 7280 C C . GLN A 1 926 ? 31.611 28.001 -26.955 1.00 53.41 926 GLN A C 1
ATOM 7282 O O . GLN A 1 926 ? 31.986 29.031 -27.508 1.00 53.41 926 GLN A O 1
ATOM 7287 N N . ASN A 1 927 ? 31.987 27.687 -25.708 1.00 50.03 927 ASN A N 1
ATOM 7288 C CA . ASN A 1 927 ? 32.687 28.596 -24.797 1.00 50.03 927 ASN A CA 1
ATOM 7289 C C . ASN A 1 927 ? 34.014 28.004 -24.308 1.00 50.03 927 ASN A C 1
ATOM 7291 O O . ASN A 1 927 ? 34.051 26.917 -23.735 1.00 50.03 927 ASN A O 1
ATOM 7295 N N . ARG A 1 928 ? 35.110 28.755 -24.486 1.00 51.25 928 ARG A N 1
ATOM 7296 C CA . ARG A 1 928 ? 36.425 28.421 -23.903 1.00 51.25 928 ARG A CA 1
ATOM 7297 C C . ARG A 1 928 ? 36.490 28.665 -22.386 1.00 51.25 928 ARG A C 1
ATOM 7299 O O . ARG A 1 928 ? 37.413 28.162 -21.759 1.00 51.25 928 ARG A O 1
ATOM 7306 N N . ASP A 1 929 ? 35.487 29.342 -21.820 1.00 48.41 929 ASP A N 1
ATOM 7307 C CA . ASP A 1 929 ? 35.403 29.741 -20.407 1.00 48.41 929 ASP A CA 1
ATOM 7308 C C . ASP A 1 929 ? 34.184 29.133 -19.679 1.00 48.41 929 ASP A C 1
ATOM 7310 O O . ASP A 1 929 ? 33.576 29.766 -18.814 1.00 48.41 929 ASP A O 1
ATOM 7314 N N . VAL A 1 930 ? 33.769 27.906 -20.022 1.00 55.97 930 VAL A N 1
ATOM 7315 C CA . VAL A 1 930 ? 32.808 27.186 -19.165 1.00 55.97 930 VAL A CA 1
ATOM 7316 C C . VAL A 1 930 ? 33.535 26.815 -17.877 1.00 55.97 930 VAL A C 1
ATOM 7318 O O . VAL A 1 930 ? 34.498 26.052 -17.901 1.00 55.97 930 VAL A O 1
ATOM 7321 N N . ASN A 1 931 ? 33.091 27.365 -16.749 1.00 52.19 931 ASN A N 1
ATOM 7322 C CA . ASN A 1 931 ? 33.657 27.055 -15.442 1.00 52.19 931 ASN A CA 1
ATOM 7323 C C . ASN A 1 931 ? 33.297 25.599 -15.089 1.00 52.19 931 ASN A C 1
ATOM 7325 O O . ASN A 1 931 ? 32.181 25.301 -14.665 1.00 52.19 931 ASN A O 1
ATOM 7329 N N . VAL A 1 932 ? 34.221 24.670 -15.349 1.00 55.09 932 VAL A N 1
ATOM 7330 C CA . VAL A 1 932 ? 33.954 23.218 -15.363 1.00 55.09 932 VAL A CA 1
ATOM 7331 C C . VAL A 1 932 ? 33.713 22.620 -13.965 1.00 55.09 932 VAL A C 1
ATOM 7333 O O . VAL A 1 932 ? 33.421 21.438 -13.827 1.00 55.09 932 VAL A O 1
ATOM 7336 N N . THR A 1 933 ? 33.770 23.447 -12.921 1.00 54.47 933 THR A N 1
ATOM 7337 C CA . THR A 1 933 ? 33.427 23.118 -11.529 1.00 54.47 933 THR A CA 1
ATOM 7338 C C . THR A 1 933 ? 31.917 23.006 -11.263 1.00 54.47 933 THR A C 1
ATOM 7340 O O . THR A 1 933 ? 31.534 22.706 -10.137 1.00 54.47 933 THR A O 1
ATOM 7343 N N . ILE A 1 934 ? 31.060 23.235 -12.270 1.00 66.12 934 ILE A N 1
ATOM 7344 C CA . ILE A 1 934 ? 29.584 23.272 -12.147 1.00 66.12 934 ILE A CA 1
ATOM 7345 C C . ILE A 1 934 ? 28.908 22.137 -12.957 1.00 66.12 934 ILE A C 1
ATOM 7347 O O . ILE A 1 934 ? 27.698 22.147 -13.163 1.00 66.12 934 ILE A O 1
ATOM 7351 N N . LEU A 1 935 ? 29.660 21.145 -13.452 1.00 75.38 935 LEU A N 1
ATOM 7352 C CA . LEU A 1 935 ? 29.055 20.016 -14.173 1.00 75.38 935 LEU A CA 1
ATOM 7353 C C . LEU A 1 935 ? 28.176 19.150 -13.243 1.00 75.38 935 LEU A C 1
ATOM 7355 O O . LEU A 1 935 ? 28.512 18.996 -12.066 1.00 75.38 935 LEU A O 1
ATOM 7359 N N . PRO A 1 936 ? 27.077 18.558 -13.753 1.00 84.62 936 PRO A N 1
ATOM 7360 C CA . PRO A 1 936 ? 26.268 17.614 -12.987 1.00 84.62 936 PRO A CA 1
ATOM 7361 C C . PRO A 1 936 ? 27.081 16.406 -12.492 1.00 84.62 936 PRO A C 1
ATOM 7363 O O . PRO A 1 936 ? 28.035 16.000 -13.165 1.00 84.62 936 PRO A O 1
ATOM 7366 N N . PRO A 1 937 ? 26.697 15.783 -11.362 1.00 89.44 937 PRO A N 1
ATOM 7367 C CA . PRO A 1 937 ? 27.370 14.615 -10.796 1.00 89.44 937 PRO A CA 1
ATOM 7368 C C . PRO A 1 937 ? 27.012 13.328 -11.565 1.00 89.44 937 PRO A C 1
ATOM 7370 O O . PRO A 1 937 ? 26.442 12.382 -11.012 1.00 89.44 937 PRO A O 1
ATOM 7373 N N . ILE A 1 938 ? 27.342 13.296 -12.858 1.00 92.38 938 ILE A N 1
ATOM 7374 C CA . ILE A 1 938 ? 27.060 12.176 -13.757 1.00 92.38 938 ILE A CA 1
ATOM 7375 C C . ILE A 1 938 ? 27.834 10.936 -13.294 1.00 92.38 938 ILE A C 1
ATOM 7377 O O . ILE A 1 938 ? 29.033 10.985 -13.016 1.00 92.38 938 ILE A O 1
ATOM 7381 N N . GLN A 1 939 ? 27.123 9.817 -13.212 1.00 94.88 939 GLN A N 1
ATOM 7382 C CA . GLN A 1 939 ? 27.628 8.488 -12.875 1.00 94.88 939 GLN A CA 1
ATOM 7383 C C . GLN A 1 939 ? 27.656 7.574 -14.103 1.00 94.88 939 GLN A C 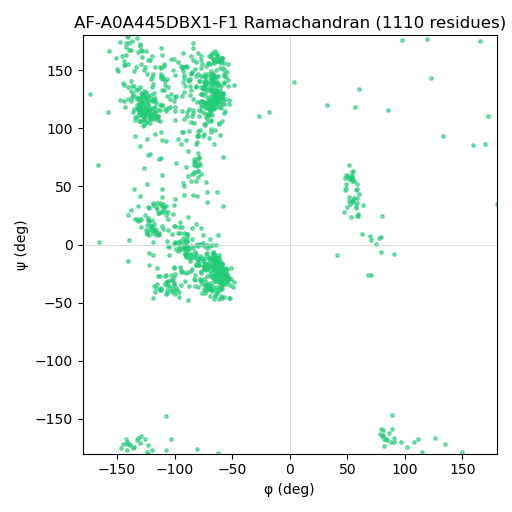1
ATOM 7385 O O . GLN A 1 939 ? 28.560 6.754 -14.223 1.00 94.88 939 GLN A O 1
ATOM 7390 N N . TRP A 1 940 ? 26.718 7.747 -15.034 1.00 96.44 940 TRP A N 1
ATOM 7391 C CA . TRP A 1 940 ? 26.649 7.003 -16.289 1.00 96.44 940 TRP A CA 1
ATOM 7392 C C . TRP A 1 940 ? 26.548 7.973 -17.464 1.00 96.44 940 TRP A C 1
ATOM 7394 O O . TRP A 1 940 ? 25.631 8.797 -17.501 1.00 96.44 940 TRP A O 1
ATOM 7404 N N . LEU A 1 941 ? 27.489 7.875 -18.406 1.00 94.62 941 LEU A N 1
ATOM 7405 C CA . LEU A 1 941 ? 27.513 8.669 -19.632 1.00 94.62 941 LEU A CA 1
ATOM 7406 C C . LEU A 1 941 ? 27.578 7.754 -20.859 1.00 94.62 941 LEU A C 1
ATOM 7408 O O . LEU A 1 941 ? 28.637 7.210 -21.180 1.00 94.62 941 LEU A O 1
ATOM 7412 N N . GLY A 1 942 ? 26.452 7.631 -21.559 1.00 95.06 942 GLY A N 1
ATOM 7413 C CA . GLY A 1 942 ? 26.322 6.865 -22.793 1.00 95.06 942 GLY A CA 1
ATOM 7414 C C . GLY A 1 942 ? 26.156 7.755 -24.020 1.00 95.06 942 GLY A C 1
ATOM 7415 O O . GLY A 1 942 ? 25.183 8.497 -24.146 1.00 95.06 942 GLY A O 1
ATOM 7416 N N . LEU A 1 943 ? 27.126 7.687 -24.930 1.00 93.12 943 LEU A N 1
ATOM 7417 C CA . LEU A 1 943 ? 27.178 8.422 -26.197 1.00 93.12 943 LEU A CA 1
ATOM 7418 C C . LEU A 1 943 ? 27.667 7.518 -27.341 1.00 93.12 943 LEU A C 1
ATOM 7420 O O . LEU A 1 943 ? 28.329 7.975 -28.275 1.00 93.12 943 LEU A O 1
ATOM 7424 N N . SER A 1 944 ? 27.404 6.218 -27.253 1.00 93.94 944 SER A N 1
ATOM 7425 C CA . SER A 1 944 ? 27.859 5.249 -28.252 1.00 93.94 944 SER A CA 1
ATOM 7426 C C . SER A 1 944 ? 27.014 5.346 -29.518 1.00 93.94 944 SER A C 1
ATOM 7428 O O . SER A 1 944 ? 25.817 5.587 -29.434 1.00 93.94 944 SER A O 1
ATOM 7430 N N . ARG A 1 945 ? 27.591 5.146 -30.706 1.00 92.31 945 ARG A N 1
ATOM 7431 C CA . ARG A 1 945 ? 26.896 5.324 -31.998 1.00 92.31 945 ARG A CA 1
ATOM 7432 C C . ARG A 1 945 ? 26.190 6.672 -32.126 1.00 92.31 945 ARG A C 1
ATOM 7434 O O . ARG A 1 945 ? 25.075 6.745 -32.641 1.00 92.31 945 ARG A O 1
ATOM 7441 N N . CYS A 1 946 ? 26.847 7.720 -31.648 1.00 85.69 946 CYS A N 1
ATOM 7442 C CA . CYS A 1 946 ? 26.492 9.090 -31.969 1.00 85.69 946 CYS A CA 1
ATOM 7443 C C . CYS A 1 946 ? 27.317 9.542 -33.191 1.00 85.69 946 CYS A C 1
ATOM 7445 O O . CYS A 1 946 ? 28.292 8.902 -33.580 1.00 85.69 946 CYS A O 1
ATOM 7447 N N . ASN A 1 947 ? 26.947 10.635 -33.854 1.00 84.31 947 ASN A N 1
ATOM 7448 C CA . ASN A 1 947 ? 27.715 11.143 -34.999 1.00 84.31 947 ASN A CA 1
ATOM 7449 C C . ASN A 1 947 ? 28.889 12.024 -34.512 1.00 84.31 947 ASN A C 1
ATOM 7451 O O . ASN A 1 947 ? 29.096 13.134 -35.012 1.00 84.31 947 ASN A O 1
ATOM 7455 N N . LEU A 1 948 ? 29.588 11.581 -33.455 1.00 86.56 948 LEU A N 1
ATOM 7456 C CA . LEU A 1 948 ? 30.642 12.337 -32.772 1.00 86.56 948 LEU A CA 1
ATOM 7457 C C . LEU A 1 948 ? 31.987 12.126 -33.455 1.00 86.56 948 LEU A C 1
ATOM 7459 O O . LEU A 1 948 ? 32.351 11.004 -33.785 1.00 86.56 948 LEU A O 1
ATOM 7463 N N . ASN A 1 949 ? 32.743 13.207 -33.631 1.00 86.56 949 ASN A N 1
ATOM 7464 C CA . ASN A 1 949 ? 34.051 13.201 -34.276 1.00 86.56 949 ASN A CA 1
ATOM 7465 C C . ASN A 1 949 ? 35.039 14.130 -33.549 1.00 86.56 949 ASN A C 1
ATOM 7467 O O . ASN A 1 949 ? 34.666 14.860 -32.630 1.00 86.56 949 ASN A O 1
ATOM 7471 N N . GLY A 1 950 ? 36.308 14.099 -33.961 1.00 87.00 950 GLY A N 1
ATOM 7472 C CA . GLY A 1 950 ? 37.389 14.849 -33.308 1.00 87.00 950 GLY A CA 1
ATOM 7473 C C . GLY A 1 950 ? 38.044 14.062 -32.171 1.00 87.00 950 GLY A C 1
ATOM 7474 O O . GLY A 1 950 ? 37.976 12.839 -32.151 1.00 87.00 950 GLY A O 1
ATOM 7475 N N . GLU A 1 951 ? 38.713 14.744 -31.245 1.00 87.44 951 GLU A N 1
ATOM 7476 C CA . GLU A 1 951 ? 39.347 14.103 -30.082 1.00 87.44 951 GLU A CA 1
ATOM 7477 C C . GLU A 1 951 ? 38.333 13.835 -28.958 1.00 87.44 951 GLU A C 1
ATOM 7479 O O . GLU A 1 951 ? 37.303 14.509 -28.860 1.00 87.44 951 GLU A O 1
ATOM 7484 N N . ILE A 1 952 ? 38.635 12.878 -28.070 1.00 87.19 952 ILE A N 1
ATOM 7485 C CA . ILE A 1 952 ? 37.830 12.650 -26.860 1.00 87.19 952 ILE A CA 1
ATOM 7486 C C . ILE A 1 952 ? 37.854 13.931 -26.002 1.00 87.19 952 ILE A C 1
ATOM 7488 O O . ILE A 1 952 ? 38.938 14.388 -25.624 1.00 87.19 952 ILE A O 1
ATOM 7492 N N . PRO A 1 953 ? 36.694 14.517 -25.654 1.00 84.75 953 PRO A N 1
ATOM 7493 C CA . PRO A 1 953 ? 36.666 15.812 -24.988 1.00 84.75 953 PRO A CA 1
ATOM 7494 C C . PRO A 1 953 ? 37.299 15.810 -23.589 1.00 84.75 953 PRO A C 1
ATOM 7496 O O . PRO A 1 953 ? 36.975 14.987 -22.735 1.00 84.75 953 PRO A O 1
ATOM 7499 N N . THR A 1 954 ? 38.152 16.798 -23.310 1.00 82.00 954 THR A N 1
ATOM 7500 C CA . THR A 1 954 ? 38.911 16.886 -22.048 1.00 82.00 954 THR A CA 1
ATOM 7501 C C . THR A 1 954 ? 38.070 17.243 -20.824 1.00 82.00 954 THR A C 1
ATOM 7503 O O . THR A 1 954 ? 38.475 16.945 -19.702 1.00 82.00 954 THR A O 1
ATOM 7506 N N . TRP A 1 955 ? 36.887 17.835 -21.009 1.00 80.31 955 TRP A N 1
ATOM 7507 C CA . TRP A 1 955 ? 35.983 18.182 -19.907 1.00 80.31 955 TRP A CA 1
ATOM 7508 C C . TRP A 1 955 ? 35.455 16.953 -19.154 1.00 80.31 955 TRP A C 1
ATOM 7510 O O . TRP A 1 955 ? 35.074 17.092 -17.993 1.00 80.31 955 TRP A O 1
ATOM 7520 N N . ILE A 1 956 ? 35.498 15.755 -19.759 1.00 85.38 956 ILE A N 1
ATOM 7521 C CA . ILE A 1 956 ? 35.139 14.482 -19.107 1.00 85.38 956 ILE A CA 1
ATOM 7522 C C . ILE A 1 956 ? 35.989 14.254 -17.847 1.00 85.38 956 ILE A C 1
ATOM 7524 O O . ILE A 1 956 ? 35.508 13.661 -16.887 1.00 85.38 956 ILE A O 1
ATOM 7528 N N . MET A 1 957 ? 37.216 14.796 -17.797 1.00 83.00 957 MET A N 1
ATOM 7529 C CA . MET A 1 957 ? 38.093 14.725 -16.619 1.00 83.00 957 MET A CA 1
ATOM 7530 C C . MET A 1 957 ? 37.443 15.279 -15.343 1.00 83.00 957 MET A C 1
ATOM 7532 O O . MET A 1 957 ? 37.823 14.888 -14.243 1.00 83.00 957 MET A O 1
ATOM 7536 N N . ASN A 1 958 ? 36.466 16.175 -15.480 1.00 82.50 958 ASN A N 1
ATOM 7537 C CA . ASN A 1 958 ? 35.813 16.830 -14.352 1.00 82.50 958 ASN A CA 1
ATOM 7538 C C . ASN A 1 958 ? 34.558 16.088 -13.857 1.00 82.50 958 ASN A C 1
ATOM 7540 O O . ASN A 1 958 ? 33.976 16.496 -12.855 1.00 82.50 958 ASN A O 1
ATOM 7544 N N . LEU A 1 959 ? 34.156 14.984 -14.501 1.00 87.38 959 LEU A N 1
ATOM 7545 C CA . LEU A 1 959 ? 33.078 14.108 -14.028 1.00 87.38 959 LEU A CA 1
ATOM 7546 C C . LEU A 1 959 ? 33.614 13.110 -12.991 1.00 87.38 959 LEU A C 1
ATOM 7548 O O . LEU A 1 959 ? 33.748 11.917 -13.248 1.00 87.38 959 LEU A O 1
ATOM 7552 N N . THR A 1 960 ? 33.948 13.597 -11.799 1.00 86.75 960 THR A N 1
ATOM 7553 C CA . THR A 1 960 ? 34.607 12.787 -10.757 1.00 86.75 960 THR A CA 1
ATOM 7554 C C . THR A 1 960 ? 33.738 11.660 -10.190 1.00 86.75 960 THR A C 1
ATOM 7556 O O . THR A 1 960 ? 34.265 10.711 -9.618 1.00 86.75 960 THR A O 1
ATOM 7559 N N . THR A 1 961 ? 32.416 11.722 -10.367 1.00 90.62 961 THR A N 1
ATOM 7560 C CA . THR A 1 961 ? 31.469 10.688 -9.925 1.00 90.62 961 THR A CA 1
ATOM 7561 C C . THR A 1 961 ? 31.210 9.596 -10.969 1.00 90.62 961 THR A C 1
ATOM 7563 O O . THR A 1 961 ? 30.361 8.736 -10.732 1.00 90.62 961 THR A O 1
ATOM 7566 N N . LEU A 1 962 ? 31.889 9.633 -12.121 1.00 92.31 962 LEU A N 1
ATOM 7567 C CA . LEU A 1 962 ? 31.620 8.758 -13.261 1.00 92.31 962 LEU A CA 1
ATOM 7568 C C . LEU A 1 962 ? 32.029 7.307 -12.975 1.00 92.31 962 LEU A C 1
ATOM 7570 O O . LEU A 1 962 ? 33.181 7.051 -12.640 1.00 92.31 962 LEU A O 1
ATOM 7574 N N . HIS A 1 963 ? 31.085 6.380 -13.141 1.00 93.50 963 HIS A N 1
ATOM 7575 C CA . HIS A 1 963 ? 31.272 4.929 -13.033 1.00 93.50 963 HIS A CA 1
ATOM 7576 C C . HIS A 1 963 ? 31.332 4.272 -14.414 1.00 93.50 963 HIS A C 1
ATOM 7578 O O . HIS A 1 963 ? 32.179 3.416 -14.653 1.00 93.50 963 HIS A O 1
ATOM 7584 N N . THR A 1 964 ? 30.494 4.727 -15.348 1.00 94.75 964 THR A N 1
ATOM 7585 C CA . THR A 1 964 ? 30.379 4.136 -16.685 1.00 94.75 964 THR A CA 1
ATOM 7586 C C . THR A 1 964 ? 30.517 5.195 -17.772 1.00 94.75 964 THR A C 1
ATOM 7588 O O . THR A 1 964 ? 29.825 6.216 -17.744 1.00 94.75 964 THR A O 1
ATOM 7591 N N . LEU A 1 965 ? 31.395 4.936 -18.745 1.00 95.25 965 LEU A N 1
ATOM 7592 C CA . LEU A 1 965 ? 31.629 5.785 -19.913 1.00 95.25 965 LEU A CA 1
ATOM 7593 C C . LEU A 1 965 ? 31.579 4.958 -21.204 1.00 95.25 965 LEU A C 1
ATOM 7595 O O . LEU A 1 965 ? 32.475 4.153 -21.460 1.00 95.25 965 LEU A O 1
ATOM 7599 N N . LEU A 1 966 ? 30.563 5.200 -22.036 1.00 95.56 966 LEU A N 1
ATOM 7600 C CA . LEU A 1 966 ? 30.348 4.485 -23.297 1.00 95.56 966 LEU A CA 1
ATOM 7601 C C . LEU A 1 966 ? 30.445 5.457 -24.479 1.00 95.56 966 LEU A C 1
ATOM 7603 O O . LEU A 1 966 ? 29.549 6.273 -24.694 1.00 95.56 966 LEU A O 1
ATOM 7607 N N . LEU A 1 967 ? 31.525 5.368 -25.252 1.00 93.62 967 LEU A N 1
ATOM 7608 C CA . LEU A 1 967 ? 31.809 6.205 -26.426 1.00 93.62 967 LEU A CA 1
ATOM 7609 C C . LEU A 1 967 ? 32.008 5.371 -27.701 1.00 93.62 967 LEU A C 1
ATOM 7611 O O . LEU A 1 967 ? 32.629 5.838 -28.667 1.00 93.62 967 LEU A O 1
ATOM 7615 N N . SER A 1 968 ? 31.522 4.132 -27.730 1.00 93.94 968 SER A N 1
ATOM 7616 C CA . SER A 1 968 ? 31.837 3.216 -28.818 1.00 93.94 968 SER A CA 1
ATOM 7617 C C . SER A 1 968 ? 31.169 3.581 -30.138 1.00 93.94 968 SER A C 1
ATOM 7619 O O . SER A 1 968 ? 30.143 4.253 -30.175 1.00 93.94 968 SER A O 1
ATOM 7621 N N . GLN A 1 969 ? 31.753 3.135 -31.252 1.00 91.00 969 GLN A N 1
ATOM 7622 C CA . GLN A 1 969 ? 31.204 3.240 -32.606 1.00 91.00 969 GLN A CA 1
ATOM 7623 C C . GLN A 1 969 ? 30.857 4.687 -33.019 1.00 91.00 969 GLN A C 1
ATOM 7625 O O . GLN A 1 969 ? 29.831 4.926 -33.652 1.00 91.00 969 GLN A O 1
ATOM 7630 N N . ASN A 1 970 ? 31.717 5.637 -32.647 1.00 91.25 970 ASN A N 1
ATOM 7631 C CA . ASN A 1 970 ? 31.734 7.022 -33.133 1.00 91.25 970 ASN A CA 1
ATOM 7632 C C . ASN A 1 970 ? 32.875 7.198 -34.170 1.00 91.25 970 ASN A C 1
ATOM 7634 O O . ASN A 1 970 ? 33.458 6.208 -34.614 1.00 91.25 970 ASN A O 1
ATOM 7638 N N . ASP A 1 971 ? 33.218 8.441 -34.528 1.00 89.12 971 ASP A N 1
ATOM 7639 C CA . ASP A 1 971 ? 34.328 8.825 -35.418 1.00 89.12 971 ASP A CA 1
ATOM 7640 C C . ASP A 1 971 ? 35.457 9.576 -34.671 1.00 89.12 971 ASP A C 1
ATOM 7642 O O . ASP A 1 971 ? 36.081 10.503 -35.213 1.00 89.12 971 ASP A O 1
ATOM 7646 N N . PHE A 1 972 ? 35.725 9.226 -33.406 1.00 90.56 972 PHE A N 1
ATOM 7647 C CA . PHE A 1 972 ? 36.798 9.866 -32.638 1.00 90.56 972 PHE A CA 1
ATOM 7648 C C . PHE A 1 972 ? 38.182 9.553 -33.229 1.00 90.56 972 PHE A C 1
ATOM 7650 O O . PHE A 1 972 ? 38.447 8.450 -33.698 1.00 90.56 972 PHE A O 1
ATOM 7657 N N . GLN A 1 973 ? 39.098 10.518 -33.196 1.00 90.06 973 GLN A N 1
ATOM 7658 C CA . GLN A 1 973 ? 40.462 10.408 -33.721 1.00 90.06 973 GLN A CA 1
ATOM 7659 C C . GLN A 1 973 ? 41.450 10.992 -32.708 1.00 90.06 973 GLN A C 1
ATOM 7661 O O . GLN A 1 973 ? 41.114 11.935 -31.999 1.00 90.06 973 GLN A O 1
ATOM 7666 N N . GLY A 1 974 ? 42.676 10.468 -32.665 1.00 89.25 974 GLY A N 1
ATOM 7667 C CA . GLY A 1 974 ? 43.745 11.017 -31.820 1.00 89.25 974 GLY A CA 1
ATOM 7668 C C . GLY A 1 974 ? 44.163 10.112 -30.660 1.00 89.25 974 GLY A C 1
ATOM 7669 O O . GLY A 1 974 ? 43.847 8.920 -30.620 1.00 89.25 974 GLY A O 1
ATOM 7670 N N . GLU A 1 975 ? 44.936 10.684 -29.734 1.00 87.44 975 GLU A N 1
ATOM 7671 C CA . GLU A 1 975 ? 45.447 9.985 -28.549 1.00 87.44 975 GLU A CA 1
ATOM 7672 C C . GLU A 1 975 ? 44.313 9.731 -27.540 1.00 87.44 975 GLU A C 1
ATOM 7674 O O . GLU A 1 975 ? 43.535 10.637 -27.245 1.00 87.44 975 GLU A O 1
ATOM 7679 N N . ILE A 1 976 ? 44.239 8.522 -26.966 1.00 87.94 976 ILE A N 1
ATOM 7680 C CA . ILE A 1 976 ? 43.350 8.242 -25.828 1.00 87.94 976 ILE A CA 1
ATOM 7681 C C . ILE A 1 976 ? 43.843 9.059 -24.626 1.00 87.94 976 ILE A C 1
ATOM 7683 O O . ILE A 1 976 ? 44.952 8.810 -24.137 1.00 87.94 976 ILE A O 1
ATOM 7687 N N . PRO A 1 977 ? 43.053 10.012 -24.103 1.00 86.44 977 PRO A N 1
ATOM 7688 C CA . PRO A 1 977 ? 43.533 10.879 -23.043 1.00 86.44 977 PRO A CA 1
ATOM 7689 C C . PRO A 1 977 ? 43.779 10.115 -21.740 1.00 86.44 977 PRO A C 1
ATOM 7691 O O . PRO A 1 977 ? 42.886 9.471 -21.190 1.00 86.44 977 PRO A O 1
ATOM 7694 N N . TYR A 1 978 ? 44.982 10.258 -21.182 1.00 78.88 978 TYR A N 1
ATOM 7695 C CA . TYR A 1 978 ? 45.386 9.548 -19.961 1.00 78.88 978 TYR A CA 1
ATOM 7696 C C . TYR A 1 978 ? 44.499 9.848 -18.741 1.00 78.88 978 TYR A C 1
ATOM 7698 O O . TYR A 1 978 ? 44.417 9.051 -17.809 1.00 78.88 978 TYR A O 1
ATOM 7706 N N . PHE A 1 979 ? 43.822 10.999 -18.730 1.00 82.06 979 PHE A N 1
ATOM 7707 C CA . PHE A 1 979 ? 42.962 11.394 -17.620 1.00 82.06 979 PHE A CA 1
ATOM 7708 C C . PHE A 1 979 ? 41.776 10.457 -17.393 1.00 82.06 979 PHE A C 1
ATOM 7710 O O . PHE A 1 979 ? 41.310 10.364 -16.263 1.00 82.06 979 PHE A O 1
ATOM 7717 N N . VAL A 1 980 ? 41.299 9.759 -18.432 1.00 83.06 980 VAL A N 1
ATOM 7718 C CA . VAL A 1 980 ? 40.156 8.839 -18.323 1.00 83.06 980 VAL A CA 1
ATOM 7719 C C . VAL A 1 980 ? 40.467 7.743 -17.301 1.00 83.06 980 VAL A C 1
ATOM 7721 O O . VAL A 1 980 ? 39.630 7.388 -16.481 1.00 83.06 980 VAL A O 1
ATOM 7724 N N . PHE A 1 981 ? 41.724 7.298 -17.262 1.00 80.62 981 PHE A N 1
ATOM 7725 C CA . PHE A 1 981 ? 42.217 6.285 -16.329 1.00 80.62 981 PHE A CA 1
ATOM 7726 C C . PHE A 1 981 ? 42.560 6.838 -14.934 1.00 80.62 981 PHE A C 1
ATOM 7728 O O . PHE A 1 981 ? 43.003 6.082 -14.070 1.00 80.62 981 PHE A O 1
ATOM 7735 N N . LYS A 1 982 ? 42.393 8.147 -14.701 1.00 77.62 982 LYS A N 1
ATOM 7736 C CA . LYS A 1 982 ? 42.538 8.785 -13.381 1.00 77.62 982 LYS A CA 1
ATOM 7737 C C . LYS A 1 982 ? 41.201 9.023 -12.675 1.00 77.62 982 LYS A C 1
ATOM 7739 O O . LYS A 1 982 ? 41.214 9.498 -11.545 1.00 77.62 982 LYS A O 1
ATOM 7744 N N . LEU A 1 983 ? 40.074 8.729 -13.320 1.00 85.12 983 LEU A N 1
ATOM 7745 C CA . LEU A 1 983 ? 38.759 8.818 -12.691 1.00 85.12 983 LEU A CA 1
ATOM 7746 C C . LEU A 1 983 ? 38.625 7.687 -11.659 1.00 85.12 983 LEU A C 1
ATOM 7748 O O . LEU A 1 983 ? 38.594 6.514 -12.023 1.00 85.12 983 LEU A O 1
ATOM 7752 N N . GLU A 1 984 ? 38.596 8.046 -10.373 1.00 84.25 984 GLU A N 1
ATOM 7753 C CA . GLU A 1 984 ? 38.690 7.095 -9.249 1.00 84.25 984 GLU A CA 1
ATOM 7754 C C . GLU A 1 984 ? 37.501 6.126 -9.171 1.00 84.25 984 GLU A C 1
ATOM 7756 O O . GLU A 1 984 ? 37.675 4.975 -8.774 1.00 84.25 984 GLU A O 1
ATOM 7761 N N . ASN A 1 985 ? 36.317 6.573 -9.600 1.00 87.94 985 ASN A N 1
ATOM 7762 C CA . ASN A 1 985 ? 35.080 5.792 -9.539 1.00 87.94 985 ASN A CA 1
ATOM 7763 C C . ASN A 1 985 ? 34.769 5.020 -10.832 1.00 87.94 985 ASN A C 1
ATOM 7765 O O . ASN A 1 985 ? 33.785 4.285 -10.857 1.00 87.94 985 ASN A O 1
ATOM 7769 N N . LEU A 1 986 ? 35.569 5.178 -11.896 1.00 91.12 986 LEU A N 1
ATOM 7770 C CA . LEU A 1 986 ? 35.270 4.591 -13.205 1.00 91.12 986 LEU A CA 1
ATOM 7771 C C . LEU A 1 986 ? 35.516 3.076 -13.190 1.00 91.12 986 LEU A C 1
ATOM 7773 O O . LEU A 1 986 ? 36.650 2.628 -13.002 1.00 91.12 986 LEU A O 1
ATOM 7777 N N . THR A 1 987 ? 34.457 2.305 -13.430 1.00 92.31 987 THR A N 1
ATOM 7778 C CA . THR A 1 987 ? 34.452 0.836 -13.474 1.00 92.31 987 THR A CA 1
ATOM 7779 C C . THR A 1 987 ? 34.335 0.296 -14.897 1.00 92.31 987 THR A C 1
ATOM 7781 O O . THR A 1 987 ? 34.965 -0.714 -15.213 1.00 92.31 987 THR A O 1
ATOM 7784 N N . ASP A 1 988 ? 33.593 0.982 -15.767 1.00 93.06 988 ASP A N 1
ATOM 7785 C CA . ASP A 1 988 ? 33.234 0.499 -17.103 1.00 93.06 988 ASP A CA 1
ATOM 7786 C C . ASP A 1 988 ? 33.609 1.535 -18.164 1.00 93.06 988 ASP A C 1
ATOM 7788 O O . ASP A 1 988 ? 33.118 2.669 -18.152 1.00 93.06 988 ASP A O 1
ATOM 7792 N N . LEU A 1 989 ? 34.482 1.144 -19.093 1.00 94.00 989 LEU A N 1
ATOM 7793 C CA . LEU A 1 989 ? 34.951 2.002 -20.176 1.00 94.00 989 LEU A CA 1
ATOM 7794 C C . LEU A 1 989 ? 34.860 1.282 -21.521 1.00 94.00 989 LEU A C 1
ATOM 7796 O O . LEU A 1 989 ? 35.582 0.313 -21.755 1.00 94.00 989 LEU A O 1
ATOM 7800 N N . ASP A 1 990 ? 34.043 1.818 -22.426 1.00 94.25 990 ASP A N 1
ATOM 7801 C CA . ASP A 1 990 ? 33.925 1.340 -23.803 1.00 94.25 990 ASP A CA 1
ATOM 7802 C C . ASP A 1 990 ? 34.273 2.459 -24.795 1.00 94.25 990 ASP A C 1
ATOM 7804 O O . ASP A 1 990 ? 33.553 3.449 -24.932 1.00 94.25 990 ASP A O 1
ATOM 7808 N N . LEU A 1 991 ? 35.399 2.300 -25.491 1.00 93.44 991 LEU A N 1
ATOM 7809 C CA . LEU A 1 991 ? 35.860 3.187 -26.565 1.00 93.44 991 LEU A CA 1
ATOM 7810 C C . LEU A 1 991 ? 35.874 2.480 -27.930 1.00 93.44 991 LEU A C 1
ATOM 7812 O O . LEU A 1 991 ? 36.421 3.015 -28.899 1.00 93.44 991 LEU A O 1
ATOM 7816 N N . SER A 1 992 ? 35.307 1.276 -28.006 1.00 92.00 992 SER A N 1
ATOM 7817 C CA . SER A 1 992 ? 35.427 0.381 -29.153 1.00 92.00 992 SER A CA 1
ATOM 7818 C C . SER A 1 992 ? 34.788 0.932 -30.430 1.00 92.00 992 SER A C 1
ATOM 7820 O O . SER A 1 992 ? 34.016 1.881 -30.404 1.00 92.00 992 SER A O 1
ATOM 7822 N N . GLY A 1 993 ? 35.075 0.341 -31.586 1.00 88.06 993 GLY A N 1
ATOM 7823 C CA . GLY A 1 993 ? 34.336 0.587 -32.830 1.00 88.06 993 GLY A CA 1
ATOM 7824 C C . GLY A 1 993 ? 35.193 1.088 -33.987 1.00 88.06 993 GLY A C 1
ATOM 7825 O O . GLY A 1 993 ? 36.111 1.878 -33.812 1.00 88.06 993 GLY A O 1
ATOM 7826 N N . GLY A 1 994 ? 34.869 0.632 -35.200 1.00 77.19 994 GLY A N 1
ATOM 7827 C CA . GLY A 1 994 ? 35.726 0.809 -36.381 1.00 77.19 994 GLY A CA 1
ATOM 7828 C C . GLY A 1 994 ? 35.852 2.246 -36.907 1.00 77.19 994 GLY A C 1
ATOM 7829 O O . GLY A 1 994 ? 36.757 2.512 -37.699 1.00 77.19 994 GLY A O 1
ATOM 7830 N N . GLY A 1 995 ? 34.969 3.160 -36.489 1.00 80.56 995 GLY A N 1
ATOM 7831 C CA . GLY A 1 995 ? 35.089 4.598 -36.768 1.00 80.56 995 GLY A CA 1
ATOM 7832 C C . GLY A 1 995 ? 36.038 5.328 -35.805 1.00 80.56 995 GLY A C 1
ATOM 7833 O O . GLY A 1 995 ? 36.687 6.300 -36.200 1.00 80.56 995 GLY A O 1
ATOM 7834 N N . ASN A 1 996 ? 36.219 4.809 -34.583 1.00 88.69 996 ASN A N 1
ATOM 7835 C CA . ASN A 1 996 ? 37.096 5.385 -33.566 1.00 88.69 996 ASN A CA 1
ATOM 7836 C C . ASN A 1 996 ? 38.568 5.047 -33.872 1.00 88.69 996 ASN A C 1
ATOM 7838 O O . ASN A 1 996 ? 39.091 3.987 -33.525 1.00 88.69 996 ASN A O 1
ATOM 7842 N N . LYS A 1 997 ? 39.292 5.985 -34.484 1.00 87.62 997 LYS A N 1
ATOM 7843 C CA . LYS A 1 997 ? 40.724 5.883 -34.822 1.00 87.62 997 LYS A CA 1
ATOM 7844 C C . LYS A 1 997 ? 41.621 6.312 -33.658 1.00 87.62 997 LYS A C 1
ATOM 7846 O O . LYS A 1 997 ? 42.477 7.188 -33.802 1.00 87.62 997 LYS A O 1
ATOM 7851 N N . LEU A 1 998 ? 41.413 5.692 -32.502 1.00 89.75 998 LEU A N 1
ATOM 7852 C CA . LEU A 1 998 ? 42.101 6.017 -31.252 1.00 89.75 998 LEU A CA 1
ATOM 7853 C C . LEU A 1 998 ? 43.417 5.240 -31.094 1.00 89.75 998 LEU A C 1
ATOM 7855 O O . LEU A 1 998 ? 43.486 4.058 -31.439 1.00 89.75 998 LEU A O 1
ATOM 7859 N N . TYR A 1 999 ? 44.458 5.887 -30.561 1.00 86.38 999 TYR A N 1
ATOM 7860 C CA . TYR A 1 999 ? 45.778 5.277 -30.328 1.00 86.38 999 TYR A CA 1
ATOM 7861 C C . TYR A 1 999 ? 46.441 5.757 -29.021 1.00 86.38 999 TYR A C 1
ATOM 7863 O O . TYR A 1 999 ? 45.994 6.715 -28.397 1.00 86.38 999 TYR A O 1
ATOM 7871 N N . PHE A 1 1000 ? 47.536 5.108 -28.610 1.00 82.94 1000 PHE A N 1
ATOM 7872 C CA . PHE A 1 1000 ? 48.430 5.583 -27.540 1.00 82.94 1000 PHE A CA 1
ATOM 7873 C C . PHE A 1 1000 ? 49.765 6.054 -28.134 1.00 82.94 1000 PHE A C 1
ATOM 7875 O O . PHE A 1 1000 ? 50.282 5.405 -29.044 1.00 82.94 1000 PHE A O 1
ATOM 7882 N N . LEU A 1 1001 ? 50.348 7.144 -27.619 1.00 70.25 1001 LEU A N 1
ATOM 7883 C CA . LEU A 1 1001 ? 51.692 7.586 -28.017 1.00 70.25 1001 LEU A CA 1
ATOM 7884 C C . LEU A 1 1001 ? 52.791 6.737 -27.355 1.00 70.25 1001 LEU A C 1
ATOM 7886 O O . LEU A 1 1001 ? 52.770 6.476 -26.149 1.00 70.25 1001 LEU A O 1
ATOM 7890 N N . GLU A 1 1002 ? 53.790 6.343 -28.145 1.00 57.12 1002 GLU A N 1
ATOM 7891 C CA . GLU A 1 1002 ? 54.984 5.639 -27.666 1.00 57.12 1002 GLU A CA 1
ATOM 7892 C C . GLU A 1 1002 ? 55.783 6.527 -26.687 1.00 57.12 1002 GLU A C 1
ATOM 7894 O O . GLU A 1 1002 ? 56.030 7.702 -26.950 1.00 57.12 1002 GLU A O 1
ATOM 7899 N N . GLY A 1 1003 ? 56.176 5.979 -25.531 1.00 56.53 1003 GLY A N 1
ATOM 7900 C CA . GLY A 1 1003 ? 57.036 6.665 -24.552 1.00 56.53 1003 GLY A CA 1
ATOM 7901 C C . GLY A 1 1003 ? 56.341 7.489 -23.454 1.00 56.53 1003 GLY A C 1
ATOM 7902 O O . GLY A 1 1003 ? 57.013 7.887 -22.508 1.00 56.53 1003 GLY A O 1
ATOM 7903 N N . LYS A 1 1004 ? 55.014 7.696 -23.496 1.00 53.34 1004 LYS A N 1
ATOM 7904 C CA . LYS A 1 1004 ? 54.250 8.297 -22.371 1.00 53.34 1004 LYS A CA 1
ATOM 7905 C C . LYS A 1 1004 ? 53.704 7.272 -21.360 1.00 53.34 1004 LYS A C 1
ATOM 7907 O O . LYS A 1 1004 ? 53.282 7.650 -20.273 1.00 53.34 1004 LYS A O 1
ATOM 7912 N N . ASN A 1 1005 ? 53.770 5.977 -21.680 1.00 50.78 1005 ASN A N 1
ATOM 7913 C CA . ASN A 1 1005 ? 53.230 4.868 -20.875 1.00 50.78 1005 ASN A CA 1
ATOM 7914 C C . ASN A 1 1005 ? 54.210 4.298 -19.822 1.00 50.78 1005 ASN A C 1
ATOM 7916 O O . ASN A 1 1005 ? 54.084 3.138 -19.434 1.00 50.78 1005 ASN A O 1
ATOM 7920 N N . THR A 1 1006 ? 55.203 5.073 -19.370 1.00 46.53 1006 THR A N 1
ATOM 7921 C CA . THR A 1 1006 ? 56.250 4.613 -18.428 1.00 46.53 1006 THR A CA 1
ATOM 7922 C C . THR A 1 1006 ? 56.290 5.380 -17.108 1.00 46.53 1006 THR A C 1
ATOM 7924 O O . THR A 1 1006 ? 57.281 5.298 -16.381 1.00 46.53 1006 THR A O 1
ATOM 7927 N N . SER A 1 1007 ? 55.253 6.141 -16.750 1.00 46.91 1007 SER A N 1
ATOM 7928 C CA . SER A 1 1007 ? 55.192 6.670 -15.388 1.00 46.91 1007 SER A CA 1
ATOM 7929 C C . SER A 1 1007 ? 54.885 5.522 -14.426 1.00 46.91 1007 SER A C 1
ATOM 7931 O O . SER A 1 1007 ? 53.758 5.036 -14.397 1.00 46.91 1007 SER A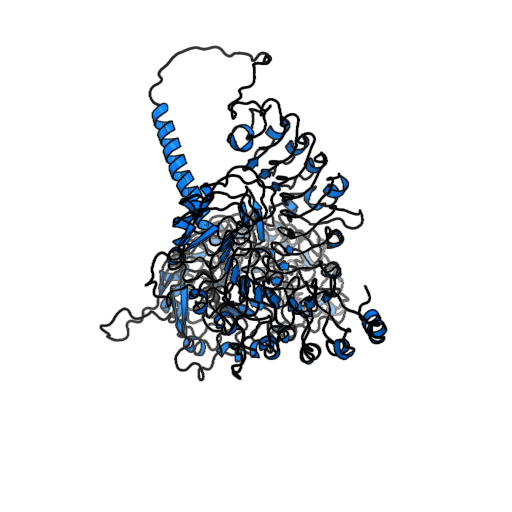 O 1
ATOM 7933 N N . ASN A 1 1008 ? 55.887 5.132 -13.631 1.00 45.09 1008 ASN A N 1
ATOM 7934 C CA . ASN A 1 1008 ? 55.845 4.244 -12.454 1.00 45.09 1008 ASN A CA 1
ATOM 7935 C C . ASN A 1 1008 ? 54.893 4.743 -11.331 1.00 45.09 1008 ASN A C 1
ATOM 7937 O O . ASN A 1 1008 ? 55.187 4.598 -10.147 1.00 45.09 1008 ASN A O 1
ATOM 7941 N N . GLY A 1 1009 ? 53.785 5.395 -11.679 1.00 48.81 1009 GLY A N 1
ATOM 7942 C CA . GLY A 1 1009 ? 52.773 5.864 -10.746 1.00 48.81 1009 GLY A CA 1
ATOM 7943 C C . GLY A 1 1009 ? 51.742 4.776 -10.477 1.00 48.81 1009 GLY A C 1
ATOM 7944 O O . GLY A 1 1009 ? 51.327 4.055 -11.381 1.00 48.81 1009 GLY A O 1
ATOM 7945 N N . THR A 1 1010 ? 51.311 4.675 -9.225 1.00 50.38 1010 THR A N 1
ATOM 7946 C CA . THR A 1 1010 ? 50.103 3.955 -8.826 1.00 50.38 1010 THR A CA 1
ATOM 7947 C C . THR A 1 1010 ? 48.914 4.443 -9.658 1.00 50.38 1010 THR A C 1
ATOM 7949 O O . THR A 1 1010 ? 48.597 5.630 -9.656 1.00 50.38 1010 THR A O 1
ATOM 7952 N N . PHE A 1 1011 ? 48.271 3.532 -10.391 1.00 58.69 1011 PHE A N 1
ATOM 7953 C CA . PHE A 1 1011 ? 47.020 3.793 -11.101 1.00 58.69 1011 PHE A CA 1
ATOM 7954 C C . PHE A 1 1011 ? 45.861 3.592 -10.111 1.00 58.69 1011 PHE A C 1
ATOM 7956 O O . PHE A 1 1011 ? 45.624 2.450 -9.724 1.00 58.69 1011 PHE A O 1
ATOM 7963 N N . PRO A 1 1012 ? 45.134 4.642 -9.685 1.00 54.88 1012 PRO A N 1
ATOM 7964 C CA . PRO A 1 1012 ? 44.022 4.525 -8.732 1.00 54.88 1012 PRO A CA 1
ATOM 7965 C C . PRO A 1 1012 ? 42.727 3.976 -9.369 1.00 54.88 1012 PRO A C 1
ATOM 7967 O O . PRO A 1 1012 ? 41.654 4.090 -8.791 1.00 54.88 1012 PRO A O 1
ATOM 7970 N N . SER A 1 1013 ? 42.813 3.415 -10.578 1.00 64.38 1013 SER A N 1
ATOM 7971 C CA . SER A 1 1013 ? 41.661 3.040 -11.395 1.00 64.38 1013 SER A CA 1
ATOM 7972 C C . SER A 1 1013 ? 41.008 1.744 -10.910 1.00 64.38 1013 SER A C 1
ATOM 7974 O O . SER A 1 1013 ? 41.680 0.722 -10.754 1.00 64.38 1013 SER A O 1
ATOM 7976 N N . GLN A 1 1014 ? 39.686 1.786 -10.729 1.00 80.12 1014 GLN A N 1
ATOM 7977 C CA . GLN A 1 1014 ? 38.845 0.645 -10.353 1.00 80.12 1014 GLN A CA 1
ATOM 7978 C C . GLN A 1 1014 ? 38.192 -0.042 -11.564 1.00 80.12 1014 GLN A C 1
ATOM 7980 O O . GLN A 1 1014 ? 37.210 -0.764 -11.398 1.00 80.12 1014 GLN A O 1
ATOM 7985 N N . ILE A 1 1015 ? 38.730 0.162 -12.774 1.00 88.44 1015 ILE A N 1
ATOM 7986 C CA . ILE A 1 1015 ? 38.159 -0.395 -14.005 1.00 88.44 1015 ILE A CA 1
ATOM 7987 C C . ILE A 1 1015 ? 38.076 -1.922 -13.915 1.00 88.44 1015 ILE A C 1
ATOM 7989 O O . ILE A 1 1015 ? 39.081 -2.615 -13.722 1.00 88.44 1015 ILE A O 1
ATOM 7993 N N . GLN A 1 1016 ? 36.859 -2.419 -14.103 1.00 92.69 1016 GLN A N 1
ATOM 7994 C CA . GLN A 1 1016 ? 36.509 -3.830 -14.167 1.00 92.69 1016 GLN A CA 1
ATOM 7995 C C . GLN A 1 1016 ? 36.317 -4.270 -15.619 1.00 92.69 1016 GLN A C 1
ATOM 7997 O O . GLN A 1 1016 ? 36.817 -5.329 -15.993 1.00 92.69 1016 GLN A O 1
ATOM 8002 N N . ILE A 1 1017 ? 35.670 -3.445 -16.449 1.00 92.31 1017 ILE A N 1
ATOM 8003 C CA . ILE A 1 1017 ? 35.415 -3.736 -17.865 1.00 92.31 1017 ILE A CA 1
ATOM 8004 C C . ILE A 1 1017 ? 36.068 -2.665 -18.743 1.00 92.31 1017 ILE A C 1
ATOM 8006 O O . ILE A 1 1017 ? 35.794 -1.473 -18.606 1.00 92.31 1017 ILE A O 1
ATOM 8010 N N . LEU A 1 1018 ? 36.936 -3.107 -19.657 1.00 93.25 1018 LEU A N 1
ATOM 8011 C CA . LEU A 1 1018 ? 37.634 -2.255 -20.616 1.00 93.25 1018 LEU A CA 1
ATOM 8012 C C . LEU A 1 1018 ? 37.467 -2.789 -22.041 1.00 93.25 1018 LEU A C 1
ATOM 8014 O O . LEU A 1 1018 ? 38.012 -3.848 -22.367 1.00 93.25 1018 LEU A O 1
ATOM 8018 N N . ASP A 1 1019 ? 36.789 -2.025 -22.895 1.00 93.69 1019 ASP A N 1
ATOM 8019 C CA . ASP A 1 1019 ? 36.665 -2.313 -24.324 1.00 93.69 1019 ASP A CA 1
ATOM 8020 C C . ASP A 1 1019 ? 37.364 -1.250 -25.185 1.00 93.69 1019 ASP A C 1
ATOM 8022 O O . ASP A 1 1019 ? 37.019 -0.068 -25.207 1.00 93.69 1019 ASP A O 1
ATOM 8026 N N . LEU A 1 1020 ? 38.397 -1.701 -25.891 1.00 91.31 1020 LEU A N 1
ATOM 8027 C CA . LEU A 1 1020 ? 39.222 -0.957 -26.840 1.00 91.31 1020 LEU A CA 1
ATOM 8028 C C . LEU A 1 1020 ? 39.253 -1.676 -28.202 1.00 91.31 1020 LEU A C 1
ATOM 8030 O O . LEU A 1 1020 ? 40.232 -1.594 -28.954 1.00 91.31 1020 LEU A O 1
ATOM 8034 N N . SER A 1 1021 ? 38.220 -2.462 -28.502 1.00 91.50 1021 SER A N 1
ATOM 8035 C CA . SER A 1 1021 ? 38.129 -3.244 -29.730 1.00 91.50 1021 SER A CA 1
ATOM 8036 C C . SER A 1 1021 ? 37.993 -2.355 -30.963 1.00 91.50 1021 SER A C 1
ATOM 8038 O O . SER A 1 1021 ? 37.280 -1.358 -30.965 1.00 91.50 1021 SER A O 1
ATOM 8040 N N . SER A 1 1022 ? 38.616 -2.752 -32.071 1.00 90.25 1022 SER A N 1
ATOM 8041 C CA . SER A 1 1022 ? 38.587 -2.030 -33.352 1.00 90.25 1022 SER A CA 1
ATOM 8042 C C . SER A 1 1022 ? 39.113 -0.588 -33.285 1.00 90.25 1022 SER A C 1
ATOM 8044 O O . SER A 1 1022 ? 38.768 0.224 -34.137 1.00 90.25 1022 SER A O 1
ATOM 8046 N N . CYS A 1 1023 ? 39.965 -0.283 -32.304 1.00 86.56 1023 CYS A N 1
ATOM 8047 C CA . CYS A 1 1023 ? 40.759 0.942 -32.267 1.00 86.56 1023 CYS A CA 1
ATOM 8048 C C . CYS A 1 1023 ? 42.012 0.820 -33.170 1.00 86.56 1023 CYS A C 1
ATOM 8050 O O . CYS A 1 1023 ? 42.229 -0.179 -33.858 1.00 86.56 1023 CYS A O 1
ATOM 8052 N N . ASN A 1 1024 ? 42.877 1.841 -33.179 1.00 87.12 1024 ASN A N 1
ATOM 8053 C CA . ASN A 1 1024 ? 44.126 1.854 -33.951 1.00 87.12 1024 ASN A CA 1
ATOM 8054 C C . ASN A 1 1024 ? 45.353 1.507 -33.077 1.00 87.12 1024 ASN A C 1
ATOM 8056 O O . ASN A 1 1024 ? 46.416 2.123 -33.194 1.00 87.12 1024 ASN A O 1
ATOM 8060 N N . LEU A 1 1025 ? 45.214 0.546 -32.153 1.00 86.50 1025 LEU A N 1
ATOM 8061 C CA . LEU A 1 1025 ? 46.278 0.193 -31.206 1.00 86.50 1025 LEU A CA 1
ATOM 8062 C C . LEU A 1 1025 ? 47.340 -0.692 -31.865 1.00 86.50 1025 LEU A C 1
ATOM 8064 O O . LEU A 1 1025 ? 47.068 -1.835 -32.209 1.00 86.50 1025 LEU A O 1
ATOM 8068 N N . VAL A 1 1026 ? 48.578 -0.212 -31.989 1.00 84.88 1026 VAL A N 1
ATOM 8069 C CA . VAL A 1 1026 ? 49.691 -0.988 -32.584 1.00 84.88 1026 VAL A CA 1
ATOM 8070 C C . VAL A 1 1026 ? 50.442 -1.836 -31.542 1.00 84.88 1026 VAL A C 1
ATOM 8072 O O . VAL A 1 1026 ? 51.036 -2.866 -31.867 1.00 84.88 1026 VAL A O 1
ATOM 8075 N N . HIS A 1 1027 ? 50.376 -1.443 -30.269 1.00 84.44 1027 HIS A N 1
ATOM 8076 C CA . HIS A 1 1027 ? 51.046 -2.110 -29.152 1.00 84.44 1027 HIS A CA 1
ATOM 8077 C C . HIS A 1 1027 ? 50.055 -2.472 -28.049 1.00 84.44 1027 HIS A C 1
ATOM 8079 O O . HIS A 1 1027 ? 49.039 -1.801 -27.869 1.00 84.44 1027 HIS A O 1
ATOM 8085 N N . PHE A 1 1028 ? 50.373 -3.525 -27.293 1.00 85.12 1028 PHE A N 1
ATOM 8086 C CA . PHE A 1 1028 ? 49.589 -3.909 -26.125 1.00 85.12 1028 PHE A CA 1
ATOM 8087 C C . PHE A 1 1028 ? 49.704 -2.819 -25.036 1.00 85.12 1028 PHE A C 1
ATOM 8089 O O . PHE A 1 1028 ? 50.831 -2.458 -24.681 1.00 85.12 1028 PHE A O 1
ATOM 8096 N N . PRO A 1 1029 ? 48.600 -2.282 -24.482 1.00 83.88 1029 PRO A N 1
ATOM 8097 C CA . PRO A 1 1029 ? 48.683 -1.221 -23.478 1.00 83.88 1029 PRO A CA 1
ATOM 8098 C C . PRO A 1 1029 ? 49.239 -1.726 -22.136 1.00 83.88 1029 PRO A C 1
ATOM 8100 O O . PRO A 1 1029 ? 48.594 -2.493 -21.423 1.00 83.88 1029 PRO A O 1
ATOM 8103 N N . ASN A 1 1030 ? 50.443 -1.280 -21.763 1.00 79.44 1030 ASN A N 1
ATOM 8104 C CA . ASN A 1 1030 ? 51.134 -1.768 -20.560 1.00 79.44 1030 ASN A CA 1
ATOM 8105 C C . ASN A 1 1030 ? 50.453 -1.372 -19.240 1.00 79.44 1030 ASN A C 1
ATOM 8107 O O . ASN A 1 1030 ? 50.566 -2.108 -18.263 1.00 79.44 1030 ASN A O 1
ATOM 8111 N N . PHE A 1 1031 ? 49.713 -0.256 -19.197 1.00 78.94 1031 PHE A N 1
ATOM 8112 C CA . PHE A 1 1031 ? 49.048 0.197 -17.966 1.00 78.94 1031 PHE A CA 1
ATOM 8113 C C . PHE A 1 1031 ? 48.026 -0.818 -17.427 1.00 78.94 1031 PHE A C 1
ATOM 8115 O O . PHE A 1 1031 ? 47.770 -0.858 -16.225 1.00 78.94 1031 PHE A O 1
ATOM 8122 N N . ILE A 1 1032 ? 47.492 -1.686 -18.297 1.00 83.56 1032 ILE A N 1
ATOM 8123 C CA . ILE A 1 1032 ? 46.560 -2.763 -17.940 1.00 83.56 1032 ILE A CA 1
ATOM 8124 C C . ILE A 1 1032 ? 47.167 -3.686 -16.869 1.00 83.56 1032 ILE A C 1
ATOM 8126 O O . ILE A 1 1032 ? 46.441 -4.221 -16.028 1.00 83.56 1032 ILE A O 1
ATOM 8130 N N . GLN A 1 1033 ? 48.499 -3.823 -16.811 1.00 83.94 1033 GLN A N 1
ATOM 8131 C CA . GLN A 1 1033 ? 49.194 -4.570 -15.758 1.00 83.94 1033 GLN A CA 1
ATOM 8132 C C . GLN A 1 1033 ? 48.812 -4.091 -14.349 1.00 83.94 1033 GLN A C 1
ATOM 8134 O O . GLN A 1 1033 ? 48.725 -4.910 -13.431 1.00 83.94 1033 GLN A O 1
ATOM 8139 N N . HIS A 1 1034 ? 48.503 -2.806 -14.183 1.00 80.50 1034 HIS A N 1
ATOM 8140 C CA . HIS A 1 1034 ? 48.201 -2.196 -12.889 1.00 80.50 1034 HIS A CA 1
ATOM 8141 C C . HIS A 1 1034 ? 46.723 -2.290 -12.473 1.00 80.50 1034 HIS A C 1
ATOM 8143 O O . HIS A 1 1034 ? 46.421 -2.068 -11.305 1.00 80.50 1034 HIS A O 1
ATOM 8149 N N . LEU A 1 1035 ? 45.811 -2.686 -13.369 1.00 83.75 1035 LEU A N 1
ATOM 8150 C CA . LEU A 1 1035 ? 44.379 -2.832 -13.063 1.00 83.75 1035 LEU A CA 1
ATOM 8151 C C . LEU A 1 1035 ? 44.100 -4.155 -12.329 1.00 83.75 1035 LEU A C 1
ATOM 8153 O O . LEU A 1 1035 ? 43.990 -5.206 -12.963 1.00 83.75 1035 LEU A O 1
ATOM 8157 N N . GLN A 1 1036 ? 44.058 -4.151 -10.995 1.00 79.81 1036 GLN A N 1
ATOM 8158 C CA . GLN A 1 1036 ? 43.911 -5.390 -10.210 1.00 79.81 1036 GLN A CA 1
ATOM 8159 C C . GLN A 1 1036 ? 42.486 -5.976 -10.234 1.00 79.81 1036 GLN A C 1
ATOM 8161 O O . GLN A 1 1036 ? 42.333 -7.194 -10.178 1.00 79.81 1036 GLN A O 1
ATOM 8166 N N . GLY A 1 1037 ? 41.460 -5.132 -10.377 1.00 83.81 1037 GLY A N 1
ATOM 8167 C CA . GLY A 1 1037 ? 40.044 -5.530 -10.405 1.00 83.81 1037 GLY A CA 1
ATOM 8168 C C . GLY A 1 1037 ? 39.477 -5.869 -11.789 1.00 83.81 1037 GLY A C 1
ATOM 8169 O O . GLY A 1 1037 ? 38.269 -6.023 -11.909 1.00 83.81 1037 GLY A O 1
ATOM 8170 N N . LEU A 1 1038 ? 40.316 -5.963 -12.827 1.00 90.19 1038 LEU A N 1
ATOM 8171 C CA . LEU A 1 1038 ? 39.870 -6.151 -14.210 1.00 90.19 1038 LEU A CA 1
ATOM 8172 C C . LEU A 1 1038 ? 39.243 -7.541 -14.420 1.00 90.19 1038 LEU A C 1
ATOM 8174 O O . LEU A 1 1038 ? 39.929 -8.556 -14.300 1.00 90.19 1038 LEU A O 1
ATOM 8178 N N . THR A 1 1039 ? 37.963 -7.577 -14.781 1.00 92.69 1039 THR A N 1
ATOM 8179 C CA . THR A 1 1039 ? 37.185 -8.794 -15.054 1.00 92.69 1039 THR A CA 1
ATOM 8180 C C . THR A 1 1039 ? 36.935 -8.998 -16.549 1.00 92.69 1039 THR A C 1
ATOM 8182 O O . THR A 1 1039 ? 36.905 -10.142 -16.999 1.00 92.69 1039 THR A O 1
ATOM 8185 N N . GLY A 1 1040 ? 36.824 -7.928 -17.340 1.00 93.62 1040 GLY A N 1
ATOM 8186 C CA . GLY A 1 1040 ? 36.607 -7.987 -18.787 1.00 93.62 1040 GLY A CA 1
ATOM 8187 C C . GLY A 1 1040 ? 37.597 -7.125 -19.566 1.00 93.62 1040 GLY A C 1
ATOM 8188 O O . GLY A 1 1040 ? 37.720 -5.929 -19.310 1.00 93.62 1040 GLY A O 1
ATOM 8189 N N . LEU A 1 1041 ? 38.288 -7.721 -20.541 1.00 93.62 1041 LEU A N 1
ATOM 8190 C CA . LEU A 1 1041 ? 39.194 -7.019 -21.448 1.00 93.62 1041 LEU A CA 1
ATOM 8191 C C . LEU A 1 1041 ? 38.904 -7.378 -22.906 1.00 93.62 1041 LEU A C 1
ATOM 8193 O O . LEU A 1 1041 ? 39.092 -8.523 -23.319 1.00 93.62 1041 LEU A O 1
ATOM 8197 N N . PHE A 1 1042 ? 38.542 -6.373 -23.697 1.00 94.00 1042 PHE A N 1
ATOM 8198 C CA . PHE A 1 1042 ? 38.259 -6.507 -25.121 1.00 94.00 1042 PHE A CA 1
ATOM 8199 C C . PHE A 1 1042 ? 39.186 -5.582 -25.914 1.00 94.00 1042 PHE A C 1
ATOM 8201 O O . PHE A 1 1042 ? 39.211 -4.370 -25.731 1.00 94.00 1042 PHE A O 1
ATOM 8208 N N . ILE A 1 1043 ? 40.013 -6.165 -26.772 1.00 90.81 1043 ILE A N 1
ATOM 8209 C CA . ILE A 1 1043 ? 41.033 -5.476 -27.585 1.00 90.81 1043 ILE A CA 1
ATOM 8210 C C . ILE A 1 1043 ? 41.091 -6.086 -28.988 1.00 90.81 1043 ILE A C 1
ATOM 8212 O O . ILE A 1 1043 ? 42.111 -6.017 -29.685 1.00 90.81 1043 ILE A O 1
ATOM 8216 N N . SER A 1 1044 ? 39.983 -6.688 -29.418 1.00 90.56 1044 SER A N 1
ATOM 8217 C CA . SER A 1 1044 ? 39.871 -7.346 -30.715 1.00 90.56 1044 SER A CA 1
ATOM 8218 C C . SER A 1 1044 ? 40.081 -6.359 -31.876 1.00 90.56 1044 SER A C 1
ATOM 8220 O O . SER A 1 1044 ? 39.959 -5.149 -31.708 1.00 90.56 1044 SER A O 1
ATOM 8222 N N . ASN A 1 1045 ? 40.429 -6.848 -33.069 1.00 88.12 1045 ASN A N 1
ATOM 8223 C CA . ASN A 1 1045 ? 40.565 -6.063 -34.307 1.00 88.12 1045 ASN A CA 1
ATOM 8224 C C . ASN A 1 1045 ? 41.517 -4.843 -34.237 1.00 88.12 1045 ASN A C 1
ATOM 8226 O O . ASN A 1 1045 ? 41.247 -3.814 -34.849 1.00 88.12 1045 ASN A O 1
ATOM 8230 N N . ASN A 1 1046 ? 42.646 -4.960 -33.534 1.00 87.94 1046 ASN A N 1
ATOM 8231 C CA . ASN A 1 1046 ? 43.673 -3.913 -33.414 1.00 87.94 1046 ASN A CA 1
ATOM 8232 C C . ASN A 1 1046 ? 44.968 -4.224 -34.214 1.00 87.94 1046 ASN A C 1
ATOM 8234 O O . ASN A 1 1046 ? 45.112 -5.235 -34.883 1.00 87.94 1046 ASN A O 1
ATOM 8238 N N . GLY A 1 1047 ? 45.993 -3.381 -34.140 1.00 86.88 1047 GLY A N 1
ATOM 8239 C CA . GLY A 1 1047 ? 47.332 -3.621 -34.708 1.00 86.88 1047 GLY A CA 1
ATOM 8240 C C . GLY A 1 1047 ? 48.302 -4.428 -33.819 1.00 86.88 1047 GLY A C 1
ATOM 8241 O O . GLY A 1 1047 ? 49.503 -4.441 -34.091 1.00 86.88 1047 GLY A O 1
ATOM 8242 N N . ILE A 1 1048 ? 47.822 -5.087 -32.759 1.00 86.88 1048 ILE A N 1
ATOM 8243 C CA . ILE A 1 1048 ? 48.661 -5.735 -31.733 1.00 86.88 1048 ILE A CA 1
ATOM 8244 C C . ILE A 1 1048 ? 49.251 -7.068 -32.229 1.00 86.88 1048 ILE A C 1
ATOM 8246 O O . ILE A 1 1048 ? 48.519 -7.989 -32.593 1.00 86.88 1048 ILE A O 1
ATOM 8250 N N . LYS A 1 1049 ? 50.586 -7.193 -32.194 1.00 86.31 1049 LYS A N 1
ATOM 8251 C CA . LYS A 1 1049 ? 51.328 -8.363 -32.716 1.00 86.31 1049 LYS A CA 1
ATOM 8252 C C . LYS A 1 1049 ? 51.671 -9.444 -31.685 1.00 86.31 1049 LYS A C 1
ATOM 8254 O O . LYS A 1 1049 ? 51.906 -10.580 -32.090 1.00 86.31 1049 LYS A O 1
ATOM 8259 N N . ALA A 1 1050 ? 51.708 -9.115 -30.392 1.00 84.69 1050 ALA A N 1
ATOM 8260 C CA . ALA A 1 1050 ? 52.038 -10.048 -29.310 1.00 84.69 1050 ALA A CA 1
ATOM 8261 C C . ALA A 1 1050 ? 51.315 -9.679 -28.000 1.00 84.69 1050 ALA A C 1
ATOM 8263 O O . ALA A 1 1050 ? 51.081 -8.498 -27.739 1.00 84.69 1050 ALA A O 1
ATOM 8264 N N . ILE A 1 1051 ? 51.004 -10.685 -27.171 1.00 84.69 1051 ILE A N 1
ATOM 8265 C CA . ILE A 1 1051 ? 50.444 -10.513 -25.820 1.00 84.69 1051 ILE A CA 1
ATOM 8266 C C . ILE A 1 1051 ? 51.581 -10.636 -24.789 1.00 84.69 1051 ILE A C 1
ATOM 8268 O O . ILE A 1 1051 ? 52.315 -11.627 -24.820 1.00 84.69 1051 ILE A O 1
ATOM 8272 N N . PRO A 1 1052 ? 51.747 -9.671 -23.867 1.00 86.94 1052 PRO A N 1
ATOM 8273 C CA . PRO A 1 1052 ? 52.756 -9.752 -22.813 1.00 86.94 1052 PRO A CA 1
ATOM 8274 C C . PRO A 1 1052 ? 52.545 -10.936 -21.858 1.00 86.94 1052 PRO A C 1
ATOM 8276 O O . PRO A 1 1052 ? 51.417 -11.267 -21.500 1.00 86.94 1052 PRO A O 1
ATOM 8279 N N . SER A 1 1053 ? 53.634 -11.539 -21.369 1.00 83.44 1053 SER A N 1
ATOM 8280 C CA . SER A 1 1053 ? 53.577 -12.727 -20.497 1.00 83.44 1053 SER A CA 1
ATOM 8281 C C . SER A 1 1053 ? 52.894 -12.486 -19.147 1.00 83.44 1053 SER A C 1
ATOM 8283 O O . SER A 1 1053 ? 52.266 -13.396 -18.613 1.00 83.44 1053 SER A O 1
ATOM 8285 N N . TRP A 1 1054 ? 52.969 -11.268 -18.604 1.00 87.19 1054 TRP A N 1
ATOM 8286 C CA . TRP A 1 1054 ? 52.309 -10.907 -17.346 1.00 87.19 1054 TRP A CA 1
ATOM 8287 C C . TRP A 1 1054 ? 50.777 -10.938 -17.438 1.00 87.19 1054 TRP A C 1
ATOM 8289 O O . TRP A 1 1054 ? 50.123 -11.064 -16.404 1.00 87.19 1054 TRP A O 1
ATOM 8299 N N . MET A 1 1055 ? 50.199 -10.857 -18.645 1.00 86.88 1055 MET A N 1
ATOM 8300 C CA . MET A 1 1055 ? 48.745 -10.890 -18.843 1.00 86.88 1055 MET A CA 1
ATOM 8301 C C . MET A 1 1055 ? 48.131 -12.175 -18.296 1.00 86.88 1055 MET A C 1
ATOM 8303 O O . MET A 1 1055 ? 47.070 -12.156 -17.682 1.00 86.88 1055 MET A O 1
ATOM 8307 N N . TRP A 1 1056 ? 48.841 -13.289 -18.467 1.00 85.31 1056 TRP A N 1
ATOM 8308 C CA . TRP A 1 1056 ? 48.377 -14.608 -18.055 1.00 85.31 1056 TRP A CA 1
ATOM 8309 C C . TRP A 1 1056 ? 48.242 -14.750 -16.532 1.00 85.31 1056 TRP A C 1
ATOM 8311 O O . TRP A 1 1056 ? 47.617 -15.691 -16.069 1.00 85.31 1056 TRP A O 1
ATOM 8321 N N . ASN A 1 1057 ? 48.763 -13.804 -15.745 1.00 83.69 1057 ASN A N 1
ATOM 8322 C CA . ASN A 1 1057 ? 48.661 -13.806 -14.284 1.00 83.69 1057 ASN A CA 1
ATOM 8323 C C . ASN A 1 1057 ? 47.512 -12.928 -13.743 1.00 83.69 1057 ASN A C 1
ATOM 8325 O O . ASN A 1 1057 ? 47.432 -12.704 -12.536 1.00 83.69 1057 ASN A O 1
ATOM 8329 N N . LYS A 1 1058 ? 46.618 -12.420 -14.603 1.00 86.56 1058 LYS A N 1
ATOM 8330 C CA . LYS A 1 1058 ? 45.408 -11.680 -14.202 1.00 86.56 1058 LYS A CA 1
ATOM 8331 C C . LYS A 1 1058 ? 44.299 -12.637 -13.750 1.00 86.56 1058 LYS A C 1
ATOM 8333 O O . LYS A 1 1058 ? 43.337 -12.875 -14.467 1.00 86.56 1058 LYS A O 1
ATOM 8338 N N . THR A 1 1059 ? 44.430 -13.195 -12.550 1.00 84.19 1059 THR A N 1
ATOM 8339 C CA . THR A 1 1059 ? 43.527 -14.240 -12.022 1.00 84.19 1059 THR A CA 1
ATOM 8340 C C . THR A 1 1059 ? 42.057 -13.817 -11.889 1.00 84.19 1059 THR A C 1
ATOM 8342 O O . THR A 1 1059 ? 41.183 -14.681 -11.874 1.00 84.19 1059 THR A O 1
ATOM 8345 N N . THR A 1 1060 ? 41.774 -12.514 -11.807 1.00 86.81 1060 THR A N 1
ATOM 8346 C CA . THR A 1 1060 ? 40.424 -11.927 -11.730 1.00 86.81 1060 THR A CA 1
ATOM 8347 C C . THR A 1 1060 ? 39.702 -11.855 -13.079 1.00 86.81 1060 THR A C 1
ATOM 8349 O O . THR A 1 1060 ? 38.494 -11.622 -13.107 1.00 86.81 1060 THR A O 1
ATOM 8352 N N . LEU A 1 1061 ? 40.411 -12.083 -14.190 1.00 89.19 1061 LEU A N 1
ATOM 8353 C CA . LEU A 1 1061 ? 39.880 -11.928 -15.540 1.00 89.19 1061 LEU A CA 1
ATOM 8354 C C . LEU A 1 1061 ? 38.904 -13.059 -15.887 1.00 89.19 1061 LEU A C 1
ATOM 8356 O O . LEU A 1 1061 ? 39.268 -14.234 -15.875 1.00 89.19 1061 LEU A O 1
ATOM 8360 N N . GLN A 1 1062 ? 37.674 -12.682 -16.224 1.00 90.38 1062 GLN A N 1
ATOM 8361 C CA . GLN A 1 1062 ? 36.591 -13.572 -16.639 1.00 90.38 1062 GLN A CA 1
ATOM 8362 C C . GLN A 1 1062 ? 36.410 -13.582 -18.156 1.00 90.38 1062 GLN A C 1
ATOM 8364 O O . GLN A 1 1062 ? 36.112 -14.621 -18.738 1.00 90.38 1062 GLN A O 1
ATOM 8369 N N . THR A 1 1063 ? 36.647 -12.452 -18.814 1.00 89.25 1063 THR A N 1
ATOM 8370 C CA . THR A 1 1063 ? 36.452 -12.313 -20.257 1.00 89.25 1063 THR A CA 1
ATOM 8371 C C . THR A 1 1063 ? 37.687 -11.692 -20.888 1.00 89.25 1063 THR A C 1
ATOM 8373 O O . THR A 1 1063 ? 38.116 -10.608 -20.491 1.00 89.25 1063 THR A O 1
ATOM 8376 N N . LEU A 1 1064 ? 38.253 -12.371 -21.885 1.00 89.69 1064 LEU A N 1
ATOM 8377 C CA . LEU A 1 1064 ? 39.364 -11.869 -22.688 1.00 89.69 1064 LEU A CA 1
ATOM 8378 C C . LEU A 1 1064 ? 39.050 -12.035 -24.172 1.00 89.69 1064 LEU A C 1
ATOM 8380 O O . LEU A 1 1064 ? 39.007 -13.161 -24.662 1.00 89.69 1064 LEU A O 1
ATOM 8384 N N . ASP A 1 1065 ? 38.907 -10.935 -24.906 1.00 89.38 1065 ASP A N 1
ATOM 8385 C CA . ASP A 1 1065 ? 38.843 -10.963 -26.368 1.00 89.38 1065 ASP A CA 1
ATOM 8386 C C . ASP A 1 1065 ? 40.031 -10.227 -26.991 1.00 89.38 1065 ASP A C 1
ATOM 8388 O O . ASP A 1 1065 ? 40.148 -9.002 -26.951 1.00 89.38 1065 ASP A O 1
ATOM 8392 N N . VAL A 1 1066 ? 40.922 -11.009 -27.592 1.00 87.12 1066 VAL A N 1
ATOM 8393 C CA . VAL A 1 1066 ? 42.116 -10.574 -28.330 1.00 87.12 1066 VAL A CA 1
ATOM 8394 C C . VAL A 1 1066 ? 42.046 -11.049 -29.783 1.00 87.12 1066 VAL A C 1
ATOM 8396 O O . VAL A 1 1066 ? 43.075 -11.192 -30.451 1.00 87.12 1066 VAL A O 1
ATOM 8399 N N . SER A 1 1067 ? 40.844 -11.348 -30.281 1.00 86.56 1067 SER A N 1
ATOM 8400 C CA . SER A 1 1067 ? 40.628 -11.764 -31.666 1.00 86.56 1067 SER A CA 1
ATOM 8401 C C . SER A 1 1067 ? 41.169 -10.687 -32.602 1.00 86.56 1067 SER A C 1
ATOM 8403 O O . SER A 1 1067 ? 40.673 -9.568 -32.617 1.00 86.56 1067 SER A O 1
ATOM 8405 N N . ASN A 1 1068 ? 42.227 -10.968 -33.353 1.00 72.62 1068 ASN A N 1
ATOM 8406 C CA . ASN A 1 1068 ? 42.930 -9.955 -34.130 1.00 72.62 1068 ASN A CA 1
ATOM 8407 C C . ASN A 1 1068 ? 43.422 -10.541 -35.459 1.00 72.62 1068 ASN A C 1
ATOM 8409 O O . ASN A 1 1068 ? 43.578 -11.737 -35.567 1.00 72.62 1068 ASN A O 1
ATOM 8413 N N . LYS A 1 1069 ? 43.696 -9.745 -36.496 1.00 69.88 1069 LYS A N 1
ATOM 8414 C CA . LYS A 1 1069 ? 44.134 -10.251 -37.814 1.00 69.88 1069 LYS A CA 1
ATOM 8415 C C . LYS A 1 1069 ? 45.622 -10.612 -37.890 1.00 69.88 1069 LYS A C 1
ATOM 8417 O O . LYS A 1 1069 ? 46.071 -11.178 -38.891 1.00 69.88 1069 LYS A O 1
ATOM 8422 N N . ILE A 1 1070 ? 46.421 -10.213 -36.895 1.00 81.38 1070 ILE A N 1
ATOM 8423 C CA . ILE A 1 1070 ? 47.891 -10.228 -36.999 1.00 81.38 1070 ILE A CA 1
ATOM 8424 C C . ILE A 1 1070 ? 48.648 -10.689 -35.747 1.00 81.38 1070 ILE A C 1
ATOM 8426 O O . ILE A 1 1070 ? 49.877 -10.653 -35.784 1.00 81.38 1070 ILE A O 1
ATOM 8430 N N . LEU A 1 1071 ? 47.982 -11.124 -34.670 1.00 82.19 1071 LEU A N 1
ATOM 8431 C CA . LEU A 1 1071 ? 48.681 -11.686 -33.505 1.00 82.19 1071 LEU A CA 1
ATOM 8432 C C . LEU A 1 1071 ? 49.434 -12.955 -33.926 1.00 82.19 1071 LEU A C 1
ATOM 8434 O O . LEU A 1 1071 ? 48.838 -13.839 -34.542 1.00 82.19 1071 LEU A O 1
ATOM 8438 N N . MET A 1 1072 ? 50.726 -13.038 -33.612 1.00 80.12 1072 MET A N 1
ATOM 8439 C CA . MET A 1 1072 ? 51.607 -14.151 -33.988 1.00 80.12 1072 MET A CA 1
ATOM 8440 C C . MET A 1 1072 ? 52.221 -14.802 -32.743 1.00 80.12 1072 MET A C 1
ATOM 8442 O O . MET A 1 1072 ? 52.329 -14.168 -31.696 1.00 80.12 1072 MET A O 1
ATOM 8446 N N . GLY A 1 1073 ? 52.672 -16.049 -32.879 1.00 79.06 1073 GLY A N 1
ATOM 8447 C CA . GLY A 1 1073 ? 53.320 -16.816 -31.809 1.00 79.06 1073 GLY A CA 1
ATOM 8448 C C . GLY A 1 1073 ? 52.512 -18.036 -31.374 1.00 79.06 1073 GLY A C 1
ATOM 8449 O O . GLY A 1 1073 ? 51.460 -18.328 -31.944 1.00 79.06 1073 GLY A O 1
ATOM 8450 N N . GLU A 1 1074 ? 53.032 -18.757 -30.381 1.00 76.50 1074 GLU A N 1
ATOM 8451 C CA . GLU A 1 1074 ? 52.351 -19.897 -29.759 1.00 76.50 1074 GLU A CA 1
ATOM 8452 C C . GLU A 1 1074 ? 51.497 -19.453 -28.568 1.00 76.50 1074 GLU A C 1
ATOM 8454 O O . GLU A 1 1074 ? 51.772 -18.440 -27.918 1.00 76.50 1074 GLU A O 1
ATOM 8459 N N . ILE A 1 1075 ? 50.451 -20.220 -28.265 1.00 72.56 1075 ILE A N 1
ATOM 8460 C CA . ILE A 1 1075 ? 49.586 -19.952 -27.116 1.00 72.56 1075 ILE A CA 1
ATOM 8461 C C . ILE A 1 1075 ? 50.307 -20.412 -25.850 1.00 72.56 1075 ILE A C 1
ATOM 8463 O O . ILE A 1 1075 ? 50.631 -21.589 -25.702 1.00 72.56 1075 ILE A O 1
ATOM 8467 N N . SER A 1 1076 ? 50.559 -19.475 -24.933 1.00 77.44 1076 SER A N 1
ATOM 8468 C CA . SER A 1 1076 ? 51.275 -19.762 -23.690 1.00 77.44 1076 SER A CA 1
ATOM 8469 C C . SER A 1 1076 ? 50.511 -20.780 -22.829 1.00 77.44 1076 SER A C 1
ATOM 8471 O O . SER A 1 1076 ? 49.343 -20.536 -22.515 1.00 77.44 1076 SER A O 1
ATOM 8473 N N . PRO A 1 1077 ? 51.155 -21.861 -22.341 1.00 72.19 1077 PRO A N 1
ATOM 8474 C CA . PRO A 1 1077 ? 50.561 -22.760 -21.347 1.00 72.19 1077 PRO A CA 1
ATOM 8475 C C . PRO A 1 1077 ? 50.134 -22.048 -20.055 1.00 72.19 1077 PRO A C 1
ATOM 8477 O O . PRO A 1 1077 ? 49.280 -22.548 -19.329 1.00 72.19 1077 PRO A O 1
ATOM 8480 N N . SER A 1 1078 ? 50.690 -20.865 -19.768 1.00 78.06 1078 SER A N 1
ATOM 8481 C CA . SER A 1 1078 ? 50.316 -20.048 -18.608 1.00 78.06 1078 SER A CA 1
ATOM 8482 C C . SER A 1 1078 ? 48.892 -19.496 -18.674 1.00 78.06 1078 SER A C 1
ATOM 8484 O O . SER A 1 1078 ? 48.428 -18.964 -17.674 1.00 78.06 1078 SER A O 1
ATOM 8486 N N . ILE A 1 1079 ? 48.175 -19.636 -19.795 1.00 74.38 1079 ILE A N 1
ATOM 8487 C CA . ILE A 1 1079 ? 46.761 -19.248 -19.901 1.00 74.38 1079 ILE A CA 1
ATOM 8488 C C . ILE A 1 1079 ? 45.882 -19.901 -18.822 1.00 74.38 1079 ILE A C 1
ATOM 8490 O O . ILE A 1 1079 ? 44.887 -19.328 -18.395 1.00 74.38 1079 ILE A O 1
ATOM 8494 N N . CYS A 1 1080 ? 46.297 -21.059 -18.309 1.00 71.31 1080 CYS A N 1
ATOM 8495 C CA . CYS A 1 1080 ? 45.617 -21.800 -17.247 1.00 71.31 1080 CYS A CA 1
ATOM 8496 C C . CYS A 1 1080 ? 45.692 -21.125 -15.872 1.00 71.31 1080 CYS A C 1
ATOM 8498 O O . CYS A 1 1080 ? 44.957 -21.502 -14.964 1.00 71.31 1080 CYS A O 1
ATOM 8500 N N . ASN A 1 1081 ? 46.554 -20.116 -15.716 1.00 78.75 1081 ASN A N 1
ATOM 8501 C CA . ASN A 1 1081 ? 46.584 -19.272 -14.526 1.00 78.75 1081 ASN A CA 1
ATOM 8502 C C . ASN A 1 1081 ? 45.361 -18.333 -14.458 1.00 78.75 1081 ASN A C 1
ATOM 8504 O O . ASN A 1 1081 ? 45.054 -17.817 -13.384 1.00 78.75 1081 ASN A O 1
ATOM 8508 N N . LEU A 1 1082 ? 44.631 -18.134 -15.564 1.00 79.19 1082 LEU A N 1
ATOM 8509 C CA . LEU A 1 1082 ? 43.384 -17.365 -15.611 1.00 79.19 1082 LEU A CA 1
ATOM 8510 C C . LEU A 1 1082 ? 42.202 -18.223 -15.126 1.00 79.19 1082 LEU A C 1
ATOM 8512 O O . LEU A 1 1082 ? 41.325 -18.606 -15.891 1.00 79.19 1082 LEU A O 1
ATOM 8516 N N . GLN A 1 1083 ? 42.195 -18.561 -13.838 1.00 75.69 1083 GLN A N 1
ATOM 8517 C CA . GLN A 1 1083 ? 41.233 -19.506 -13.249 1.00 75.69 1083 GLN A CA 1
ATOM 8518 C C . GLN A 1 1083 ? 39.773 -19.030 -13.290 1.00 75.69 1083 GLN A C 1
ATOM 8520 O O . GLN A 1 1083 ? 38.867 -19.857 -13.248 1.00 75.69 1083 GLN A O 1
ATOM 8525 N N . SER A 1 1084 ? 39.545 -17.718 -13.383 1.00 80.62 1084 SER A N 1
ATOM 8526 C CA . SER A 1 1084 ? 38.203 -17.123 -13.442 1.00 80.62 1084 SER A CA 1
ATOM 8527 C C . SER A 1 1084 ? 37.663 -16.979 -14.871 1.00 80.62 1084 SER A C 1
ATOM 8529 O O . SER A 1 1084 ? 36.548 -16.496 -15.039 1.00 80.62 1084 SER A O 1
ATOM 8531 N N . LEU A 1 1085 ? 38.438 -17.361 -15.895 1.00 80.88 1085 LEU A N 1
ATOM 8532 C CA . LEU A 1 1085 ? 38.155 -17.077 -17.303 1.00 80.88 1085 LEU A CA 1
ATOM 8533 C C . LEU A 1 1085 ? 36.981 -17.906 -17.835 1.00 80.88 1085 LEU A C 1
ATOM 8535 O O . LEU A 1 1085 ? 37.109 -19.109 -18.015 1.00 80.88 1085 LEU A O 1
ATOM 8539 N N . VAL A 1 1086 ? 35.874 -17.242 -18.147 1.00 80.81 1086 VAL A N 1
ATOM 8540 C CA . VAL A 1 1086 ? 34.642 -17.798 -18.724 1.00 80.81 1086 VAL A CA 1
ATOM 8541 C C . VAL A 1 1086 ? 34.626 -17.683 -20.251 1.00 80.81 1086 VAL A C 1
ATOM 8543 O O . VAL A 1 1086 ? 34.112 -18.569 -20.930 1.00 80.81 1086 VAL A O 1
ATOM 8546 N N . PHE A 1 1087 ? 35.201 -16.614 -20.812 1.00 80.69 1087 PHE A N 1
ATOM 8547 C CA . PHE A 1 1087 ? 35.226 -16.377 -22.256 1.00 80.69 1087 PHE A CA 1
ATOM 8548 C C . PHE A 1 1087 ? 36.623 -16.008 -22.755 1.00 80.69 1087 PHE A C 1
ATOM 8550 O O . PHE A 1 1087 ? 37.290 -15.132 -22.201 1.00 80.69 1087 PHE A O 1
ATOM 8557 N N . LEU A 1 1088 ? 37.032 -16.645 -23.855 1.00 84.69 1088 LEU A N 1
ATOM 8558 C CA . LEU A 1 1088 ? 38.308 -16.410 -24.520 1.00 84.69 1088 LEU A CA 1
ATOM 8559 C C . LEU A 1 1088 ? 38.131 -16.298 -26.040 1.00 84.69 1088 LEU A C 1
ATOM 8561 O O . LEU A 1 1088 ? 37.948 -17.297 -26.737 1.00 84.69 1088 LEU A O 1
ATOM 8565 N N . GLY A 1 1089 ? 38.251 -15.080 -26.559 1.00 83.75 1089 GLY A N 1
ATOM 8566 C CA . GLY A 1 1089 ? 38.279 -14.784 -27.987 1.00 83.75 1089 GLY A CA 1
ATOM 8567 C C . GLY A 1 1089 ? 39.709 -14.754 -28.528 1.00 83.75 1089 GLY A C 1
ATOM 8568 O O . GLY A 1 1089 ? 40.461 -13.820 -28.264 1.00 83.75 1089 GLY A O 1
ATOM 8569 N N . LEU A 1 1090 ? 40.091 -15.769 -29.309 1.00 83.44 1090 LEU A N 1
ATOM 8570 C CA . LEU A 1 1090 ? 41.388 -15.851 -30.014 1.00 83.44 1090 LEU A CA 1
ATOM 8571 C C . LEU A 1 1090 ? 41.234 -15.916 -31.540 1.00 83.44 1090 LEU A C 1
ATOM 8573 O O . LEU A 1 1090 ? 42.197 -16.194 -32.260 1.00 83.44 1090 LEU A O 1
ATOM 8577 N N . SER A 1 1091 ? 40.026 -15.688 -32.043 1.00 83.88 1091 SER A N 1
ATOM 8578 C CA . SER A 1 1091 ? 39.685 -15.926 -33.443 1.00 83.88 1091 SER A CA 1
ATOM 8579 C C . SER A 1 1091 ? 40.433 -14.991 -34.405 1.00 83.88 1091 SER A C 1
ATOM 8581 O O . SER A 1 1091 ? 40.912 -13.922 -34.029 1.00 83.88 1091 SER A O 1
ATOM 8583 N N . SER A 1 1092 ? 40.532 -15.402 -35.673 1.00 82.19 1092 SER A N 1
ATOM 8584 C CA . SER A 1 1092 ? 41.101 -14.613 -36.783 1.00 82.19 1092 SER A CA 1
ATOM 8585 C C . SER A 1 1092 ? 42.590 -14.233 -36.684 1.00 82.19 1092 SER A C 1
ATOM 8587 O O . SER A 1 1092 ? 43.066 -13.487 -37.537 1.00 82.19 1092 SER A O 1
ATOM 8589 N N . ASN A 1 1093 ? 43.332 -14.787 -35.717 1.00 83.69 1093 ASN A N 1
ATOM 8590 C CA . ASN A 1 1093 ? 44.760 -14.533 -35.486 1.00 83.69 1093 ASN A CA 1
ATOM 8591 C C . ASN A 1 1093 ? 45.705 -15.388 -36.356 1.00 83.69 1093 ASN A C 1
ATOM 8593 O O . ASN A 1 1093 ? 45.296 -16.356 -36.991 1.00 83.69 1093 ASN A O 1
ATOM 8597 N N . LYS A 1 1094 ? 47.005 -15.052 -36.353 1.00 84.31 1094 LYS A N 1
ATOM 8598 C CA . LYS A 1 1094 ? 48.098 -15.810 -37.002 1.00 84.31 1094 LYS A CA 1
ATOM 8599 C C . LYS A 1 1094 ? 48.880 -16.669 -35.993 1.00 84.31 1094 LYS A C 1
ATOM 8601 O O . LYS A 1 1094 ? 50.100 -16.808 -36.102 1.00 84.31 1094 LYS A O 1
ATOM 8606 N N . LEU A 1 1095 ? 48.186 -17.193 -34.983 1.00 81.25 1095 LEU A N 1
ATOM 8607 C CA . LEU A 1 1095 ? 48.770 -18.064 -33.961 1.00 81.25 1095 LEU A CA 1
ATOM 8608 C C . LEU A 1 1095 ? 49.198 -19.398 -34.592 1.00 81.25 1095 LEU A C 1
ATOM 8610 O O . LEU A 1 1095 ? 48.516 -19.927 -35.468 1.00 81.25 1095 LEU A O 1
ATOM 8614 N N . VAL A 1 1096 ? 50.337 -19.929 -34.153 1.00 76.00 1096 VAL A N 1
ATOM 8615 C CA . VAL A 1 1096 ? 50.935 -21.185 -34.639 1.00 76.00 1096 VAL A CA 1
ATOM 8616 C C . VAL A 1 1096 ? 51.254 -22.106 -33.455 1.00 76.00 1096 VAL A C 1
ATOM 8618 O O . VAL A 1 1096 ? 51.232 -21.664 -32.313 1.00 76.00 1096 VAL A O 1
ATOM 8621 N N . GLY A 1 1097 ? 51.548 -23.384 -33.701 1.00 74.94 1097 GLY A N 1
ATOM 8622 C CA . GLY A 1 1097 ? 51.906 -24.347 -32.646 1.00 74.94 1097 GLY A CA 1
ATOM 8623 C C . GLY A 1 1097 ? 50.745 -25.231 -32.172 1.00 74.94 1097 GLY A C 1
ATOM 8624 O O . GLY A 1 1097 ? 49.614 -25.120 -32.645 1.00 74.94 1097 GLY A O 1
ATOM 8625 N N . LYS A 1 1098 ? 51.042 -26.178 -31.272 1.00 66.00 1098 LYS A N 1
ATOM 8626 C CA . LYS A 1 1098 ? 50.040 -27.099 -30.706 1.00 66.00 1098 LYS A CA 1
ATOM 8627 C C . LYS A 1 1098 ? 49.279 -26.422 -29.566 1.00 66.00 1098 LYS A C 1
ATOM 8629 O O . LYS A 1 1098 ? 49.888 -25.808 -28.698 1.00 66.00 1098 LYS A O 1
ATOM 8634 N N . ILE A 1 1099 ? 47.962 -26.605 -29.540 1.00 67.62 1099 ILE A N 1
ATOM 8635 C CA . ILE A 1 1099 ? 47.094 -26.244 -28.411 1.00 67.62 1099 ILE A CA 1
ATOM 8636 C C . ILE A 1 1099 ? 47.584 -27.019 -27.165 1.00 67.62 1099 ILE A C 1
ATOM 8638 O O . ILE A 1 1099 ? 47.645 -28.250 -27.228 1.00 67.62 1099 ILE A O 1
ATOM 8642 N N . PRO A 1 1100 ? 47.986 -26.355 -26.060 1.00 67.62 1100 PRO A N 1
ATOM 8643 C CA . PRO A 1 1100 ? 48.467 -27.042 -24.860 1.00 67.62 1100 PRO A CA 1
ATOM 8644 C C . PRO A 1 1100 ? 47.438 -28.035 -24.291 1.00 67.62 1100 PRO A C 1
ATOM 8646 O O . PRO A 1 1100 ? 46.258 -27.706 -24.198 1.00 67.62 1100 PRO A O 1
ATOM 8649 N N . HIS A 1 1101 ? 47.883 -29.213 -23.826 1.00 62.19 1101 HIS A N 1
ATOM 8650 C CA . HIS A 1 1101 ? 47.020 -30.264 -23.238 1.00 62.19 1101 HIS A CA 1
ATOM 8651 C C . HIS A 1 1101 ? 46.133 -29.787 -22.077 1.00 62.19 1101 HIS A C 1
ATOM 8653 O O . HIS A 1 1101 ? 45.107 -30.388 -21.781 1.00 62.19 1101 HIS A O 1
ATOM 8659 N N . VAL A 1 1102 ? 46.494 -28.684 -21.423 1.00 59.00 1102 VAL A N 1
ATOM 8660 C CA . VAL A 1 1102 ? 45.727 -28.121 -20.306 1.00 59.00 1102 VAL A CA 1
ATOM 8661 C C . VAL A 1 1102 ? 44.342 -27.600 -20.742 1.00 59.00 1102 VAL A C 1
ATOM 8663 O O . VAL A 1 1102 ? 43.447 -27.452 -19.912 1.00 59.00 1102 VAL A O 1
ATOM 8666 N N . TRP A 1 1103 ? 44.104 -27.415 -22.045 1.00 58.06 1103 TRP A N 1
ATOM 8667 C CA . TRP A 1 1103 ? 42.767 -27.126 -22.572 1.00 58.06 1103 TRP A CA 1
ATOM 8668 C C . TRP A 1 1103 ? 41.771 -28.283 -22.395 1.00 58.06 1103 TRP A C 1
ATOM 8670 O O . TRP A 1 1103 ? 40.589 -28.018 -22.192 1.00 58.06 1103 TRP A O 1
ATOM 8680 N N . GLU A 1 1104 ? 42.226 -29.545 -22.385 1.00 51.41 1104 GLU A N 1
ATOM 8681 C CA . GLU A 1 1104 ? 41.373 -30.710 -22.076 1.00 51.41 1104 GLU A CA 1
ATOM 8682 C C . GLU A 1 1104 ? 40.913 -30.702 -20.603 1.00 51.41 1104 GLU A C 1
ATOM 8684 O O . GLU A 1 1104 ? 39.837 -31.205 -20.279 1.00 51.41 1104 GLU A O 1
ATOM 8689 N N . ALA A 1 1105 ? 41.685 -30.081 -19.702 1.00 48.41 1105 ALA A N 1
ATOM 8690 C CA . ALA A 1 1105 ? 41.305 -29.886 -18.301 1.00 48.41 1105 ALA A CA 1
ATOM 8691 C C . ALA A 1 1105 ? 40.331 -28.705 -18.113 1.00 48.41 1105 ALA A C 1
ATOM 8693 O O . ALA A 1 1105 ? 39.397 -28.811 -17.319 1.00 48.41 1105 ALA A O 1
ATOM 8694 N N . LEU A 1 1106 ? 40.494 -27.614 -18.874 1.00 49.03 1106 LEU A N 1
ATOM 8695 C CA . LEU A 1 1106 ? 39.560 -26.476 -18.881 1.00 49.03 1106 LEU A CA 1
ATOM 8696 C C . LEU A 1 1106 ? 38.208 -26.835 -19.526 1.00 49.03 1106 LEU A C 1
ATOM 8698 O O . LEU A 1 1106 ? 37.167 -26.450 -19.003 1.00 49.03 1106 LEU A O 1
ATOM 8702 N N . ALA A 1 1107 ? 38.190 -27.645 -20.590 1.00 48.47 1107 ALA A N 1
ATOM 8703 C CA . ALA A 1 1107 ? 36.954 -28.122 -21.224 1.00 48.47 1107 ALA A CA 1
ATOM 8704 C C . ALA A 1 1107 ? 36.072 -28.979 -20.287 1.00 48.47 1107 ALA A C 1
ATOM 8706 O O . ALA A 1 1107 ? 34.855 -28.987 -20.428 1.00 48.47 1107 ALA A O 1
ATOM 8707 N N . ASN A 1 1108 ? 36.662 -29.659 -19.296 1.00 46.09 1108 ASN A N 1
ATOM 8708 C CA . ASN A 1 1108 ? 35.919 -30.429 -18.289 1.00 46.09 1108 ASN A CA 1
ATOM 8709 C C . ASN A 1 1108 ? 35.308 -29.564 -17.165 1.00 46.09 1108 ASN A C 1
ATOM 8711 O O . ASN A 1 1108 ? 34.403 -30.031 -16.471 1.00 46.09 1108 ASN A O 1
ATOM 8715 N N . LEU A 1 1109 ? 35.779 -28.323 -16.984 1.00 45.41 1109 LEU A N 1
ATOM 8716 C CA . LEU A 1 1109 ? 35.217 -27.336 -16.047 1.00 45.41 1109 LEU A CA 1
ATOM 8717 C C . LEU A 1 1109 ? 34.022 -26.577 -16.651 1.00 45.41 1109 LEU A C 1
ATOM 8719 O O . LEU A 1 1109 ? 33.096 -26.230 -15.922 1.00 45.41 1109 LEU A O 1
ATOM 8723 N N . PHE A 1 1110 ? 33.994 -26.392 -17.975 1.00 44.81 1110 PHE A N 1
ATOM 8724 C CA . PHE A 1 1110 ? 32.891 -25.764 -18.713 1.00 44.81 1110 PHE A CA 1
ATOM 8725 C C . PHE A 1 1110 ? 31.971 -26.820 -19.343 1.00 44.81 1110 PHE A C 1
ATOM 8727 O O . PHE A 1 1110 ? 31.931 -26.987 -20.560 1.00 44.81 1110 PHE A O 1
ATOM 8734 N N . LYS A 1 1111 ? 31.216 -27.548 -18.510 1.00 34.25 1111 LYS A N 1
ATOM 8735 C CA . LYS A 1 1111 ? 30.032 -28.284 -18.984 1.00 34.25 1111 LYS A CA 1
ATOM 8736 C C . LYS A 1 1111 ? 28.952 -27.275 -19.392 1.00 34.25 1111 LYS A C 1
ATOM 8738 O O . LYS A 1 1111 ? 28.336 -26.676 -18.513 1.00 34.25 1111 LYS A O 1
ATOM 8743 N N . PHE A 1 1112 ? 28.733 -27.122 -20.695 1.00 33.97 1112 PHE A N 1
ATOM 8744 C CA . PHE A 1 1112 ? 27.417 -26.795 -21.248 1.00 33.97 1112 PHE A CA 1
ATOM 8745 C C . PHE A 1 1112 ? 26.674 -28.091 -21.563 1.00 33.97 1112 PHE A C 1
ATOM 8747 O O . PHE A 1 1112 ? 27.332 -29.026 -22.081 1.00 33.97 1112 PHE A O 1
#

Organism: Arachis hypogaea (NCBI:txid3818)

InterPro domains:
  IPR001611 Leucine-rich repeat [PF00560] (429-450)
  IPR001611 Leucine-rich repeat [PF00560] (673-694)
  IPR001611 Leucine-rich repeat [PF00560] (696-718)
  IPR001611 Leucine-rich repeat [PF00560] (836-859)
  IPR001611 Leucine-rich repeat [PF00560] (939-959)
  IPR001611 Leucine-rich repeat [PF13855] (476-536)
  IPR001611 Leucine-rich repeat [PS51450] (405-426)
  IPR003591 Leucine-rich repeat, typical subtype [SM00369] (77-102)
  IPR003591 Leucine-rich repeat, typical subtype [SM00369] (191-215)
  IPR003591 Leucine-rich repeat, typical subtype [SM00369] (240-264)
  IPR003591 Leucine-rich repeat, typical subtype [SM00369] (289-310)
  IPR003591 Leucine-rich repeat, typical subtype [SM00369] (403-426)
  IPR003591 Leucine-rich repeat, typical subtype [SM00369] (450-474)
  IPR003591 Leucine-rich repeat, typical subtype [SM00369] (670-693)
  IPR003591 Leucine-rich repeat, typical subtype [SM00369] (694-718)
  IPR003591 Leucine-rich repeat, typical subtype [SM00369] (834-859)
  IPR003591 Leucine-rich repeat, typical subtype [SM00369] (883-907)
  IPR003591 Leucine-rich repeat, typical subtype [SM00369] (908-929)
  IPR003591 Leucine-rich repeat, typical subtype [SM00369] (983-1009)
  IPR003591 Leucine-rich repeat, typical subtype [SM00369] (1035-1058)

Solvent-accessible surface area (backbone atoms only — not comparable to full-atom values): 55901 Å² total; per-residue (Å²): 136,63,63,45,80,55,45,78,73,90,72,76,91,81,72,82,82,80,84,83,78,92,72,80,82,75,49,57,41,71,75,57,64,46,94,89,50,68,64,66,76,18,55,44,37,40,44,41,93,88,78,66,47,56,28,33,39,48,48,48,34,21,55,43,30,38,49,70,51,74,85,26,59,57,56,67,44,50,65,23,27,34,42,32,47,20,49,36,43,27,72,50,24,54,61,46,54,53,64,26,55,27,46,46,24,25,34,42,31,63,23,28,84,42,54,56,23,50,15,39,62,57,40,60,36,59,32,53,27,44,53,24,31,32,43,33,56,26,37,30,79,55,92,68,97,62,101,66,92,72,59,63,32,28,42,54,62,67,39,52,51,44,28,47,70,46,20,43,62,25,26,31,45,33,33,23,52,28,44,40,66,41,63,70,66,68,65,60,51,66,32,54,50,26,27,34,41,32,41,28,42,16,54,32,30,47,66,61,59,68,61,54,36,71,32,62,50,24,30,34,42,32,47,22,49,13,64,57,26,25,45,66,61,54,61,53,48,34,59,26,49,53,23,28,34,42,32,52,21,35,22,44,34,32,52,51,82,39,79,36,54,48,58,22,41,50,22,26,34,44,32,51,18,41,28,51,34,32,54,80,44,57,54,70,48,58,66,49,26,73,48,32,26,35,43,30,52,19,38,27,51,36,30,57,46,52,86,79,89,77,79,95,69,101,63,83,81,80,82,59,54,63,66,63,46,74,52,41,62,24,33,32,41,32,50,19,32,19,56,31,60,41,37,43,55,60,70,37,50,45,43,29,66,52,31,29,36,42,31,60,17,35,72,25,57,36,37,58,40,85,53,100,66,65,92,79,60,67,60,45,39,62,26,28,35,43,30,51,14,30,22,60,34,58,59,67,70,70,70,60,76,65,34,74,51,33,27,33,40,37,41,25,51,23,49,29,37,59,83,65,77,72,60,39,69,46,46,59,24,27,35,45,32,48,22,44,27,47,31,50,53,59,65,61,67,56,55,63,52,32,68,44,26,29,35,42,33,50,20,42,30,52,32,29,50,52,66,51,49,52,71,34,55,42,23,82,40,27,26,36,43,34,50,22,41,28,53,31,32,52,51,68,47,70,45,36,40,81,68,17,43,31,27,39,40,33,49,20,40,30,52,30,29,49,56,84,44,78,36,55,62,28,27,50,50,26,26,38,43,35,47,23,42,30,47,35,51,38,62,61,70,42,66,57,20,64,22,67,44,29,26,38,42,34,52,23,40,27,47,32,27,46,52,76,61,50,58,91,87,27,43,25,52,42,29,34,34,40,33,53,22,39,27,48,34,49,28,62,66,46,64,61,51,60,65,26,38,46,35,32,46,63,59,55,73,75,66,48,60,75,73,89,67,64,47,81,53,90,94,46,92,50,47,71,55,53,55,63,53,70,48,80,51,93,92,38,76,41,77,42,61,32,73,66,43,80,63,67,50,20,35,42,31,51,21,31,27,50,32,31,50,48,65,49,56,65,62,30,50,30,46,35,30,22,36,41,32,54,22,38,29,47,33,28,52,49,66,46,54,39,52,25,57,26,58,53,27,28,33,43,32,52,20,42,26,51,30,26,53,49,66,45,68,44,48,40,62,32,82,49,62,81,37,68,30,51,16,37,24,53,32,27,47,59,56,54,79,50,60,58,65,56,76,53,60,46,74,30,51,37,70,23,86,56,40,18,23,96,63,43,95,45,66,64,78,91,71,88,78,82,90,78,87,83,81,89,83,90,82,84,86,85,92,84,74,68,71,66,54,51,53,50,50,49,51,49,46,50,52,49,47,48,50,47,48,47,47,51,34,57,70,64,45,43,70,48,76,52,54,62,49,73,42,64,49,70,72,71,70,72,65,39,71,30,56,49,26,29,34,44,32,42,24,47,11,62,54,24,39,54,61,62,61,57,55,53,43,55,26,55,50,25,28,33,42,32,41,29,33,21,41,35,30,48,54,80,39,75,37,55,42,64,26,43,50,22,29,34,42,32,49,22,47,27,51,34,30,54,76,48,49,64,73,52,50,50,52,20,60,49,25,28,38,42,31,46,21,40,21,51,36,31,75,49,78,92,58,97,77,66,70,64,91,53,63,34,61,31,28,34,44,33,47,21,38,21,65,37,62,48,59,79,69,72,71,62,66,63,39,61,55,25,28,35,44,34,48,21,45,18,42,31,37,48,65,66,65,72,55,69,58,64,32,56,51,26,28,37,41,32,53,18,23,82,49,14,49,33,29,78,69,89,86,72,81,71,70,94,62,87,64,71,36,50,36,25,35,42,32,48,21,28,24,52,31,58,61,70,72,67,68,60,79,63,39,75,63,30,30,34,41,34,46,21,52,32,54,35,46,59,82,68,78,71,63,32,68,44,43,58,25,25,34,43,30,57,24,16,73,55,26,48,49,65,74,64,74,55,54,72,50,28,74,48,51,78,43,78,39,65,51,72,41,51,63,47,82,76,83,52,74,66,54,66,61,51,56,70,74,60,79,127

Sequence (1112 aa):
MSLMQLRYLKKDKDNEKMKHQGRQCNYPKTLSWNLSTDCCLWDGIECDELTGHVISIDLSSSQLYGSMDPNSTLFSLVHLQSLDLSDNDFNHSQIPARIGDLSQLRHLNVSHFGETTFSGEVPTQISHLTNLLSLDLRSYIVESLDNLLINHLQLKVSTLKSLIQNSTRLEQLRLNFVTISSSLPHTLTNLTSLQKLSFRHCELYGEFPIGIFYLPNLTCLSFAENQNLQGELRASIGNLTNLALLALGDNSFHGEIPQSLFRLENLENLSLGQNFFEGRLALDMFLKLKMLNILDLSFNKLSLFSQNRDVNVTILPPIQSLGLSRLENLTGLDLSYNILEGQIELDMLSKLQKLIFLSLGTGNKLSFLEGKNTSNVTIPSQIQTLDLSSCNLVRFPNFIQHLQELTDLFLSDNSIKTIPSWLWNKTTLQTLDISNSLLIGEISPSICNLQSLVLLALSSNNLVGMIPSCLGSFSRSLQVLDLAANKLIGNIPQTYVRGNSLQFIDFSSNKLYGQLPRTLVNCRMLEVLDVRHNHFNNSFPFWLGSLPKLKVVSLRDNEFHGAIMCPLKYTFPQLQIIDLSQNGFSTKLTSEIIMCFKSMIISNKRQLDFKDEIYYSGNVFLDIDLHPFSMSNKGVVMDYPGRQYLHHMVAIDLSCNKISGEIPDIMGSLNGLVVLNLSNNMFTGSIPSSFGKLSNLEVLDLSLNNLSGNIPQQLTGLNFLDFFNVSFNNLSGPVPENGQLSTFDNNSFEGNKDLCGIQLLKKCEDHPKPPLQKPDGDQDSESRSFFELYWMVILIGYGGGLIAGLALGNAFAVDLSFRDCELYGEFPVGIFYLPNLTSLNFAKNQILQGTLPSSIGNLTNLASLVLVDSGFHGEIPRSLFGLENLVTLNLASNFFEGRLALDMFLKLKMLKNLELSYNKLSLFSQNRDVNVTILPPIQWLGLSRCNLNGEIPTWIMNLTTLHTLLLSQNDFQGEIPYFVFKLENLTDLDLSGGGNKLYFLEGKNTSNGTFPSQIQILDLSSCNLVHFPNFIQHLQGLTGLFISNNGIKAIPSWMWNKTTLQTLDVSNKILMGEISPSICNLQSLVFLGLSSNKLVGKIPHVWEALANLFKF

Secondary structure (DSSP, 8-state):
--S--PEE----GGGTT--SS-PPPP--GGGG--TTS-GGGSTTEEE-TTT--EEEEE-TT--EES---TT-GGGG-TT--EEE--S-B-TTBPPPGGGGG-TT--EEE---SSS--B-EEPPGGGGG-TT-SEEE-PPP----S-----PPEE--HHHHHHHHHH-TT--EEE-TT-B--SPPPGGGGG-TT-SEEE-TTS--EEE--GGGGG-TT-SEEE--S-TEEEEE--GGGGG-TT--EEE--SSEEEEEPPGGGGG-TT--EEE--SSEEEEEEEGGGGGG-TT--EEE--SSEEEEE---------SSPPP-B--GGG-TT-SEEE--SS--EEEEEGGGGGG-TT-SEEE--SS-EEEEE--TTGGG----TT--EEE-TTS--SS--GGGGG-SS--EEE--SS------GGGGG-TT--EEE--SS--EEE--GGGGG-TT-SEEE--SSEEESPPPGGGGG-TTT--EEE--SS--EEPPPS---TT----EEE--SSEEEE---GGGGG-TT--EEE--SSEE--B--GGGGG-SS--EEE--SS--EE-----TT--BSS--EEE--SSEE--B--HHHHTTBHHHH---HHHHS-----EEETTEEE-GGGS-EEEEETTEEEEE-TTTSTTT--EEE--SS--EEEPPGGGGG-TT--EEE--SSEEESPPPGGGGG-TT--EEE--SS--EEPPPGGGGG----SEEE--SSEEEEEPP-SSGGGGS-GGGTTT-TEEESTTSSSPPP-PPPPPPPP----------SSHHHHHHHHHHHHHHHHHHHHHHHHHH-SEEE-TT---EEE--GGGGG-TT--EEE-TT-TEEES---GGGGG-TT--EEE-TTS--EEEPPGGGGG-TT--EEE--SSEEEEEEEGGGGGG-TT--EEE--SSEEEEE---TT--GGG----SEEE-TTSS-EESPPGGGGG-TT--EEE-TTSEEEEEPPGGGGG-TT--EEE--STT-EEE--TTSTT----------EEE-TTS---S--GGGGG-TT--EEE-TTSS-----GGGGG-TT--EEE---SS-EEPPPGGGGG-TT--EEE-TT-EE-SPPPTHHHHHHTT---

Radius of gyration: 37.62 Å; Cα contacts (8 Å, |Δi|>4): 2773; chains: 1; bounding box: 109×76×99 Å

Nearest PDB structures (foldseek):
  4mna-assembly1_A  TM=6.857E-01  e=3.442E-31  Arabidopsis thaliana
  3rgx-assembly1_A  TM=6.269E-01  e=3.671E-30  Arabidopsis thaliana
  4z5w-assembly2_B  TM=5.621E-01  e=1.151E-27  Daucus carota
  4z63-assembly1_A  TM=4.515E-01  e=2.626E-26  Arabidopsis thaliana
  4z61-assembly1_A  TM=4.832E-01  e=4.457E-25  Daucus carota

Mean predicted aligned error: 18.55 Å